Protein AF-0000000069272780 (afdb_homodimer)

Solvent-accessible surface area (backbone atoms only — not comparable to full-atom values): 42877 Å² total; per-residue (Å²): 106,70,44,58,55,15,36,57,32,32,72,62,46,46,44,42,52,61,77,83,66,58,53,34,93,79,40,65,44,61,46,41,57,45,32,56,59,46,66,54,45,53,66,90,70,55,49,30,34,43,40,36,38,33,32,12,46,63,45,65,37,37,69,47,87,90,26,39,39,86,89,49,50,80,76,32,82,28,48,79,35,63,36,87,57,37,45,70,33,46,60,68,43,46,51,48,53,53,49,49,51,52,50,56,66,66,31,67,32,88,42,90,54,22,52,94,33,68,26,36,32,33,83,61,85,49,18,53,41,52,61,66,60,55,48,27,60,73,53,72,68,55,89,60,48,42,69,60,30,53,54,50,46,54,49,45,41,74,71,47,60,55,89,26,72,49,86,81,45,61,47,33,62,77,32,48,31,69,57,96,87,34,75,46,32,40,41,38,38,31,29,27,9,31,52,57,83,50,40,38,82,45,48,42,58,46,50,52,50,50,49,51,50,51,50,52,48,35,71,68,36,49,81,29,47,44,34,70,37,75,47,68,46,67,60,52,34,37,34,57,47,33,51,50,46,53,50,34,40,52,51,29,48,68,51,31,54,58,50,38,38,52,45,40,26,69,65,55,37,18,53,56,61,23,51,49,39,48,53,51,36,52,39,36,46,22,35,48,40,10,48,37,32,74,72,67,43,45,47,40,72,67,50,36,48,50,54,35,39,40,52,14,60,36,41,33,57,38,47,48,40,53,38,36,31,53,49,28,44,72,74,64,36,78,46,41,66,55,14,49,50,44,14,47,70,71,39,42,60,49,50,50,41,31,44,47,29,31,34,49,22,21,48,42,30,55,77,32,80,40,38,51,35,36,54,51,17,49,52,50,32,47,41,47,51,40,30,50,49,41,34,64,52,47,50,49,44,50,53,52,69,44,56,53,71,62,51,59,66,26,24,39,64,59,45,49,49,47,50,48,54,52,56,66,72,100,106,70,46,58,56,15,36,57,33,32,72,61,48,45,46,44,48,60,79,84,65,59,56,35,91,79,42,66,40,60,45,39,55,46,30,56,60,43,66,53,52,50,64,90,70,56,50,29,34,44,41,36,38,32,33,11,46,62,45,66,38,40,68,48,85,90,27,38,40,87,88,50,50,82,77,35,85,29,47,79,34,65,35,86,58,38,45,72,33,44,61,66,42,46,50,47,52,55,48,49,50,53,49,56,66,67,30,66,33,87,42,91,55,22,53,95,33,69,25,35,34,32,81,62,85,50,19,52,40,51,61,67,60,55,48,29,60,73,52,72,67,56,87,61,49,44,67,61,28,53,53,50,47,53,49,46,43,75,70,46,60,57,88,26,68,49,87,82,42,63,47,32,63,77,31,46,31,68,56,97,88,35,75,46,32,41,40,39,38,32,29,28,9,32,52,55,83,50,40,38,82,46,47,44,58,46,49,53,50,50,50,51,50,50,51,53,47,37,72,69,37,47,79,29,46,44,35,70,38,74,47,67,45,68,62,53,35,39,33,56,48,34,50,50,46,52,50,34,40,53,52,28,48,67,50,30,52,59,51,41,37,53,44,39,27,68,63,56,38,17,52,56,62,22,51,49,40,49,54,49,36,52,39,36,46,22,34,48,40,11,48,36,34,74,73,68,43,44,48,41,72,67,53,37,49,50,55,36,40,41,52,14,61,37,42,33,59,38,48,49,40,52,38,36,32,52,48,28,43,71,73,64,37,79,45,40,67,56,13,48,49,44,14,46,69,72,38,40,61,50,49,50,40,33,44,47,30,30,32,49,21,21,48,44,31,56,78,32,80,39,38,53,37,36,52,51,15,50,52,48,31,47,40,48,50,41,29,50,49,42,36,64,53,49,50,48,45,49,52,53,70,43,55,54,70,63,50,59,66,25,22,38,64,59,44,49,50,46,50,46,53,52,53,63,73,95

InterPro domains:
  IPR004869 Membrane transport protein MMPL domain [PF03176] (241-392)
  IPR052081 Dispatched hedgehog regulator [PTHR45951] (4-414)

Sequence (852 aa):
VFACVNIAYAAQLESSPEAFTLFGDQHMSMRAVDKIKTSYAAGSDLEYNVLTVSFGVKTVDRNAAPGINQWKPHEFYGKVVYDDAFDLSRPAEQQFLREFCQKLRDMPCPTKGCLPSGSLLLPGSDALSCFIEEFDAWNGNVTYAGDQFLDRLEKFRNATRPSSVIGMRTDWAKTIGLVGGKVKYVQVRAKMSLKQQRGTNIKGPILKQLMSFIDEEKSRAPAGLKTIVQSVPYDWIWIETNEALISSLFNGFAIGFPIAFVIVLISTRNVFISLLAIITVVFIVANVLGYCKMAGWYLGPGECVAGIIVIGLAVDYTIHLGHAYLEGAHGGLRGRLHRWEYALNSMGQTVIAGAATTIFAAFVMQFCQITFFNQMSTLICLTVTYSIIYTLGCFMGILRLLNPGQLEKGNIEVWIAFCRSRWLQKVFACVNIAYAAQLESSPEAFTLFGDQHMSMRAVDKIKTSYAAGSDLEYNVLTVSFGVKTVDRNAAPGINQWKPHEFYGKVVYDDAFDLSRPAEQQFLREFCQKLRDMPCPTKGCLPSGSLLLPGSDALSCFIEEFDAWNGNVTYAGDQFLDRLEKFRNATRPSSVIGMRTDWAKTIGLVGGKVKYVQVRAKMSLKQQRGTNIKGPILKQLMSFIDEEKSRAPAGLKTIVQSVPYDWIWIETNEALISSLFNGFAIGFPIAFVIVLISTRNVFISLLAIITVVFIVANVLGYCKMAGWYLGPGECVAGIIVIGLAVDYTIHLGHAYLEGAHGGLRGRLHRWEYALNSMGQTVIAGAATTIFAAFVMQFCQITFFNQMSTLICLTVTYSIIYTLGCFMGILRLLNPGQLEKGNIEVWIAFCRSRWLQK

Secondary structure (DSSP, 8-state):
-HHHHHHHHHHT-PBPSS----S-TTSHHHHHHHHHHHHT--SGGGGEEEEEEEESEEEEESSSTT--BTTBTTS---EEEE-TT---SSHHHHHHHHHHHHHHHTPBPSSTTB-SSSBSBPSSGGGEE-HHHHHHHHTTT----HHHHHHHHHHHHHH---SS-BTTB--GGGTEEEETTEEEEEEEEEEEEEETT--HHHHHHHHHHHHHHHHHHHHHS-GGG--EEEE--GGGHHHHHHHHHHHHHHHHHHHHHHHHHHHHHHHH-BHHHHHHHHHHHHHHHHHHHHHHHHTT--B-HHHHHHHHHHHHHHHHHHHHHHHHHHHHHHTT--SHHHHHHHHHHHHHHHHHHHHHHHHHHHHHGGGSS-HHHHHHHHHHHHHHHHHHHIIIIIIHHHHHHS-HHHHHTTBHHHHHHHHHHHHHT-/-HHHHHHHHHHT--B-SS----S-TT-HHHHHHHHHHHHS--SGGGGEEEEEEEESEEEEESSSTT--BTTBTTS---EEEE-TT---SSHHHHHHHHHHHHHHHTPBPSSTTB-SSSBSBPSSGGGEE-HHHHHHHHTTT----HHHHHHHHHHHHHH---SS--TT---GGGTEEEETTEEEEEEEEEEEEEETT--HHHHHHHHHHHHHHHHHHHHHS-GGG--EEEE--GGGHHHHHHHHHHHHHHHHHHHHHHHHHHHHHHHH-BHHHHHHHHHHHHHHHHHHHHHHHHTT--B-HHHHHHHHHHHHHHHHHHHHHHHHHHHHHHTT--SHHHHHHHHHHHHHHHHHHHHHHHHHHHHHGGGSS-HHHHHHHHHHHHHHHHHHHIIIIIIHHHHHHS-HHHHHTTBHHHHHHHHHHHHHT-

Organism: Polarella glacialis (NCBI:txid89957)

pLDDT: mean 74.1, std 17.74, range [29.66, 95.62]

Nearest PDB structures (foldseek):
  7b8p-assembly1_B  TM=4.978E-01  e=1.567E-07  Acinetobacter baumannii AYE
  7wls-assembly1_A  TM=4.553E-01  e=1.937E-07  Burkholderia pseudomallei K96243
  9e9f-assembly1_A  TM=4.224E-01  e=4.284E-07  Pseudomonas aeruginosa
  3w9i-assembly1_A  TM=4.658E-01  e=2.589E-06  Pseudomonas aeruginosa PAO1
  2v50-assembly2_D  TM=4.731E-01  e=2.730E-06  Pseudomonas aeruginosa PAO1

Structure (mmCIF, N/CA/C/O backbone):
data_AF-0000000069272780-model_v1
#
loop_
_entity.id
_entity.type
_entity.pdbx_description
1 polymer 'Membrane transport protein MMPL domain-containing protein'
#
loop_
_atom_site.group_PDB
_atom_site.id
_atom_site.type_symbol
_atom_site.label_atom_id
_atom_site.label_alt_id
_atom_site.label_comp_id
_atom_site.label_asym_id
_atom_site.label_entity_id
_atom_site.label_seq_id
_atom_site.pdbx_PDB_ins_code
_atom_site.Cartn_x
_atom_site.Cartn_y
_atom_site.Cartn_z
_atom_site.occupancy
_atom_site.B_iso_or_equiv
_atom_site.auth_seq_id
_atom_site.auth_comp_id
_atom_site.auth_asym_id
_atom_site.auth_atom_id
_atom_site.pdbx_PDB_model_num
ATOM 1 N N . VAL A 1 1 ? 15.305 -8.141 -28.312 1 52.75 1 VAL A N 1
ATOM 2 C CA . VAL A 1 1 ? 15.305 -6.688 -28.422 1 52.75 1 VAL A CA 1
ATOM 3 C C . VAL A 1 1 ? 14.297 -6.094 -27.438 1 52.75 1 VAL A C 1
ATOM 5 O O . VAL A 1 1 ? 14.633 -5.191 -26.672 1 52.75 1 VAL A O 1
ATOM 8 N N . PHE A 1 2 ? 13.102 -6.684 -27.375 1 59.16 2 PHE A N 1
ATOM 9 C CA . PHE A 1 2 ? 12.055 -6.176 -26.484 1 59.16 2 PHE A CA 1
ATOM 10 C C . PHE A 1 2 ? 12.492 -6.258 -25.031 1 59.16 2 PHE A C 1
ATOM 12 O O . PHE A 1 2 ? 12.297 -5.312 -24.266 1 59.16 2 PHE A O 1
ATOM 19 N N . ALA A 1 3 ? 13.141 -7.293 -24.781 1 63.34 3 ALA A N 1
ATOM 20 C CA . ALA A 1 3 ? 13.602 -7.484 -23.406 1 63.34 3 ALA A CA 1
ATOM 21 C C . ALA A 1 3 ? 14.688 -6.473 -23.047 1 63.34 3 ALA A C 1
ATOM 23 O O . ALA A 1 3 ? 14.695 -5.934 -21.938 1 63.34 3 ALA A O 1
ATOM 24 N N . CYS A 1 4 ? 15.578 -6.125 -23.969 1 58.41 4 CYS A N 1
ATOM 25 C CA . CYS A 1 4 ? 16.688 -5.207 -23.719 1 58.41 4 CYS A CA 1
ATOM 26 C C . CYS A 1 4 ? 16.172 -3.785 -23.516 1 58.41 4 CYS A C 1
ATOM 28 O O . CYS A 1 4 ? 16.656 -3.062 -22.641 1 58.41 4 CYS A O 1
ATOM 30 N N . VAL A 1 5 ? 15.227 -3.4 -24.359 1 57.81 5 VAL A N 1
ATOM 31 C CA . VAL A 1 5 ? 14.656 -2.061 -24.25 1 57.81 5 VAL A CA 1
ATOM 32 C C . VAL A 1 5 ? 13.961 -1.903 -22.891 1 57.81 5 VAL A C 1
ATOM 34 O O . VAL A 1 5 ? 14.094 -0.868 -22.234 1 57.81 5 VAL A O 1
ATOM 37 N N . ASN A 1 6 ? 13.383 -3.035 -22.516 1 64.81 6 ASN A N 1
ATOM 38 C CA . ASN A 1 6 ? 12.648 -2.936 -21.266 1 64.81 6 ASN A CA 1
ATOM 39 C C . ASN A 1 6 ? 13.594 -2.957 -20.062 1 64.81 6 ASN A C 1
ATOM 41 O O . ASN A 1 6 ? 13.289 -2.387 -19.016 1 64.81 6 ASN A O 1
ATOM 45 N N . ILE A 1 7 ? 14.695 -3.535 -20.25 1 62.62 7 ILE A N 1
ATOM 46 C CA . ILE A 1 7 ? 15.703 -3.506 -19.203 1 62.62 7 ILE A CA 1
ATOM 47 C C . ILE A 1 7 ? 16.219 -2.078 -19.016 1 62.62 7 ILE A C 1
ATOM 49 O O . ILE A 1 7 ? 16.391 -1.625 -17.875 1 62.62 7 ILE A O 1
ATOM 53 N N . ALA A 1 8 ? 16.359 -1.405 -20.141 1 55.62 8 ALA A N 1
ATOM 54 C CA . ALA A 1 8 ? 16.812 -0.018 -20.094 1 55.62 8 ALA A CA 1
ATOM 55 C C . ALA A 1 8 ? 15.781 0.873 -19.406 1 55.62 8 ALA A C 1
ATOM 57 O O . ALA A 1 8 ? 16.141 1.752 -18.625 1 55.62 8 ALA A O 1
ATOM 58 N N . TYR A 1 9 ? 14.609 0.57 -19.75 1 59.34 9 TYR A N 1
ATOM 59 C CA . TYR A 1 9 ? 13.547 1.364 -19.141 1 59.34 9 TYR A CA 1
ATOM 60 C C . TYR A 1 9 ? 13.422 1.044 -17.656 1 59.34 9 TYR A C 1
ATOM 62 O O . TYR A 1 9 ? 13.18 1.938 -16.844 1 59.34 9 TYR A O 1
ATOM 70 N N . ALA A 1 10 ? 13.586 -0.161 -17.359 1 63.19 10 ALA A N 1
ATOM 71 C CA . ALA A 1 10 ? 13.5 -0.571 -15.969 1 63.19 10 ALA A CA 1
ATOM 72 C C . ALA A 1 10 ? 14.586 0.106 -15.133 1 63.19 10 ALA A C 1
ATOM 74 O O . ALA A 1 10 ? 14.344 0.476 -13.977 1 63.19 10 ALA A O 1
ATOM 75 N N . ALA A 1 11 ? 15.664 0.348 -15.766 1 57.38 11 ALA A N 1
ATOM 76 C CA . ALA A 1 11 ? 16.781 0.962 -15.062 1 57.38 11 ALA A CA 1
ATOM 77 C C . ALA A 1 11 ? 16.516 2.441 -14.797 1 57.38 11 ALA A C 1
ATOM 79 O O . ALA A 1 11 ? 17.141 3.039 -13.914 1 57.38 11 ALA A O 1
ATOM 80 N N . GLN A 1 12 ? 15.508 3.049 -15.461 1 51.91 12 GLN A N 1
ATOM 81 C CA . GLN A 1 12 ? 15.203 4.469 -15.328 1 51.91 12 GLN A CA 1
ATOM 82 C C . GLN A 1 12 ? 13.984 4.691 -14.43 1 51.91 12 GLN A C 1
ATOM 84 O O . GLN A 1 12 ? 13.461 5.809 -14.352 1 51.91 12 GLN A O 1
ATOM 89 N N . LEU A 1 13 ? 13.547 3.719 -13.93 1 50.09 13 LEU A N 1
ATOM 90 C CA . LEU A 1 13 ? 12.375 3.859 -13.078 1 50.09 13 LEU A CA 1
ATOM 91 C C . LEU A 1 13 ? 12.688 4.711 -11.852 1 50.09 13 LEU A C 1
ATOM 93 O O . LEU A 1 13 ? 13.617 4.406 -11.102 1 50.09 13 LEU A O 1
ATOM 97 N N . GLU A 1 14 ? 12.016 5.938 -11.883 1 49.94 14 GLU A N 1
ATOM 98 C CA . GLU A 1 14 ? 12.219 6.891 -10.797 1 49.94 14 GLU A CA 1
ATOM 99 C C . GLU A 1 14 ? 11.156 6.734 -9.719 1 49.94 14 GLU A C 1
ATOM 101 O O . GLU A 1 14 ? 10.055 6.25 -9.992 1 49.94 14 GLU A O 1
ATOM 106 N N . SER A 1 15 ? 11.578 6.82 -8.484 1 47.66 15 SER A N 1
ATOM 107 C CA . SER A 1 15 ? 10.664 6.711 -7.352 1 47.66 15 SER A CA 1
ATOM 108 C C . SER A 1 15 ? 9.664 7.863 -7.336 1 47.66 15 SER A C 1
ATOM 110 O O . SER A 1 15 ? 9.961 8.953 -7.832 1 47.66 15 SER A O 1
ATOM 112 N N . SER A 1 16 ? 8.438 7.566 -7.027 1 45.94 16 SER A N 1
ATOM 113 C CA . SER A 1 16 ? 7.348 8.531 -7.012 1 45.94 16 SER A CA 1
ATOM 114 C C . SER A 1 16 ? 7.66 9.703 -6.082 1 45.94 16 SER A C 1
ATOM 116 O O . SER A 1 16 ? 8.141 9.5 -4.961 1 45.94 16 SER A O 1
ATOM 118 N N . PRO A 1 17 ? 7.77 10.844 -6.594 1 38.59 17 PRO A N 1
ATOM 119 C CA . PRO A 1 17 ? 7.98 11.984 -5.703 1 38.59 17 PRO A CA 1
ATOM 120 C C . PRO A 1 17 ? 6.898 12.109 -4.637 1 38.59 17 PRO A C 1
ATOM 122 O O . PRO A 1 17 ? 7.082 12.82 -3.643 1 38.59 17 PRO A O 1
ATOM 125 N N . GLU A 1 18 ? 5.609 11.516 -4.902 1 42.47 18 GLU A N 1
ATOM 126 C CA . GLU A 1 18 ? 4.488 11.812 -4.012 1 42.47 18 GLU A CA 1
ATOM 127 C C . GLU A 1 18 ? 4.125 10.602 -3.16 1 42.47 18 GLU A C 1
ATOM 129 O O . GLU A 1 18 ? 4.453 9.461 -3.514 1 42.47 18 GLU A O 1
ATOM 134 N N . ALA A 1 19 ? 3.547 10.844 -2.018 1 40.81 19 ALA A N 1
ATOM 135 C CA . ALA A 1 19 ? 3.014 9.867 -1.069 1 40.81 19 ALA A CA 1
ATOM 136 C C . ALA A 1 19 ? 2.084 8.883 -1.766 1 40.81 19 ALA A C 1
ATOM 138 O O . ALA A 1 19 ? 1.392 9.234 -2.723 1 40.81 19 ALA A O 1
ATOM 139 N N . PHE A 1 20 ? 2.471 7.719 -1.709 1 39.25 20 PHE A N 1
ATOM 140 C CA . PHE A 1 20 ? 1.633 6.641 -2.225 1 39.25 20 PHE A CA 1
ATOM 141 C C . PHE A 1 20 ? 0.163 6.91 -1.926 1 39.25 20 PHE A C 1
ATOM 143 O O . PHE A 1 20 ? -0.219 7.086 -0.768 1 39.25 20 PHE A O 1
ATOM 150 N N . THR A 1 21 ? -0.591 7.547 -2.838 1 38.59 21 THR A N 1
ATOM 151 C CA . THR A 1 21 ? -2.025 7.75 -2.668 1 38.59 21 THR A CA 1
ATOM 152 C C . THR A 1 21 ? -2.777 6.43 -2.814 1 38.59 21 THR A C 1
ATOM 154 O O . THR A 1 21 ? -2.68 5.766 -3.85 1 38.59 21 THR A O 1
ATOM 157 N N . LEU A 1 22 ? -2.908 5.746 -1.722 1 38.03 22 LEU A N 1
ATOM 158 C CA . LEU A 1 22 ? -3.639 4.484 -1.684 1 38.03 22 LEU A CA 1
ATOM 159 C C . LEU A 1 22 ? -4.93 4.582 -2.488 1 38.03 22 LEU A C 1
ATOM 161 O O . LEU A 1 22 ? -5.441 3.57 -2.973 1 38.03 22 LEU A O 1
ATOM 165 N N . PHE A 1 23 ? -5.637 5.797 -2.451 1 36.66 23 PHE A N 1
ATOM 166 C CA . PHE A 1 23 ? -6.969 5.891 -3.027 1 36.66 23 PHE A CA 1
ATOM 167 C C . PHE A 1 23 ? -6.938 6.637 -4.355 1 36.66 23 PHE A C 1
ATOM 169 O O . PHE A 1 23 ? -6.059 7.473 -4.582 1 36.66 23 PHE A O 1
ATOM 176 N N . GLY A 1 24 ? -7.57 6.176 -5.344 1 36.09 24 GLY A N 1
ATOM 177 C CA . GLY A 1 24 ? -7.734 6.883 -6.605 1 36.09 24 GLY A CA 1
ATOM 178 C C . GLY A 1 24 ? -8.078 8.352 -6.426 1 36.09 24 GLY A C 1
ATOM 179 O O . GLY A 1 24 ? -8.508 8.766 -5.344 1 36.09 24 GLY A O 1
ATOM 180 N N . ASP A 1 25 ? -7.676 9.188 -7.379 1 35.41 25 ASP A N 1
ATOM 181 C CA . ASP A 1 25 ? -7.863 10.633 -7.402 1 35.41 25 ASP A CA 1
ATOM 182 C C . ASP A 1 25 ? -9.25 11.016 -6.895 1 35.41 25 ASP A C 1
ATOM 184 O O . ASP A 1 25 ? -9.461 12.148 -6.445 1 35.41 25 ASP A O 1
ATOM 188 N N . GLN A 1 26 ? -10.18 10.164 -7.035 1 30.91 26 GLN A N 1
ATOM 189 C CA . GLN A 1 26 ? -11.555 10.586 -6.801 1 30.91 26 GLN A CA 1
ATOM 190 C C . GLN A 1 26 ? -11.953 10.375 -5.344 1 30.91 26 GLN A C 1
ATOM 192 O O . GLN A 1 26 ? -13.078 10.703 -4.949 1 30.91 26 GLN A O 1
ATOM 197 N N . HIS A 1 27 ? -11.18 9.688 -4.723 1 32.66 27 HIS A N 1
ATOM 198 C CA . HIS A 1 27 ? -11.742 9.43 -3.402 1 32.66 27 HIS A CA 1
ATOM 199 C C . HIS A 1 27 ? -11.438 10.578 -2.441 1 32.66 27 HIS A C 1
ATOM 201 O O . HIS A 1 27 ? -10.359 11.18 -2.51 1 32.66 27 HIS A O 1
ATOM 207 N N . MET A 1 28 ? -12.375 11.039 -1.772 1 33.19 28 MET A N 1
ATOM 208 C CA . MET A 1 28 ? -12.484 12.203 -0.891 1 33.19 28 MET A CA 1
ATOM 209 C C . MET A 1 28 ? -11.328 12.234 0.107 1 33.19 28 MET A C 1
ATOM 211 O O . MET A 1 28 ? -10.867 13.305 0.496 1 33.19 28 MET A O 1
ATOM 215 N N . SER A 1 29 ? -10.867 11.086 0.505 1 34.84 29 SER A N 1
ATOM 216 C CA . SER A 1 29 ? -9.883 11.094 1.584 1 34.84 29 SER A CA 1
ATOM 217 C C . SER A 1 29 ? -8.555 11.68 1.121 1 34.84 29 SER A C 1
ATOM 219 O O . SER A 1 29 ? -7.887 12.391 1.874 1 34.84 29 SER A O 1
ATOM 221 N N . MET A 1 30 ? -8.141 11.289 0.063 1 36.47 30 MET A N 1
ATOM 222 C CA . MET A 1 30 ? -6.906 11.875 -0.445 1 36.47 30 MET A CA 1
ATOM 223 C C . MET A 1 30 ? -7.086 13.359 -0.729 1 36.47 30 MET A C 1
ATOM 225 O O . MET A 1 30 ? -6.121 14.125 -0.681 1 36.47 30 MET A O 1
ATOM 229 N N . ARG A 1 31 ? -8.258 13.688 -0.9 1 38.12 31 ARG A N 1
ATOM 230 C CA . ARG A 1 31 ? -8.602 15.094 -1.049 1 38.12 31 ARG A CA 1
ATOM 231 C C . ARG A 1 31 ? -8.289 15.875 0.225 1 38.12 31 ARG A C 1
ATOM 233 O O . ARG A 1 31 ? -7.812 17.016 0.163 1 38.12 31 ARG A O 1
ATOM 240 N N . ALA A 1 32 ? -8.578 15.227 1.256 1 35.47 32 ALA A N 1
ATOM 241 C CA . ALA A 1 32 ? -8.391 15.914 2.531 1 35.47 32 ALA A CA 1
ATOM 242 C C . ALA A 1 32 ? -6.91 16.078 2.854 1 35.47 32 ALA A C 1
ATOM 244 O O . ALA A 1 32 ? -6.473 17.141 3.293 1 35.47 32 ALA A O 1
ATOM 245 N N . VAL A 1 33 ? -6.191 14.953 2.715 1 36.28 33 VAL A N 1
ATOM 246 C CA . VAL A 1 33 ? -4.773 15.102 3.016 1 36.28 33 VAL A CA 1
ATOM 247 C C . VAL A 1 33 ? -4.141 16.094 2.043 1 36.28 33 VAL A C 1
ATOM 249 O O . VAL A 1 33 ? -3.348 16.953 2.445 1 36.28 33 VAL A O 1
ATOM 252 N N . ASP A 1 34 ? -4.551 15.992 0.847 1 36.72 34 ASP A N 1
ATOM 253 C CA . ASP A 1 34 ? -4.066 16.969 -0.12 1 36.72 34 ASP A CA 1
ATOM 254 C C . ASP A 1 34 ? -4.605 18.375 0.196 1 36.72 34 ASP A C 1
ATOM 256 O O . ASP A 1 34 ? -3.883 19.359 0.069 1 36.72 34 ASP A O 1
ATOM 260 N N . LYS A 1 35 ? -5.863 18.422 0.569 1 37 35 LYS A N 1
ATOM 261 C CA . LYS A 1 35 ? -6.418 19.703 1.007 1 37 35 LYS A CA 1
ATOM 262 C C . LYS A 1 35 ? -5.691 20.219 2.242 1 37 35 LYS A C 1
ATOM 264 O O . LYS A 1 35 ? -5.457 21.422 2.371 1 37 35 LYS A O 1
ATOM 269 N N . ILE A 1 36 ? -5.559 19.359 3.172 1 33.59 36 ILE A N 1
ATOM 270 C CA . ILE A 1 36 ? -4.785 19.859 4.305 1 33.59 36 ILE A CA 1
ATOM 271 C C . ILE A 1 36 ? -3.414 20.328 3.824 1 33.59 36 ILE A C 1
ATOM 273 O O . ILE A 1 36 ? -2.926 21.375 4.254 1 33.59 36 ILE A O 1
ATOM 277 N N . LYS A 1 37 ? -2.91 19.453 3.014 1 35.19 37 LYS A N 1
ATOM 278 C CA . LYS A 1 37 ? -1.637 19.922 2.48 1 35.19 37 LYS A CA 1
ATOM 279 C C . LYS A 1 37 ? -1.83 21.172 1.623 1 35.19 37 LYS A C 1
ATOM 281 O O . LYS A 1 37 ? -1.048 22.125 1.711 1 35.19 37 LYS A O 1
ATOM 286 N N . THR A 1 38 ? -2.861 21.172 0.772 1 32.66 38 THR A N 1
ATOM 287 C CA . THR A 1 38 ? -3.092 22.297 -0.118 1 32.66 38 THR A CA 1
ATOM 288 C C . THR A 1 38 ? -3.902 23.391 0.584 1 32.66 38 THR A C 1
ATOM 290 O O . THR A 1 38 ? -3.768 24.578 0.27 1 32.66 38 THR A O 1
ATOM 293 N N . SER A 1 39 ? -5.027 23.047 1.116 1 31.38 39 SER A N 1
ATOM 294 C CA . SER A 1 39 ? -5.773 24.109 1.771 1 31.38 39 SER A CA 1
ATOM 295 C C . SER A 1 39 ? -4.887 24.891 2.734 1 31.38 39 SER A C 1
ATOM 297 O O . SER A 1 39 ? -5.254 25.984 3.18 1 31.38 39 SER A O 1
ATOM 299 N N . TYR A 1 40 ? -4.16 24.141 3.449 1 30.31 40 TYR A N 1
ATOM 300 C CA . TYR A 1 40 ? -3.193 25.031 4.07 1 30.31 40 TYR A CA 1
ATOM 301 C C . TYR A 1 40 ? -2.242 25.609 3.033 1 30.31 40 TYR A C 1
ATOM 303 O O . TYR A 1 40 ? -1.022 25.5 3.164 1 30.31 40 TYR A O 1
ATOM 311 N N . ALA A 1 41 ? -2.457 25.328 1.831 1 30.83 41 ALA A N 1
ATOM 312 C CA . ALA A 1 41 ? -1.782 26.281 0.949 1 30.83 41 ALA A CA 1
ATOM 313 C C . ALA A 1 41 ? -1.919 27.703 1.47 1 30.83 41 ALA A C 1
ATOM 315 O O . ALA A 1 41 ? -2.941 28.359 1.246 1 30.83 41 ALA A O 1
ATOM 316 N N . ALA A 1 42 ? -1.57 27.984 2.531 1 32.78 42 ALA A N 1
ATOM 317 C CA . ALA A 1 42 ? -1.195 29.375 2.766 1 32.78 42 ALA A CA 1
ATOM 318 C C . ALA A 1 42 ? -0.712 30.031 1.479 1 32.78 42 ALA A C 1
ATOM 320 O O . ALA A 1 42 ? -0.321 29.359 0.531 1 32.78 42 ALA A O 1
ATOM 321 N N . GLY A 1 43 ? -0.544 31.266 1.326 1 33.31 43 GLY A N 1
ATOM 322 C CA . GLY A 1 43 ? 0.122 32.156 0.384 1 33.31 43 GLY A CA 1
ATOM 323 C C . GLY A 1 43 ? 1.289 31.484 -0.328 1 33.31 43 GLY A C 1
ATOM 324 O O . GLY A 1 43 ? 1.698 30.391 0.031 1 33.31 43 GLY A O 1
ATOM 325 N N . SER A 1 44 ? 1.9 32.094 -1.454 1 40.34 44 SER A N 1
ATOM 326 C CA . SER A 1 44 ? 3.152 31.891 -2.178 1 40.34 44 SER A CA 1
ATOM 327 C C . SER A 1 44 ? 4.184 31.172 -1.316 1 40.34 44 SER A C 1
ATOM 329 O O . SER A 1 44 ? 4.969 30.375 -1.82 1 40.34 44 SER A O 1
ATOM 331 N N . ASP A 1 45 ? 4.18 31.297 -0.136 1 44.66 45 ASP A N 1
ATOM 332 C CA . ASP A 1 45 ? 5.23 30.906 0.802 1 44.66 45 ASP A CA 1
ATOM 333 C C . ASP A 1 45 ? 5.117 29.438 1.177 1 44.66 45 ASP A C 1
ATOM 335 O O . ASP A 1 45 ? 6.102 28.812 1.584 1 44.66 45 ASP A O 1
ATOM 339 N N . LEU A 1 46 ? 4.008 28.766 0.877 1 48.28 46 LEU A N 1
ATOM 340 C CA . LEU A 1 46 ? 3.84 27.406 1.377 1 48.28 46 LEU A CA 1
ATOM 341 C C . LEU A 1 46 ? 4.293 26.391 0.338 1 48.28 46 LEU A C 1
ATOM 343 O O . LEU A 1 46 ? 4.316 25.188 0.614 1 48.28 46 LEU A O 1
ATOM 347 N N . GLU A 1 47 ? 4.629 26.844 -0.768 1 58.53 47 GLU A N 1
ATOM 348 C CA . GLU A 1 47 ? 5.117 25.953 -1.812 1 58.53 47 GLU A CA 1
ATOM 349 C C . GLU A 1 47 ? 6.547 25.5 -1.527 1 58.53 47 GLU A C 1
ATOM 351 O O . GLU A 1 47 ? 6.984 24.453 -2.016 1 58.53 47 GLU A O 1
ATOM 356 N N . TYR A 1 48 ? 7.082 26.344 -0.743 1 67.38 48 TYR A N 1
ATOM 357 C CA . TYR A 1 48 ? 8.492 26.047 -0.506 1 67.38 48 TYR A CA 1
ATOM 358 C C . TYR A 1 48 ? 8.672 25.266 0.795 1 67.38 48 TYR A C 1
ATOM 360 O O . TYR A 1 48 ? 7.898 25.438 1.74 1 67.38 48 TYR A O 1
ATOM 368 N N . ASN A 1 49 ? 9.641 24.406 0.674 1 71.44 49 ASN A N 1
ATOM 369 C CA . ASN A 1 49 ? 9.977 23.641 1.868 1 71.44 49 ASN A CA 1
ATOM 370 C C . ASN A 1 49 ? 10.594 24.516 2.949 1 71.44 49 ASN A C 1
ATOM 372 O O . ASN A 1 49 ? 11.328 25.469 2.646 1 71.44 49 ASN A O 1
ATOM 376 N N . VAL A 1 50 ? 10.109 24.219 4.145 1 74.44 50 VAL A N 1
ATOM 377 C CA . VAL A 1 50 ? 10.664 24.953 5.273 1 74.44 50 VAL A CA 1
ATOM 378 C C . VAL A 1 50 ? 11.609 24.062 6.07 1 74.44 50 VAL A C 1
ATOM 380 O O . VAL A 1 50 ? 11.258 22.938 6.422 1 74.44 50 VAL A O 1
ATOM 383 N N . LEU A 1 51 ? 12.82 24.562 6.191 1 78.88 51 LEU A N 1
ATOM 384 C CA . LEU A 1 51 ? 13.812 23.906 7.031 1 78.88 51 LEU A CA 1
ATOM 385 C C . LEU A 1 51 ? 13.742 24.422 8.461 1 78.88 51 LEU A C 1
ATOM 387 O O . LEU A 1 51 ? 13.711 25.641 8.688 1 78.88 51 LEU A O 1
ATOM 391 N N . THR A 1 52 ? 13.562 23.484 9.375 1 78.94 52 THR A N 1
ATOM 392 C CA . THR A 1 52 ? 13.609 23.859 10.781 1 78.94 52 THR A CA 1
ATOM 393 C C . THR A 1 52 ? 14.781 23.188 11.484 1 78.94 52 THR A C 1
ATOM 395 O O . THR A 1 52 ? 14.914 21.953 11.438 1 78.94 52 THR A O 1
ATOM 398 N N . VAL A 1 53 ? 15.641 23.984 11.953 1 84.88 53 VAL A N 1
ATOM 399 C CA . VAL A 1 53 ? 16.766 23.469 12.727 1 84.88 53 VAL A CA 1
ATOM 400 C C . VAL A 1 53 ? 16.562 23.797 14.211 1 84.88 53 VAL A C 1
ATOM 402 O O . VAL A 1 53 ? 16.375 24.969 14.57 1 84.88 53 VAL A O 1
ATOM 405 N N . SER A 1 54 ? 16.609 22.75 14.992 1 84 54 SER A N 1
ATOM 406 C CA . SER A 1 54 ? 16.391 22.922 16.422 1 84 54 SER A CA 1
ATOM 407 C C . SER A 1 54 ? 17.672 22.656 17.219 1 84 54 SER A C 1
ATOM 409 O O . SER A 1 54 ? 18.422 21.734 16.891 1 84 54 SER A O 1
ATOM 411 N N . PHE A 1 55 ? 17.859 23.578 18.156 1 89.69 55 PHE A N 1
ATOM 412 C CA . PHE A 1 55 ? 18.969 23.422 19.109 1 89.69 55 PHE A CA 1
ATOM 413 C C . PHE A 1 55 ? 18.438 23.125 20.5 1 89.69 55 PHE A C 1
ATOM 415 O O . PHE A 1 55 ? 17.469 23.734 20.953 1 89.69 55 PHE A O 1
ATOM 422 N N . GLY A 1 56 ? 19.094 22.172 21.156 1 86.62 56 GLY A N 1
ATOM 423 C CA . GLY A 1 56 ? 18.734 21.891 22.547 1 86.62 56 GLY A CA 1
ATOM 424 C C . GLY A 1 56 ? 17.828 20.688 22.688 1 86.62 56 GLY A C 1
ATOM 425 O O . GLY A 1 56 ? 17.516 20.281 23.812 1 86.62 56 GLY A O 1
ATOM 426 N N . VAL A 1 57 ? 17.422 20.172 21.594 1 79.25 57 VAL A N 1
ATOM 427 C CA . VAL A 1 57 ? 16.547 19 21.641 1 79.25 57 VAL A CA 1
ATOM 428 C C . VAL A 1 57 ? 17.359 17.75 21.312 1 79.25 57 VAL A C 1
ATOM 430 O O . VAL A 1 57 ? 17.984 17.672 20.25 1 79.25 57 VAL A O 1
ATOM 433 N N . LYS A 1 58 ? 17.438 16.859 22.219 1 72.19 58 LYS A N 1
ATOM 434 C CA . LYS A 1 58 ? 18.219 15.641 21.984 1 72.19 58 LYS A CA 1
ATOM 435 C C . LYS A 1 58 ? 17.422 14.617 21.188 1 72.19 58 LYS A C 1
ATOM 437 O O . LYS A 1 58 ? 17.891 14.125 20.156 1 72.19 58 LYS A O 1
ATOM 442 N N . THR A 1 59 ? 16.5 14.109 21.844 1 64.25 59 THR A N 1
ATOM 443 C CA . THR A 1 59 ? 15.695 13.078 21.188 1 64.25 59 THR A CA 1
ATOM 444 C C . THR A 1 59 ? 14.266 13.102 21.719 1 64.25 59 THR A C 1
ATOM 446 O O . THR A 1 59 ? 13.938 13.867 22.625 1 64.25 59 THR A O 1
ATOM 449 N N . VAL A 1 60 ? 13.492 12.594 20.828 1 54.69 60 VAL A N 1
ATOM 450 C CA . VAL A 1 60 ? 12.141 12.344 21.328 1 54.69 60 VAL A CA 1
ATOM 451 C C . VAL A 1 60 ? 12.023 10.898 21.797 1 54.69 60 VAL A C 1
ATOM 453 O O . VAL A 1 60 ? 12.25 9.969 21.016 1 54.69 60 VAL A O 1
ATOM 456 N N . ASP A 1 61 ? 12.188 10.82 23.25 1 52.44 61 ASP A N 1
ATOM 457 C CA . ASP A 1 61 ? 12.023 9.484 23.812 1 52.44 61 ASP A CA 1
ATOM 458 C C . ASP A 1 61 ? 10.617 8.945 23.531 1 52.44 61 ASP A C 1
ATOM 460 O O . ASP A 1 61 ? 9.656 9.328 24.188 1 52.44 61 ASP A O 1
ATOM 464 N N . ARG A 1 62 ? 10.578 8.141 22.578 1 45.03 62 ARG A N 1
ATOM 465 C CA . ARG A 1 62 ? 9.289 7.562 22.203 1 45.03 62 ARG A CA 1
ATOM 466 C C . ARG A 1 62 ? 8.93 6.391 23.109 1 45.03 62 ARG A C 1
ATOM 468 O O . ARG A 1 62 ? 7.789 5.91 23.078 1 45.03 62 ARG A O 1
ATOM 475 N N . ASN A 1 63 ? 10.031 5.785 23.734 1 43.28 63 ASN A N 1
ATOM 476 C CA . ASN A 1 63 ? 9.805 4.691 24.672 1 43.28 63 ASN A CA 1
ATOM 477 C C . ASN A 1 63 ? 9.328 5.203 26.031 1 43.28 63 ASN A C 1
ATOM 479 O O . ASN A 1 63 ? 9 4.414 26.906 1 43.28 63 ASN A O 1
ATOM 483 N N . ALA A 1 64 ? 9.617 6.398 26.312 1 41.25 64 ALA A N 1
ATOM 484 C CA . ALA A 1 64 ? 9.25 6.812 27.656 1 41.25 64 ALA A CA 1
ATOM 485 C C . ALA A 1 64 ? 7.762 6.57 27.922 1 41.25 64 ALA A C 1
ATOM 487 O O . ALA A 1 64 ? 6.945 6.637 27 1 41.25 64 ALA A O 1
ATOM 488 N N . ALA A 1 65 ? 7.324 6.07 29.109 1 40.19 65 ALA A N 1
ATOM 489 C CA . ALA A 1 65 ? 5.988 5.703 29.578 1 40.19 65 ALA A CA 1
ATOM 490 C C . ALA A 1 65 ? 4.961 6.762 29.188 1 40.19 65 ALA A C 1
ATOM 492 O O . ALA A 1 65 ? 5.25 7.961 29.219 1 40.19 65 ALA A O 1
ATOM 493 N N . PRO A 1 66 ? 3.768 6.207 28.719 1 42.78 66 PRO A N 1
ATOM 494 C CA . PRO A 1 66 ? 3.371 4.812 28.516 1 42.78 66 PRO A CA 1
ATOM 495 C C . PRO A 1 66 ? 3.855 4.246 27.188 1 42.78 66 PRO A C 1
ATOM 497 O O . PRO A 1 66 ? 3.695 3.049 26.922 1 42.78 66 PRO A O 1
ATOM 500 N N . GLY A 1 67 ? 4.758 4.48 26.578 1 36.81 67 GLY A N 1
ATOM 501 C CA . GLY A 1 67 ? 5.445 3.928 25.422 1 36.81 67 GLY A CA 1
ATOM 502 C C . GLY A 1 67 ? 4.652 4.059 24.141 1 36.81 67 GLY A C 1
ATOM 503 O O . GLY A 1 67 ? 3.443 4.301 24.172 1 36.81 67 GLY A O 1
ATOM 504 N N . ILE A 1 68 ? 5.168 4.355 23.125 1 39.03 68 ILE A N 1
ATOM 505 C CA . ILE A 1 68 ? 4.5 4.418 21.828 1 39.03 68 ILE A CA 1
ATOM 506 C C . ILE A 1 68 ? 3.932 3.045 21.484 1 39.03 68 ILE A C 1
ATOM 508 O O . ILE A 1 68 ? 4.66 2.051 21.469 1 39.03 68 ILE A O 1
ATOM 512 N N . ASN A 1 69 ? 2.805 2.762 21.891 1 33.09 69 ASN A N 1
ATOM 513 C CA . ASN A 1 69 ? 2.221 1.508 21.422 1 33.09 69 ASN A CA 1
ATOM 514 C C . ASN A 1 69 ? 2.266 1.396 19.906 1 33.09 69 ASN A C 1
ATOM 516 O O . ASN A 1 69 ? 1.768 2.273 19.203 1 33.09 69 ASN A O 1
ATOM 520 N N . GLN A 1 70 ? 3.203 0.697 19.438 1 35.56 70 GLN A N 1
ATOM 521 C CA . GLN A 1 70 ? 3.449 0.42 18.031 1 35.56 70 GLN A CA 1
ATOM 522 C C . GLN A 1 70 ? 2.143 0.384 17.234 1 35.56 70 GLN A C 1
ATOM 524 O O . GLN A 1 70 ? 2.113 0.737 16.062 1 35.56 70 GLN A O 1
ATOM 529 N N . TRP A 1 71 ? 1.072 -0.045 17.906 1 33.25 71 TRP A N 1
ATOM 530 C CA . TRP A 1 71 ? -0.226 -0.303 17.297 1 33.25 71 TRP A CA 1
ATOM 531 C C . TRP A 1 71 ? -1.146 0.904 17.438 1 33.25 71 TRP A C 1
ATOM 533 O O . TRP A 1 71 ? -2.215 0.955 16.828 1 33.25 71 TRP A O 1
ATOM 543 N N . LYS A 1 72 ? -0.786 1.654 18.672 1 31.78 72 LYS A N 1
ATOM 544 C CA . LYS A 1 72 ? -1.53 2.883 18.938 1 31.78 72 LYS A CA 1
ATOM 545 C C . LYS A 1 72 ? -0.605 4.098 18.922 1 31.78 72 LYS A C 1
ATOM 547 O O . LYS A 1 72 ? -0.404 4.73 19.969 1 31.78 72 LYS A O 1
ATOM 552 N N . PRO A 1 73 ? 0.142 4.285 17.906 1 34 73 PRO A N 1
ATOM 553 C CA . PRO A 1 73 ? 1.269 5.219 17.984 1 34 73 PRO A CA 1
ATOM 554 C C . PRO A 1 73 ? 0.837 6.641 18.344 1 34 73 PRO A C 1
ATOM 556 O O . PRO A 1 73 ? 1.67 7.461 18.75 1 34 73 PRO A O 1
ATOM 559 N N . HIS A 1 74 ? -0.336 7.008 18.203 1 33.81 74 HIS A N 1
ATOM 560 C CA . HIS A 1 74 ? -0.768 8.391 18.391 1 33.81 74 HIS A CA 1
ATOM 561 C C . HIS A 1 74 ? -0.866 8.75 19.859 1 33.81 74 HIS A C 1
ATOM 563 O O . HIS A 1 74 ? -1.102 9.914 20.203 1 33.81 74 HIS A O 1
ATOM 569 N N . GLU A 1 75 ? -0.941 7.906 20.672 1 38.66 75 GLU A N 1
ATOM 570 C CA . GLU A 1 75 ? -1.219 8.227 22.078 1 38.66 75 GLU A CA 1
ATOM 571 C C . GLU A 1 75 ? 0.017 8.797 22.766 1 38.66 75 GLU A C 1
ATOM 573 O O . GLU A 1 75 ? -0.099 9.594 23.688 1 38.66 75 GLU A O 1
ATOM 578 N N . PHE A 1 76 ? 1.162 8.289 22.391 1 40.16 76 PHE A N 1
ATOM 579 C CA . PHE A 1 76 ? 2.297 8.711 23.203 1 40.16 76 PHE A CA 1
ATOM 580 C C . PHE A 1 76 ? 3.406 9.281 22.328 1 40.16 76 PHE A C 1
ATOM 582 O O . PHE A 1 76 ? 3.98 8.57 21.5 1 40.16 76 PHE A O 1
ATOM 589 N N . TYR A 1 77 ? 3.381 10.617 22.094 1 42.75 77 TYR A N 1
ATOM 590 C CA . TYR A 1 77 ? 4.277 11.367 21.234 1 42.75 77 TYR A CA 1
ATOM 591 C C . TYR A 1 77 ? 5.715 11.281 21.719 1 42.75 77 TYR A C 1
ATOM 593 O O . TYR A 1 77 ? 6.637 11.781 21.078 1 42.75 77 TYR A O 1
ATOM 601 N N . GLY A 1 78 ? 5.844 10.594 22.5 1 49.22 78 GLY A N 1
ATOM 602 C CA . GLY A 1 78 ? 7.145 10.523 23.156 1 49.22 78 GLY A CA 1
ATOM 603 C C . GLY A 1 78 ? 7.473 11.766 23.969 1 49.22 78 GLY A C 1
ATOM 604 O O . GLY A 1 78 ? 6.707 12.734 23.969 1 49.22 78 GLY A O 1
ATOM 605 N N . LYS A 1 79 ? 8.156 11.781 24.938 1 57.03 79 LYS A N 1
ATOM 606 C CA . LYS A 1 79 ? 8.648 12.883 25.75 1 57.03 79 LYS A CA 1
ATOM 607 C C . LYS A 1 79 ? 9.93 13.477 25.172 1 57.03 79 LYS A C 1
ATOM 609 O O . LYS A 1 79 ? 10.852 12.742 24.797 1 57.03 79 LYS A O 1
ATOM 614 N N . VAL A 1 80 ? 9.727 14.859 24.812 1 64.44 80 VAL A N 1
ATOM 615 C CA . VAL A 1 80 ? 10.93 15.531 24.312 1 64.44 80 VAL A CA 1
ATOM 616 C C . VAL A 1 80 ? 12.023 15.477 25.375 1 64.44 80 VAL A C 1
ATOM 618 O O . VAL A 1 80 ? 11.766 15.75 26.562 1 64.44 80 VAL A O 1
ATOM 621 N N . VAL A 1 81 ? 13.07 14.945 25.016 1 72.94 81 VAL A N 1
ATOM 622 C CA . VAL A 1 81 ? 14.25 14.969 25.875 1 72.94 81 VAL A CA 1
ATOM 623 C C . VAL A 1 81 ? 15.141 16.156 25.5 1 72.94 81 VAL A C 1
ATOM 625 O O . VAL A 1 81 ? 15.664 16.203 24.375 1 72.94 81 VAL A O 1
ATOM 628 N N . TYR A 1 82 ? 15.195 17.062 26.438 1 80.88 82 TYR A N 1
ATOM 629 C CA . TYR A 1 82 ? 16 18.25 26.188 1 80.88 82 TYR A CA 1
ATOM 630 C C . TYR A 1 82 ? 17.453 18 26.547 1 80.88 82 TYR A C 1
ATOM 632 O O . TYR A 1 82 ? 17.766 17.109 27.344 1 80.88 82 TYR A O 1
ATOM 640 N N . ASP A 1 83 ? 18.297 18.719 25.875 1 83.88 83 ASP A N 1
ATOM 641 C CA . ASP A 1 83 ? 19.719 18.656 26.188 1 83.88 83 ASP A CA 1
ATOM 642 C C . ASP A 1 83 ? 20.047 19.453 27.438 1 83.88 83 ASP A C 1
ATOM 644 O O . ASP A 1 83 ? 19.906 20.688 27.469 1 83.88 83 ASP A O 1
ATOM 648 N N . ASP A 1 84 ? 20.547 18.766 28.438 1 85.19 84 ASP A N 1
ATOM 649 C CA . ASP A 1 84 ? 20.859 19.406 29.719 1 85.19 84 ASP A CA 1
ATOM 650 C C . ASP A 1 84 ? 22.047 20.359 29.562 1 85.19 84 ASP A C 1
ATOM 652 O O . ASP A 1 84 ? 22.219 21.266 30.375 1 85.19 84 ASP A O 1
ATOM 656 N N . ALA A 1 85 ? 22.828 20.156 28.562 1 89.31 85 ALA A N 1
ATOM 657 C CA . ALA A 1 85 ? 24.016 20.984 28.375 1 89.31 85 ALA A CA 1
ATOM 658 C C . ALA A 1 85 ? 23.688 22.25 27.562 1 89.31 85 ALA A C 1
ATOM 660 O O . ALA A 1 85 ? 24.531 23.109 27.375 1 89.31 85 ALA A O 1
ATOM 661 N N . PHE A 1 86 ? 22.453 22.344 27.109 1 92.19 86 PHE A N 1
ATOM 662 C CA . PHE A 1 86 ? 22.031 23.484 26.312 1 92.19 86 PHE A CA 1
ATOM 663 C C . PHE A 1 86 ? 22.094 24.781 27.109 1 92.19 86 PHE A C 1
ATOM 665 O O . PHE A 1 86 ? 21.5 24.859 28.188 1 92.19 86 PHE A O 1
ATOM 672 N N . ASP A 1 87 ? 22.906 25.766 26.656 1 91 87 ASP A N 1
ATOM 673 C CA . ASP A 1 87 ? 23.062 27.047 27.344 1 91 87 ASP A CA 1
ATOM 674 C C . ASP A 1 87 ? 23.391 28.156 26.359 1 91 87 ASP A C 1
ATOM 676 O O . ASP A 1 87 ? 24.453 28.156 25.719 1 91 87 ASP A O 1
ATOM 680 N N . LEU A 1 88 ? 22.5 29.156 26.266 1 92.88 88 LEU A N 1
ATOM 681 C CA . LEU A 1 88 ? 22.703 30.266 25.344 1 92.88 88 LEU A CA 1
ATOM 682 C C . LEU A 1 88 ? 23.297 31.469 26.062 1 92.88 88 LEU A C 1
ATOM 684 O O . LEU A 1 88 ? 23.531 32.5 25.438 1 92.88 88 LEU A O 1
ATOM 688 N N . SER A 1 89 ? 23.594 31.344 27.375 1 91.38 89 SER A N 1
ATOM 689 C CA . SER A 1 89 ? 24.016 32.5 28.172 1 91.38 89 SER A CA 1
ATOM 690 C C . SER A 1 89 ? 25.469 32.875 27.859 1 91.38 89 SER A C 1
ATOM 692 O O . SER A 1 89 ? 25.906 34 28.172 1 91.38 89 SER A O 1
ATOM 694 N N . ARG A 1 90 ? 26.281 31.938 27.281 1 91.94 90 ARG A N 1
ATOM 695 C CA . ARG A 1 90 ? 27.688 32.188 27 1 91.94 90 ARG A CA 1
ATOM 696 C C . ARG A 1 90 ? 27.844 32.875 25.641 1 91.94 90 ARG A C 1
ATOM 698 O O . ARG A 1 90 ? 27.141 32.531 24.688 1 91.94 90 ARG A O 1
ATOM 705 N N . PRO A 1 91 ? 28.75 33.812 25.5 1 92.5 91 PRO A N 1
ATOM 706 C CA . PRO A 1 91 ? 28.969 34.531 24.234 1 92.5 91 PRO A CA 1
ATOM 707 C C . PRO A 1 91 ? 29.375 33.594 23.109 1 92.5 91 PRO A C 1
ATOM 709 O O . PRO A 1 91 ? 29.047 33.844 21.938 1 92.5 91 PRO A O 1
ATOM 712 N N . ALA A 1 92 ? 30.062 32.562 23.422 1 93.5 92 ALA A N 1
ATOM 713 C CA . ALA A 1 92 ? 30.5 31.625 22.391 1 93.5 92 ALA A CA 1
ATOM 714 C C . ALA A 1 92 ? 29.312 30.984 21.688 1 93.5 92 ALA A C 1
ATOM 716 O O . ALA A 1 92 ? 29.312 30.828 20.453 1 93.5 92 ALA A O 1
ATOM 717 N N . GLU A 1 93 ? 28.344 30.547 22.422 1 95 93 GLU A N 1
ATOM 718 C CA . GLU A 1 93 ? 27.141 29.938 21.859 1 95 93 GLU A CA 1
ATOM 719 C C . GLU A 1 93 ? 26.344 30.938 21.031 1 95 93 GLU A C 1
ATOM 721 O O . GLU A 1 93 ? 25.812 30.594 19.984 1 95 93 GLU A O 1
ATOM 726 N N . GLN A 1 94 ? 26.359 32.219 21.516 1 94.62 94 GLN A N 1
ATOM 727 C CA . GLN A 1 94 ? 25.656 33.25 20.797 1 94.62 94 GLN A CA 1
ATOM 728 C C . GLN A 1 94 ? 26.312 33.531 19.453 1 94.62 94 GLN A C 1
ATOM 730 O O . GLN A 1 94 ? 25.641 33.688 18.438 1 94.62 94 GLN A O 1
ATOM 735 N N . GLN A 1 95 ? 27.594 33.625 19.5 1 94.19 95 GLN A N 1
ATOM 736 C CA . GLN A 1 95 ? 28.344 33.844 18.266 1 94.19 95 GLN A CA 1
ATOM 737 C C . GLN A 1 95 ? 28.188 32.688 17.281 1 94.19 95 GLN A C 1
ATOM 739 O O . GLN A 1 95 ? 28.094 32.906 16.078 1 94.19 95 GLN A O 1
ATOM 744 N N . PHE A 1 96 ? 28.188 31.547 17.797 1 95.62 96 PHE A N 1
ATOM 745 C CA . PHE A 1 96 ? 27.984 30.359 16.969 1 95.62 96 PHE A CA 1
ATOM 746 C C . PHE A 1 96 ? 26.656 30.453 16.219 1 95.62 96 PHE A C 1
ATOM 748 O O . PHE A 1 96 ? 26.594 30.172 15.023 1 95.62 96 PHE A O 1
ATOM 755 N N . LEU A 1 97 ? 25.594 30.797 16.906 1 94.88 97 LEU A N 1
ATOM 756 C CA . LEU A 1 97 ? 24.266 30.906 16.312 1 94.88 97 LEU A CA 1
ATOM 757 C C . LEU A 1 97 ? 24.234 31.969 15.219 1 94.88 97 LEU A C 1
ATOM 759 O O . LEU A 1 97 ? 23.609 31.766 14.18 1 94.88 97 LEU A O 1
ATOM 763 N N . ARG A 1 98 ? 24.984 33.094 15.5 1 94.75 98 ARG A N 1
ATOM 764 C CA . ARG A 1 98 ? 25.078 34.156 14.492 1 94.75 98 ARG A CA 1
ATOM 765 C C . ARG A 1 98 ? 25.766 33.625 13.234 1 94.75 98 ARG A C 1
ATOM 767 O O . ARG A 1 98 ? 25.312 33.875 12.117 1 94.75 98 ARG A O 1
ATOM 774 N N . GLU A 1 99 ? 26.781 32.938 13.477 1 94.88 99 GLU A N 1
ATOM 775 C CA . GLU A 1 99 ? 27.531 32.375 12.359 1 94.88 99 GLU A CA 1
ATOM 776 C C . GLU A 1 99 ? 26.719 31.328 11.617 1 94.88 99 GLU A C 1
ATOM 778 O O . GLU A 1 99 ? 26.797 31.219 10.391 1 94.88 99 GLU A O 1
ATOM 783 N N . PHE A 1 100 ? 26.078 30.516 12.391 1 94.81 100 PHE A N 1
ATOM 784 C CA . PHE A 1 100 ? 25.219 29.484 11.812 1 94.81 100 PHE A CA 1
ATOM 785 C C . PHE A 1 100 ? 24.203 30.094 10.859 1 94.81 100 PHE A C 1
ATOM 787 O O . PHE A 1 100 ? 24.016 29.609 9.742 1 94.81 100 PHE A O 1
ATOM 794 N N . CYS A 1 101 ? 23.562 31.109 11.281 1 92.81 101 CYS A N 1
ATOM 795 C CA . CYS A 1 101 ? 22.562 31.781 10.461 1 92.81 101 CYS A CA 1
ATOM 796 C C . CYS A 1 101 ? 23.188 32.344 9.195 1 92.81 101 CYS A C 1
ATOM 798 O O . CYS A 1 101 ? 22.609 32.25 8.117 1 92.81 101 CYS A O 1
ATOM 800 N N . GLN A 1 102 ? 24.344 32.938 9.328 1 92.12 102 GLN A N 1
ATOM 801 C CA . GLN A 1 102 ? 25.031 33.469 8.172 1 92.12 102 GLN A CA 1
ATOM 802 C C . GLN A 1 102 ? 25.422 32.375 7.18 1 92.12 102 GLN A C 1
ATOM 804 O O . GLN A 1 102 ? 25.266 32.562 5.969 1 92.12 102 GLN A O 1
ATOM 809 N N . LYS A 1 103 ? 25.906 31.328 7.703 1 92.88 103 LYS A N 1
ATOM 810 C CA . LYS A 1 103 ? 26.281 30.219 6.836 1 92.88 103 LYS A CA 1
ATOM 811 C C . LYS A 1 103 ? 25.062 29.656 6.105 1 92.88 103 LYS A C 1
ATOM 813 O O . LYS A 1 103 ? 25.141 29.281 4.934 1 92.88 103 LYS A O 1
ATOM 818 N N . LEU A 1 104 ? 23.969 29.469 6.844 1 90.25 104 LEU A N 1
ATOM 819 C CA . LEU A 1 104 ? 22.734 28.969 6.242 1 90.25 104 LEU A CA 1
ATOM 820 C C . LEU A 1 104 ? 22.266 29.891 5.129 1 90.25 104 LEU A C 1
ATOM 822 O O . LEU A 1 104 ? 21.766 29.438 4.102 1 90.25 104 LEU A O 1
ATOM 826 N N . ARG A 1 105 ? 22.422 31.156 5.309 1 88.19 105 ARG A N 1
ATOM 827 C CA . ARG A 1 105 ? 22.016 32.156 4.332 1 88.19 105 ARG A CA 1
ATOM 828 C C . ARG A 1 105 ? 22.828 32.031 3.045 1 88.19 105 ARG A C 1
ATOM 830 O O . ARG A 1 105 ? 22.297 32.219 1.948 1 88.19 105 ARG A O 1
ATOM 837 N N . ASP A 1 106 ? 24.031 31.703 3.197 1 87.56 106 ASP A N 1
ATOM 838 C CA . ASP A 1 106 ? 24.938 31.688 2.057 1 87.56 106 ASP A CA 1
ATOM 839 C C . ASP A 1 106 ? 25.062 30.297 1.467 1 87.56 106 ASP A C 1
ATOM 841 O O . ASP A 1 106 ? 25.875 30.062 0.571 1 87.56 106 ASP A O 1
ATOM 845 N N . MET A 1 107 ? 24.281 29.422 1.921 1 88.31 107 MET A N 1
ATOM 846 C CA . MET A 1 107 ? 24.422 28.047 1.465 1 88.31 107 MET A CA 1
ATOM 847 C C . MET A 1 107 ? 23.969 27.906 0.017 1 88.31 107 MET A C 1
ATOM 849 O O . MET A 1 107 ? 22.844 28.281 -0.325 1 88.31 107 MET A O 1
ATOM 853 N N . PRO A 1 108 ? 24.812 27.391 -0.801 1 86.56 108 PRO A N 1
ATOM 854 C CA . PRO A 1 108 ? 24.453 27.188 -2.203 1 86.56 108 PRO A CA 1
ATOM 855 C C . PRO A 1 108 ? 23.547 25.969 -2.406 1 86.56 108 PRO A C 1
ATOM 857 O O . PRO A 1 108 ? 23.5 25.078 -1.547 1 86.56 108 PRO A O 1
ATOM 860 N N . CYS A 1 109 ? 22.797 25.984 -3.377 1 83.5 109 CYS A N 1
ATOM 861 C CA . CYS A 1 109 ? 21.969 24.844 -3.748 1 83.5 109 CYS A CA 1
ATOM 862 C C . CYS A 1 109 ? 22.719 23.938 -4.719 1 83.5 109 CYS A C 1
ATOM 864 O O . CYS A 1 109 ? 23.219 24.391 -5.746 1 83.5 109 CYS A O 1
ATOM 866 N N . PRO A 1 110 ? 22.906 22.672 -4.316 1 74.62 110 PRO A N 1
ATOM 867 C CA . PRO A 1 110 ? 23.703 21.75 -5.137 1 74.62 110 PRO A CA 1
ATOM 868 C C . PRO A 1 110 ? 22.969 21.328 -6.406 1 74.62 110 PRO A C 1
ATOM 870 O O . PRO A 1 110 ? 23.562 20.719 -7.297 1 74.62 110 PRO A O 1
ATOM 873 N N . THR A 1 111 ? 21.734 21.516 -6.34 1 73.62 111 THR A N 1
ATOM 874 C CA . THR A 1 111 ? 20.984 21 -7.484 1 73.62 111 THR A CA 1
ATOM 875 C C . THR A 1 111 ? 20.266 22.141 -8.211 1 73.62 111 THR A C 1
ATOM 877 O O . THR A 1 111 ? 20.188 23.25 -7.691 1 73.62 111 THR A O 1
ATOM 880 N N . LYS A 1 112 ? 19.812 21.812 -9.406 1 64.19 112 LYS A N 1
ATOM 881 C CA . LYS A 1 112 ? 19.078 22.766 -10.227 1 64.19 112 LYS A CA 1
ATOM 882 C C . LYS A 1 112 ? 17.641 22.906 -9.758 1 64.19 112 LYS A C 1
ATOM 884 O O . LYS A 1 112 ? 16.859 23.688 -10.32 1 64.19 112 LYS A O 1
ATOM 889 N N . GLY A 1 113 ? 17.312 22.234 -8.664 1 64.38 113 GLY A N 1
ATOM 890 C CA . GLY A 1 113 ? 15.914 22.25 -8.234 1 64.38 113 GLY A CA 1
ATOM 891 C C . GLY A 1 113 ? 15.578 23.438 -7.352 1 64.38 113 GLY A C 1
ATOM 892 O O . GLY A 1 113 ? 14.406 23.734 -7.141 1 64.38 113 GLY A O 1
ATOM 893 N N . CYS A 1 114 ? 16.609 24.125 -6.961 1 71.19 114 CYS A N 1
ATOM 894 C CA . CYS A 1 114 ? 16.375 25.281 -6.109 1 71.19 114 CYS A CA 1
ATOM 895 C C . CYS A 1 114 ? 16.062 26.516 -6.949 1 71.19 114 CYS A C 1
ATOM 897 O O . CYS A 1 114 ? 16.969 27.125 -7.523 1 71.19 114 CYS A O 1
ATOM 899 N N . LEU A 1 115 ? 14.797 26.656 -7.262 1 66.44 115 LEU A N 1
ATOM 900 C CA . LEU A 1 115 ? 14.359 27.828 -8.016 1 66.44 115 LEU A CA 1
ATOM 901 C C . LEU A 1 115 ? 13.688 28.844 -7.105 1 66.44 115 LEU A C 1
ATOM 903 O O . LEU A 1 115 ? 13 28.484 -6.156 1 66.44 115 LEU A O 1
ATOM 907 N N . PRO A 1 116 ? 13.883 30.141 -7.301 1 62.16 116 PRO A N 1
ATOM 908 C CA . PRO A 1 116 ? 14.453 30.812 -8.477 1 62.16 116 PRO A CA 1
ATOM 909 C C . PRO A 1 116 ? 15.945 31.094 -8.328 1 62.16 116 PRO A C 1
ATOM 911 O O . PRO A 1 116 ? 16.578 31.578 -9.258 1 62.16 116 PRO A O 1
ATOM 914 N N . SER A 1 117 ? 16.453 30.844 -7.125 1 64.62 117 SER A N 1
ATOM 915 C CA . SER A 1 117 ? 17.828 31.25 -6.902 1 64.62 117 SER A CA 1
ATOM 916 C C . SER A 1 117 ? 18.75 30.031 -6.746 1 64.62 117 SER A C 1
ATOM 918 O O . SER A 1 117 ? 18.281 28.906 -6.551 1 64.62 117 SER A O 1
ATOM 920 N N . GLY A 1 118 ? 20.016 30.094 -7.238 1 70.75 118 GLY A N 1
ATOM 921 C CA . GLY A 1 118 ? 21.031 29.078 -7.016 1 70.75 118 GLY A CA 1
ATOM 922 C C . GLY A 1 118 ? 21.375 28.891 -5.547 1 70.75 118 GLY A C 1
ATOM 923 O O . GLY A 1 118 ? 22.25 28.094 -5.211 1 70.75 118 GLY A O 1
ATOM 924 N N . SER A 1 119 ? 20.578 29.531 -4.664 1 80.75 119 SER A N 1
ATOM 925 C CA . SER A 1 119 ? 20.766 29.406 -3.223 1 80.75 119 SER A CA 1
ATOM 926 C C . SER A 1 119 ? 19.734 28.484 -2.604 1 80.75 119 SER A C 1
ATOM 928 O O . SER A 1 119 ? 18.641 28.297 -3.156 1 80.75 119 SER A O 1
ATOM 930 N N . LEU A 1 120 ? 20.156 27.812 -1.556 1 84.12 120 LEU A N 1
ATOM 931 C CA . LEU A 1 120 ? 19.25 26.906 -0.871 1 84.12 120 LEU A CA 1
ATOM 932 C C . LEU A 1 120 ? 18.047 27.656 -0.303 1 84.12 120 LEU A C 1
ATOM 934 O O . LEU A 1 120 ? 16.922 27.125 -0.293 1 84.12 120 LEU A O 1
ATOM 938 N N . LEU A 1 121 ? 18.359 28.875 0.111 1 84.69 121 LEU A N 1
ATOM 939 C CA . LEU A 1 121 ? 17.281 29.672 0.69 1 84.69 121 LEU A CA 1
ATOM 940 C C . LEU A 1 121 ? 16.656 30.594 -0.354 1 84.69 121 LEU A C 1
ATOM 942 O O . LEU A 1 121 ? 17.344 31.016 -1.303 1 84.69 121 LEU A O 1
ATOM 946 N N . LEU A 1 122 ? 15.352 30.703 -0.221 1 81.38 122 LEU A N 1
ATOM 947 C CA . LEU A 1 122 ? 14.672 31.672 -1.09 1 81.38 122 LEU A CA 1
ATOM 948 C C . LEU A 1 122 ? 15.305 33.031 -0.975 1 81.38 122 LEU A C 1
ATOM 950 O O . LEU A 1 122 ? 15.781 33.438 0.097 1 81.38 122 LEU A O 1
ATOM 954 N N . PRO A 1 123 ? 15.281 33.656 -2.191 1 74.12 123 PRO A N 1
ATOM 955 C CA . PRO A 1 123 ? 15.828 35 -2.119 1 74.12 123 PRO A CA 1
ATOM 956 C C . PRO A 1 123 ? 14.938 35.969 -1.32 1 74.12 123 PRO A C 1
ATOM 958 O O . PRO A 1 123 ? 13.711 35.812 -1.324 1 74.12 123 PRO A O 1
ATOM 961 N N . GLY A 1 124 ? 15.523 36.781 -0.469 1 70.31 124 GLY A N 1
ATOM 962 C CA . GLY A 1 124 ? 14.781 37.781 0.286 1 70.31 124 GLY A CA 1
ATOM 963 C C . GLY A 1 124 ? 15.086 37.75 1.771 1 70.31 124 GLY A C 1
ATOM 964 O O . GLY A 1 124 ? 15.617 36.781 2.283 1 70.31 124 GLY A O 1
ATOM 965 N N . SER A 1 125 ? 14.852 38.844 2.396 1 63.97 125 SER A N 1
ATOM 966 C CA . SER A 1 125 ? 15.141 39 3.814 1 63.97 125 SER A CA 1
ATOM 967 C C . SER A 1 125 ? 14.211 38.156 4.676 1 63.97 125 SER A C 1
ATOM 969 O O . SER A 1 125 ? 14.531 37.844 5.82 1 63.97 125 SER A O 1
ATOM 971 N N . ASP A 1 126 ? 13.18 37.531 4.047 1 73.5 126 ASP A N 1
ATOM 972 C CA . ASP A 1 126 ? 12.188 36.844 4.852 1 73.5 126 ASP A CA 1
ATOM 973 C C . ASP A 1 126 ? 12.344 35.312 4.734 1 73.5 126 ASP A C 1
ATOM 975 O O . ASP A 1 126 ? 11.523 34.562 5.242 1 73.5 126 ASP A O 1
ATOM 979 N N . ALA A 1 127 ? 13.492 35 4.172 1 81.88 127 ALA A N 1
ATOM 980 C CA . ALA A 1 127 ? 13.633 33.562 3.936 1 81.88 127 ALA A CA 1
ATOM 981 C C . ALA A 1 127 ? 14.227 32.875 5.152 1 81.88 127 ALA A C 1
ATOM 983 O O . ALA A 1 127 ? 14.109 31.641 5.297 1 81.88 127 ALA A O 1
ATOM 984 N N . LEU A 1 128 ? 14.883 33.656 5.914 1 86.88 128 LEU A N 1
ATOM 985 C CA . LEU A 1 128 ? 15.531 33.094 7.098 1 86.88 128 LEU A CA 1
ATOM 986 C C . LEU A 1 128 ? 15.039 33.781 8.367 1 86.88 128 LEU A C 1
ATOM 988 O O . LEU A 1 128 ? 15.023 35.031 8.438 1 86.88 128 LEU A O 1
ATOM 992 N N . SER A 1 129 ? 14.492 32.969 9.25 1 86.31 129 SER A N 1
ATOM 993 C CA . SER A 1 129 ? 14.102 33.5 10.562 1 86.31 129 SER A CA 1
ATOM 994 C C . SER A 1 129 ? 15.109 33.062 11.633 1 86.31 129 SER A C 1
ATOM 996 O O . SER A 1 129 ? 15.055 31.953 12.148 1 86.31 129 SER A O 1
ATOM 998 N N . CYS A 1 130 ? 16 34.031 11.891 1 89.81 130 CYS A N 1
ATOM 999 C CA . CYS A 1 130 ? 16.984 33.812 12.945 1 89.81 130 CYS A CA 1
ATOM 1000 C C . CYS A 1 130 ? 16.703 34.75 14.133 1 89.81 130 CYS A C 1
ATOM 1002 O O . CYS A 1 130 ? 16.938 35.969 14.047 1 89.81 130 CYS A O 1
ATOM 1004 N N . PHE A 1 131 ? 16.312 34.25 15.188 1 89.88 131 PHE A N 1
ATOM 1005 C CA . PHE A 1 131 ? 15.883 35.031 16.328 1 89.88 131 PHE A CA 1
ATOM 1006 C C . PHE A 1 131 ? 17.031 35.875 16.859 1 89.88 131 PHE A C 1
ATOM 1008 O O . PHE A 1 131 ? 16.828 37 17.359 1 89.88 131 PHE A O 1
ATOM 1015 N N . ILE A 1 132 ? 18.25 35.375 16.797 1 92.38 132 ILE A N 1
ATOM 1016 C CA . ILE A 1 132 ? 19.391 36.031 17.406 1 92.38 132 ILE A CA 1
ATOM 1017 C C . ILE A 1 132 ? 19.703 37.344 16.688 1 92.38 132 ILE A C 1
ATOM 1019 O O . ILE A 1 132 ? 20.109 38.312 17.297 1 92.38 132 ILE A O 1
ATOM 1023 N N . GLU A 1 133 ? 19.453 37.344 15.422 1 90.81 133 GLU A N 1
ATOM 1024 C CA . GLU A 1 133 ? 19.688 38.562 14.648 1 90.81 133 GLU A CA 1
ATOM 1025 C C . GLU A 1 133 ? 18.672 39.656 14.992 1 90.81 133 GLU A C 1
ATOM 1027 O O . GLU A 1 133 ? 19.031 40.812 15.156 1 90.81 133 GLU A O 1
ATOM 1032 N N . GLU A 1 134 ? 17.484 39.219 15.078 1 90.25 134 GLU A N 1
ATOM 1033 C CA . GLU A 1 134 ? 16.438 40.156 15.43 1 90.25 134 GLU A CA 1
ATOM 1034 C C . GLU A 1 134 ? 16.547 40.594 16.891 1 90.25 134 GLU A C 1
ATOM 1036 O O . GLU A 1 134 ? 16.234 41.719 17.234 1 90.25 134 GLU A O 1
ATOM 1041 N N . PHE A 1 135 ? 17 39.688 17.688 1 93.06 135 PHE A N 1
ATOM 1042 C CA . PHE A 1 135 ? 17.266 40 19.094 1 93.06 135 PHE A CA 1
ATOM 1043 C C . PHE A 1 135 ? 18.375 41.062 19.203 1 93.06 135 PHE A C 1
ATOM 1045 O O . PHE A 1 135 ? 18.25 42 19.984 1 93.06 135 PHE A O 1
ATOM 1052 N N . ASP A 1 136 ? 19.438 40.906 18.406 1 93.31 136 ASP A N 1
ATOM 1053 C CA . ASP A 1 136 ? 20.531 41.844 18.422 1 93.31 136 ASP A CA 1
ATOM 1054 C C . ASP A 1 136 ? 20.062 43.25 17.969 1 93.31 136 ASP A C 1
ATOM 1056 O O . ASP A 1 136 ? 20.438 44.25 18.578 1 93.31 136 ASP A O 1
ATOM 1060 N N . ALA A 1 137 ? 19.25 43.188 17 1 90.81 137 ALA A N 1
ATOM 1061 C CA . ALA A 1 137 ? 18.719 44.469 16.516 1 90.81 137 ALA A CA 1
ATOM 1062 C C . ALA A 1 137 ? 17.828 45.125 17.562 1 90.81 137 ALA A C 1
ATOM 1064 O O . ALA A 1 137 ? 17.891 46.344 17.75 1 90.81 137 ALA A O 1
ATOM 1065 N N . TRP A 1 138 ? 17.125 44.344 18.219 1 92.31 138 TRP A N 1
ATOM 1066 C CA . TRP A 1 138 ? 16.219 44.844 19.25 1 92.31 138 TRP A CA 1
ATOM 1067 C C . TRP A 1 138 ? 17 45.406 20.438 1 92.31 138 TRP A C 1
ATOM 1069 O O . TRP A 1 138 ? 16.562 46.375 21.062 1 92.31 138 TRP A O 1
ATOM 1079 N N . ASN A 1 139 ? 18.188 44.875 20.688 1 92.12 139 ASN A N 1
ATOM 1080 C CA . ASN A 1 139 ? 19.016 45.281 21.812 1 92.12 139 ASN A CA 1
ATOM 1081 C C . ASN A 1 139 ? 20.016 46.344 21.391 1 92.12 139 ASN A C 1
ATOM 1083 O O . ASN A 1 139 ? 20.953 46.656 22.125 1 92.12 139 ASN A O 1
ATOM 1087 N N . GLY A 1 140 ? 19.906 46.875 20.219 1 91.25 140 GLY A N 1
ATOM 1088 C CA . GLY A 1 140 ? 20.844 47.906 19.75 1 91.25 140 GLY A CA 1
ATOM 1089 C C . GLY A 1 140 ? 22.234 47.344 19.484 1 91.25 140 GLY A C 1
ATOM 1090 O O . GLY A 1 140 ? 23.234 48.031 19.703 1 91.25 140 GLY A O 1
ATOM 1091 N N . ASN A 1 141 ? 22.328 46.031 19.203 1 87.62 141 ASN A N 1
ATOM 1092 C CA . ASN A 1 141 ? 23.562 45.344 18.844 1 87.62 141 ASN A CA 1
ATOM 1093 C C . ASN A 1 141 ? 24.547 45.312 20.016 1 87.62 141 ASN A C 1
ATOM 1095 O O . ASN A 1 141 ? 25.766 45.438 19.828 1 87.62 141 ASN A O 1
ATOM 1099 N N . VAL A 1 142 ? 23.906 45.281 21.266 1 87.06 142 VAL A N 1
ATOM 1100 C CA . VAL A 1 142 ? 24.688 45.094 22.484 1 87.06 142 VAL A CA 1
ATOM 1101 C C . VAL A 1 142 ? 24.688 43.625 22.875 1 87.06 142 VAL A C 1
ATOM 1103 O O . VAL A 1 142 ? 23.641 42.969 22.828 1 87.06 142 VAL A O 1
ATOM 1106 N N . THR A 1 143 ? 25.891 43.156 23.109 1 86 143 THR A N 1
ATOM 1107 C CA . THR A 1 143 ? 26.016 41.75 23.5 1 86 143 THR A CA 1
ATOM 1108 C C . THR A 1 143 ? 25.859 41.562 25 1 86 143 THR A C 1
ATOM 1110 O O . THR A 1 143 ? 26.469 42.312 25.781 1 86 143 THR A O 1
ATOM 1113 N N . TYR A 1 144 ? 24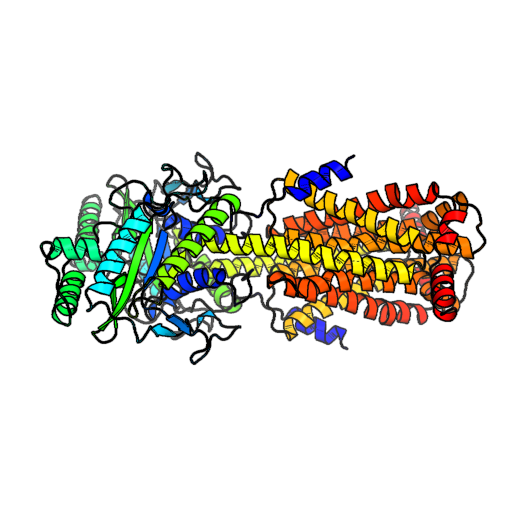.922 40.781 25.406 1 89.31 144 TYR A N 1
ATOM 1114 C CA . TYR A 1 144 ? 24.719 40.438 26.812 1 89.31 144 TYR A CA 1
ATOM 1115 C C . TYR A 1 144 ? 25.094 38.969 27.062 1 89.31 144 TYR A C 1
ATOM 1117 O O . TYR A 1 144 ? 25.141 38.188 26.141 1 89.31 144 TYR A O 1
ATOM 1125 N N . ALA A 1 145 ? 25.547 38.719 28.312 1 91.19 145 ALA A N 1
ATOM 1126 C CA . ALA A 1 145 ? 25.859 37.344 28.688 1 91.19 145 ALA A CA 1
ATOM 1127 C C . ALA A 1 145 ? 25.188 36.969 30 1 91.19 145 ALA A C 1
ATOM 1129 O O . ALA A 1 145 ? 24.625 37.844 30.688 1 91.19 145 ALA A O 1
ATOM 1130 N N . GLY A 1 146 ? 25.125 35.688 30.234 1 90.88 146 GLY A N 1
ATOM 1131 C CA . GLY A 1 146 ? 24.625 35.219 31.5 1 90.88 146 GLY A CA 1
ATOM 1132 C C . GLY A 1 146 ? 23.141 35.406 31.688 1 90.88 146 GLY A C 1
ATOM 1133 O O . GLY A 1 146 ? 22.375 35.312 30.734 1 90.88 146 GLY A O 1
ATOM 1134 N N . ASP A 1 147 ? 22.75 35.781 32.875 1 90.44 147 ASP A N 1
ATOM 1135 C CA . ASP A 1 147 ? 21.344 35.906 33.25 1 90.44 147 ASP A CA 1
ATOM 1136 C C . ASP A 1 147 ? 20.703 37.125 32.562 1 90.44 147 ASP A C 1
ATOM 1138 O O . ASP A 1 147 ? 19.516 37.125 32.25 1 90.44 147 ASP A O 1
ATOM 1142 N N . GLN A 1 148 ? 21.547 38.062 32.344 1 91.75 148 GLN A N 1
ATOM 1143 C CA . GLN A 1 148 ? 21.047 39.281 31.672 1 91.75 148 GLN A CA 1
ATOM 1144 C C . GLN A 1 148 ? 20.562 38.969 30.266 1 91.75 148 GLN A C 1
ATOM 1146 O O . GLN A 1 148 ? 19.547 39.469 29.812 1 91.75 148 GLN A O 1
ATOM 1151 N N . PHE A 1 149 ? 21.328 38.156 29.609 1 93.12 149 PHE A N 1
ATOM 1152 C CA . PHE A 1 149 ? 20.953 37.75 28.266 1 93.12 149 PHE A CA 1
ATOM 1153 C C . PHE A 1 149 ? 19.625 37 28.266 1 93.12 149 PHE A C 1
ATOM 1155 O O . PHE A 1 149 ? 18.734 37.281 27.453 1 93.12 149 PHE A O 1
ATOM 1162 N N . LEU A 1 150 ? 19.516 36.094 29.188 1 92.81 150 LEU A N 1
ATOM 1163 C CA . LEU A 1 150 ? 18.328 35.25 29.25 1 92.81 150 LEU A CA 1
ATOM 1164 C C . LEU A 1 150 ? 17.094 36.094 29.609 1 92.81 150 LEU A C 1
ATOM 1166 O O . LEU A 1 150 ? 16 35.844 29.078 1 92.81 150 LEU A O 1
ATOM 1170 N N . ASP A 1 151 ? 17.281 37.031 30.484 1 91.75 151 ASP A N 1
ATOM 1171 C CA . ASP A 1 151 ? 16.188 37.906 30.859 1 91.75 151 ASP A CA 1
ATOM 1172 C C . ASP A 1 151 ? 15.727 38.75 29.672 1 91.75 151 ASP A C 1
ATOM 1174 O O . ASP A 1 151 ? 14.523 38.906 29.422 1 91.75 151 ASP A O 1
ATOM 1178 N N . ARG A 1 152 ? 16.656 39.25 28.984 1 92.5 152 ARG A N 1
ATOM 1179 C CA . ARG A 1 152 ? 16.328 40.094 27.844 1 92.5 152 ARG A CA 1
ATOM 1180 C C . ARG A 1 152 ? 15.734 39.281 26.703 1 92.5 152 ARG A C 1
ATOM 1182 O O . ARG A 1 152 ? 14.867 39.75 25.969 1 92.5 152 ARG A O 1
ATOM 1189 N N . LEU A 1 153 ? 16.234 38.094 26.609 1 93.31 153 LEU A N 1
ATOM 1190 C CA . LEU A 1 153 ? 15.703 37.188 25.578 1 93.31 153 LEU A CA 1
ATOM 1191 C C . LEU A 1 153 ? 14.234 36.906 25.828 1 93.31 153 LEU A C 1
ATOM 1193 O O . LEU A 1 153 ? 13.43 36.875 24.891 1 93.31 153 LEU A O 1
ATOM 1197 N N . GLU A 1 154 ? 13.922 36.625 27.031 1 91.88 154 GLU A N 1
ATOM 1198 C CA . GLU A 1 154 ? 12.523 36.375 27.391 1 91.88 154 GLU A CA 1
ATOM 1199 C C . GLU A 1 154 ? 11.656 37.594 27.109 1 91.88 154 GLU A C 1
ATOM 1201 O O . GLU A 1 154 ? 10.539 37.438 26.609 1 91.88 154 GLU A O 1
ATOM 1206 N N . LYS A 1 155 ? 12.195 38.781 27.438 1 90.56 155 LYS A N 1
ATOM 1207 C CA . LYS A 1 155 ? 11.461 40 27.156 1 90.56 155 LYS A CA 1
ATOM 1208 C C . LYS A 1 155 ? 11.258 40.188 25.656 1 90.56 155 LYS A C 1
ATOM 1210 O O . LYS A 1 155 ? 10.172 40.562 25.203 1 90.56 155 LYS A O 1
ATOM 1215 N N . PHE A 1 156 ? 12.266 39.938 24.922 1 92.12 156 PHE A N 1
ATOM 1216 C CA . PHE A 1 156 ? 12.211 40 23.469 1 92.12 156 PHE A CA 1
ATOM 1217 C C . PHE A 1 156 ? 11.148 39.062 22.922 1 92.12 156 PHE A C 1
ATOM 1219 O O . PHE A 1 156 ? 10.336 39.469 22.078 1 92.12 156 PHE A O 1
ATOM 1226 N N . ARG A 1 157 ? 11.211 37.844 23.344 1 90.19 157 ARG A N 1
ATOM 1227 C CA . ARG A 1 157 ? 10.289 36.781 22.922 1 90.19 157 ARG A CA 1
ATOM 1228 C C . ARG A 1 157 ? 8.836 37.219 23.109 1 90.19 157 ARG A C 1
ATOM 1230 O O . ARG A 1 157 ? 7.988 36.969 22.25 1 90.19 157 ARG A O 1
ATOM 1237 N N . ASN A 1 158 ? 8.617 37.906 24.234 1 86.25 158 ASN A N 1
ATOM 1238 C CA . ASN A 1 158 ? 7.242 38.219 24.594 1 86.25 158 ASN A CA 1
ATOM 1239 C C . ASN A 1 158 ? 6.82 39.562 24 1 86.25 158 ASN A C 1
ATOM 1241 O O . ASN A 1 158 ? 5.629 39.812 23.797 1 86.25 158 ASN A O 1
ATOM 1245 N N . ALA A 1 159 ? 7.797 40.375 23.641 1 85.12 159 ALA A N 1
ATOM 1246 C CA . ALA A 1 159 ? 7.492 41.75 23.234 1 85.12 159 ALA A CA 1
ATOM 1247 C C . ALA A 1 159 ? 7.422 41.844 21.719 1 85.12 159 ALA A C 1
ATOM 1249 O O . ALA A 1 159 ? 6.793 42.781 21.188 1 85.12 159 ALA A O 1
ATOM 1250 N N . THR A 1 160 ? 8.062 40.969 21.094 1 84.12 160 THR A N 1
ATOM 1251 C CA . THR A 1 160 ? 8.188 41.156 19.656 1 84.12 160 THR A CA 1
ATOM 1252 C C . THR A 1 160 ? 7.684 39.938 18.891 1 84.12 160 THR A C 1
ATOM 1254 O O . THR A 1 160 ? 7.359 38.906 19.5 1 84.12 160 THR A O 1
ATOM 1257 N N . ARG A 1 161 ? 7.523 40.094 17.547 1 82.31 161 ARG A N 1
ATOM 1258 C CA . ARG A 1 161 ? 7.172 39.031 16.625 1 82.31 161 ARG A CA 1
ATOM 1259 C C . ARG A 1 161 ? 8.18 38.938 15.477 1 82.31 161 ARG A C 1
ATOM 1261 O O . ARG A 1 161 ? 8.82 39.938 15.133 1 82.31 161 ARG A O 1
ATOM 1268 N N . PRO A 1 162 ? 8.297 37.688 15.031 1 79.5 162 PRO A N 1
ATOM 1269 C CA . PRO A 1 162 ? 9.258 37.562 13.93 1 79.5 162 PRO A CA 1
ATOM 1270 C C . PRO A 1 162 ? 8.867 38.406 12.719 1 79.5 162 PRO A C 1
ATOM 1272 O O . PRO A 1 162 ? 7.68 38.562 12.422 1 79.5 162 PRO A O 1
ATOM 1275 N N . SER A 1 163 ? 9.867 38.906 12.133 1 72.62 163 SER A N 1
ATOM 1276 C CA . SER A 1 163 ? 9.633 39.719 10.938 1 72.62 163 SER A CA 1
ATOM 1277 C C . SER A 1 163 ? 9.266 38.844 9.742 1 72.62 163 SER A C 1
ATOM 1279 O O . SER A 1 163 ? 8.508 39.25 8.867 1 72.62 163 SER A O 1
ATOM 1281 N N . SER A 1 164 ? 9.859 37.656 9.766 1 66 164 SER A N 1
ATOM 1282 C CA . SER A 1 164 ? 9.594 36.75 8.648 1 66 164 SER A CA 1
ATOM 1283 C C . SER A 1 164 ? 8.555 35.719 9.023 1 66 164 SER A C 1
ATOM 1285 O O . SER A 1 164 ? 8.523 35.219 10.156 1 66 164 SER A O 1
ATOM 1287 N N . VAL A 1 165 ? 7.555 35.594 8.188 1 58.09 165 VAL A N 1
ATOM 1288 C CA . VAL A 1 165 ? 6.508 34.625 8.445 1 58.09 165 VAL A CA 1
ATOM 1289 C C . VAL A 1 165 ? 6.832 33.312 7.723 1 58.09 165 VAL A C 1
ATOM 1291 O O . VAL A 1 165 ? 6.484 33.156 6.551 1 58.09 165 VAL A O 1
ATOM 1294 N N . ILE A 1 166 ? 7.895 32.688 8.289 1 60.03 166 ILE A N 1
ATOM 1295 C CA . ILE A 1 166 ? 8.234 31.391 7.703 1 60.03 166 ILE A CA 1
ATOM 1296 C C . ILE A 1 166 ? 7.383 30.297 8.328 1 60.03 166 ILE A C 1
ATOM 1298 O O . ILE A 1 166 ? 7.332 30.172 9.555 1 60.03 166 ILE A O 1
ATOM 1302 N N . GLY A 1 167 ? 6.836 29.469 7.523 1 53.09 167 GLY A N 1
ATOM 1303 C CA . GLY A 1 167 ? 6.09 28.297 7.938 1 53.09 167 GLY A CA 1
ATOM 1304 C C . GLY A 1 167 ? 4.922 28.609 8.852 1 53.09 167 GLY A C 1
ATOM 1305 O O . GLY A 1 167 ? 4.66 27.891 9.812 1 53.09 167 GLY A O 1
ATOM 1306 N N . MET A 1 168 ? 4.219 29.703 8.789 1 48.62 168 MET A N 1
ATOM 1307 C CA . MET A 1 168 ? 3.025 30.156 9.5 1 48.62 168 MET A CA 1
ATOM 1308 C C . MET A 1 168 ? 3.342 30.469 10.961 1 48.62 168 MET A C 1
ATOM 1310 O O . MET A 1 168 ? 2.432 30.594 11.781 1 48.62 168 MET A O 1
ATOM 1314 N N . ARG A 1 169 ? 4.641 30.344 11.328 1 54.06 169 ARG A N 1
ATOM 1315 C CA . ARG A 1 169 ? 4.922 30.609 12.734 1 54.06 169 ARG A CA 1
ATOM 1316 C C . ARG A 1 169 ? 5.219 32.094 12.953 1 54.06 169 ARG A C 1
ATOM 1318 O O . ARG A 1 169 ? 6.273 32.594 12.539 1 54.06 169 ARG A O 1
ATOM 1325 N N . THR A 1 170 ? 4.078 32.75 13.523 1 59.44 170 THR A N 1
ATOM 1326 C CA . THR A 1 170 ? 4.145 34.188 13.695 1 59.44 170 THR A CA 1
ATOM 1327 C C . THR A 1 170 ? 4.543 34.531 15.125 1 59.44 170 THR A C 1
ATOM 1329 O O . THR A 1 170 ? 4.625 35.719 15.477 1 59.44 170 THR A O 1
ATOM 1332 N N . ASP A 1 171 ? 4.926 33.469 15.859 1 66.81 171 ASP A N 1
ATOM 1333 C CA . ASP A 1 171 ? 5.266 33.812 17.234 1 66.81 171 ASP A CA 1
ATOM 1334 C C . ASP A 1 171 ? 6.613 33.188 17.625 1 66.81 171 ASP A C 1
ATOM 1336 O O . ASP A 1 171 ? 6.902 32.031 17.297 1 66.81 171 ASP A O 1
ATOM 1340 N N . TRP A 1 172 ? 7.477 34.125 18.344 1 82.5 172 TRP A N 1
ATOM 1341 C CA . TRP A 1 172 ? 8.773 33.656 18.828 1 82.5 172 TRP A CA 1
ATOM 1342 C C . TRP A 1 172 ? 8.602 32.531 19.844 1 82.5 172 TRP A C 1
ATOM 1344 O O . TRP A 1 172 ? 9.539 31.781 20.094 1 82.5 172 TRP A O 1
ATOM 1354 N N . ALA A 1 173 ? 7.445 32.406 20.359 1 75 173 ALA A N 1
ATOM 1355 C CA . ALA A 1 173 ? 7.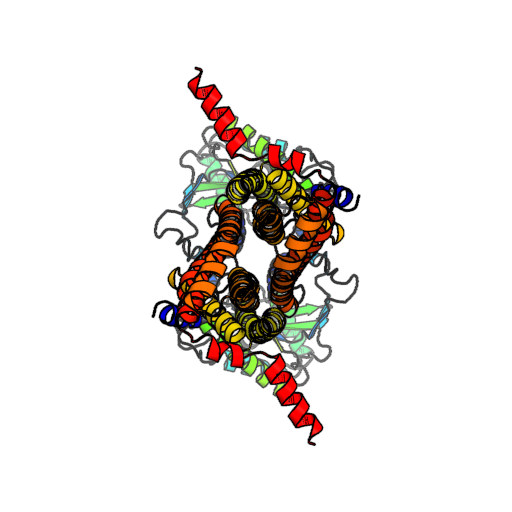203 31.391 21.375 1 75 173 ALA A CA 1
ATOM 1356 C C . ALA A 1 173 ? 7.375 29.984 20.781 1 75 173 ALA A C 1
ATOM 1358 O O . ALA A 1 173 ? 7.688 29.047 21.5 1 75 173 ALA A O 1
ATOM 1359 N N . LYS A 1 174 ? 7.273 29.938 19.531 1 74.38 174 LYS 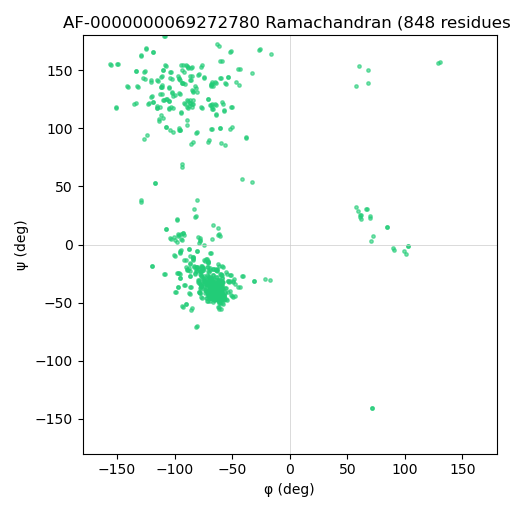A N 1
ATOM 1360 C CA . LYS A 1 174 ? 7.414 28.641 18.875 1 74.38 174 LYS A CA 1
ATOM 1361 C C . LYS A 1 174 ? 8.867 28.359 18.516 1 74.38 174 LYS A C 1
ATOM 1363 O O . LYS A 1 174 ? 9.258 27.203 18.328 1 74.38 174 LYS A O 1
ATOM 1368 N N . THR A 1 175 ? 9.641 29.359 18.422 1 80.62 175 THR A N 1
ATOM 1369 C CA . THR A 1 175 ? 11.047 29.25 18.047 1 80.62 175 THR A CA 1
ATOM 1370 C C . THR A 1 175 ? 11.938 29.234 19.281 1 80.62 175 THR A C 1
ATOM 1372 O O . THR A 1 175 ? 12.977 28.562 19.297 1 80.62 175 THR A O 1
ATOM 1375 N N . ILE A 1 176 ? 11.523 30.031 20.266 1 88.12 176 ILE A N 1
ATOM 1376 C CA . ILE A 1 176 ? 12.234 30.094 21.531 1 88.12 176 ILE A CA 1
ATOM 1377 C C . ILE A 1 176 ? 11.406 29.391 22.609 1 88.12 176 ILE A C 1
ATOM 1379 O O . ILE A 1 176 ? 10.461 29.969 23.156 1 88.12 176 ILE A O 1
ATOM 1383 N N . GLY A 1 177 ? 11.844 28.172 22.859 1 86.44 177 GLY A N 1
ATOM 1384 C CA . GLY A 1 177 ? 11.055 27.359 23.781 1 86.44 177 GLY A CA 1
ATOM 1385 C C . GLY A 1 177 ? 11.453 27.562 25.234 1 86.44 177 GLY A C 1
ATOM 1386 O O . GLY A 1 177 ? 12.594 27.281 25.609 1 86.44 177 GLY A O 1
ATOM 1387 N N . LEU A 1 178 ? 10.453 28.047 26.031 1 81.56 178 LEU A N 1
ATOM 1388 C CA . LEU A 1 178 ? 10.633 28.203 27.469 1 81.56 178 LEU A CA 1
ATOM 1389 C C . LEU A 1 178 ? 9.883 27.109 28.219 1 81.56 178 LEU A C 1
ATOM 1391 O O . LEU A 1 178 ? 8.688 26.906 28 1 81.56 178 LEU A O 1
ATOM 1395 N N . VAL A 1 179 ? 10.688 26.297 28.922 1 79.56 179 VAL A N 1
ATOM 1396 C CA . VAL A 1 179 ? 10.078 25.281 29.781 1 79.56 179 VAL A CA 1
ATOM 1397 C C . VAL A 1 179 ? 10.477 25.516 31.234 1 79.56 179 VAL A C 1
ATOM 1399 O O . VAL A 1 179 ? 11.664 25.516 31.562 1 79.56 179 VAL A O 1
ATOM 1402 N N . GLY A 1 180 ? 9.523 25.688 32.156 1 74.81 180 GLY A N 1
ATOM 1403 C CA . GLY A 1 180 ? 9.82 25.938 33.562 1 74.81 180 GLY A CA 1
ATOM 1404 C C . GLY A 1 180 ? 10.609 27.219 33.781 1 74.81 180 GLY A C 1
ATOM 1405 O O . GLY A 1 180 ? 11.516 27.266 34.625 1 74.81 180 GLY A O 1
ATOM 1406 N N . GLY A 1 181 ? 10.492 28.203 32.844 1 78.31 181 GLY A N 1
ATOM 1407 C CA . GLY A 1 181 ? 11.156 29.484 33 1 78.31 181 GLY A CA 1
ATOM 1408 C C . GLY A 1 181 ? 12.547 29.516 32.406 1 78.31 181 GLY A C 1
ATOM 1409 O O . GLY A 1 181 ? 13.242 30.531 32.469 1 78.31 181 GLY A O 1
ATOM 1410 N N . LYS A 1 182 ? 12.977 28.406 31.906 1 86.38 182 LYS A N 1
ATOM 1411 C CA . LYS A 1 182 ? 14.289 28.344 31.281 1 86.38 182 LYS A CA 1
ATOM 1412 C C . LYS A 1 182 ? 14.164 28.031 29.781 1 86.38 182 LYS A C 1
ATOM 1414 O O . LYS A 1 182 ? 13.266 27.312 29.375 1 86.38 182 LYS A O 1
ATOM 1419 N N . VAL A 1 183 ? 15.039 28.703 29.078 1 89 183 VAL A N 1
ATOM 1420 C CA . VAL A 1 183 ? 15.086 28.422 27.641 1 89 183 VAL A CA 1
ATOM 1421 C C . VAL A 1 183 ? 15.648 27.016 27.422 1 89 183 VAL A C 1
ATOM 1423 O O . VAL A 1 183 ? 16.781 26.734 27.797 1 89 183 VAL A O 1
ATOM 1426 N N . LYS A 1 184 ? 14.867 26.172 26.812 1 87.06 184 LYS A N 1
ATOM 1427 C CA . LYS A 1 184 ? 15.281 24.781 26.656 1 87.06 184 LYS A CA 1
ATOM 1428 C C . LYS A 1 184 ? 15.625 24.484 25.188 1 87.06 184 LYS A C 1
ATOM 1430 O O . LYS A 1 184 ? 16.359 23.531 24.906 1 87.06 184 LYS A O 1
ATOM 1435 N N . TYR A 1 185 ? 15.055 25.234 24.297 1 87.88 185 TYR A N 1
ATOM 1436 C CA . TYR A 1 185 ? 15.406 25.031 22.891 1 87.88 185 TYR A CA 1
ATOM 1437 C C . TYR A 1 185 ? 15.164 26.297 22.078 1 87.88 185 TYR A C 1
ATOM 1439 O O . TYR A 1 185 ? 14.438 27.188 22.5 1 87.88 185 TYR A O 1
ATOM 1447 N N . VAL A 1 186 ? 15.852 26.438 21.016 1 89.5 186 VAL A N 1
ATOM 1448 C CA . VAL A 1 186 ? 15.664 27.5 20.031 1 89.5 186 VAL A CA 1
ATOM 1449 C C . VAL A 1 186 ? 15.664 26.906 18.625 1 89.5 186 VAL A C 1
ATOM 1451 O O . VAL A 1 186 ? 16.234 25.844 18.391 1 89.5 186 VAL A O 1
ATOM 1454 N N . GLN A 1 187 ? 14.961 27.547 17.844 1 87.81 187 GLN A N 1
ATOM 1455 C CA . GLN A 1 187 ? 14.852 27.031 16.484 1 87.81 187 GLN A CA 1
ATOM 1456 C C . GLN A 1 187 ? 15.203 28.125 15.461 1 87.81 187 GLN A C 1
ATOM 1458 O O . GLN A 1 187 ? 15.008 29.312 15.727 1 87.81 187 GLN A O 1
ATOM 1463 N N . VAL A 1 188 ? 15.844 27.672 14.414 1 88.25 188 VAL A N 1
ATOM 1464 C CA . VAL A 1 188 ? 16.062 28.5 13.234 1 88.25 188 VAL A CA 1
ATOM 1465 C C . VAL A 1 188 ? 15.258 27.938 12.062 1 88.25 188 VAL A C 1
ATOM 1467 O O . VAL A 1 188 ? 15.289 26.734 11.789 1 88.25 188 VAL A O 1
ATOM 1470 N N . ARG A 1 189 ? 14.555 28.797 11.461 1 85.62 189 ARG A N 1
ATOM 1471 C CA . ARG A 1 189 ? 13.711 28.359 10.352 1 85.62 189 ARG A CA 1
ATOM 1472 C C . ARG A 1 189 ? 14.086 29.078 9.062 1 85.62 189 ARG A C 1
ATOM 1474 O O . ARG A 1 189 ? 14.414 30.266 9.086 1 85.62 189 ARG A O 1
ATOM 1481 N N . ALA A 1 190 ? 14.07 28.328 8 1 83.88 190 ALA A N 1
ATOM 1482 C CA . ALA A 1 190 ? 14.43 28.891 6.703 1 83.88 190 ALA A CA 1
ATOM 1483 C C . ALA A 1 190 ? 13.523 28.344 5.602 1 83.88 190 ALA A C 1
ATOM 1485 O O . ALA A 1 190 ? 13.188 27.156 5.594 1 83.88 190 ALA A O 1
ATOM 1486 N N . LYS A 1 191 ? 13.148 29.266 4.84 1 80.38 191 LYS A N 1
ATOM 1487 C CA . LYS A 1 191 ? 12.414 28.875 3.639 1 80.38 191 LYS A CA 1
ATOM 1488 C C . LYS A 1 191 ? 13.375 28.484 2.514 1 80.38 191 LYS A C 1
ATOM 1490 O O . LYS A 1 191 ? 14.195 29.297 2.09 1 80.38 191 LYS A O 1
ATOM 1495 N N . MET A 1 192 ? 13.18 27.312 2.135 1 80 192 MET A N 1
ATOM 1496 C CA . MET A 1 192 ? 14.078 26.828 1.084 1 80 192 MET A CA 1
ATOM 1497 C C . MET A 1 192 ? 13.516 27.156 -0.297 1 80 192 MET A C 1
ATOM 1499 O O . MET A 1 192 ? 12.312 27.344 -0.457 1 80 192 MET A O 1
ATOM 1503 N N . SER A 1 193 ? 14.477 27.281 -1.208 1 77.56 193 SER A N 1
ATOM 1504 C CA . SER A 1 193 ? 14.102 27.547 -2.59 1 77.56 193 SER A CA 1
ATOM 1505 C C . SER A 1 193 ? 13.711 26.266 -3.318 1 77.56 193 SER A C 1
ATOM 1507 O O . SER A 1 193 ? 14.039 26.094 -4.496 1 77.56 193 SER A O 1
ATOM 1509 N N . LEU A 1 194 ? 13.328 25.344 -2.59 1 72.56 194 LEU A N 1
ATOM 1510 C CA . LEU A 1 194 ? 12.906 24.062 -3.154 1 72.56 194 LEU A CA 1
ATOM 1511 C C . LEU A 1 194 ? 11.398 23.875 -3.018 1 72.56 194 LEU A C 1
ATOM 1513 O O . LEU A 1 194 ? 10.859 23.953 -1.912 1 72.56 194 LEU A O 1
ATOM 1517 N N . LYS A 1 195 ? 10.891 23.656 -4.148 1 63.62 195 LYS A N 1
ATOM 1518 C CA . LYS A 1 195 ? 9.445 23.422 -4.137 1 63.62 195 LYS A CA 1
ATOM 1519 C C . LYS A 1 195 ? 9.117 22.047 -3.59 1 63.62 195 LYS A C 1
ATOM 1521 O O . LYS A 1 195 ? 9.898 21.094 -3.748 1 63.62 195 LYS A O 1
ATOM 1526 N N . GLN A 1 196 ? 8.078 21.938 -2.9 1 61.06 196 GLN A N 1
ATOM 1527 C CA . GLN A 1 196 ? 7.676 20.719 -2.219 1 61.06 196 GLN A CA 1
ATOM 1528 C C . GLN A 1 196 ? 7.484 19.578 -3.211 1 61.06 196 GLN A C 1
ATOM 1530 O O . GLN A 1 196 ? 7.766 18.422 -2.893 1 61.06 196 GLN A O 1
ATOM 1535 N N . GLN A 1 197 ? 7.172 19.859 -4.469 1 52.62 197 GLN A N 1
ATOM 1536 C CA . GLN A 1 197 ? 6.766 18.797 -5.379 1 52.62 197 GLN A CA 1
ATOM 1537 C C . GLN A 1 197 ? 7.93 18.344 -6.246 1 52.62 197 GLN A C 1
ATOM 1539 O O . GLN A 1 197 ? 7.738 17.594 -7.215 1 52.62 197 GLN A O 1
ATOM 1544 N N . ARG A 1 198 ? 9.07 18.609 -5.75 1 57.88 198 ARG A N 1
ATOM 1545 C CA . ARG A 1 198 ? 10.188 18.172 -6.582 1 57.88 198 ARG A CA 1
ATOM 1546 C C . ARG A 1 198 ? 10.555 16.734 -6.285 1 57.88 198 ARG A C 1
ATOM 1548 O O . ARG A 1 198 ? 10.297 16.234 -5.191 1 57.88 198 ARG A O 1
ATOM 1555 N N . GLY A 1 199 ? 10.961 16.062 -7.348 1 57.97 199 GLY A N 1
ATOM 1556 C CA . GLY A 1 199 ? 11.328 14.664 -7.262 1 57.97 199 GLY A CA 1
ATOM 1557 C C . GLY A 1 199 ? 12.484 14.406 -6.309 1 57.97 199 GLY A C 1
ATOM 1558 O O . GLY A 1 199 ? 13.195 15.336 -5.918 1 57.97 199 GLY A O 1
ATOM 1559 N N . THR A 1 200 ? 12.586 13.266 -5.859 1 61.28 200 THR A N 1
ATOM 1560 C CA . THR A 1 200 ? 13.602 12.844 -4.902 1 61.28 200 THR A CA 1
ATOM 1561 C C . THR A 1 200 ? 15 13.047 -5.477 1 61.28 200 THR A C 1
ATOM 1563 O O . THR A 1 200 ? 15.961 13.25 -4.73 1 61.28 200 THR A O 1
ATOM 1566 N N . ASN A 1 201 ? 15.078 13.039 -6.789 1 62.03 201 ASN A N 1
ATOM 1567 C CA . ASN A 1 201 ? 16.391 13.219 -7.402 1 62.03 201 ASN A CA 1
ATOM 1568 C C . ASN A 1 201 ? 16.938 14.625 -7.145 1 62.03 201 ASN A C 1
ATOM 1570 O O . ASN A 1 201 ? 18.156 14.812 -7.059 1 62.03 201 ASN A O 1
ATOM 1574 N N . ILE A 1 202 ? 16.078 15.492 -6.949 1 66.25 202 ILE A N 1
ATOM 1575 C CA . ILE A 1 202 ? 16.484 16.875 -6.703 1 66.25 202 ILE A CA 1
ATOM 1576 C C . ILE A 1 202 ? 16.641 17.109 -5.203 1 66.25 202 ILE A C 1
ATOM 1578 O O . ILE A 1 202 ? 17.578 17.781 -4.766 1 66.25 202 ILE A O 1
ATOM 1582 N N . LYS A 1 203 ? 15.844 16.484 -4.488 1 71.44 203 LYS A N 1
ATOM 1583 C CA . LYS A 1 203 ? 15.82 16.734 -3.051 1 71.44 203 LYS A CA 1
ATOM 1584 C C . LYS A 1 203 ? 16.922 15.945 -2.34 1 71.44 203 LYS A C 1
ATOM 1586 O O . LYS A 1 203 ? 17.438 16.375 -1.311 1 71.44 203 LYS A O 1
ATOM 1591 N N . GLY A 1 204 ? 17.297 14.898 -2.98 1 71.31 204 GLY A N 1
ATOM 1592 C CA . GLY A 1 204 ? 18.266 14.016 -2.355 1 71.31 204 GLY A CA 1
ATOM 1593 C C . GLY A 1 204 ? 19.594 14.703 -2.07 1 71.31 204 GLY A C 1
ATOM 1594 O O . GLY A 1 204 ? 20.031 14.758 -0.919 1 71.31 204 GLY A O 1
ATOM 1595 N N . PRO A 1 205 ? 20.078 15.211 -3.082 1 75.12 205 PRO A N 1
ATOM 1596 C CA . PRO A 1 205 ? 21.359 15.883 -2.865 1 75.12 205 PRO A CA 1
ATOM 1597 C C . PRO A 1 205 ? 21.25 17.062 -1.895 1 75.12 205 PRO A C 1
ATOM 1599 O O . PRO A 1 205 ? 22.203 17.328 -1.147 1 75.12 205 PRO A O 1
ATOM 1602 N N . ILE A 1 206 ? 20.203 17.703 -1.875 1 78.75 206 ILE A N 1
ATOM 1603 C CA . ILE A 1 206 ? 20 18.828 -0.972 1 78.75 206 ILE A CA 1
ATOM 1604 C C . ILE A 1 206 ? 19.969 18.328 0.472 1 78.75 206 ILE A C 1
ATOM 1606 O O . ILE A 1 206 ? 20.578 18.938 1.359 1 78.75 206 ILE A O 1
ATOM 1610 N N . LEU A 1 207 ? 19.297 17.281 0.603 1 76.81 207 LEU A N 1
ATOM 1611 C CA . LEU A 1 207 ? 19.219 16.703 1.943 1 76.81 207 LEU A CA 1
ATOM 1612 C C . LEU A 1 207 ? 20.594 16.25 2.422 1 76.81 207 LEU A C 1
ATOM 1614 O O . LEU A 1 207 ? 20.953 16.484 3.576 1 76.81 207 LEU A O 1
ATOM 1618 N N . LYS A 1 208 ? 21.281 15.641 1.533 1 77.81 208 LYS A N 1
ATOM 1619 C CA . LYS A 1 208 ? 22.625 15.195 1.898 1 77.81 208 LYS A CA 1
ATOM 1620 C C . LYS A 1 208 ? 23.516 16.375 2.258 1 77.81 208 LYS A C 1
ATOM 1622 O O . LYS A 1 208 ? 24.297 16.312 3.215 1 77.81 208 LYS A O 1
ATOM 1627 N N . GLN A 1 209 ? 23.375 17.375 1.565 1 84 209 GLN A N 1
ATOM 1628 C CA . GLN A 1 209 ? 24.156 18.578 1.852 1 84 209 GLN A CA 1
ATOM 1629 C C . GLN A 1 209 ? 23.766 19.172 3.203 1 84 209 GLN A C 1
ATOM 1631 O O . GLN A 1 209 ? 24.625 19.609 3.969 1 84 209 GLN A O 1
ATOM 1636 N N . LEU A 1 210 ? 22.531 19.188 3.396 1 82.88 210 LEU A N 1
ATOM 1637 C CA . LEU A 1 210 ? 22.031 19.75 4.652 1 82.88 210 LEU A CA 1
ATOM 1638 C C . LEU A 1 210 ? 22.5 18.906 5.84 1 82.88 210 LEU A C 1
ATOM 1640 O O . LEU A 1 210 ? 22.906 19.453 6.867 1 82.88 210 LEU A O 1
ATOM 1644 N N . MET A 1 211 ? 22.5 17.641 5.668 1 82.38 211 MET A N 1
ATOM 1645 C CA . MET A 1 211 ? 22.953 16.75 6.746 1 82.38 211 MET A CA 1
ATOM 1646 C C . MET A 1 211 ? 24.438 16.906 6.992 1 82.38 211 MET A C 1
ATOM 1648 O O . MET A 1 211 ? 24.891 16.922 8.141 1 82.38 211 MET A O 1
ATOM 1652 N N . SER A 1 212 ? 25.125 16.969 5.918 1 85.69 212 SER A N 1
ATOM 1653 C CA . SER A 1 212 ? 26.562 17.188 6.059 1 85.69 212 SER A CA 1
ATOM 1654 C C . SER A 1 212 ? 26.859 18.516 6.738 1 85.69 212 SER A C 1
ATOM 1656 O O . SER A 1 212 ? 27.75 18.609 7.574 1 85.69 212 SER A O 1
ATOM 1658 N N . PHE A 1 213 ? 26.141 19.516 6.387 1 89 213 PHE A N 1
ATOM 1659 C CA . PHE A 1 213 ? 26.281 20.828 6.996 1 89 213 PHE A CA 1
ATOM 1660 C C . PHE A 1 213 ? 26 20.766 8.492 1 89 213 PHE A C 1
ATOM 1662 O O . PHE A 1 213 ? 26.766 21.312 9.297 1 89 213 PHE A O 1
ATOM 1669 N N . ILE A 1 214 ? 24.922 20.078 8.836 1 87.25 214 ILE A N 1
ATOM 1670 C CA . ILE A 1 214 ? 24.547 19.984 10.242 1 87.25 214 ILE A CA 1
ATOM 1671 C C . ILE A 1 214 ? 25.594 19.188 11.016 1 87.25 214 ILE A C 1
ATOM 1673 O O . ILE A 1 214 ? 25.953 19.562 12.133 1 87.25 214 ILE A O 1
ATOM 1677 N N . ASP A 1 215 ? 26.094 18.188 10.398 1 87.94 215 ASP A N 1
ATOM 1678 C CA . ASP A 1 215 ? 27.125 17.391 11.055 1 87.94 215 ASP A CA 1
ATOM 1679 C C . ASP A 1 215 ? 28.406 18.203 11.266 1 87.94 215 ASP A C 1
ATOM 1681 O O . ASP A 1 215 ? 29.047 18.094 12.312 1 87.94 215 ASP A O 1
ATOM 1685 N N . GLU A 1 216 ? 28.719 18.906 10.297 1 92.12 216 GLU A N 1
ATOM 1686 C CA . GLU A 1 216 ? 29.891 19.781 10.422 1 92.12 216 GLU A CA 1
ATOM 1687 C C . GLU A 1 216 ? 29.688 20.812 11.523 1 92.12 216 GLU A C 1
ATOM 1689 O O . GLU A 1 216 ? 30.609 21.078 12.305 1 92.12 216 GLU A O 1
ATOM 1694 N N . GLU A 1 217 ? 28.516 21.375 11.508 1 92.75 217 GLU A N 1
ATOM 1695 C CA . GLU A 1 217 ? 28.219 22.375 12.531 1 92.75 217 GLU A CA 1
ATOM 1696 C C . GLU A 1 217 ? 28.172 21.75 13.922 1 92.75 217 GLU A C 1
ATOM 1698 O O . GLU A 1 217 ? 28.578 22.391 14.898 1 92.75 217 GLU A O 1
ATOM 1703 N N . LYS A 1 218 ? 27.703 20.531 14.031 1 90.75 218 LYS A N 1
ATOM 1704 C CA . LYS A 1 218 ? 27.703 19.812 15.305 1 90.75 218 LYS A CA 1
ATOM 1705 C C . LYS A 1 218 ? 29.109 19.625 15.836 1 90.75 218 LYS A C 1
ATOM 1707 O O . LYS A 1 218 ? 29.344 19.734 17.047 1 90.75 218 LYS A O 1
ATOM 1712 N N . SER A 1 219 ? 29.984 19.391 14.93 1 91.62 219 SER A N 1
ATOM 1713 C CA . SER A 1 219 ? 31.359 19.156 15.328 1 91.62 219 SER A CA 1
ATOM 1714 C C . SER A 1 219 ? 32.031 20.422 15.82 1 91.62 219 SER A C 1
ATOM 1716 O O . SER A 1 219 ? 32.875 20.391 16.719 1 91.62 219 SER A O 1
ATOM 1718 N N . ARG A 1 220 ? 31.594 21.547 15.359 1 92.81 220 ARG A N 1
ATOM 1719 C CA . ARG A 1 220 ? 32.219 22.812 15.719 1 92.81 220 ARG A CA 1
ATOM 1720 C C . ARG A 1 220 ? 31.438 23.531 16.812 1 92.81 220 ARG A C 1
ATOM 1722 O O . ARG A 1 220 ? 31.891 24.531 17.359 1 92.81 220 ARG A O 1
ATOM 1729 N N . ALA A 1 221 ? 30.312 23.031 17.078 1 93.31 221 ALA A N 1
ATOM 1730 C CA . ALA A 1 221 ? 29.422 23.719 18.016 1 93.31 221 ALA A CA 1
ATOM 1731 C C . ALA A 1 221 ? 30 23.703 19.438 1 93.31 221 ALA A C 1
ATOM 1733 O O . ALA A 1 221 ? 30.641 22.734 19.844 1 93.31 221 ALA A O 1
ATOM 1734 N N . PRO A 1 222 ? 29.859 24.781 20.109 1 93.31 222 PRO A N 1
ATOM 1735 C CA . PRO A 1 222 ? 30.266 24.797 21.516 1 93.31 222 PRO A CA 1
ATOM 1736 C C . PRO A 1 222 ? 29.438 23.812 22.359 1 93.31 222 PRO A C 1
ATOM 1738 O O . PRO A 1 222 ? 28.453 23.25 21.875 1 93.31 222 PRO A O 1
ATOM 1741 N N . ALA A 1 223 ? 29.781 23.594 23.609 1 88.06 223 ALA A N 1
ATOM 1742 C CA . ALA A 1 223 ? 29.234 22.562 24.484 1 88.06 223 ALA A CA 1
ATOM 1743 C C . ALA A 1 223 ? 27.734 22.766 24.703 1 88.06 223 ALA A C 1
ATOM 1745 O O . ALA A 1 223 ? 26.984 21.797 24.781 1 88.06 223 ALA A O 1
ATOM 1746 N N . GLY A 1 224 ? 27.312 24.016 24.656 1 89.44 224 GLY A N 1
ATOM 1747 C CA . GLY A 1 224 ? 25.922 24.297 24.969 1 89.44 224 GLY A CA 1
ATOM 1748 C C . GLY A 1 224 ? 25 24.109 23.766 1 89.44 224 GLY A C 1
ATOM 1749 O O . GLY A 1 224 ? 23.781 24.156 23.906 1 89.44 224 GLY A O 1
ATOM 1750 N N . LEU A 1 225 ? 25.562 23.938 22.578 1 91.69 225 LEU A N 1
ATOM 1751 C CA . LEU A 1 225 ? 24.766 23.844 21.359 1 91.69 225 LEU A CA 1
ATOM 1752 C C . LEU A 1 225 ? 25.156 22.609 20.547 1 91.69 225 LEU A C 1
ATOM 1754 O O . LEU A 1 225 ? 25.094 22.625 19.312 1 91.69 225 LEU A O 1
ATOM 1758 N N . LYS A 1 226 ? 25.453 21.578 21.125 1 86.69 226 LYS A N 1
ATOM 1759 C CA . LYS A 1 226 ? 25.938 20.391 20.422 1 86.69 226 LYS A CA 1
ATOM 1760 C C . LYS A 1 226 ? 24.781 19.562 19.875 1 86.69 226 LYS A C 1
ATOM 1762 O O . LYS A 1 226 ? 24.969 18.75 18.969 1 86.69 226 LYS A O 1
ATOM 1767 N N . THR A 1 227 ? 23.672 19.797 20.391 1 82.44 227 THR A N 1
ATOM 1768 C CA . THR A 1 227 ? 22.531 19.031 19.906 1 82.44 227 THR A CA 1
ATOM 1769 C C . THR A 1 227 ? 21.766 19.812 18.844 1 82.44 227 THR A C 1
ATOM 1771 O O . THR A 1 227 ? 21.078 20.781 19.156 1 82.44 227 THR A O 1
ATOM 1774 N N . ILE A 1 228 ? 22.047 19.5 17.609 1 84.06 228 ILE A N 1
ATOM 1775 C CA . ILE A 1 228 ? 21.375 20.125 16.469 1 84.06 228 ILE A CA 1
ATOM 1776 C C . ILE A 1 228 ? 20.516 19.109 15.734 1 84.06 228 ILE A C 1
ATOM 1778 O O . ILE A 1 228 ? 21.016 18.062 15.312 1 84.06 228 ILE A O 1
ATOM 1782 N N . VAL A 1 229 ? 19.25 19.422 15.734 1 76.88 229 VAL A N 1
ATOM 1783 C CA . VAL A 1 229 ? 18.344 18.516 15.039 1 76.88 229 VAL A CA 1
ATOM 1784 C C . VAL A 1 229 ? 17.625 19.266 13.914 1 76.88 229 VAL A C 1
ATOM 1786 O O . VAL A 1 229 ? 17.203 20.406 14.094 1 76.88 229 VAL A O 1
ATOM 1789 N N . GLN A 1 230 ? 17.719 18.672 12.766 1 73.44 230 GLN A N 1
ATOM 1790 C CA . GLN A 1 230 ? 17.016 19.297 11.641 1 73.44 230 GLN A CA 1
ATOM 1791 C C . GLN A 1 230 ? 15.711 18.562 11.344 1 73.44 230 GLN A C 1
ATOM 1793 O O . GLN A 1 230 ? 15.633 17.328 11.461 1 73.44 230 GLN A O 1
ATOM 1798 N N . SER A 1 231 ? 14.648 19.359 11.227 1 61.34 231 SER A N 1
ATOM 1799 C CA . SER A 1 231 ? 13.375 18.797 10.797 1 61.34 231 SER A CA 1
ATOM 1800 C C . SER A 1 231 ? 12.969 19.328 9.422 1 61.34 231 SER A C 1
ATOM 1802 O O . SER A 1 231 ? 13.102 20.531 9.148 1 61.34 231 SER A O 1
ATOM 1804 N N . VAL A 1 232 ? 13.055 18.469 8.375 1 56.44 232 VAL A N 1
ATOM 1805 C CA . VAL A 1 232 ? 12.578 18.859 7.051 1 56.44 232 VAL A CA 1
ATOM 1806 C C . VAL A 1 232 ? 11.133 18.391 6.863 1 56.44 232 VAL A C 1
ATOM 1808 O O . VAL A 1 232 ? 10.695 17.438 7.523 1 56.44 232 VAL A O 1
ATOM 1811 N N . PRO A 1 233 ? 10.43 19.219 6.016 1 51.03 233 PRO A N 1
ATOM 1812 C CA . PRO A 1 233 ? 9.016 18.891 5.781 1 51.03 233 PRO A CA 1
ATOM 1813 C C . PRO A 1 233 ? 8.805 17.438 5.363 1 51.03 233 PRO A C 1
ATOM 1815 O O . PRO A 1 233 ? 9.758 16.766 4.973 1 51.03 233 PRO A O 1
ATOM 1818 N N . TYR A 1 234 ? 7.57 17.062 5.438 1 45.94 234 TYR A N 1
ATOM 1819 C CA . TYR A 1 234 ? 7.039 15.727 5.184 1 45.94 234 TYR A CA 1
ATOM 1820 C C . TYR A 1 234 ? 7.5 15.203 3.828 1 45.94 234 TYR A C 1
ATOM 1822 O O . TYR A 1 234 ? 7.715 14 3.656 1 45.94 234 TYR A O 1
ATOM 1830 N N . ASP A 1 235 ? 7.758 16.156 2.99 1 50.41 235 ASP A N 1
ATOM 1831 C CA . ASP A 1 235 ? 8.086 15.742 1.627 1 50.41 235 ASP A CA 1
ATOM 1832 C C . ASP A 1 235 ? 9.461 15.078 1.567 1 50.41 235 ASP A C 1
ATOM 1834 O O . ASP A 1 235 ? 9.742 14.305 0.65 1 50.41 235 ASP A O 1
ATOM 1838 N N . TRP A 1 236 ? 10.195 15.281 2.646 1 57.28 236 TRP A N 1
ATOM 1839 C CA . TRP A 1 236 ? 11.547 14.734 2.572 1 57.28 236 TRP A CA 1
ATOM 1840 C C . TRP A 1 236 ? 11.57 13.273 3.02 1 57.28 236 TRP A C 1
ATOM 1842 O O . TRP A 1 236 ? 12.492 12.531 2.691 1 57.28 236 TRP A O 1
ATOM 1852 N N . ILE A 1 237 ? 10.453 12.969 3.682 1 51.62 237 ILE A N 1
ATOM 1853 C CA . ILE A 1 237 ? 10.352 11.578 4.086 1 51.62 237 ILE A CA 1
ATOM 1854 C C . ILE A 1 237 ? 10.305 10.68 2.85 1 51.62 237 ILE A C 1
ATOM 1856 O O . ILE A 1 237 ? 10.805 9.555 2.869 1 51.62 237 ILE A O 1
ATOM 1860 N N . TRP A 1 238 ? 9.906 11.352 1.844 1 57.78 238 TRP A N 1
ATOM 1861 C CA . TRP A 1 238 ? 9.719 10.555 0.638 1 57.78 238 TRP A CA 1
ATOM 1862 C C . TRP A 1 238 ? 11.055 10.242 -0.024 1 57.78 238 TRP A C 1
ATOM 1864 O O . TRP A 1 238 ? 11.195 9.25 -0.734 1 57.78 238 TRP A O 1
ATOM 1874 N N . ILE A 1 239 ? 12.016 11.156 0.347 1 60.69 239 ILE A N 1
ATOM 1875 C CA . ILE A 1 239 ? 13.336 10.875 -0.205 1 60.69 239 ILE A CA 1
ATOM 1876 C C . ILE A 1 239 ? 13.891 9.586 0.403 1 60.69 239 ILE A C 1
ATOM 1878 O O . ILE A 1 239 ? 14.414 8.734 -0.312 1 60.69 239 ILE A O 1
ATOM 1882 N N . GLU A 1 240 ? 13.711 9.523 1.667 1 61.81 240 GLU A N 1
ATOM 1883 C CA . GLU A 1 240 ? 14.211 8.328 2.336 1 61.81 240 GLU A CA 1
ATOM 1884 C C . GLU A 1 240 ? 13.422 7.09 1.918 1 61.81 240 GLU A C 1
ATOM 1886 O O . GLU A 1 240 ? 13.984 6.008 1.76 1 61.81 240 GLU A O 1
ATOM 1891 N N . THR A 1 241 ? 12.188 7.398 1.682 1 62.53 241 THR A N 1
ATOM 1892 C CA . THR A 1 241 ? 11.344 6.285 1.258 1 62.53 241 THR A CA 1
ATOM 1893 C C . THR A 1 241 ? 11.742 5.805 -0.135 1 62.53 241 THR A C 1
ATOM 1895 O O . THR A 1 241 ? 11.805 4.602 -0.387 1 62.53 241 THR A O 1
ATOM 1898 N N . ASN A 1 242 ? 12.031 6.73 -0.944 1 65.5 242 ASN A N 1
ATOM 1899 C CA . ASN A 1 242 ? 12.422 6.371 -2.303 1 65.5 242 ASN A CA 1
ATOM 1900 C C . ASN A 1 242 ? 13.742 5.609 -2.322 1 65.5 242 ASN A C 1
ATOM 1902 O O . ASN A 1 242 ? 13.891 4.637 -3.064 1 65.5 242 ASN A O 1
ATOM 1906 N N . GLU A 1 243 ? 14.625 6.113 -1.493 1 65.94 243 GLU A N 1
ATOM 1907 C CA . GLU A 1 243 ? 15.906 5.406 -1.42 1 65.94 243 GLU A CA 1
ATOM 1908 C C . GLU A 1 243 ? 15.727 4.012 -0.825 1 65.94 243 GLU A C 1
ATOM 1910 O O . GLU A 1 243 ? 16.375 3.057 -1.269 1 65.94 243 GLU A O 1
ATOM 1915 N N . ALA A 1 244 ? 14.922 3.979 0.146 1 68.94 244 ALA A N 1
ATOM 1916 C CA . ALA A 1 244 ? 14.648 2.684 0.765 1 68.94 244 ALA A CA 1
ATOM 1917 C C . ALA A 1 244 ? 13.984 1.732 -0.224 1 68.94 244 ALA A C 1
ATOM 1919 O O . ALA A 1 244 ? 14.266 0.531 -0.224 1 68.94 244 ALA A O 1
ATOM 1920 N N . LEU A 1 245 ? 13.18 2.332 -1.113 1 73.81 245 LEU A N 1
ATOM 1921 C CA . LEU A 1 245 ? 12.484 1.517 -2.107 1 73.81 245 LEU A CA 1
ATOM 1922 C C . LEU A 1 245 ? 13.469 0.954 -3.127 1 73.81 245 LEU A C 1
ATOM 1924 O O . LEU A 1 245 ? 13.445 -0.242 -3.424 1 73.81 245 LEU A O 1
ATOM 1928 N N . ILE A 1 246 ? 14.359 1.793 -3.549 1 74.12 246 ILE A N 1
ATOM 1929 C CA . ILE A 1 246 ? 15.336 1.366 -4.543 1 74.12 246 ILE A CA 1
ATOM 1930 C C . ILE A 1 246 ? 16.281 0.332 -3.93 1 74.12 246 ILE A C 1
ATOM 1932 O O . ILE A 1 246 ? 16.547 -0.709 -4.535 1 74.12 246 ILE A O 1
ATOM 1936 N N . SER A 1 247 ? 16.719 0.605 -2.762 1 74.38 247 SER A N 1
ATOM 1937 C CA . SER A 1 247 ? 17.625 -0.324 -2.084 1 74.38 247 SER A CA 1
ATOM 1938 C C . SER A 1 247 ? 16.922 -1.653 -1.802 1 74.38 247 SER A C 1
ATOM 1940 O O . SER A 1 247 ? 17.547 -2.717 -1.931 1 74.38 247 SER A O 1
ATOM 1942 N N . SER A 1 248 ? 15.719 -1.596 -1.442 1 74.81 248 SER A N 1
ATOM 1943 C CA . SER A 1 248 ? 14.961 -2.814 -1.18 1 74.81 248 SER A CA 1
ATOM 1944 C C . SER A 1 248 ? 14.805 -3.648 -2.445 1 74.81 248 SER A C 1
ATOM 1946 O O . SER A 1 248 ? 14.891 -4.879 -2.4 1 74.81 248 SER A O 1
ATOM 1948 N N . LEU A 1 249 ? 14.555 -2.943 -3.541 1 79.69 249 LEU A N 1
ATOM 1949 C CA . LEU A 1 249 ? 14.383 -3.645 -4.809 1 79.69 249 LEU A CA 1
ATOM 1950 C C . LEU A 1 249 ? 15.664 -4.367 -5.211 1 79.69 249 LEU A C 1
ATOM 1952 O O . LEU A 1 249 ? 15.641 -5.559 -5.527 1 79.69 249 LEU A O 1
ATOM 1956 N N . PHE A 1 250 ? 16.812 -3.762 -5.074 1 81.38 250 PHE A N 1
ATOM 1957 C CA . PHE A 1 250 ? 18.078 -4.348 -5.504 1 81.38 250 PHE A CA 1
ATOM 1958 C C . PHE A 1 250 ? 18.547 -5.406 -4.512 1 81.38 250 PHE A C 1
ATOM 1960 O O . PHE A 1 250 ? 19.141 -6.402 -4.902 1 81.38 250 PHE A O 1
ATOM 1967 N N . ASN A 1 251 ? 18.297 -5.133 -3.281 1 80.31 251 ASN A N 1
ATOM 1968 C CA . ASN A 1 251 ? 18.578 -6.172 -2.297 1 80.31 251 ASN A CA 1
ATOM 1969 C C . ASN A 1 251 ? 17.719 -7.41 -2.531 1 80.31 251 ASN A C 1
ATOM 1971 O O . ASN A 1 251 ? 18.203 -8.539 -2.404 1 80.31 251 ASN A O 1
ATOM 1975 N N . GLY A 1 252 ? 16.5 -7.09 -2.852 1 83.31 252 GLY A N 1
ATOM 1976 C CA . GLY A 1 252 ? 15.625 -8.195 -3.199 1 83.31 252 GLY A CA 1
ATOM 1977 C C . GLY A 1 252 ? 16.125 -9.008 -4.379 1 83.31 252 GLY A C 1
ATOM 1978 O O . GLY A 1 252 ? 16.094 -10.242 -4.344 1 83.31 252 GLY A O 1
ATOM 1979 N N . PHE A 1 253 ? 16.656 -8.352 -5.383 1 84.88 253 PHE A N 1
ATOM 1980 C CA . PHE A 1 253 ? 17.203 -9.031 -6.547 1 84.88 253 PHE A CA 1
ATOM 1981 C C . PHE A 1 253 ? 18.453 -9.812 -6.176 1 84.88 253 PHE A C 1
ATOM 1983 O O . PHE A 1 253 ? 18.625 -10.961 -6.586 1 84.88 253 PHE A O 1
ATOM 1990 N N . ALA A 1 254 ? 19.281 -9.219 -5.387 1 86.56 254 ALA A N 1
ATOM 1991 C CA . ALA A 1 254 ? 20.578 -9.805 -5.035 1 86.56 254 ALA A CA 1
ATOM 1992 C C . ALA A 1 254 ? 20.391 -11.102 -4.254 1 86.56 254 ALA A C 1
ATOM 1994 O O . ALA A 1 254 ? 21.203 -12.023 -4.363 1 86.56 254 ALA A O 1
ATOM 1995 N N . ILE A 1 255 ? 19.328 -11.195 -3.576 1 87.12 255 ILE A N 1
ATOM 1996 C CA . ILE A 1 255 ? 19.078 -12.383 -2.766 1 87.12 255 ILE A CA 1
ATOM 1997 C C . ILE A 1 255 ? 18.125 -13.32 -3.514 1 87.12 255 ILE A C 1
ATOM 1999 O O . ILE A 1 255 ? 18.344 -14.539 -3.535 1 87.12 255 ILE A O 1
ATOM 2003 N N . GLY A 1 256 ? 17.156 -12.719 -4.133 1 88.12 256 GLY A N 1
ATOM 2004 C CA . GLY A 1 256 ? 16.109 -13.508 -4.754 1 88.12 256 GLY A CA 1
ATOM 2005 C C . GLY A 1 256 ? 16.594 -14.344 -5.926 1 88.12 256 GLY A C 1
ATOM 2006 O O . GLY A 1 256 ? 16.266 -15.531 -6.02 1 88.12 256 GLY A O 1
ATOM 2007 N N . PHE A 1 257 ? 17.422 -13.812 -6.793 1 90 257 PHE A N 1
ATOM 2008 C CA . PHE A 1 257 ? 17.859 -14.516 -8 1 90 257 PHE A CA 1
ATOM 2009 C C . PHE A 1 257 ? 18.781 -15.68 -7.656 1 90 257 PHE A C 1
ATOM 2011 O O . PHE A 1 257 ? 18.578 -16.797 -8.141 1 90 257 PHE A O 1
ATOM 2018 N N . PRO A 1 258 ? 19.734 -15.547 -6.773 1 90.94 258 PRO A N 1
ATOM 2019 C CA . PRO A 1 258 ? 20.594 -16.672 -6.406 1 90.94 258 PRO A CA 1
ATOM 2020 C C . PRO A 1 258 ? 19.812 -17.797 -5.719 1 90.94 258 PRO A C 1
ATOM 2022 O O . PRO A 1 258 ? 20.062 -18.984 -5.988 1 90.94 258 PRO A O 1
ATOM 2025 N N . ILE A 1 259 ? 18.906 -17.469 -4.926 1 88.81 259 ILE A N 1
ATOM 2026 C CA . ILE A 1 259 ? 18.109 -18.484 -4.23 1 88.81 259 ILE A CA 1
ATOM 2027 C C . ILE A 1 259 ? 17.234 -19.234 -5.23 1 88.81 259 ILE A C 1
ATOM 2029 O O . ILE A 1 259 ? 17.109 -20.453 -5.176 1 88.81 259 ILE A O 1
ATOM 2033 N N . ALA A 1 260 ? 16.625 -18.422 -6.07 1 90.44 260 ALA A N 1
ATOM 2034 C CA . ALA A 1 260 ? 15.82 -19.047 -7.113 1 90.44 260 ALA A CA 1
ATOM 2035 C C . ALA A 1 260 ? 16.656 -20 -7.961 1 90.44 260 ALA A C 1
ATOM 2037 O O . ALA A 1 260 ? 16.219 -21.094 -8.305 1 90.44 260 ALA A O 1
ATOM 2038 N N . PHE A 1 261 ? 17.875 -19.656 -8.242 1 92.5 261 PHE A N 1
ATOM 2039 C CA . PHE A 1 261 ? 18.766 -20.5 -9.031 1 92.5 261 PHE A CA 1
ATOM 2040 C C . PHE A 1 261 ? 19.062 -21.797 -8.305 1 92.5 261 PHE A C 1
ATOM 2042 O O . PHE A 1 261 ? 19 -22.875 -8.906 1 92.5 261 PHE A O 1
ATOM 2049 N N . VAL A 1 262 ? 19.312 -21.703 -7.055 1 91.06 262 VAL A N 1
ATOM 2050 C CA . VAL A 1 262 ? 19.641 -22.875 -6.262 1 91.06 262 VAL A CA 1
ATOM 2051 C C . VAL A 1 262 ? 18.453 -23.828 -6.207 1 91.06 262 VAL A C 1
ATOM 2053 O O . VAL A 1 262 ? 18.594 -25.031 -6.359 1 91.06 262 VAL A O 1
ATOM 2056 N N . ILE A 1 263 ? 17.297 -23.312 -6.082 1 88.38 263 ILE A N 1
ATOM 2057 C CA . ILE A 1 263 ? 16.094 -24.125 -5.98 1 88.38 263 ILE A CA 1
ATOM 2058 C C . ILE A 1 263 ? 15.805 -24.797 -7.324 1 88.38 263 ILE A C 1
ATOM 2060 O O . ILE A 1 263 ? 15.484 -25.984 -7.375 1 88.38 263 ILE A O 1
ATOM 2064 N N . VAL A 1 264 ? 15.961 -24.016 -8.359 1 88.56 264 VAL A N 1
ATOM 2065 C CA . VAL A 1 264 ? 15.734 -24.578 -9.688 1 88.56 264 VAL A CA 1
ATOM 2066 C C . VAL A 1 264 ? 16.781 -25.641 -9.984 1 88.56 264 VAL A C 1
ATOM 2068 O O . VAL A 1 264 ? 16.469 -26.672 -10.594 1 88.56 264 VAL A O 1
ATOM 2071 N N . LEU A 1 265 ? 17.938 -25.406 -9.5 1 89.38 265 LEU A N 1
ATOM 2072 C CA . LEU A 1 265 ? 19.031 -26.375 -9.711 1 89.38 265 LEU A CA 1
ATOM 2073 C C . LEU A 1 265 ? 18.734 -27.672 -8.984 1 89.38 265 LEU A C 1
ATOM 2075 O O . LEU A 1 265 ? 18.984 -28.766 -9.531 1 89.38 265 LEU A O 1
ATOM 2079 N N . ILE A 1 266 ? 18.234 -27.562 -7.828 1 85.75 266 ILE A N 1
ATOM 2080 C CA . ILE A 1 266 ? 17.906 -28.75 -7.059 1 85.75 266 ILE A CA 1
ATOM 2081 C C . ILE A 1 266 ? 16.734 -29.484 -7.719 1 85.75 266 ILE A C 1
ATOM 2083 O O . ILE A 1 266 ? 16.703 -30.719 -7.758 1 85.75 266 ILE A O 1
ATOM 2087 N N . SER A 1 267 ? 15.867 -28.734 -8.289 1 83.38 267 SER A N 1
ATOM 2088 C CA . SER A 1 267 ? 14.664 -29.312 -8.883 1 83.38 267 SER A CA 1
ATOM 2089 C C . SER A 1 267 ? 14.961 -29.938 -10.242 1 83.38 267 SER A C 1
ATOM 2091 O O . SER A 1 267 ? 14.453 -31.016 -10.555 1 83.38 267 SER A O 1
ATOM 2093 N N . THR A 1 268 ? 15.742 -29.359 -11.07 1 82 268 THR A N 1
ATOM 2094 C CA . THR A 1 268 ? 16 -29.844 -12.422 1 82 268 THR A CA 1
ATOM 2095 C C . THR A 1 268 ? 17.266 -30.688 -12.461 1 82 268 THR A C 1
ATOM 2097 O O . THR A 1 268 ? 17.469 -31.469 -13.398 1 82 268 THR A O 1
ATOM 2100 N N . ARG A 1 269 ? 18.156 -30.469 -11.555 1 83.19 269 ARG A N 1
ATOM 2101 C CA . ARG A 1 269 ? 19.422 -31.172 -11.477 1 83.19 269 ARG A CA 1
ATOM 2102 C C . ARG A 1 269 ? 20.266 -30.922 -12.727 1 83.19 269 ARG A C 1
ATOM 2104 O O . ARG A 1 269 ? 21 -31.797 -13.172 1 83.19 269 ARG A O 1
ATOM 2111 N N . ASN A 1 270 ? 20.016 -29.875 -13.422 1 86 270 ASN A N 1
ATOM 2112 C CA . ASN A 1 270 ? 20.75 -29.469 -14.609 1 86 270 ASN A CA 1
ATOM 2113 C C . ASN A 1 270 ? 21.109 -27.984 -14.57 1 86 270 ASN A C 1
ATOM 2115 O O . ASN A 1 270 ? 20.219 -27.125 -14.531 1 86 270 ASN A O 1
ATOM 2119 N N . VAL A 1 271 ? 22.344 -27.641 -14.641 1 87.31 271 VAL A N 1
ATOM 2120 C CA . VAL A 1 271 ? 22.844 -26.281 -14.469 1 87.31 271 VAL A CA 1
ATOM 2121 C C . VAL A 1 271 ? 22.438 -25.422 -15.664 1 87.31 271 VAL A C 1
ATOM 2123 O O . VAL A 1 271 ? 22.109 -24.234 -15.516 1 87.31 271 VAL A O 1
ATOM 2126 N N . PHE A 1 272 ? 22.391 -26.016 -16.859 1 86.62 272 PHE A N 1
ATOM 2127 C CA . PHE A 1 272 ? 22.078 -25.25 -18.047 1 86.62 272 PHE A CA 1
ATOM 2128 C C . PHE A 1 272 ? 20.609 -24.844 -18.078 1 86.62 272 PHE A C 1
ATOM 2130 O O . PHE A 1 272 ? 20.281 -23.703 -18.391 1 86.62 272 PHE A O 1
ATOM 2137 N N . ILE A 1 273 ? 19.812 -25.781 -17.688 1 87.5 273 ILE A N 1
ATOM 2138 C CA . ILE A 1 273 ? 18.375 -25.484 -17.656 1 87.5 273 ILE A CA 1
ATOM 2139 C C . ILE A 1 273 ? 18.078 -24.469 -16.562 1 87.5 273 ILE A C 1
ATOM 2141 O O . ILE A 1 273 ? 17.25 -23.562 -16.766 1 87.5 273 ILE A O 1
ATOM 2145 N N . SER A 1 274 ? 18.781 -24.609 -15.492 1 90.56 274 SER A N 1
ATOM 2146 C CA . SER A 1 274 ? 18.578 -23.672 -14.383 1 90.56 274 SER A CA 1
ATOM 2147 C C . SER A 1 274 ? 19.047 -22.266 -14.75 1 90.56 274 SER A C 1
ATOM 2149 O O . SER A 1 274 ? 18.391 -21.281 -14.414 1 90.56 274 SER A O 1
ATOM 2151 N N . LEU A 1 275 ? 20.156 -22.156 -15.422 1 90.62 275 LEU A N 1
ATOM 2152 C CA . LEU A 1 275 ? 20.656 -20.844 -15.844 1 90.62 275 LEU A CA 1
ATOM 2153 C C . LEU A 1 275 ? 19.719 -20.203 -16.859 1 90.62 275 LEU A C 1
ATOM 2155 O O . LEU A 1 275 ? 19.469 -19 -16.797 1 90.62 275 LEU A O 1
ATOM 2159 N N . LEU A 1 276 ? 19.297 -21.031 -17.734 1 91.06 276 LEU A N 1
ATOM 2160 C CA . LEU A 1 276 ? 18.359 -20.516 -18.75 1 91.06 276 LEU A CA 1
ATOM 2161 C C . LEU A 1 276 ? 17.062 -20.047 -18.094 1 91.06 276 LEU A C 1
ATOM 2163 O O . LEU A 1 276 ? 16.469 -19.062 -18.531 1 91.06 276 LEU A O 1
ATOM 2167 N N . ALA A 1 277 ? 16.641 -20.797 -17.094 1 91.81 277 ALA A N 1
ATOM 2168 C CA . ALA A 1 277 ? 15.438 -20.422 -16.375 1 91.81 277 ALA A CA 1
ATOM 2169 C C . ALA A 1 277 ? 15.602 -19.062 -15.695 1 91.81 277 ALA A C 1
ATOM 2171 O O . ALA A 1 277 ? 14.719 -18.203 -15.789 1 91.81 277 ALA A O 1
ATOM 2172 N N . ILE A 1 278 ? 16.719 -18.828 -15.102 1 91.69 278 ILE A N 1
ATOM 2173 C CA . ILE A 1 278 ? 16.969 -17.578 -14.383 1 91.69 278 ILE A CA 1
ATOM 2174 C C . ILE A 1 278 ? 17.094 -16.422 -15.375 1 91.69 278 ILE A C 1
ATOM 2176 O O . ILE A 1 278 ? 16.578 -15.328 -15.125 1 91.69 278 ILE A O 1
ATOM 2180 N N . ILE A 1 279 ? 17.734 -16.641 -16.453 1 91.38 279 ILE A N 1
ATOM 2181 C CA . ILE A 1 279 ? 17.875 -15.617 -17.484 1 91.38 279 ILE A CA 1
ATOM 2182 C C . ILE A 1 279 ? 16.5 -15.219 -18 1 91.38 279 ILE A C 1
ATOM 2184 O O . ILE A 1 279 ? 16.219 -14.039 -18.219 1 91.38 279 ILE A O 1
ATOM 2188 N N . THR A 1 280 ? 15.68 -16.203 -18.172 1 91.44 280 THR A N 1
ATOM 2189 C CA . THR A 1 280 ? 14.312 -15.938 -18.609 1 91.44 280 THR A CA 1
ATOM 2190 C C . THR A 1 280 ? 13.562 -15.086 -17.594 1 91.44 280 THR A C 1
ATOM 2192 O O . THR A 1 280 ? 12.852 -14.148 -17.969 1 91.44 280 THR A O 1
ATOM 2195 N N . VAL A 1 281 ? 13.758 -15.414 -16.328 1 91.12 281 VAL A N 1
ATOM 2196 C CA . VAL A 1 281 ? 13.086 -14.68 -15.266 1 91.12 281 VAL A CA 1
ATOM 2197 C C . VAL A 1 281 ? 13.586 -13.242 -15.234 1 91.12 281 VAL A C 1
ATOM 2199 O O . VAL A 1 281 ? 12.812 -12.312 -15.016 1 91.12 281 VAL A O 1
ATOM 2202 N N . VAL A 1 282 ? 14.875 -13.07 -15.453 1 88.62 282 VAL A N 1
ATOM 2203 C CA . VAL A 1 282 ? 15.461 -11.734 -15.477 1 88.62 282 VAL A CA 1
ATOM 2204 C C . VAL A 1 282 ? 14.812 -10.906 -16.578 1 88.62 282 VAL A C 1
ATOM 2206 O O . VAL A 1 282 ? 14.5 -9.727 -16.391 1 88.62 282 VAL A O 1
ATOM 2209 N N . PHE A 1 283 ? 14.57 -11.516 -17.703 1 88.75 283 PHE A N 1
ATOM 2210 C CA . PHE A 1 283 ? 13.93 -10.82 -18.812 1 88.75 283 PHE A CA 1
ATOM 2211 C C . PHE A 1 283 ? 12.492 -10.453 -18.453 1 88.75 283 PHE A C 1
ATOM 2213 O O . PHE A 1 283 ? 12.008 -9.383 -18.828 1 88.75 283 PHE A O 1
ATOM 2220 N N . ILE A 1 284 ? 11.875 -11.336 -17.797 1 89.31 284 ILE A N 1
ATOM 2221 C CA . ILE A 1 284 ? 10.484 -11.086 -17.406 1 89.31 284 ILE A CA 1
ATOM 2222 C C . ILE A 1 284 ? 10.422 -9.898 -16.453 1 89.31 284 ILE A C 1
ATOM 2224 O O . ILE A 1 284 ? 9.625 -8.984 -16.641 1 89.31 284 ILE A O 1
ATOM 2228 N N . VAL A 1 285 ? 11.289 -9.898 -15.469 1 86.12 285 VAL A N 1
ATOM 2229 C CA . VAL A 1 285 ? 11.328 -8.836 -14.469 1 86.12 285 VAL A CA 1
ATOM 2230 C C . VAL A 1 285 ? 11.648 -7.504 -15.148 1 86.12 285 VAL A C 1
ATOM 2232 O O . VAL A 1 285 ? 11.016 -6.484 -14.867 1 86.12 285 VAL A O 1
ATOM 2235 N N . ALA A 1 286 ? 12.602 -7.512 -16.016 1 85.19 286 ALA A N 1
ATOM 2236 C CA . ALA A 1 286 ? 13 -6.305 -16.734 1 85.19 286 ALA A CA 1
ATOM 2237 C C . ALA A 1 286 ? 11.852 -5.75 -17.562 1 85.19 286 ALA A C 1
ATOM 2239 O O . ALA A 1 286 ? 11.664 -4.535 -17.656 1 85.19 286 ALA A O 1
ATOM 2240 N N . ASN A 1 287 ? 11.109 -6.645 -18.172 1 86.56 287 ASN A N 1
ATOM 2241 C CA . ASN A 1 287 ? 9.984 -6.203 -18.984 1 86.56 287 ASN A CA 1
ATOM 2242 C C . ASN A 1 287 ? 8.859 -5.621 -18.141 1 86.56 287 ASN A C 1
ATOM 2244 O O . ASN A 1 287 ? 8.203 -4.66 -18.547 1 86.56 287 ASN A O 1
ATOM 2248 N N . VAL A 1 288 ? 8.633 -6.23 -17.031 1 84.81 288 VAL A N 1
ATOM 2249 C CA . VAL A 1 288 ? 7.586 -5.727 -16.156 1 84.81 288 VAL A CA 1
ATOM 2250 C C . VAL A 1 288 ? 7.969 -4.34 -15.641 1 84.81 288 VAL A C 1
ATOM 2252 O O . VAL A 1 288 ? 7.156 -3.412 -15.68 1 84.81 288 VAL A O 1
ATOM 2255 N N . LEU A 1 289 ? 9.188 -4.16 -15.188 1 81.88 289 LEU A N 1
ATOM 2256 C CA . LEU A 1 289 ? 9.648 -2.877 -14.68 1 81.88 289 LEU A CA 1
ATOM 2257 C C . LEU A 1 289 ? 9.75 -1.851 -15.805 1 81.88 289 LEU A C 1
ATOM 2259 O O . LEU A 1 289 ? 9.523 -0.66 -15.586 1 81.88 289 LEU A O 1
ATOM 2263 N N . GLY A 1 290 ? 10.172 -2.352 -16.953 1 81.56 290 GLY A N 1
ATOM 2264 C CA . GLY A 1 290 ? 10.203 -1.468 -18.094 1 81.56 290 GLY A CA 1
ATOM 2265 C C . GLY A 1 290 ? 8.844 -0.918 -18.469 1 81.56 290 GLY A C 1
ATOM 2266 O O . GLY A 1 290 ? 8.719 0.248 -18.844 1 81.56 290 GLY A O 1
ATOM 2267 N N . TYR A 1 291 ? 7.855 -1.811 -18.391 1 80.25 291 TYR A N 1
ATOM 2268 C CA . TYR A 1 291 ? 6.488 -1.367 -18.656 1 80.25 291 TYR A CA 1
ATOM 2269 C C . TYR A 1 291 ? 6.082 -0.27 -17.672 1 80.25 291 TYR A C 1
ATOM 2271 O O . TYR A 1 291 ? 5.402 0.686 -18.062 1 80.25 291 TYR A O 1
ATOM 2279 N N . CYS A 1 292 ? 6.398 -0.391 -16.406 1 76.06 292 CYS A N 1
ATOM 2280 C CA . CYS A 1 292 ? 6.074 0.611 -15.391 1 76.06 292 CYS A CA 1
ATOM 2281 C C . CYS A 1 292 ? 6.648 1.972 -15.766 1 76.06 292 CYS A C 1
ATOM 2283 O O . CYS A 1 292 ? 5.965 2.992 -15.656 1 76.06 292 CYS A O 1
ATOM 2285 N N . LYS A 1 293 ? 7.777 1.977 -16.234 1 73.25 293 LYS A N 1
ATOM 2286 C CA . LYS A 1 293 ? 8.414 3.225 -16.656 1 73.25 293 LYS A CA 1
ATOM 2287 C C . LYS A 1 293 ? 7.703 3.824 -17.859 1 73.25 293 LYS A C 1
ATOM 2289 O O . LYS A 1 293 ? 7.461 5.031 -17.906 1 73.25 293 LYS A O 1
ATOM 2294 N N . MET A 1 294 ? 7.426 2.969 -18.797 1 74.19 294 MET A N 1
ATOM 2295 C CA . MET A 1 294 ? 6.777 3.436 -20.016 1 74.19 294 MET A CA 1
ATOM 2296 C C . MET A 1 294 ? 5.387 3.986 -19.719 1 74.19 294 MET A C 1
ATOM 2298 O O . MET A 1 294 ? 4.93 4.922 -20.375 1 74.19 294 MET A O 1
ATOM 2302 N N . ALA A 1 295 ? 4.77 3.408 -18.766 1 72.94 295 ALA A N 1
ATOM 2303 C CA . ALA A 1 295 ? 3.426 3.836 -18.375 1 72.94 295 ALA A CA 1
ATOM 2304 C C . ALA A 1 295 ? 3.479 5.078 -17.484 1 72.94 295 ALA A C 1
ATOM 2306 O O . ALA A 1 295 ? 2.439 5.633 -17.125 1 72.94 295 ALA A O 1
ATOM 2307 N N . GLY A 1 296 ? 4.684 5.523 -17.094 1 67.06 296 GLY A N 1
ATOM 2308 C CA . GLY A 1 296 ? 4.848 6.727 -16.297 1 67.06 296 GLY A CA 1
ATOM 2309 C C . GLY A 1 296 ? 4.676 6.484 -14.805 1 67.06 296 GLY A C 1
ATOM 2310 O O . GLY A 1 296 ? 4.379 7.414 -14.055 1 67.06 296 GLY A O 1
ATOM 2311 N N . TRP A 1 297 ? 4.738 5.199 -14.5 1 67.12 297 TRP A N 1
ATOM 2312 C CA . TRP A 1 297 ? 4.617 4.887 -13.078 1 67.12 297 TRP A CA 1
ATOM 2313 C C . TRP A 1 297 ? 5.938 5.129 -12.352 1 67.12 297 TRP A C 1
ATOM 2315 O O . TRP A 1 297 ? 7.012 4.98 -12.938 1 67.12 297 TRP A O 1
ATOM 2325 N N . TYR A 1 298 ? 5.77 5.559 -11.148 1 65.12 298 TYR A N 1
ATOM 2326 C CA . TYR A 1 298 ? 6.945 5.688 -10.297 1 65.12 298 TYR A CA 1
ATOM 2327 C C . TYR A 1 298 ? 7.164 4.422 -9.477 1 65.12 298 TYR A C 1
ATOM 2329 O O . TYR A 1 298 ? 6.238 3.627 -9.289 1 65.12 298 TYR A O 1
ATOM 2337 N N . LEU A 1 299 ? 8.422 4.25 -9.125 1 70.69 299 LEU A N 1
ATOM 2338 C CA . LEU A 1 299 ? 8.742 3.117 -8.266 1 70.69 299 LEU A CA 1
ATOM 2339 C C . LEU A 1 299 ? 8.156 3.303 -6.871 1 70.69 299 LEU A C 1
ATOM 2341 O O . LEU A 1 299 ? 8.625 4.141 -6.098 1 70.69 299 LEU A O 1
ATOM 2345 N N . GLY A 1 300 ? 7.086 2.695 -6.68 1 68.88 300 GLY A N 1
ATOM 2346 C CA . GLY A 1 300 ? 6.453 2.701 -5.371 1 68.88 300 GLY A CA 1
ATOM 2347 C C . GLY A 1 300 ? 6.547 1.364 -4.656 1 68.88 300 GLY A C 1
ATOM 2348 O O . GLY A 1 300 ? 7.227 0.451 -5.125 1 68.88 300 GLY A O 1
ATOM 2349 N N . PRO A 1 301 ? 6.02 1.296 -3.484 1 69.25 301 PRO A N 1
ATOM 2350 C CA . PRO A 1 301 ? 6.051 0.038 -2.734 1 69.25 301 PRO A CA 1
ATOM 2351 C C . PRO A 1 301 ? 5.43 -1.125 -3.506 1 69.25 301 PRO A C 1
ATOM 2353 O O . PRO A 1 301 ? 5.945 -2.246 -3.459 1 69.25 301 PRO A O 1
ATOM 2356 N N . GLY A 1 302 ? 4.355 -0.794 -4.246 1 72.62 302 GLY A N 1
ATOM 2357 C CA . GLY A 1 302 ? 3.703 -1.835 -5.02 1 72.62 302 GLY A CA 1
ATOM 2358 C C . GLY A 1 302 ? 4.578 -2.393 -6.129 1 72.62 302 GLY A C 1
ATOM 2359 O O . GLY A 1 302 ? 4.633 -3.607 -6.328 1 72.62 302 GLY A O 1
ATOM 2360 N N . GLU A 1 303 ? 5.289 -1.528 -6.773 1 76.69 303 GLU A N 1
ATOM 2361 C CA . GLU A 1 303 ? 6.168 -1.937 -7.867 1 76.69 303 GLU A CA 1
ATOM 2362 C C . GLU A 1 303 ? 7.355 -2.742 -7.348 1 76.69 303 GLU A C 1
ATOM 2364 O O . GLU A 1 303 ? 7.797 -3.693 -7.996 1 76.69 303 GLU A O 1
ATOM 2369 N N . CYS A 1 304 ? 7.797 -2.336 -6.168 1 77.5 304 CYS A N 1
ATOM 2370 C CA . CYS A 1 304 ? 8.914 -3.064 -5.578 1 77.5 304 CYS A CA 1
ATOM 2371 C C . CYS A 1 304 ? 8.492 -4.473 -5.168 1 77.5 304 CYS A C 1
ATOM 2373 O O . CYS A 1 304 ? 9.203 -5.441 -5.441 1 77.5 304 CYS A O 1
ATOM 2375 N N . VAL A 1 305 ? 7.363 -4.488 -4.535 1 75.75 305 VAL A N 1
ATOM 2376 C CA . VAL A 1 305 ? 6.84 -5.789 -4.129 1 75.75 305 VAL A CA 1
ATOM 2377 C C . VAL A 1 305 ? 6.617 -6.664 -5.355 1 75.75 305 VAL A C 1
ATOM 2379 O O . VAL A 1 305 ? 7.035 -7.824 -5.383 1 75.75 305 VAL A O 1
ATOM 2382 N N . ALA A 1 306 ? 6 -6.059 -6.332 1 75.38 306 ALA A N 1
ATOM 2383 C CA . ALA A 1 306 ? 5.715 -6.793 -7.566 1 75.38 306 ALA A CA 1
ATOM 2384 C C . ALA A 1 306 ? 7.008 -7.25 -8.242 1 75.38 306 ALA A C 1
ATOM 2386 O O . ALA A 1 306 ? 7.074 -8.359 -8.773 1 75.38 306 ALA A O 1
ATOM 2387 N N . GLY A 1 307 ? 8.016 -6.402 -8.195 1 76.88 307 GLY A N 1
ATOM 2388 C CA . GLY A 1 307 ? 9.289 -6.742 -8.812 1 76.88 307 GLY A CA 1
ATOM 2389 C C . GLY A 1 307 ? 9.961 -7.941 -8.172 1 76.88 307 GLY A C 1
ATOM 2390 O O . GLY A 1 307 ? 10.547 -8.773 -8.859 1 76.88 307 GLY A O 1
ATOM 2391 N N . ILE A 1 308 ? 9.805 -8.117 -6.914 1 82.19 308 ILE A N 1
ATOM 2392 C CA . ILE A 1 308 ? 10.508 -9.172 -6.191 1 82.19 308 ILE A CA 1
ATOM 2393 C C . ILE A 1 308 ? 9.695 -10.469 -6.242 1 82.19 308 ILE A C 1
ATOM 2395 O O . ILE A 1 308 ? 10.242 -11.539 -6.52 1 82.19 308 ILE A O 1
ATOM 2399 N N . ILE A 1 309 ? 8.391 -10.312 -6.07 1 77.38 309 ILE A N 1
ATOM 2400 C CA . ILE A 1 309 ? 7.547 -11.508 -6.047 1 77.38 309 ILE A CA 1
ATOM 2401 C C . ILE A 1 309 ? 7.5 -12.133 -7.438 1 77.38 309 ILE A C 1
ATOM 2403 O O . ILE A 1 309 ? 7.32 -13.344 -7.578 1 77.38 309 ILE A O 1
ATOM 2407 N N . VAL A 1 310 ? 7.664 -11.273 -8.406 1 80.31 310 VAL A N 1
ATOM 2408 C CA . VAL A 1 310 ? 7.672 -11.719 -9.797 1 80.31 310 VAL A CA 1
ATOM 2409 C C . VAL A 1 310 ? 8.703 -12.828 -9.984 1 80.31 310 VAL A C 1
ATOM 2411 O O . VAL A 1 310 ? 8.492 -13.758 -10.773 1 80.31 310 VAL A O 1
ATOM 2414 N N . ILE A 1 311 ? 9.75 -12.805 -9.242 1 83.62 311 ILE A N 1
ATOM 2415 C CA . ILE A 1 311 ? 10.805 -13.805 -9.359 1 83.62 311 ILE A CA 1
ATOM 2416 C C . ILE A 1 311 ? 10.25 -15.188 -9.031 1 83.62 311 ILE A C 1
ATOM 2418 O O . ILE A 1 311 ? 10.438 -16.141 -9.797 1 83.62 311 ILE A O 1
ATOM 2422 N N . GLY A 1 312 ? 9.547 -15.242 -7.977 1 82.19 312 GLY A N 1
ATOM 2423 C CA . GLY A 1 312 ? 8.984 -16.516 -7.559 1 82.19 312 GLY A CA 1
ATOM 2424 C C . GLY A 1 312 ? 7.852 -17 -8.453 1 82.19 312 GLY A C 1
ATOM 2425 O O . GLY A 1 312 ? 7.734 -18.188 -8.734 1 82.19 312 GLY A O 1
ATOM 2426 N N . LEU A 1 313 ? 7.117 -16.094 -8.961 1 81.81 313 LEU A N 1
ATOM 2427 C CA . LEU A 1 313 ? 5.973 -16.422 -9.805 1 81.81 313 LEU A CA 1
ATOM 2428 C C . LEU A 1 313 ? 6.422 -16.812 -11.203 1 81.81 313 LEU A C 1
ATOM 2430 O O . LEU A 1 313 ? 5.848 -17.719 -11.82 1 81.81 313 LEU A O 1
ATOM 2434 N N . ALA A 1 314 ? 7.438 -16.109 -11.656 1 85.81 314 ALA A N 1
ATOM 2435 C CA . ALA A 1 314 ? 7.891 -16.297 -13.031 1 85.81 314 ALA A CA 1
ATOM 2436 C C . ALA A 1 314 ? 8.648 -17.609 -13.195 1 85.81 314 ALA A C 1
ATOM 2438 O O . ALA A 1 314 ? 8.633 -18.219 -14.266 1 85.81 314 ALA A O 1
ATOM 2439 N N . VAL A 1 315 ? 9.25 -18.078 -12.156 1 88.19 315 VAL A N 1
ATOM 2440 C CA . VAL A 1 315 ? 10.094 -19.266 -12.258 1 88.19 315 VAL A CA 1
ATOM 2441 C C . VAL A 1 315 ? 9.227 -20.516 -12.336 1 88.19 315 VAL A C 1
ATOM 2443 O O . VAL A 1 315 ? 9.672 -21.562 -12.828 1 88.19 315 VAL A O 1
ATOM 2446 N N . ASP A 1 316 ? 8.016 -20.422 -11.945 1 87.56 316 ASP A N 1
ATOM 2447 C CA . ASP A 1 316 ? 7.133 -21.578 -11.867 1 87.56 316 ASP A CA 1
ATOM 2448 C C . ASP A 1 316 ? 6.973 -22.25 -13.234 1 87.56 316 ASP A C 1
ATOM 2450 O O . ASP A 1 316 ? 7.141 -23.453 -13.367 1 87.56 316 ASP A O 1
ATOM 2454 N N . TYR A 1 317 ? 6.766 -21.5 -14.164 1 89.31 317 TYR A N 1
ATOM 2455 C CA . TYR A 1 317 ? 6.5 -22.062 -15.484 1 89.31 317 TYR A CA 1
ATOM 2456 C C . TYR A 1 317 ? 7.766 -22.656 -16.078 1 89.31 317 TYR A C 1
ATOM 2458 O O . TYR A 1 317 ? 7.715 -23.703 -16.734 1 89.31 317 TYR A O 1
ATOM 2466 N N . THR A 1 318 ? 8.844 -22.078 -15.797 1 88.56 318 THR A N 1
ATOM 2467 C CA . THR A 1 318 ? 10.109 -22.594 -16.312 1 88.56 318 THR A CA 1
ATOM 2468 C C . THR A 1 318 ? 10.492 -23.891 -15.594 1 88.56 318 THR A C 1
ATOM 2470 O O . THR A 1 318 ? 11.023 -24.812 -16.219 1 88.56 318 THR A O 1
ATOM 2473 N N . ILE A 1 319 ? 10.156 -23.984 -14.352 1 86.75 319 ILE A N 1
ATOM 2474 C CA . ILE A 1 319 ? 10.477 -25.172 -13.578 1 86.75 319 ILE A CA 1
ATOM 2475 C C . ILE A 1 319 ? 9.633 -26.344 -14.078 1 86.75 319 ILE A C 1
ATOM 2477 O O . ILE A 1 319 ? 10.141 -27.453 -14.273 1 86.75 319 ILE A O 1
ATOM 2481 N N . HIS A 1 320 ? 8.43 -26.125 -14.305 1 86.19 320 HIS A N 1
ATOM 2482 C CA . HIS A 1 320 ? 7.527 -27.188 -14.742 1 86.19 320 HIS A CA 1
ATOM 2483 C C . HIS A 1 320 ? 7.91 -27.688 -16.125 1 86.19 320 HIS A C 1
ATOM 2485 O O . HIS A 1 320 ? 8.023 -28.906 -16.344 1 86.19 320 HIS A O 1
ATOM 2491 N N . LEU A 1 321 ? 8.125 -26.812 -16.984 1 88.19 321 LEU A N 1
ATOM 2492 C CA . LEU A 1 321 ? 8.445 -27.219 -18.359 1 88.19 321 LEU A CA 1
ATOM 2493 C C . LEU A 1 321 ? 9.859 -27.781 -18.438 1 88.19 321 LEU A C 1
ATOM 2495 O O . LEU A 1 321 ? 10.117 -28.719 -19.203 1 88.19 321 LEU A O 1
ATOM 2499 N N . GLY A 1 322 ? 10.789 -27.156 -17.703 1 86.06 322 GLY A N 1
ATOM 2500 C CA . GLY A 1 322 ? 12.141 -27.688 -17.656 1 86.06 322 GLY A CA 1
ATOM 2501 C C . GLY A 1 322 ? 12.211 -29.094 -17.109 1 86.06 322 GLY A C 1
ATOM 2502 O O . GLY A 1 322 ? 12.922 -29.953 -17.656 1 86.06 322 GLY A O 1
ATOM 2503 N N . HIS A 1 323 ? 11.43 -29.328 -16.109 1 83.56 323 HIS A N 1
ATOM 2504 C CA . HIS A 1 323 ? 11.375 -30.672 -15.508 1 83.56 323 HIS A CA 1
ATOM 2505 C C . HIS A 1 323 ? 10.766 -31.672 -16.484 1 83.56 323 HIS A C 1
ATOM 2507 O O . HIS A 1 323 ? 11.258 -32.812 -16.594 1 83.56 323 HIS A O 1
ATOM 2513 N N . ALA A 1 324 ? 9.703 -31.328 -17.156 1 83.31 324 ALA A N 1
ATOM 2514 C CA . ALA A 1 324 ? 9.062 -32.219 -18.125 1 83.31 324 ALA A CA 1
ATOM 2515 C C . ALA A 1 324 ? 10.016 -32.531 -19.266 1 83.31 324 ALA A C 1
ATOM 2517 O O . ALA A 1 324 ? 10.023 -33.656 -19.781 1 83.31 324 ALA A O 1
ATOM 2518 N N . TYR A 1 325 ? 10.789 -31.578 -19.625 1 85.19 325 TYR A N 1
ATOM 2519 C CA . TYR A 1 325 ? 11.758 -31.766 -20.703 1 85.19 325 TYR A CA 1
ATOM 2520 C C . TYR A 1 325 ? 12.805 -32.781 -20.312 1 85.19 325 TYR A C 1
ATOM 2522 O O . TYR A 1 325 ? 13.188 -33.625 -21.125 1 85.19 325 TYR A O 1
ATOM 2530 N N . LEU A 1 326 ? 13.211 -32.75 -19.094 1 82.81 326 LEU A N 1
ATOM 2531 C CA . LEU A 1 326 ? 14.234 -33.688 -18.625 1 82.81 326 LEU A CA 1
ATOM 2532 C C . LEU A 1 326 ? 13.633 -35.062 -18.344 1 82.81 326 LEU A C 1
ATOM 2534 O O . LEU A 1 326 ? 14.312 -36.094 -18.516 1 82.81 326 LEU A O 1
ATOM 2538 N N . GLU A 1 327 ? 12.391 -35.062 -17.891 1 78.31 327 GLU A N 1
ATOM 2539 C CA . GLU A 1 327 ? 11.703 -36.344 -17.656 1 78.31 327 GLU A CA 1
ATOM 2540 C C . GLU A 1 327 ? 11.5 -37.094 -18.953 1 78.31 327 GLU A C 1
ATOM 2542 O O . GLU A 1 327 ? 11.555 -38.344 -18.969 1 78.31 327 GLU A O 1
ATOM 2547 N N . GLY A 1 328 ? 11.203 -36.375 -20 1 75.81 328 GLY A N 1
ATOM 2548 C CA . GLY A 1 328 ? 11.109 -37 -21.312 1 75.81 328 GLY A CA 1
ATOM 2549 C C . GLY A 1 328 ? 12.398 -37.688 -21.734 1 75.81 328 GLY A C 1
ATOM 2550 O O . GLY A 1 328 ? 12.375 -38.75 -22.344 1 75.81 328 GLY A O 1
ATOM 2551 N N . ALA A 1 329 ? 13.461 -37.094 -21.328 1 71.88 329 ALA A N 1
ATOM 2552 C CA . ALA A 1 329 ? 14.766 -37.688 -21.641 1 71.88 329 ALA A CA 1
ATOM 2553 C C . ALA A 1 329 ? 14.977 -39 -20.875 1 71.88 329 ALA A C 1
ATOM 2555 O O . ALA A 1 329 ? 15.539 -39.938 -21.422 1 71.88 329 ALA A O 1
ATOM 2556 N N . HIS A 1 330 ? 14.445 -39 -19.719 1 69 330 HIS A N 1
ATOM 2557 C CA . HIS A 1 330 ? 14.609 -40.188 -18.891 1 69 330 HIS A CA 1
ATOM 2558 C C . HIS A 1 330 ? 13.703 -41.312 -19.375 1 69 330 HIS A C 1
ATOM 2560 O O . HIS A 1 330 ? 14.023 -42.5 -19.188 1 69 330 HIS A O 1
ATOM 2566 N N . GLY A 1 331 ? 12.555 -40.906 -19.969 1 65.25 331 GLY A N 1
ATOM 2567 C CA . GLY A 1 331 ? 11.617 -41.906 -20.453 1 65.25 331 GLY A CA 1
ATOM 2568 C C . GLY A 1 331 ? 12.023 -42.5 -21.781 1 65.25 331 GLY A C 1
ATOM 2569 O O . GLY A 1 331 ? 11.297 -43.312 -22.359 1 65.25 331 GLY A O 1
ATOM 2570 N N . GLY A 1 332 ? 13.227 -42.125 -22.25 1 65.69 332 GLY A N 1
ATOM 2571 C CA . GLY A 1 332 ? 13.758 -42.781 -23.422 1 65.69 332 GLY A CA 1
ATOM 2572 C C . GLY A 1 332 ? 13.633 -41.938 -24.688 1 65.69 332 GLY A C 1
ATOM 2573 O O . GLY A 1 332 ? 14.008 -42.375 -25.781 1 65.69 332 GLY A O 1
ATOM 2574 N N . LEU A 1 333 ? 13.086 -40.844 -24.531 1 66.88 333 LEU A N 1
ATOM 2575 C CA . LEU A 1 333 ? 12.961 -40 -25.719 1 66.88 333 LEU A CA 1
ATOM 2576 C C . LEU A 1 333 ? 14.258 -39.25 -26 1 66.88 333 LEU A C 1
ATOM 2578 O O . LEU A 1 333 ? 14.711 -38.469 -25.156 1 66.88 333 LEU A O 1
ATOM 2582 N N . ARG A 1 334 ? 15.109 -39.75 -26.875 1 66.38 334 ARG A N 1
ATOM 2583 C CA . ARG A 1 334 ? 16.469 -39.25 -27.078 1 66.38 334 ARG A CA 1
ATOM 2584 C C . ARG A 1 334 ? 16.484 -38 -27.953 1 66.38 334 ARG A C 1
ATOM 2586 O O . ARG A 1 334 ? 17.391 -37.188 -27.844 1 66.38 334 ARG A O 1
ATOM 2593 N N . GLY A 1 335 ? 15.398 -37.812 -28.688 1 73.38 335 GLY A N 1
ATOM 2594 C CA . GLY A 1 335 ? 15.469 -36.688 -29.609 1 73.38 335 GLY A CA 1
ATOM 2595 C C . GLY A 1 335 ? 14.961 -35.375 -29.031 1 73.38 335 GLY A C 1
ATOM 2596 O O . GLY A 1 335 ? 14.07 -35.375 -28.172 1 73.38 335 GLY A O 1
ATOM 2597 N N . ARG A 1 336 ? 15.688 -34.312 -29.328 1 78.56 336 ARG A N 1
ATOM 2598 C CA . ARG A 1 336 ? 15.359 -32.938 -28.891 1 78.56 336 ARG A CA 1
ATOM 2599 C C . ARG A 1 336 ? 13.906 -32.625 -29.188 1 78.56 336 ARG A C 1
ATOM 2601 O O . ARG A 1 336 ? 13.188 -32.062 -28.344 1 78.56 336 ARG A O 1
ATOM 2608 N N . LEU A 1 337 ? 13.484 -32.969 -30.375 1 83.06 337 LEU A N 1
ATOM 2609 C CA . LEU A 1 337 ? 12.133 -32.625 -30.812 1 83.06 337 LEU A CA 1
ATOM 2610 C C . LEU A 1 337 ? 11.086 -33.406 -30.047 1 83.06 337 LEU A C 1
ATOM 2612 O O . LEU A 1 337 ? 10.039 -32.875 -29.672 1 83.06 337 LEU A O 1
ATOM 2616 N N . HIS A 1 338 ? 11.43 -34.656 -29.75 1 83 338 HIS A N 1
ATOM 2617 C CA . HIS A 1 338 ? 10.477 -35.5 -29.031 1 83 338 HIS A CA 1
ATOM 2618 C C . HIS A 1 338 ? 10.344 -35.094 -27.578 1 83 338 HIS A C 1
ATOM 2620 O O . HIS A 1 338 ? 9.25 -35.094 -27.016 1 83 338 HIS A O 1
ATOM 2626 N N . ARG A 1 339 ? 11.43 -34.562 -27 1 84.19 339 ARG A N 1
ATOM 2627 C CA . ARG A 1 339 ? 11.406 -34.094 -25.625 1 84.19 339 ARG A CA 1
ATOM 2628 C C . ARG A 1 339 ? 10.625 -32.781 -25.531 1 84.19 339 ARG A C 1
ATOM 2630 O O . ARG A 1 339 ? 9.883 -32.562 -24.562 1 84.19 339 ARG A O 1
ATOM 2637 N N . TRP A 1 340 ? 10.93 -32.031 -26.516 1 86.69 340 TRP A N 1
ATOM 2638 C CA . TRP A 1 340 ? 10.258 -30.734 -26.594 1 86.69 340 TRP A CA 1
ATOM 2639 C C . TRP A 1 340 ? 8.75 -30.906 -26.734 1 86.69 340 TRP A C 1
ATOM 2641 O O . TRP A 1 340 ? 7.973 -30.25 -26.047 1 86.69 340 TRP A O 1
ATOM 2651 N N . GLU A 1 341 ? 8.297 -31.828 -27.562 1 86.81 341 GLU A N 1
ATOM 2652 C CA . GLU A 1 341 ? 6.883 -32.125 -27.766 1 86.81 341 GLU A CA 1
ATOM 2653 C C . GLU A 1 341 ? 6.254 -32.75 -26.531 1 86.81 341 GLU A C 1
ATOM 2655 O O . GLU A 1 341 ? 5.109 -32.438 -26.188 1 86.81 341 GLU A O 1
ATOM 2660 N N . TYR A 1 342 ? 6.996 -33.531 -25.922 1 83.94 342 TYR A N 1
ATOM 2661 C CA . TYR A 1 342 ? 6.516 -34.188 -24.703 1 83.94 342 TYR A CA 1
ATOM 2662 C C . TYR A 1 342 ? 6.266 -33.156 -23.609 1 83.94 342 TYR A C 1
ATOM 2664 O O . TYR A 1 342 ? 5.23 -33.188 -22.938 1 83.94 342 TYR A O 1
ATOM 2672 N N . ALA A 1 343 ? 7.203 -32.25 -23.438 1 86.06 343 ALA A N 1
ATOM 2673 C CA . ALA A 1 343 ? 7.086 -31.234 -22.406 1 86.06 343 ALA A CA 1
ATOM 2674 C C . ALA A 1 343 ? 5.887 -30.328 -22.656 1 86.06 343 ALA A C 1
ATOM 2676 O O . ALA A 1 343 ? 5.121 -30.031 -21.734 1 86.06 343 ALA A O 1
ATOM 2677 N N . LEU A 1 344 ? 5.656 -29.938 -23.875 1 87.12 344 LEU A N 1
ATOM 2678 C CA . LEU A 1 344 ? 4.562 -29.047 -24.234 1 87.12 344 LEU A CA 1
ATOM 2679 C C . LEU A 1 344 ? 3.219 -29.766 -24.141 1 87.12 344 LEU A C 1
ATOM 2681 O O . LEU A 1 344 ? 2.221 -29.172 -23.719 1 87.12 344 LEU A O 1
ATOM 2685 N N . ASN A 1 345 ? 3.229 -31.047 -24.469 1 81.81 345 ASN A N 1
ATOM 2686 C CA . ASN A 1 345 ? 1.983 -31.812 -24.453 1 81.81 345 ASN A CA 1
ATOM 2687 C C . ASN A 1 345 ? 1.595 -32.219 -23.031 1 81.81 345 ASN A C 1
ATOM 2689 O O . ASN A 1 345 ? 0.408 -32.312 -22.703 1 81.81 345 ASN A O 1
ATOM 2693 N N . SER A 1 346 ? 2.602 -32.406 -22.266 1 77.81 346 SER A N 1
ATOM 2694 C CA . SER A 1 346 ? 2.344 -32.906 -20.906 1 77.81 346 SER A CA 1
ATOM 2695 C C . SER A 1 346 ? 2.053 -31.734 -19.969 1 77.81 346 SER A C 1
ATOM 2697 O O . SER A 1 346 ? 1.233 -31.859 -19.047 1 77.81 346 SER A O 1
ATOM 2699 N N . MET A 1 347 ? 2.756 -30.609 -20.188 1 84.69 347 MET A N 1
ATOM 2700 C CA . MET A 1 347 ? 2.686 -29.547 -19.188 1 84.69 347 MET A CA 1
ATOM 2701 C C . MET A 1 347 ? 2.131 -28.266 -19.781 1 84.69 347 MET A C 1
ATOM 2703 O O . MET A 1 347 ? 1.709 -27.359 -19.062 1 84.69 347 MET A O 1
ATOM 2707 N N . GLY A 1 348 ? 2.129 -28.094 -21.016 1 84 348 GLY A N 1
ATOM 2708 C CA . GLY A 1 348 ? 1.724 -26.859 -21.672 1 84 348 GLY A CA 1
ATOM 2709 C C . GLY A 1 348 ? 0.311 -26.438 -21.312 1 84 348 GLY A C 1
ATOM 2710 O O . GLY A 1 348 ? 0.068 -25.266 -21.016 1 84 348 GLY A O 1
ATOM 2711 N N . GLN A 1 349 ? -0.6 -27.375 -21.297 1 82.94 349 GLN A N 1
ATOM 2712 C CA . GLN A 1 349 ? -2 -27.078 -21.031 1 82.94 349 GLN A CA 1
ATOM 2713 C C . GLN A 1 349 ? -2.199 -26.625 -19.594 1 82.94 349 GLN A C 1
ATOM 2715 O O . GLN A 1 349 ? -2.939 -25.672 -19.328 1 82.94 349 GLN A O 1
ATOM 2720 N N . THR A 1 350 ? -1.562 -27.281 -18.672 1 82.5 350 THR A N 1
ATOM 2721 C CA . THR A 1 350 ? -1.745 -26.953 -17.266 1 82.5 350 THR A CA 1
ATOM 2722 C C . THR A 1 350 ? -1.078 -25.625 -16.938 1 82.5 350 THR A C 1
ATOM 2724 O O . THR A 1 350 ? -1.583 -24.859 -16.109 1 82.5 350 THR A O 1
ATOM 2727 N N . VAL A 1 351 ? 0.058 -25.344 -17.609 1 87.88 351 VAL A N 1
ATOM 2728 C CA . VAL A 1 351 ? 0.762 -24.094 -17.406 1 87.88 351 VAL A CA 1
ATOM 2729 C C . VAL A 1 351 ? -0.103 -22.922 -17.891 1 87.88 351 VAL A C 1
ATOM 2731 O O . VAL A 1 351 ? -0.243 -21.922 -17.203 1 87.88 351 VAL A O 1
ATOM 2734 N N . ILE A 1 352 ? -0.761 -23.078 -18.984 1 89.81 352 ILE A N 1
ATOM 2735 C CA . ILE A 1 352 ? -1.613 -22.047 -19.547 1 89.81 352 ILE A CA 1
ATOM 2736 C C . ILE A 1 352 ? -2.855 -21.859 -18.688 1 89.81 352 ILE A C 1
ATOM 2738 O O . ILE A 1 352 ? -3.299 -20.734 -18.453 1 89.81 352 ILE A O 1
ATOM 2742 N N . ALA A 1 353 ? -3.395 -22.938 -18.25 1 87.25 353 ALA A N 1
ATOM 2743 C CA . ALA A 1 353 ? -4.562 -22.875 -17.375 1 87.25 353 ALA A CA 1
ATOM 2744 C C . ALA A 1 353 ? -4.219 -22.172 -16.062 1 87.25 353 ALA A C 1
ATOM 2746 O O . ALA A 1 353 ? -4.996 -21.344 -15.57 1 87.25 353 ALA A O 1
ATOM 2747 N N . GLY A 1 354 ? -3.109 -22.531 -15.484 1 87.56 354 GLY A N 1
ATOM 2748 C CA . GLY A 1 354 ? -2.654 -21.859 -14.273 1 87.56 354 GLY A CA 1
ATOM 2749 C C . GLY A 1 354 ? -2.426 -20.375 -14.469 1 87.56 354 GLY A C 1
ATOM 2750 O O . GLY A 1 354 ? -2.816 -19.578 -13.625 1 87.56 354 GLY A O 1
ATOM 2751 N N . ALA A 1 355 ? -1.788 -20.047 -15.586 1 90.44 355 ALA A N 1
ATOM 2752 C CA . ALA A 1 355 ? -1.555 -18.641 -15.906 1 90.44 355 ALA A CA 1
ATOM 2753 C C . ALA A 1 355 ? -2.873 -17.891 -16.078 1 90.44 355 ALA A C 1
ATOM 2755 O O . ALA A 1 355 ? -3.016 -16.766 -15.594 1 90.44 355 ALA A O 1
ATOM 2756 N N . ALA A 1 356 ? -3.791 -18.531 -16.719 1 91.06 356 ALA A N 1
ATOM 2757 C CA . ALA A 1 356 ? -5.09 -17.906 -16.953 1 91.06 356 ALA A CA 1
ATOM 2758 C C . ALA A 1 356 ? -5.824 -17.641 -15.641 1 91.06 356 ALA A C 1
ATOM 2760 O O . ALA A 1 356 ? -6.402 -16.562 -15.453 1 91.06 356 ALA A O 1
ATOM 2761 N N . THR A 1 357 ? -5.785 -18.578 -14.797 1 88.56 357 THR A N 1
ATOM 2762 C CA . THR A 1 357 ? -6.465 -18.391 -13.516 1 88.56 357 THR A CA 1
ATOM 2763 C C . THR A 1 357 ? -5.816 -17.266 -12.719 1 88.56 357 THR A C 1
ATOM 2765 O O . THR A 1 357 ? -6.512 -16.484 -12.062 1 88.56 357 THR A O 1
ATOM 2768 N N . THR A 1 358 ? -4.527 -17.234 -12.75 1 87.62 358 THR A N 1
ATOM 2769 C CA . THR A 1 358 ? -3.826 -16.172 -12.023 1 87.62 358 THR A CA 1
ATOM 2770 C C . THR A 1 358 ? -4.121 -14.812 -12.641 1 87.62 358 THR A C 1
ATOM 2772 O O . THR A 1 358 ? -4.363 -13.836 -11.93 1 87.62 358 THR A O 1
ATOM 2775 N N . ILE A 1 359 ? -4.117 -14.734 -13.969 1 90.88 359 ILE A N 1
ATOM 2776 C CA . ILE A 1 359 ? -4.391 -13.484 -14.672 1 90.88 359 ILE A CA 1
ATOM 2777 C C . ILE A 1 359 ? -5.816 -13.023 -14.367 1 90.88 359 ILE A C 1
ATOM 2779 O O . ILE A 1 359 ? -6.047 -11.859 -14.055 1 90.88 359 ILE A O 1
ATOM 2783 N N . PHE A 1 360 ? -6.695 -13.906 -14.414 1 88.94 360 PHE A N 1
ATOM 2784 C CA . PHE A 1 360 ? -8.086 -13.531 -14.219 1 88.94 360 PHE A CA 1
ATOM 2785 C C . PHE A 1 360 ? -8.352 -13.156 -12.766 1 88.94 360 PHE A C 1
ATOM 2787 O O . PHE A 1 360 ? -9.102 -12.219 -12.477 1 88.94 360 PHE A O 1
ATOM 2794 N N . ALA A 1 361 ? -7.781 -13.906 -11.883 1 85.25 361 ALA A N 1
ATOM 2795 C CA . ALA A 1 361 ? -7.906 -13.555 -10.469 1 85.25 361 ALA A CA 1
ATOM 2796 C C . ALA A 1 361 ? -7.367 -12.148 -10.211 1 85.25 361 ALA A C 1
ATOM 2798 O O . ALA A 1 361 ? -7.988 -11.359 -9.484 1 85.25 361 ALA A O 1
ATOM 2799 N N . ALA A 1 362 ? -6.207 -11.883 -10.789 1 86.31 362 ALA A N 1
ATOM 2800 C CA . ALA A 1 362 ? -5.629 -10.547 -10.641 1 86.31 362 ALA A CA 1
ATOM 2801 C C . ALA A 1 362 ? -6.488 -9.5 -11.336 1 86.31 362 ALA A C 1
ATOM 2803 O O . ALA A 1 362 ? -6.652 -8.391 -10.828 1 86.31 362 ALA A O 1
ATOM 2804 N N . PHE A 1 363 ? -7.059 -9.875 -12.461 1 88.06 363 PHE A N 1
ATOM 2805 C CA . PHE A 1 363 ? -7.832 -8.945 -13.281 1 88.06 363 PHE A CA 1
ATOM 2806 C C . PHE A 1 363 ? -9.094 -8.5 -12.547 1 88.06 363 PHE A C 1
ATOM 2808 O O . PHE A 1 363 ? -9.586 -7.391 -12.758 1 88.06 363 PHE A O 1
ATOM 2815 N N . VAL A 1 364 ? -9.609 -9.297 -11.742 1 83.81 364 VAL A N 1
ATOM 2816 C CA . VAL A 1 364 ? -10.812 -8.984 -10.977 1 83.81 364 VAL A CA 1
ATOM 2817 C C . VAL A 1 364 ? -10.578 -7.746 -10.117 1 83.81 364 VAL A C 1
ATOM 2819 O O . VAL A 1 364 ? -11.5 -6.957 -9.891 1 83.81 364 VAL A O 1
ATOM 2822 N N . MET A 1 365 ? -9.359 -7.547 -9.75 1 83 365 MET A N 1
ATOM 2823 C CA . MET A 1 365 ? -9.031 -6.41 -8.898 1 83 365 MET A CA 1
ATOM 2824 C C . MET A 1 365 ? -9.117 -5.102 -9.672 1 83 365 MET A C 1
ATOM 2826 O O . MET A 1 365 ? -9.156 -4.023 -9.078 1 83 365 MET A O 1
ATOM 2830 N N . GLN A 1 366 ? -9.203 -5.191 -10.984 1 79.69 366 GLN A N 1
ATOM 2831 C CA . GLN A 1 366 ? -9.398 -3.99 -11.781 1 79.69 366 GLN A CA 1
ATOM 2832 C C . GLN A 1 366 ? -10.766 -3.367 -11.516 1 79.69 366 GLN A C 1
ATOM 2834 O O . GLN A 1 366 ? -10.977 -2.182 -11.781 1 79.69 366 GLN A O 1
ATOM 2839 N N . PHE A 1 367 ? -11.625 -4.156 -11.016 1 72.12 367 PHE A N 1
ATOM 2840 C CA . PHE A 1 367 ? -12.984 -3.688 -10.812 1 72.12 367 PHE A CA 1
ATOM 2841 C C . PHE A 1 367 ? -13.172 -3.17 -9.391 1 72.12 367 PHE A C 1
ATOM 2843 O O . PHE A 1 367 ? -14.273 -2.785 -9 1 72.12 367 PHE A O 1
ATOM 2850 N N . CYS A 1 368 ? -12.055 -3.16 -8.703 1 64.81 368 CYS A N 1
ATOM 2851 C CA . CYS A 1 368 ? -12.117 -2.629 -7.344 1 64.81 368 CYS A CA 1
ATOM 2852 C C . CYS A 1 368 ? -11.836 -1.131 -7.332 1 64.81 368 CYS A C 1
ATOM 2854 O O . CYS A 1 368 ? -11.266 -0.594 -8.281 1 64.81 368 CYS A O 1
ATOM 2856 N N . GLN A 1 369 ? -12.281 -0.36 -6.395 1 57.78 369 GLN A N 1
ATOM 2857 C CA . GLN A 1 369 ? -12.289 1.099 -6.352 1 57.78 369 GLN A CA 1
ATOM 2858 C C . GLN A 1 369 ? -10.938 1.646 -5.906 1 57.78 369 GLN A C 1
ATOM 2860 O O . GLN A 1 369 ? -10.578 2.777 -6.238 1 57.78 369 GLN A O 1
ATOM 2865 N N . ILE A 1 370 ? -10.148 0.859 -5.281 1 63.09 370 ILE A N 1
ATOM 2866 C CA . ILE A 1 370 ? -8.883 1.341 -4.742 1 63.09 370 ILE A CA 1
ATOM 2867 C C . ILE A 1 370 ? -7.801 1.267 -5.82 1 63.09 370 ILE A C 1
ATOM 2869 O O . ILE A 1 370 ? -7.641 0.234 -6.477 1 63.09 370 ILE A O 1
ATOM 2873 N N . THR A 1 371 ? -7.168 2.408 -6.07 1 63.84 371 THR A N 1
ATOM 2874 C CA . THR A 1 371 ? -6.168 2.516 -7.125 1 63.84 371 THR A CA 1
ATOM 2875 C C . THR A 1 371 ? -5.035 1.521 -6.898 1 63.84 371 THR A C 1
ATOM 2877 O O . THR A 1 371 ? -4.465 0.992 -7.855 1 63.84 371 THR A O 1
ATOM 2880 N N . PHE A 1 372 ? -4.801 1.289 -5.711 1 69.56 372 PHE A N 1
ATOM 2881 C CA . PHE A 1 372 ? -3.752 0.326 -5.395 1 69.56 372 PHE A CA 1
ATOM 2882 C C . PHE A 1 372 ? -4.074 -1.04 -5.988 1 69.56 372 PHE A C 1
ATOM 2884 O O . PHE A 1 372 ? -3.188 -1.726 -6.5 1 69.56 372 PHE A O 1
ATOM 2891 N N . PHE A 1 373 ? -5.301 -1.368 -6.082 1 73.38 373 PHE A N 1
ATOM 2892 C CA . PHE A 1 373 ? -5.723 -2.658 -6.613 1 73.38 373 PHE A CA 1
ATOM 2893 C C . PHE A 1 373 ? -5.535 -2.705 -8.125 1 73.38 373 PHE A C 1
ATOM 2895 O O . PHE A 1 373 ? -5.098 -3.721 -8.672 1 73.38 373 PHE A O 1
ATOM 2902 N N . ASN A 1 374 ? -5.816 -1.615 -8.727 1 76.75 374 ASN A N 1
ATOM 2903 C CA . ASN A 1 374 ? -5.656 -1.554 -10.172 1 76.75 374 ASN A CA 1
ATOM 2904 C C . ASN A 1 374 ? -4.191 -1.679 -10.578 1 76.75 374 ASN A C 1
ATOM 2906 O O . ASN A 1 374 ? -3.871 -2.361 -11.555 1 76.75 374 ASN A O 1
ATOM 2910 N N . GLN A 1 375 ? -3.387 -1.047 -9.805 1 77.81 375 GLN A N 1
ATOM 2911 C CA . GLN A 1 375 ? -1.96 -1.088 -10.109 1 77.81 375 GLN A CA 1
ATOM 2912 C C . GLN A 1 375 ? -1.394 -2.49 -9.898 1 77.81 375 GLN A C 1
ATOM 2914 O O . GLN A 1 375 ? -0.667 -3.006 -10.75 1 77.81 375 GLN A O 1
ATOM 2919 N N . MET A 1 376 ? -1.751 -3.074 -8.781 1 82.38 376 MET A N 1
ATOM 2920 C CA . MET A 1 376 ? -1.262 -4.418 -8.492 1 82.38 376 MET A CA 1
ATOM 2921 C C . MET A 1 376 ? -1.796 -5.426 -9.508 1 82.38 376 MET A C 1
ATOM 2923 O O . MET A 1 376 ? -1.075 -6.332 -9.93 1 82.38 376 MET A O 1
ATOM 2927 N N . SER A 1 377 ? -3.045 -5.23 -9.805 1 85.44 377 SER A N 1
ATOM 2928 C CA . SER A 1 377 ? -3.658 -6.105 -10.805 1 85.44 377 SER A CA 1
ATOM 2929 C C . SER A 1 377 ? -2.904 -6.047 -12.125 1 85.44 377 SER A C 1
ATOM 2931 O O . SER A 1 377 ? -2.59 -7.086 -12.711 1 85.44 377 SER A O 1
ATOM 2933 N N . THR A 1 378 ? -2.592 -4.906 -12.602 1 87.19 378 THR A N 1
ATOM 2934 C CA . THR A 1 378 ? -1.888 -4.727 -13.867 1 87.19 378 THR A CA 1
ATOM 2935 C C . THR A 1 378 ? -0.5 -5.359 -13.805 1 87.19 378 THR A C 1
ATOM 2937 O O . THR A 1 378 ? -0.084 -6.047 -14.742 1 87.19 378 THR A O 1
ATOM 2940 N N . LEU A 1 379 ? 0.139 -5.148 -12.711 1 86.25 379 LEU A N 1
ATOM 2941 C CA . LEU A 1 379 ? 1.495 -5.668 -12.562 1 86.25 379 LEU A CA 1
ATOM 2942 C C . LEU A 1 379 ? 1.496 -7.191 -12.562 1 86.25 379 LEU A C 1
ATOM 2944 O O . LEU A 1 379 ? 2.328 -7.816 -13.227 1 86.25 379 LEU A O 1
ATOM 2948 N N . ILE A 1 380 ? 0.576 -7.797 -11.906 1 86.31 380 ILE A N 1
ATOM 2949 C CA . ILE A 1 380 ? 0.505 -9.25 -11.828 1 86.31 380 ILE A CA 1
ATOM 2950 C C . ILE A 1 380 ? 0.104 -9.82 -13.188 1 86.31 380 ILE A C 1
ATOM 2952 O O . ILE A 1 380 ? 0.693 -10.797 -13.648 1 86.31 380 ILE A O 1
ATOM 2956 N N . CYS A 1 381 ? -0.854 -9.203 -13.82 1 90.12 381 CYS A N 1
ATOM 2957 C CA . CYS A 1 381 ? -1.278 -9.641 -15.141 1 90.12 381 CYS A CA 1
ATOM 2958 C C . CYS A 1 381 ? -0.126 -9.578 -16.141 1 90.12 381 CYS A C 1
ATOM 2960 O O . CYS A 1 381 ? 0.089 -10.508 -16.906 1 90.12 381 CYS A O 1
ATOM 2962 N N . LEU A 1 382 ? 0.599 -8.531 -16.047 1 89.06 382 LEU A N 1
ATOM 2963 C CA . LEU A 1 382 ? 1.744 -8.375 -16.938 1 89.06 382 LEU A CA 1
ATOM 2964 C C . LEU A 1 382 ? 2.809 -9.422 -16.641 1 89.06 382 LEU A C 1
ATOM 2966 O O . LEU A 1 382 ? 3.389 -10 -17.562 1 89.06 382 LEU A O 1
ATOM 2970 N N . THR A 1 383 ? 3.018 -9.609 -15.383 1 88.25 383 THR A N 1
ATOM 2971 C CA . THR A 1 383 ? 4.023 -10.586 -14.977 1 88.25 383 THR A CA 1
ATOM 2972 C C . THR A 1 383 ? 3.684 -11.969 -15.516 1 88.25 383 THR A C 1
ATOM 2974 O O . THR A 1 383 ? 4.531 -12.633 -16.109 1 88.25 383 THR A O 1
ATOM 2977 N N . VAL A 1 384 ? 2.49 -12.398 -15.305 1 90.75 384 VAL A N 1
ATOM 2978 C CA . VAL A 1 384 ? 2.082 -13.734 -15.727 1 90.75 384 VAL A CA 1
ATOM 2979 C C . VAL A 1 384 ? 2.07 -13.812 -17.25 1 90.75 384 VAL A C 1
ATOM 2981 O O . VAL A 1 384 ? 2.52 -14.805 -17.828 1 90.75 384 VAL A O 1
ATOM 2984 N N . THR A 1 385 ? 1.626 -12.75 -17.891 1 92.25 385 THR A N 1
ATOM 2985 C CA . THR A 1 385 ? 1.586 -12.727 -19.359 1 92.25 385 THR A CA 1
ATOM 2986 C C . THR A 1 385 ? 2.994 -12.812 -19.938 1 92.25 385 THR A C 1
ATOM 2988 O O . THR A 1 385 ? 3.26 -13.633 -20.812 1 92.25 385 THR A O 1
ATOM 2991 N N . TYR A 1 386 ? 3.877 -12.039 -19.391 1 91.19 386 TYR A N 1
ATOM 2992 C CA . TYR A 1 386 ? 5.258 -12.086 -19.859 1 91.19 386 TYR A CA 1
ATOM 2993 C C . TYR A 1 386 ? 5.906 -13.422 -19.516 1 91.19 386 TYR A C 1
ATOM 2995 O O . TYR A 1 386 ? 6.742 -13.93 -20.266 1 91.19 386 TYR A O 1
ATOM 3003 N N . SER A 1 387 ? 5.523 -13.906 -18.359 1 92.38 387 SER A N 1
ATOM 3004 C CA . SER A 1 387 ? 6.086 -15.195 -17.953 1 92.38 387 SER A CA 1
ATOM 3005 C C . SER A 1 387 ? 5.727 -16.297 -18.953 1 92.38 387 SER A C 1
ATOM 3007 O O . SER A 1 387 ? 6.582 -17.094 -19.344 1 92.38 387 SER A O 1
ATOM 3009 N N . ILE A 1 388 ? 4.504 -16.281 -19.422 1 91.69 388 ILE A N 1
ATOM 3010 C CA . ILE A 1 388 ? 4.066 -17.297 -20.375 1 91.69 388 ILE A CA 1
ATOM 3011 C C . ILE A 1 388 ? 4.742 -17.062 -21.719 1 91.69 388 ILE A C 1
ATOM 3013 O O . ILE A 1 388 ? 5.184 -18.016 -22.375 1 91.69 388 ILE A O 1
ATOM 3017 N N . ILE A 1 389 ? 4.812 -15.859 -22.125 1 92.38 389 ILE A N 1
ATOM 3018 C CA . ILE A 1 389 ? 5.391 -15.523 -23.422 1 92.38 389 ILE A CA 1
ATOM 3019 C C . ILE A 1 389 ? 6.867 -15.898 -23.438 1 92.38 389 ILE A C 1
ATOM 3021 O O . ILE A 1 389 ? 7.336 -16.562 -24.359 1 92.38 389 ILE A O 1
ATOM 3025 N N . TYR A 1 390 ? 7.578 -15.594 -22.422 1 92.12 390 TYR A N 1
ATOM 3026 C CA . TYR A 1 390 ? 9.016 -15.844 -22.391 1 92.12 390 TYR A CA 1
ATOM 3027 C C . TYR A 1 390 ? 9.312 -17.312 -22.141 1 92.12 390 TYR A C 1
ATOM 3029 O O . TYR A 1 390 ? 10.297 -17.844 -22.656 1 92.12 390 TYR A O 1
ATOM 3037 N N . THR A 1 391 ? 8.484 -17.953 -21.344 1 92.62 391 THR A N 1
ATOM 3038 C CA . THR A 1 391 ? 8.734 -19.359 -21.078 1 92.62 391 THR A CA 1
ATOM 3039 C C . THR A 1 391 ? 8.422 -20.219 -22.297 1 92.62 391 THR A C 1
ATOM 3041 O O . THR A 1 391 ? 9.242 -21.047 -22.703 1 92.62 391 THR A O 1
ATOM 3044 N N . LEU A 1 392 ? 7.285 -19.984 -22.938 1 90.5 392 LEU A N 1
ATOM 3045 C CA . LEU A 1 392 ? 6.887 -20.797 -24.078 1 90.5 392 LEU A CA 1
ATOM 3046 C C . LEU A 1 392 ? 7.625 -20.359 -25.344 1 90.5 392 LEU A C 1
ATOM 3048 O O . LEU A 1 392 ? 7.898 -21.172 -26.219 1 90.5 392 LEU A O 1
ATOM 3052 N N . GLY A 1 393 ? 7.949 -19.109 -25.422 1 88.56 393 GLY A N 1
ATOM 3053 C CA . GLY A 1 393 ? 8.602 -18.594 -26.625 1 88.56 393 GLY A CA 1
ATOM 3054 C C . GLY A 1 393 ? 10.109 -18.672 -26.547 1 88.56 393 GLY A C 1
ATOM 3055 O O . GLY A 1 393 ? 10.758 -19.203 -27.453 1 88.56 393 GLY A O 1
ATOM 3056 N N . CYS A 1 394 ? 10.688 -18.172 -25.484 1 87.88 394 CYS A N 1
ATOM 3057 C CA . CYS A 1 394 ? 12.133 -18.062 -25.375 1 87.88 394 CYS A CA 1
ATOM 3058 C C . CYS A 1 394 ? 12.727 -19.297 -24.688 1 87.88 394 CYS A C 1
ATOM 3060 O O . CYS A 1 394 ? 13.57 -19.984 -25.266 1 87.88 394 CYS A O 1
ATOM 3062 N N . PHE A 1 395 ? 12.289 -19.672 -23.562 1 91.81 395 PHE A N 1
ATOM 3063 C CA . PHE A 1 395 ? 12.836 -20.781 -22.797 1 91.81 395 PHE A CA 1
ATOM 3064 C C . PHE A 1 395 ? 12.703 -22.094 -23.562 1 91.81 395 PHE A C 1
ATOM 3066 O O . PHE A 1 395 ? 13.695 -22.781 -23.812 1 91.81 395 PHE A O 1
ATOM 3073 N N . MET A 1 396 ? 11.508 -22.422 -23.984 1 90.62 396 MET A N 1
ATOM 3074 C CA . MET A 1 396 ? 11.266 -23.656 -24.719 1 90.62 396 MET A CA 1
ATOM 3075 C C . MET A 1 396 ? 11.883 -23.594 -26.109 1 90.62 396 MET A C 1
ATOM 3077 O O . MET A 1 396 ? 12.328 -24.609 -26.641 1 90.62 396 MET A O 1
ATOM 3081 N N . GLY A 1 397 ? 11.914 -22.375 -26.688 1 89 397 GLY A N 1
ATOM 3082 C CA . GLY A 1 397 ? 12.57 -22.219 -27.969 1 89 397 GLY A CA 1
ATOM 3083 C C . GLY A 1 397 ? 14.055 -22.516 -27.922 1 89 397 GLY A C 1
ATOM 3084 O O . GLY A 1 397 ? 14.594 -23.188 -28.812 1 89 397 GLY A O 1
ATOM 3085 N N . ILE A 1 398 ? 14.703 -22.078 -26.891 1 88.69 398 ILE A N 1
ATOM 3086 C CA . ILE A 1 398 ? 16.141 -22.297 -26.734 1 88.69 398 ILE A CA 1
ATOM 3087 C C . ILE A 1 398 ? 16.406 -23.766 -26.438 1 88.69 398 ILE A C 1
ATOM 3089 O O . ILE A 1 398 ? 17.391 -24.344 -26.906 1 88.69 398 ILE A O 1
ATOM 3093 N N . LEU A 1 399 ? 15.492 -24.453 -25.734 1 86.69 399 LEU A N 1
ATOM 3094 C CA . LEU A 1 399 ? 15.656 -25.859 -25.406 1 86.69 399 LEU A CA 1
ATOM 3095 C C . LEU A 1 399 ? 15.523 -26.719 -26.672 1 86.69 399 LEU A C 1
ATOM 3097 O O . LEU A 1 399 ? 16.141 -27.781 -26.766 1 86.69 399 LEU A O 1
ATOM 3101 N N . ARG A 1 400 ? 14.695 -26.188 -27.516 1 86.12 400 ARG A N 1
ATOM 3102 C CA . ARG A 1 400 ? 14.539 -26.906 -28.766 1 86.12 400 ARG A CA 1
ATOM 3103 C C . ARG A 1 400 ? 15.805 -26.812 -29.609 1 86.12 400 ARG A C 1
ATOM 3105 O O . ARG A 1 400 ? 16.141 -27.734 -30.359 1 86.12 400 ARG A O 1
ATOM 3112 N N . LEU A 1 401 ? 16.5 -25.734 -29.453 1 83.62 401 LEU A N 1
ATOM 3113 C CA . LEU A 1 401 ? 17.672 -25.484 -30.281 1 83.62 401 LEU A CA 1
ATOM 3114 C C . LEU A 1 401 ? 18.922 -26.125 -29.672 1 83.62 401 LEU A C 1
ATOM 3116 O O . LEU A 1 401 ? 19.859 -26.484 -30.391 1 83.62 401 LEU A O 1
ATOM 3120 N N . LEU A 1 402 ? 18.906 -26.266 -28.375 1 76.69 402 LEU A N 1
ATOM 3121 C CA . LEU A 1 402 ? 20.094 -26.781 -27.703 1 76.69 402 LEU A CA 1
ATOM 3122 C C . LEU A 1 402 ? 20.156 -28.312 -27.797 1 76.69 402 LEU A C 1
ATOM 3124 O O . LEU A 1 402 ? 19.125 -28.969 -27.766 1 76.69 402 LEU A O 1
ATOM 3128 N N . ASN A 1 403 ? 21.266 -28.859 -28.109 1 63.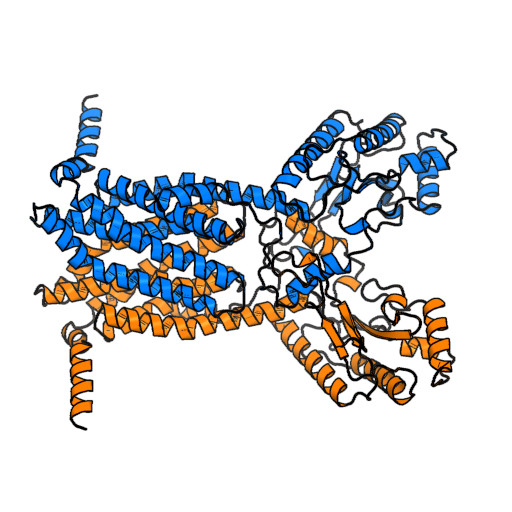28 403 ASN A N 1
ATOM 3129 C CA . ASN A 1 403 ? 21.516 -30.281 -28.266 1 63.28 403 ASN A CA 1
ATOM 3130 C C . ASN A 1 403 ? 21.406 -31.016 -26.922 1 63.28 403 ASN A C 1
ATOM 3132 O O . ASN A 1 403 ? 21.969 -30.578 -25.922 1 63.28 403 ASN A O 1
ATOM 3136 N N . PRO A 1 404 ? 20.484 -31.953 -26.922 1 62.47 404 PRO A N 1
ATOM 3137 C CA . PRO A 1 404 ? 20.266 -32.719 -25.688 1 62.47 404 PRO A CA 1
ATOM 3138 C C . PRO A 1 404 ? 21.562 -33.25 -25.094 1 62.47 404 PRO A C 1
ATOM 3140 O O . PRO A 1 404 ? 21.688 -33.344 -23.859 1 62.47 404 PRO A O 1
ATOM 3143 N N . GLY A 1 405 ? 22.469 -33.531 -25.922 1 61.38 405 GLY A N 1
ATOM 3144 C CA . GLY A 1 405 ? 23.75 -33.969 -25.422 1 61.38 405 GLY A CA 1
ATOM 3145 C C . GLY A 1 405 ? 24.469 -32.969 -24.562 1 61.38 405 GLY A C 1
ATOM 3146 O O . GLY A 1 405 ? 25.094 -33.312 -23.562 1 61.38 405 GLY A O 1
ATOM 3147 N N . GLN A 1 406 ? 24.312 -31.812 -24.891 1 59.62 406 GLN A N 1
ATOM 3148 C CA . GLN A 1 406 ? 24.922 -30.703 -24.188 1 59.62 406 GLN A CA 1
ATOM 3149 C C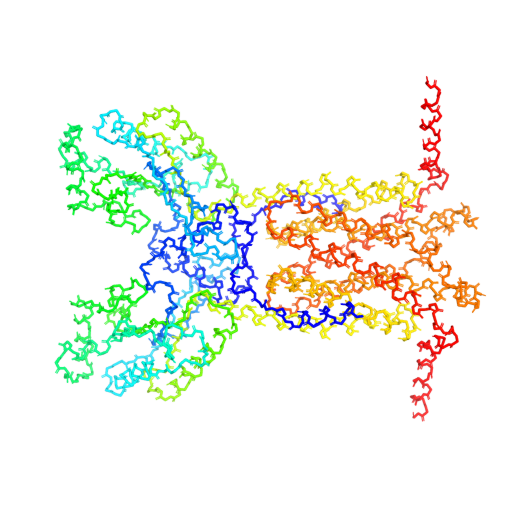 . GLN A 1 406 ? 24.234 -30.453 -22.844 1 59.62 406 GLN A C 1
ATOM 3151 O O . GLN A 1 406 ? 24.891 -30.109 -21.859 1 59.62 406 GLN A O 1
ATOM 3156 N N . LEU A 1 407 ? 22.953 -30.734 -22.828 1 64.94 407 LEU A N 1
ATOM 3157 C CA . LEU A 1 407 ? 22.203 -30.5 -21.594 1 64.94 407 LEU A CA 1
ATOM 3158 C C . LEU A 1 407 ? 22.484 -31.594 -20.578 1 64.94 407 LEU A C 1
ATOM 3160 O O . LEU A 1 407 ? 22.422 -31.359 -19.359 1 64.94 407 LEU A O 1
ATOM 3164 N N . GLU A 1 408 ? 22.828 -32.719 -21.141 1 64.56 408 GLU A N 1
ATOM 3165 C CA . GLU A 1 408 ? 23.172 -33.812 -20.25 1 64.56 408 GLU A CA 1
ATOM 3166 C C . GLU A 1 408 ? 24.5 -33.562 -19.531 1 64.56 408 GLU A C 1
ATOM 3168 O O . GLU A 1 408 ? 24.719 -34.062 -18.438 1 64.56 408 GLU A O 1
ATOM 3173 N N . LYS A 1 409 ? 25.203 -32.75 -20.219 1 58.69 409 LYS A N 1
ATOM 3174 C CA . LYS A 1 409 ? 26.469 -32.406 -19.578 1 58.69 409 LYS A CA 1
ATOM 3175 C C . LYS A 1 409 ? 26.266 -31.516 -18.359 1 58.69 409 LYS A C 1
ATOM 3177 O O . LYS A 1 409 ? 27.109 -31.453 -17.469 1 58.69 409 LYS A O 1
ATOM 3182 N N . GLY A 1 410 ? 25.141 -30.953 -18.25 1 64.5 410 GLY A N 1
ATOM 3183 C CA . GLY A 1 410 ? 24.875 -30.031 -17.156 1 64.5 410 GLY A CA 1
ATOM 3184 C C . GLY A 1 410 ? 24.25 -30.703 -15.945 1 64.5 410 GLY A C 1
ATOM 3185 O O . GLY A 1 410 ? 23.828 -30.031 -15 1 64.5 410 GLY A O 1
ATOM 3186 N N . ASN A 1 411 ? 24.25 -31.953 -16.016 1 68.69 411 ASN A N 1
ATOM 3187 C CA . ASN A 1 411 ? 23.688 -32.719 -14.922 1 68.69 411 ASN A CA 1
ATOM 3188 C C . ASN A 1 411 ? 24.516 -32.594 -13.656 1 68.69 411 ASN A C 1
ATOM 3190 O O . ASN A 1 411 ? 25.75 -32.781 -13.695 1 68.69 411 ASN A O 1
ATOM 3194 N N . ILE A 1 412 ? 23.891 -32.031 -12.656 1 70.25 412 ILE A N 1
ATOM 3195 C CA . ILE A 1 412 ? 24.562 -31.734 -11.398 1 70.25 412 ILE A CA 1
ATOM 3196 C C . ILE A 1 412 ? 25.25 -33 -10.867 1 70.25 412 ILE A C 1
ATOM 3198 O O . ILE A 1 412 ? 26.297 -32.906 -10.203 1 70.25 412 ILE A O 1
ATOM 3202 N N . GLU A 1 413 ? 24.625 -34.219 -11.148 1 64.75 413 GLU A N 1
ATOM 3203 C CA . GLU A 1 413 ? 25.281 -35.438 -10.664 1 64.75 413 GLU A CA 1
ATOM 3204 C C . GLU A 1 413 ? 26.672 -35.562 -11.242 1 64.75 413 GLU A C 1
ATOM 3206 O O . GLU A 1 413 ? 27.594 -36 -10.555 1 64.75 413 GLU A O 1
ATOM 3211 N N . VAL A 1 414 ? 26.703 -35.25 -12.445 1 61.69 414 VAL A N 1
ATOM 3212 C CA . VAL A 1 414 ? 28.016 -35.312 -13.055 1 61.69 414 VAL A CA 1
ATOM 3213 C C . VAL A 1 414 ? 28.938 -34.25 -12.406 1 61.69 414 VAL A C 1
ATOM 3215 O O . VAL A 1 414 ? 30.109 -34.531 -12.141 1 61.69 414 VAL A O 1
ATOM 3218 N N . TRP A 1 415 ? 28.25 -33.188 -12.047 1 57.91 415 TRP A N 1
ATOM 3219 C CA . TRP A 1 415 ? 29.031 -32.125 -11.445 1 57.91 415 TRP A CA 1
ATOM 3220 C C . TRP A 1 415 ? 29.406 -32.469 -10 1 57.91 415 TRP A C 1
ATOM 3222 O O . TRP A 1 415 ? 30.531 -32.25 -9.57 1 57.91 415 TRP A O 1
ATOM 3232 N N . ILE A 1 416 ? 28.406 -32.938 -9.273 1 62.12 416 ILE A N 1
ATOM 3233 C CA . ILE A 1 416 ? 28.703 -33.344 -7.91 1 62.12 416 ILE A CA 1
ATOM 3234 C C . ILE A 1 416 ? 29.75 -34.469 -7.934 1 62.12 416 ILE A C 1
ATOM 3236 O O . ILE A 1 416 ? 30.672 -34.469 -7.113 1 62.12 416 ILE A O 1
ATOM 3240 N N . ALA A 1 417 ? 29.562 -35.406 -8.867 1 59.75 417 ALA A N 1
ATOM 3241 C CA . ALA A 1 417 ? 30.562 -36.469 -9.008 1 59.75 417 ALA A CA 1
ATOM 3242 C C . ALA A 1 417 ? 31.922 -35.906 -9.367 1 59.75 417 ALA A C 1
ATOM 3244 O O . ALA A 1 417 ? 32.938 -36.375 -8.852 1 59.75 417 ALA A O 1
ATOM 3245 N N . PHE A 1 418 ? 31.797 -34.938 -10.125 1 55.28 418 PHE A N 1
ATOM 3246 C CA . PHE A 1 418 ? 33.031 -34.25 -10.508 1 55.28 418 PHE A CA 1
ATOM 3247 C C . PHE A 1 418 ? 33.656 -33.562 -9.312 1 55.28 418 PHE A C 1
ATOM 3249 O O . PHE A 1 418 ? 34.875 -33.656 -9.078 1 55.28 418 PHE A O 1
ATOM 3256 N N . CYS A 1 419 ? 32.781 -32.812 -8.617 1 55.94 419 CYS A N 1
ATOM 3257 C CA . CYS A 1 419 ? 33.281 -32.094 -7.438 1 55.94 419 CYS A CA 1
ATOM 3258 C C . CYS A 1 419 ? 33.781 -33.094 -6.387 1 55.94 419 CYS A C 1
ATOM 3260 O O . CYS A 1 419 ? 34.812 -32.875 -5.746 1 55.94 419 CYS A O 1
ATOM 3262 N N . ARG A 1 420 ? 33 -34.094 -6.105 1 57.72 420 ARG A N 1
ATOM 3263 C CA . ARG A 1 420 ? 33.406 -35.125 -5.164 1 57.72 420 ARG A CA 1
ATOM 3264 C C . ARG A 1 420 ? 34.688 -35.812 -5.609 1 57.72 420 ARG A C 1
ATOM 3266 O O . ARG A 1 420 ? 35.562 -36.125 -4.785 1 57.72 420 ARG A O 1
ATOM 3273 N N . SER A 1 421 ? 34.719 -36.156 -6.828 1 59.16 421 SER A N 1
ATOM 3274 C CA . SER A 1 421 ? 35.938 -36.781 -7.305 1 59.16 421 SER A CA 1
ATOM 3275 C C . SER A 1 421 ? 37.156 -35.844 -7.117 1 59.16 421 SER A C 1
ATOM 3277 O O . SER A 1 421 ? 38.25 -36.312 -6.836 1 59.16 421 SER A O 1
ATOM 3279 N N . ARG A 1 422 ? 36.875 -34.688 -7.203 1 55.94 422 ARG A N 1
ATOM 3280 C CA . ARG A 1 422 ? 37.969 -33.75 -7.012 1 55.94 422 ARG A CA 1
ATOM 3281 C C . ARG A 1 422 ? 38.281 -33.562 -5.531 1 55.94 422 ARG A C 1
ATOM 3283 O O . ARG A 1 422 ? 39.438 -33.344 -5.156 1 55.94 422 ARG A O 1
ATOM 3290 N N . TRP A 1 423 ? 37.25 -33.5 -4.844 1 56.12 423 TRP A N 1
ATOM 3291 C CA . TRP A 1 423 ? 37.5 -33.375 -3.41 1 56.12 423 TRP A CA 1
ATOM 3292 C C . TRP A 1 423 ? 38.125 -34.625 -2.852 1 56.12 423 TRP A C 1
ATOM 3294 O O . TRP A 1 423 ? 39.031 -34.531 -1.999 1 56.12 423 TRP A O 1
ATOM 3304 N N . LEU A 1 424 ? 37.75 -35.75 -3.307 1 55.31 424 LEU A N 1
ATOM 3305 C CA . LEU A 1 424 ? 38.406 -37 -2.854 1 55.31 424 LEU A CA 1
ATOM 3306 C C . LEU A 1 424 ? 39.812 -37.094 -3.383 1 55.31 424 LEU A C 1
ATOM 3308 O O . LEU A 1 424 ? 40.688 -37.719 -2.76 1 55.31 424 LEU A O 1
ATOM 3312 N N . GLN A 1 425 ? 40.188 -36.625 -4.344 1 46.78 425 GLN A N 1
ATOM 3313 C CA . GLN A 1 425 ? 41.562 -36.719 -4.777 1 46.78 425 GLN A CA 1
ATOM 3314 C C . GLN A 1 425 ? 42.438 -35.719 -4.02 1 46.78 425 GLN A C 1
ATOM 3316 O O . GLN A 1 425 ? 43.656 -35.781 -4.082 1 46.78 425 GLN A O 1
ATOM 3321 N N . LYS A 1 426 ? 41.844 -35.094 -3.232 1 37.09 426 LYS A N 1
ATOM 3322 C CA . LYS A 1 426 ? 42.719 -34.312 -2.342 1 37.09 426 LYS A CA 1
ATOM 3323 C C . LYS A 1 426 ? 42.844 -35 -0.982 1 37.09 426 LYS A C 1
ATOM 3325 O O . LYS A 1 426 ? 43.875 -34.906 -0.33 1 37.09 426 LYS A O 1
ATOM 3330 N N . VAL B 1 1 ? -11.086 -28.922 10.68 1 52.28 1 VAL B N 1
ATOM 3331 C CA . VAL B 1 1 ? -11.32 -28.078 11.844 1 52.28 1 VAL B CA 1
ATOM 3332 C C . VAL B 1 1 ? -10.5 -26.797 11.719 1 52.28 1 VAL B C 1
ATOM 3334 O O . VAL B 1 1 ? -11.039 -25.703 11.875 1 52.28 1 VAL B O 1
ATOM 3337 N N . PHE B 1 2 ? -9.227 -26.922 11.336 1 59.34 2 PHE B N 1
ATOM 3338 C CA . PHE B 1 2 ? -8.359 -25.75 11.219 1 59.34 2 PHE B CA 1
ATOM 3339 C C . PHE B 1 2 ? -8.898 -24.781 10.172 1 59.34 2 PHE B C 1
ATOM 3341 O O . PHE B 1 2 ? -8.922 -23.562 10.398 1 59.34 2 PHE B O 1
ATOM 3348 N N . ALA B 1 3 ? -9.383 -25.359 9.172 1 63.47 3 ALA B N 1
ATOM 3349 C CA . ALA B 1 3 ? -9.914 -24.531 8.094 1 63.47 3 ALA B CA 1
ATOM 3350 C C . ALA B 1 3 ? -11.18 -23.797 8.539 1 63.47 3 ALA B C 1
ATOM 3352 O O . ALA B 1 3 ? -11.367 -22.625 8.227 1 63.47 3 ALA B O 1
ATOM 3353 N N . CYS B 1 4 ? -12.039 -24.438 9.352 1 58.06 4 CYS B N 1
ATOM 3354 C CA . CYS B 1 4 ? -13.289 -23.828 9.789 1 58.06 4 CYS B CA 1
ATOM 3355 C C . CYS B 1 4 ? -13.039 -22.688 10.766 1 58.06 4 CYS B C 1
ATOM 3357 O O . CYS B 1 4 ? -13.703 -21.656 10.703 1 58.06 4 CYS B O 1
ATOM 3359 N N . VAL B 1 5 ? -12.109 -22.922 11.672 1 57.38 5 VAL B N 1
ATOM 3360 C CA . VAL B 1 5 ? -11.789 -21.906 12.656 1 57.38 5 VAL B CA 1
ATOM 3361 C C . VAL B 1 5 ? -11.234 -20.672 11.953 1 57.38 5 VAL B C 1
ATOM 3363 O O . VAL B 1 5 ? -11.594 -19.531 12.289 1 57.38 5 VAL B O 1
ATOM 3366 N N . ASN B 1 6 ? -10.5 -21 10.906 1 64.38 6 ASN B N 1
ATOM 3367 C CA . ASN B 1 6 ? -9.898 -19.859 10.211 1 64.38 6 ASN B CA 1
ATOM 3368 C C . ASN B 1 6 ? -10.914 -19.141 9.344 1 64.38 6 ASN B C 1
ATOM 3370 O O . ASN B 1 6 ? -10.797 -17.922 9.117 1 64.38 6 ASN B O 1
ATOM 3374 N N . ILE B 1 7 ? -11.867 -19.828 8.938 1 62.56 7 ILE B N 1
ATOM 3375 C CA . ILE B 1 7 ? -12.945 -19.188 8.195 1 62.56 7 ILE B CA 1
ATOM 3376 C C . ILE B 1 7 ? -13.703 -18.234 9.109 1 62.56 7 ILE B C 1
ATOM 3378 O O . ILE B 1 7 ? -14.055 -17.125 8.703 1 62.56 7 ILE B O 1
ATOM 3382 N N . ALA B 1 8 ? -13.859 -18.688 10.344 1 54.94 8 ALA B N 1
ATOM 3383 C CA . ALA B 1 8 ? -14.547 -17.859 11.32 1 54.94 8 ALA B CA 1
ATOM 3384 C C . ALA B 1 8 ? -13.742 -16.594 11.625 1 54.94 8 ALA B C 1
ATOM 3386 O O . ALA B 1 8 ? -14.312 -15.508 11.75 1 54.94 8 ALA B O 1
ATOM 3387 N N . TYR B 1 9 ? -12.523 -16.844 11.719 1 59.03 9 TYR B N 1
ATOM 3388 C CA . TYR B 1 9 ? -11.672 -15.695 12 1 59.03 9 TYR B CA 1
ATOM 3389 C C . TYR B 1 9 ? -11.609 -14.758 10.805 1 59.03 9 TYR B C 1
ATOM 3391 O O . TYR B 1 9 ? -11.594 -13.531 10.969 1 59.03 9 TYR B O 1
ATOM 3399 N N . ALA B 1 10 ? -11.586 -15.312 9.695 1 63.28 10 ALA B N 1
ATOM 3400 C CA . ALA B 1 10 ? -11.539 -14.5 8.484 1 63.28 10 ALA B CA 1
ATOM 3401 C C . ALA B 1 10 ? -12.789 -13.633 8.359 1 63.28 10 ALA B C 1
ATOM 3403 O O . ALA B 1 10 ? -12.711 -12.484 7.91 1 63.28 10 ALA B O 1
ATOM 3404 N N . ALA B 1 11 ? -13.836 -14.148 8.883 1 56.88 11 ALA B N 1
ATOM 3405 C CA . ALA B 1 11 ? -15.094 -13.422 8.797 1 56.88 11 ALA B CA 1
ATOM 3406 C C . ALA B 1 11 ? -15.117 -12.242 9.758 1 56.88 11 ALA B C 1
ATOM 3408 O O . ALA B 1 11 ? -15.898 -11.305 9.586 1 56.88 11 ALA B O 1
ATOM 3409 N N . GLN B 1 12 ? -14.164 -12.188 10.719 1 51.62 12 GLN B N 1
ATOM 3410 C CA . GLN B 1 12 ? -14.125 -11.141 11.727 1 51.62 12 GLN B CA 1
ATOM 3411 C C . GLN B 1 12 ? -13.031 -10.117 11.414 1 51.62 12 GLN B C 1
ATOM 3413 O O . GLN B 1 12 ? -12.719 -9.266 12.25 1 51.62 12 GLN B O 1
ATOM 3418 N N . LEU B 1 13 ? -12.484 -10.266 10.398 1 50.69 13 LEU B N 1
ATOM 3419 C CA . LEU B 1 13 ? -11.414 -9.336 10.047 1 50.69 13 LEU B CA 1
ATOM 3420 C C . LEU B 1 13 ? -11.961 -7.926 9.875 1 50.69 13 LEU B C 1
ATOM 3422 O O . LEU B 1 13 ? -12.883 -7.699 9.086 1 50.69 13 LEU B O 1
ATOM 3426 N N . GLU B 1 14 ? -11.523 -7.07 10.875 1 50.69 14 GLU B N 1
ATOM 3427 C CA . GLU B 1 14 ? -11.961 -5.68 10.883 1 50.69 14 GLU B CA 1
ATOM 3428 C C . GLU B 1 14 ? -10.961 -4.781 10.156 1 50.69 14 GLU B C 1
ATOM 3430 O O . GLU B 1 14 ? -9.781 -5.113 10.047 1 50.69 14 GLU B O 1
ATOM 3435 N N . SER B 1 15 ? -11.492 -3.854 9.398 1 47.91 15 SER B N 1
ATOM 3436 C CA . SER B 1 15 ? -10.656 -2.91 8.656 1 47.91 15 SER B CA 1
ATOM 3437 C C . SER B 1 15 ? -9.867 -2.01 9.602 1 47.91 15 SER B C 1
ATOM 3439 O O . SER B 1 15 ? -10.297 -1.754 10.727 1 47.91 15 SER B O 1
ATOM 3441 N N . SER B 1 16 ? -8.625 -1.756 9.242 1 46.09 16 SER B N 1
ATOM 3442 C CA . SER B 1 16 ? -7.707 -0.953 10.047 1 46.09 16 SER B CA 1
ATOM 3443 C C . SER B 1 16 ? -8.273 0.437 10.312 1 46.09 16 SER B C 1
ATOM 3445 O O . SER B 1 16 ? -8.805 1.08 9.398 1 46.09 16 SER B O 1
ATOM 3447 N N . PRO B 1 17 ? -8.547 0.736 11.492 1 38.66 17 PRO B N 1
ATOM 3448 C CA . PRO B 1 17 ? -9.008 2.098 11.766 1 38.66 17 PRO B CA 1
ATOM 3449 C C . PRO B 1 17 ? -8.047 3.164 11.25 1 38.66 17 PRO B C 1
ATOM 3451 O O . PRO B 1 17 ? -8.422 4.332 11.117 1 38.66 17 PRO B O 1
ATOM 3454 N N . GLU B 1 18 ? -6.637 2.822 11.094 1 42.5 18 GLU B N 1
ATOM 3455 C CA . GLU B 1 18 ? -5.652 3.867 10.836 1 42.5 18 GLU B CA 1
ATOM 3456 C C . GLU B 1 18 ? -5.156 3.82 9.398 1 42.5 18 GLU B C 1
ATOM 3458 O O . GLU B 1 18 ? -5.25 2.783 8.734 1 42.5 18 GLU B O 1
ATOM 3463 N N . ALA B 1 19 ? -4.723 4.941 8.891 1 40.59 19 ALA B N 1
ATOM 3464 C CA . ALA B 1 19 ? -4.102 5.148 7.582 1 40.59 19 ALA B CA 1
ATOM 3465 C C . ALA B 1 19 ? -2.971 4.152 7.348 1 40.59 19 ALA B C 1
ATOM 3467 O O . ALA B 1 19 ? -2.281 3.756 8.289 1 40.59 19 ALA B O 1
ATOM 3468 N N . PHE B 1 20 ? -3.133 3.414 6.398 1 38.56 20 PHE B N 1
ATOM 3469 C CA . PHE B 1 20 ? -2.084 2.496 5.973 1 38.56 20 PHE B CA 1
ATOM 3470 C C . PHE B 1 20 ? -0.709 3.137 6.117 1 38.56 20 PHE B C 1
ATOM 3472 O O . PHE B 1 20 ? -0.447 4.195 5.543 1 38.56 20 PHE B O 1
ATOM 3479 N N . THR B 1 21 ? -0.014 2.977 7.25 1 38.09 21 THR B N 1
ATOM 3480 C CA . THR B 1 21 ? 1.347 3.477 7.418 1 38.09 21 THR B CA 1
ATOM 3481 C C . THR B 1 21 ? 2.324 2.68 6.562 1 38.09 21 THR B C 1
ATOM 3483 O O . THR B 1 21 ? 2.42 1.457 6.691 1 38.09 21 THR B O 1
ATOM 3486 N N . LEU B 1 22 ? 2.518 3.127 5.375 1 37.75 22 LEU B N 1
ATOM 3487 C CA . LEU B 1 22 ? 3.453 2.508 4.441 1 37.75 22 LEU B CA 1
ATOM 3488 C C . LEU B 1 22 ? 4.77 2.172 5.137 1 37.75 22 LEU B C 1
ATOM 3490 O O . LEU B 1 22 ? 5.504 1.286 4.688 1 37.75 22 LEU B O 1
ATOM 3494 N N . PHE B 1 23 ? 5.254 3.057 6.113 1 36.41 23 PHE B N 1
ATOM 3495 C CA . PHE B 1 23 ? 6.594 2.893 6.672 1 36.41 23 PHE B CA 1
ATOM 3496 C C . PHE B 1 23 ? 6.523 2.314 8.078 1 36.41 23 PHE B C 1
ATOM 3498 O O . PHE B 1 23 ? 5.535 2.506 8.789 1 36.41 23 PHE B O 1
ATOM 3505 N N . GLY B 1 24 ? 7.32 1.38 8.398 1 35.66 24 GLY B N 1
ATOM 3506 C CA . GLY B 1 24 ? 7.461 0.864 9.75 1 35.66 24 GLY B CA 1
ATOM 3507 C C . GLY B 1 24 ? 7.543 1.956 10.797 1 35.66 24 GLY B C 1
ATOM 3508 O O . GLY B 1 24 ? 7.816 3.115 10.477 1 35.66 24 GLY B O 1
ATOM 3509 N N . ASP B 1 25 ? 7.102 1.682 12.008 1 35.31 25 ASP B N 1
ATOM 3510 C CA . ASP B 1 25 ? 7.055 2.578 13.164 1 35.31 25 ASP B CA 1
ATOM 3511 C C . ASP B 1 25 ? 8.328 3.418 13.258 1 35.31 25 ASP B C 1
ATOM 3513 O O . ASP B 1 25 ? 8.328 4.484 13.875 1 35.31 25 ASP B O 1
ATOM 3517 N N . GLN B 1 26 ? 9.406 2.953 12.758 1 31.09 26 GLN B N 1
ATOM 3518 C CA . GLN B 1 26 ? 10.672 3.607 13.055 1 31.09 26 GLN B CA 1
ATOM 3519 C C . GLN B 1 26 ? 11.008 4.668 12.008 1 31.09 26 GLN B C 1
ATOM 3521 O O . GLN B 1 26 ? 12.039 5.34 12.109 1 31.09 26 GLN B O 1
ATOM 3526 N N . HIS B 1 27 ? 10.344 4.625 11 1 32.12 27 HIS B N 1
ATOM 3527 C CA . HIS B 1 27 ? 10.875 5.578 10.031 1 32.12 27 HIS B CA 1
ATOM 3528 C C . HIS B 1 27 ? 10.328 6.98 10.281 1 32.12 27 HIS B C 1
ATOM 3530 O O . HIS B 1 27 ? 9.18 7.141 10.688 1 32.12 27 HIS B O 1
ATOM 3536 N N . MET B 1 28 ? 11.141 7.934 10.305 1 32.84 28 MET B N 1
ATOM 3537 C CA . MET B 1 28 ? 11 9.352 10.633 1 32.84 28 MET B CA 1
ATOM 3538 C C . MET B 1 28 ? 9.797 9.953 9.914 1 32.84 28 MET B C 1
ATOM 3540 O O . MET B 1 28 ? 9.133 10.844 10.445 1 32.84 28 MET B O 1
ATOM 3544 N N . SER B 1 29 ? 9.531 9.492 8.734 1 34.31 29 SER B N 1
ATOM 3545 C CA . SER B 1 29 ? 8.516 10.188 7.961 1 34.31 29 SER B CA 1
ATOM 3546 C C . SER B 1 29 ? 7.125 9.977 8.555 1 34.31 29 SER B C 1
ATOM 3548 O O . SER B 1 29 ? 6.297 10.891 8.555 1 34.31 29 SER B O 1
ATOM 3550 N N . MET B 1 30 ? 6.852 8.844 8.875 1 35.75 30 MET B N 1
ATOM 3551 C CA . MET B 1 30 ? 5.555 8.633 9.516 1 35.75 30 MET B CA 1
ATOM 3552 C C . MET B 1 30 ? 5.477 9.367 10.844 1 35.75 30 MET B C 1
ATOM 3554 O O . MET B 1 30 ? 4.391 9.719 11.305 1 35.75 30 MET B O 1
ATOM 3558 N N . ARG B 1 31 ? 6.578 9.625 11.328 1 37.84 31 ARG B N 1
ATOM 3559 C CA . ARG B 1 31 ? 6.684 10.453 12.523 1 37.84 31 ARG B CA 1
ATOM 3560 C C . ARG B 1 31 ? 6.156 11.859 12.266 1 37.84 31 ARG B C 1
ATOM 3562 O O . ARG B 1 31 ? 5.488 12.445 13.125 1 37.84 31 ARG B O 1
ATOM 3569 N N . ALA B 1 32 ? 6.504 12.297 11.117 1 35.09 32 ALA B N 1
ATOM 3570 C CA . ALA B 1 32 ? 6.121 13.672 10.805 1 35.09 32 ALA B CA 1
ATOM 3571 C C . ALA B 1 32 ? 4.617 13.781 10.562 1 35.09 32 ALA B C 1
ATOM 3573 O O . ALA B 1 32 ? 3.971 14.711 11.055 1 35.09 32 ALA B O 1
ATOM 3574 N N . VAL B 1 33 ? 4.125 12.859 9.727 1 35.72 33 VAL B N 1
ATOM 3575 C CA . VAL B 1 33 ? 2.686 12.961 9.5 1 35.72 33 VAL B CA 1
ATOM 3576 C C . VAL B 1 33 ? 1.936 12.719 10.805 1 35.72 33 VAL B C 1
ATOM 3578 O O . VAL B 1 33 ? 0.978 13.43 11.117 1 35.72 33 VAL B O 1
ATOM 3581 N N . ASP B 1 34 ? 2.439 11.789 11.516 1 36.47 34 ASP B N 1
ATOM 3582 C CA . ASP B 1 34 ? 1.85 11.586 12.836 1 36.47 34 ASP B CA 1
ATOM 3583 C C . ASP B 1 34 ? 2.115 12.781 13.75 1 36.47 34 ASP B C 1
ATOM 3585 O O . ASP B 1 34 ? 1.245 13.188 14.523 1 36.47 34 ASP B O 1
ATOM 3589 N N . LYS B 1 35 ? 3.33 13.32 13.656 1 36.59 35 LYS B N 1
ATOM 3590 C CA . LYS B 1 35 ? 3.627 14.547 14.391 1 36.59 35 LYS B CA 1
ATOM 3591 C C . LYS B 1 35 ? 2.734 15.695 13.93 1 36.59 35 LYS B C 1
ATOM 3593 O O . LYS B 1 35 ? 2.295 16.516 14.734 1 36.59 35 LYS B O 1
ATOM 3598 N N . ILE B 1 36 ? 2.713 15.852 12.656 1 33.19 36 ILE B N 1
ATOM 3599 C CA . ILE B 1 36 ? 1.805 16.922 12.242 1 33.19 36 ILE B CA 1
ATOM 3600 C C . ILE B 1 36 ? 0.401 16.625 12.773 1 33.19 36 ILE B C 1
ATOM 3602 O O . ILE B 1 36 ? -0.286 17.547 13.242 1 33.19 36 ILE B O 1
ATOM 3606 N N . LYS B 1 37 ? 0.088 15.383 12.594 1 34.97 37 LYS B N 1
ATOM 3607 C CA . LYS B 1 37 ? -1.216 15.07 13.172 1 34.97 37 LYS B CA 1
ATOM 3608 C C . LYS B 1 37 ? -1.193 15.219 14.695 1 34.97 37 LYS B C 1
ATOM 3610 O O . LYS B 1 37 ? -2.139 15.742 15.289 1 34.97 37 LYS B O 1
ATOM 3615 N N . THR B 1 38 ? -0.115 14.734 15.344 1 32.69 38 THR B N 1
ATOM 3616 C CA . THR B 1 38 ? -0.009 14.797 16.797 1 32.69 38 THR B CA 1
ATOM 3617 C C . THR B 1 38 ? 0.569 16.141 17.234 1 32.69 38 THR B C 1
ATOM 3619 O O . THR B 1 38 ? 0.293 16.609 18.344 1 32.69 38 THR B O 1
ATOM 3622 N N . SER B 1 39 ? 1.718 16.5 16.75 1 30.61 39 SER B N 1
ATOM 3623 C CA . SER B 1 39 ? 2.234 17.781 17.203 1 30.61 39 SER B CA 1
ATOM 3624 C C . SER B 1 39 ? 1.166 18.859 17.125 1 30.61 39 SER B C 1
ATOM 3626 O O . SER B 1 39 ? 1.34 19.953 17.672 1 30.61 39 SER B O 1
ATOM 3628 N N . TYR B 1 40 ? 0.49 18.844 16.062 1 29.66 40 TYR B N 1
ATOM 3629 C CA . TYR B 1 40 ? -0.651 19.719 16.344 1 29.66 40 TYR B CA 1
ATOM 3630 C C . TYR B 1 40 ? -1.552 19.109 17.406 1 29.66 40 TYR B C 1
ATOM 3632 O O . TYR B 1 40 ? -2.621 18.578 17.094 1 29.66 40 TYR B O 1
ATOM 3640 N N . ALA B 1 41 ? -1.08 18.172 18.125 1 30.31 41 ALA B N 1
ATOM 3641 C CA . ALA B 1 41 ? -1.777 18.047 19.391 1 30.31 41 ALA B CA 1
ATOM 3642 C C . ALA B 1 41 ? -2.271 19.391 19.906 1 30.31 41 ALA B C 1
ATOM 3644 O O . ALA B 1 41 ? -1.513 20.156 20.5 1 30.31 41 ALA B O 1
ATOM 3645 N N . ALA B 1 42 ? -2.926 20.047 19.234 1 32.59 42 ALA B N 1
ATOM 3646 C CA . ALA B 1 42 ? -3.758 21 19.969 1 32.59 42 ALA B CA 1
ATOM 3647 C C . ALA B 1 42 ? -4.18 20.422 21.328 1 32.59 42 ALA B C 1
ATOM 3649 O O . ALA B 1 42 ? -4.199 19.219 21.516 1 32.59 42 ALA B O 1
ATOM 3650 N N . GLY B 1 43 ? -4.359 21.031 22.328 1 33.38 43 GLY B N 1
ATOM 3651 C CA . GLY B 1 43 ? -5.074 20.766 23.578 1 33.38 43 GLY B CA 1
ATOM 3652 C C . GLY B 1 43 ? -6.043 19.609 23.469 1 33.38 43 GLY B C 1
ATOM 3653 O O . GLY B 1 43 ? -6.305 19.109 22.375 1 33.38 43 GLY B O 1
ATOM 3654 N N . SER B 1 44 ? -6.574 18.984 24.625 1 40.38 44 SER B N 1
ATOM 3655 C CA . SER B 1 44 ? -7.695 18.078 24.859 1 40.38 44 SER B CA 1
ATOM 3656 C C . SER B 1 44 ? -8.672 18.078 23.688 1 40.38 44 SER B C 1
ATOM 3658 O O . SER B 1 44 ? -9.242 17.047 23.328 1 40.38 44 SER B O 1
ATOM 3660 N N . ASP B 1 45 ? -8.82 19.062 23.031 1 44.81 45 ASP B N 1
ATOM 3661 C CA . ASP B 1 45 ? -9.875 19.344 22.062 1 44.81 45 ASP B CA 1
ATOM 3662 C C . ASP B 1 45 ? -9.547 18.75 20.703 1 44.81 45 ASP B C 1
ATOM 3664 O O . ASP B 1 45 ? -10.438 18.547 19.875 1 44.81 45 ASP B O 1
ATOM 3668 N N . LEU B 1 46 ? -8.297 18.281 20.469 1 48.44 46 LEU B N 1
ATOM 3669 C CA . LEU B 1 46 ? -7.953 17.859 19.109 1 48.44 46 LEU B CA 1
ATOM 3670 C C . LEU B 1 46 ? -8.133 16.359 18.953 1 48.44 46 LEU B C 1
ATOM 3672 O O . LEU B 1 46 ? -8.008 15.828 17.844 1 48.44 46 LEU B O 1
ATOM 3676 N N . GLU B 1 47 ? -8.422 15.727 20.016 1 57.97 47 GLU B N 1
ATOM 3677 C CA . GLU B 1 47 ? -8.664 14.289 19.953 1 57.97 47 GLU B CA 1
ATOM 3678 C C . GLU B 1 47 ? -10.023 13.992 19.344 1 57.97 47 GLU B C 1
ATOM 3680 O O . GLU B 1 47 ? -10.25 12.891 18.812 1 57.97 47 GLU B O 1
ATOM 3685 N N . TYR B 1 48 ? -10.742 14.992 19.469 1 67.31 48 TYR B N 1
ATOM 3686 C CA . TYR B 1 48 ? -12.102 14.758 19 1 67.31 48 TYR B CA 1
ATOM 3687 C C . TYR B 1 48 ? -12.273 15.242 17.562 1 67.31 48 TYR B C 1
ATOM 3689 O O . TYR B 1 48 ? -11.617 16.203 17.141 1 67.31 48 TYR B O 1
ATOM 3697 N N . ASN B 1 49 ? -13.062 14.43 16.922 1 71 49 ASN B N 1
ATOM 3698 C CA . ASN B 1 49 ? -13.383 14.812 15.547 1 71 49 ASN B CA 1
ATOM 3699 C C . ASN B 1 49 ? -14.219 16.094 15.492 1 71 49 ASN B C 1
ATOM 3701 O O . ASN B 1 49 ? -15.062 16.312 16.359 1 71 49 ASN B O 1
ATOM 3705 N N . VAL B 1 50 ? -13.781 16.891 14.547 1 74.44 50 VAL B N 1
ATOM 3706 C CA . VAL B 1 50 ? -14.531 18.125 14.367 1 74.44 50 VAL B CA 1
ATOM 3707 C C . VAL B 1 50 ? -15.398 18.031 13.109 1 74.44 50 VAL B C 1
ATOM 3709 O O . VAL B 1 50 ? -14.914 17.656 12.039 1 74.44 50 VAL B O 1
ATOM 3712 N N . LEU B 1 51 ? -16.688 18.234 13.359 1 78.94 51 LEU B N 1
ATOM 3713 C CA . LEU B 1 51 ? -17.641 18.312 12.25 1 78.94 51 LEU B CA 1
ATOM 3714 C C . LEU B 1 51 ? -17.766 19.734 11.734 1 78.94 51 LEU B C 1
ATOM 3716 O O . LEU B 1 51 ? -17.938 20.672 12.531 1 78.94 51 LEU B O 1
ATOM 3720 N N . THR B 1 52 ? -17.516 19.875 10.445 1 78.88 52 THR B N 1
ATOM 3721 C CA . THR B 1 52 ? -17.734 21.172 9.828 1 78.88 52 THR B CA 1
ATOM 3722 C C . THR B 1 52 ? -18.859 21.094 8.789 1 78.88 52 THR B C 1
ATOM 3724 O O . THR B 1 52 ? -18.797 20.281 7.867 1 78.88 52 THR B O 1
ATOM 3727 N N . VAL B 1 53 ? -19.875 21.828 9.062 1 85 53 VAL B N 1
ATOM 3728 C CA . VAL B 1 53 ? -20.969 21.906 8.094 1 85 53 VAL B CA 1
ATOM 3729 C C . VAL B 1 53 ? -20.938 23.281 7.418 1 85 53 VAL B C 1
ATOM 3731 O O . VAL B 1 53 ? -20.969 24.312 8.094 1 85 53 VAL B O 1
ATOM 3734 N N . SER B 1 54 ? -20.891 23.219 6.105 1 84.19 54 SER B N 1
ATOM 3735 C CA . SER B 1 54 ? -20.812 24.453 5.34 1 84.19 54 SER B CA 1
ATOM 3736 C C . SER B 1 54 ? -22.109 24.688 4.555 1 84.19 54 SER B C 1
ATOM 3738 O O . SER B 1 54 ? -22.688 23.75 4.004 1 84.19 54 SER B O 1
ATOM 3740 N N . PHE B 1 55 ? -22.516 25.953 4.656 1 89.81 55 PHE B N 1
ATOM 3741 C CA . PHE B 1 55 ? -23.656 26.406 3.869 1 89.81 55 PHE B CA 1
ATOM 3742 C C . PHE B 1 55 ? -23.219 27.375 2.781 1 89.81 55 PHE B C 1
ATOM 3744 O O . PHE B 1 55 ? -22.391 28.25 3.021 1 89.81 55 PHE B O 1
ATOM 3751 N N . GLY B 1 56 ? -23.766 27.172 1.586 1 86.81 56 GLY B N 1
ATOM 3752 C CA . GLY B 1 56 ? -23.484 28.109 0.511 1 86.81 56 GLY B CA 1
ATOM 3753 C C . GLY B 1 56 ? -22.438 27.609 -0.459 1 86.81 56 GLY B C 1
ATOM 3754 O O . GLY B 1 56 ? -22.156 28.266 -1.473 1 86.81 56 GLY B O 1
ATOM 3755 N N . VAL B 1 57 ? -21.828 26.531 -0.123 1 79.56 57 VAL B N 1
ATOM 3756 C CA . VAL B 1 57 ? -20.812 25.984 -1.007 1 79.56 57 VAL B CA 1
ATOM 3757 C C . VAL B 1 57 ? -21.391 24.812 -1.8 1 79.56 57 VAL B C 1
ATOM 3759 O O . VAL B 1 57 ? -21.922 23.859 -1.219 1 79.56 57 VAL B O 1
ATOM 3762 N N . LYS B 1 58 ? -21.438 24.938 -3.059 1 72.44 58 LYS B N 1
ATOM 3763 C CA . LYS B 1 58 ? -22 23.891 -3.896 1 72.44 58 LYS B CA 1
ATOM 3764 C C . LYS B 1 58 ? -21 22.766 -4.129 1 72.44 58 LYS B C 1
ATOM 3766 O O . LYS B 1 58 ? -21.312 21.594 -3.879 1 72.44 58 LYS B O 1
ATOM 3771 N N . THR B 1 59 ? -20.062 23.109 -4.852 1 64.75 59 THR B N 1
ATOM 3772 C CA . THR B 1 59 ? -19.062 22.094 -5.176 1 64.75 59 THR B CA 1
ATOM 3773 C C . THR B 1 59 ? -17.688 22.734 -5.387 1 64.75 59 THR B C 1
ATOM 3775 O O . THR B 1 59 ? -17.562 23.953 -5.352 1 64.75 59 THR B O 1
ATOM 3778 N N . VAL B 1 60 ? -16.781 21.859 -5.152 1 55.12 60 VAL B N 1
ATOM 3779 C CA . VAL B 1 60 ? -15.445 22.297 -5.57 1 55.12 60 VAL B CA 1
ATOM 3780 C C . VAL B 1 60 ? -15.148 21.766 -6.973 1 55.12 60 VAL B C 1
ATOM 3782 O O . VAL B 1 60 ? -15.172 20.562 -7.207 1 55.12 60 VAL B O 1
ATOM 3785 N N . ASP B 1 61 ? -15.414 22.812 -7.965 1 52.75 61 ASP B N 1
ATOM 3786 C CA . ASP B 1 61 ? -15.086 22.422 -9.336 1 52.75 61 ASP B CA 1
ATOM 3787 C C . ASP B 1 61 ? -13.602 22.094 -9.469 1 52.75 61 ASP B C 1
ATOM 3789 O O . ASP B 1 61 ? -12.766 23 -9.531 1 52.75 61 ASP B O 1
ATOM 3793 N N . ARG B 1 62 ? -13.336 20.891 -9.453 1 45.34 62 ARG B N 1
ATOM 3794 C CA . ARG B 1 62 ? -11.953 20.438 -9.562 1 45.34 62 ARG B CA 1
ATOM 3795 C C . ARG B 1 62 ? -11.484 20.453 -11.016 1 45.34 62 ARG B C 1
ATOM 3797 O O . ARG B 1 62 ? -10.297 20.328 -11.297 1 45.34 62 ARG B O 1
ATOM 3804 N N . ASN B 1 63 ? -12.508 20.391 -11.977 1 43.47 63 ASN B N 1
ATOM 3805 C CA . ASN B 1 63 ? -12.195 20.469 -13.398 1 43.47 63 ASN B CA 1
ATOM 3806 C C . ASN B 1 63 ? -11.906 21.891 -13.828 1 43.47 63 ASN B C 1
ATOM 3808 O O . ASN B 1 63 ? -11.531 22.141 -14.984 1 43.47 63 ASN B O 1
ATOM 3812 N N . ALA B 1 64 ? -12.375 22.828 -13.133 1 41.31 64 ALA B N 1
ATOM 3813 C CA . ALA B 1 64 ? -12.188 24.172 -13.664 1 41.31 64 ALA B CA 1
ATOM 3814 C C . ALA B 1 64 ? -10.711 24.469 -13.922 1 41.31 64 ALA B C 1
ATOM 3816 O O . ALA B 1 64 ? -9.836 23.938 -13.227 1 41.31 64 ALA B O 1
ATOM 3817 N N . ALA B 1 65 ? -10.25 25.156 -15.047 1 40.94 65 ALA B N 1
ATOM 3818 C CA . ALA B 1 65 ? -8.93 25.484 -15.562 1 40.94 65 ALA B CA 1
ATOM 3819 C C . ALA B 1 65 ? -8.031 26.031 -14.453 1 40.94 65 ALA B C 1
ATOM 3821 O O . ALA B 1 65 ? -8.492 26.734 -13.555 1 40.94 65 ALA B O 1
ATOM 3822 N N . PRO B 1 66 ? -6.707 25.562 -14.539 1 42.16 66 PRO B N 1
ATOM 3823 C CA . PRO B 1 66 ? -6.094 24.594 -15.453 1 42.16 66 PRO B CA 1
ATOM 3824 C C . PRO B 1 66 ? -6.363 23.156 -15.039 1 42.16 66 PRO B C 1
ATOM 3826 O O . PRO B 1 66 ? -6.051 22.219 -15.789 1 42.16 66 PRO B O 1
ATOM 3829 N N . GLY B 1 67 ? -7.27 22.672 -14.609 1 35.75 67 GLY B N 1
ATOM 3830 C CA . GLY B 1 67 ? -7.781 21.344 -14.328 1 35.75 67 GLY B CA 1
ATOM 3831 C C . GLY B 1 67 ? -6.879 20.531 -13.414 1 35.75 67 GLY B C 1
ATOM 3832 O O . GLY B 1 67 ? -5.699 20.859 -13.258 1 35.75 67 GLY B O 1
ATOM 3833 N N . ILE B 1 68 ? -7.312 19.875 -12.508 1 38.78 68 ILE B N 1
ATOM 3834 C CA . ILE B 1 68 ? -6.539 19 -11.641 1 38.78 68 ILE B CA 1
ATOM 3835 C C . ILE B 1 68 ? -5.801 17.969 -12.484 1 38.78 68 ILE B C 1
ATOM 3837 O O . ILE B 1 68 ? -6.418 17.234 -13.266 1 38.78 68 ILE B O 1
ATOM 3841 N N . ASN B 1 69 ? -4.688 18.297 -12.953 1 32.88 69 ASN B N 1
ATOM 3842 C CA . ASN B 1 69 ? -3.939 17.25 -13.641 1 32.88 69 ASN B CA 1
ATOM 3843 C C . ASN B 1 69 ? -3.855 15.977 -12.797 1 32.88 69 ASN B C 1
ATOM 3845 O O . ASN B 1 69 ? -3.428 16.016 -11.641 1 32.88 69 ASN B O 1
ATOM 3849 N N . GLN B 1 70 ? -4.641 15.062 -13.117 1 35.62 70 GLN B N 1
ATOM 3850 C CA . GLN B 1 70 ? -4.734 13.75 -12.492 1 35.62 70 GLN B CA 1
ATOM 3851 C C . GLN B 1 70 ? -3.383 13.297 -11.953 1 35.62 70 GLN B C 1
ATOM 3853 O O . GLN B 1 70 ? -3.318 12.578 -10.953 1 35.62 70 GLN B O 1
ATOM 3858 N N . TRP B 1 71 ? -2.299 13.711 -12.617 1 33.56 71 TRP B N 1
ATOM 3859 C CA . TRP B 1 71 ? -0.938 13.258 -12.344 1 33.56 71 TRP B CA 1
ATOM 3860 C C . TRP B 1 71 ? -0.22 14.227 -11.406 1 33.56 71 TRP B C 1
ATOM 3862 O O . TRP B 1 71 ? 0.866 13.922 -10.906 1 33.56 71 TRP B O 1
ATOM 3872 N N . LYS B 1 72 ? -0.769 15.555 -11.609 1 32.44 72 LYS B N 1
ATOM 3873 C CA . LYS B 1 72 ? -0.231 16.609 -10.758 1 32.44 72 LYS B CA 1
ATOM 3874 C C . LYS B 1 72 ? -1.318 17.203 -9.867 1 32.44 72 LYS B C 1
ATOM 3876 O O . LYS B 1 72 ? -1.672 18.375 -10.016 1 32.44 72 LYS B O 1
ATOM 3881 N N . PRO B 1 73 ? -2.014 16.422 -9.156 1 34.38 73 PRO B N 1
ATOM 3882 C CA . PRO B 1 73 ? -3.256 16.891 -8.539 1 34.38 73 PRO B CA 1
ATOM 3883 C C . PRO B 1 73 ? -3.041 18.094 -7.621 1 34.38 73 PRO B C 1
ATOM 3885 O O . PRO B 1 73 ? -4.004 18.766 -7.254 1 34.38 73 PRO B O 1
ATOM 3888 N N . HIS B 1 74 ? -1.93 18.359 -7.172 1 33.97 74 HIS B N 1
ATOM 3889 C CA . HIS B 1 74 ? -1.689 19.375 -6.156 1 33.97 74 HIS B CA 1
ATOM 3890 C C . HIS B 1 74 ? -1.769 20.781 -6.746 1 33.97 74 HIS B C 1
ATOM 3892 O O . HIS B 1 74 ? -1.734 21.781 -6.016 1 33.97 74 HIS B O 1
ATOM 3898 N N . GLU B 1 75 ? -1.641 20.938 -7.887 1 38.09 75 GLU B N 1
ATOM 3899 C CA . GLU B 1 75 ? -1.534 22.281 -8.438 1 38.09 75 GLU B CA 1
ATOM 3900 C C . GLU B 1 75 ? -2.889 22.984 -8.445 1 38.09 75 GLU B C 1
ATOM 3902 O O . GLU B 1 75 ? -2.961 24.203 -8.32 1 38.09 75 GLU B O 1
ATOM 3907 N N . PHE B 1 76 ? -3.988 22.25 -8.695 1 40.16 76 PHE B N 1
ATOM 3908 C CA . PHE B 1 76 ? -5.203 23.031 -8.914 1 40.16 76 PHE B CA 1
ATOM 3909 C C . PHE B 1 76 ? -6.301 22.594 -7.949 1 40.16 76 PHE B C 1
ATOM 3911 O O . PHE B 1 76 ? -6.754 21.438 -7.992 1 40.16 76 PHE B O 1
ATOM 3918 N N . TYR B 1 77 ? -6.445 23.25 -6.805 1 42.62 77 TYR B N 1
ATOM 3919 C CA . TYR B 1 77 ? -7.379 22.984 -5.715 1 42.62 77 TYR B CA 1
ATOM 3920 C C . TYR B 1 77 ? -8.82 23.125 -6.188 1 42.62 77 TYR B C 1
ATOM 3922 O O . TYR B 1 77 ? -9.758 22.859 -5.434 1 42.62 77 TYR B O 1
ATOM 3930 N N . GLY B 1 78 ? -8.953 23.156 -7.281 1 49.25 78 GLY B N 1
ATOM 3931 C CA . GLY B 1 78 ? -10.281 23.406 -7.824 1 49.25 78 GLY B CA 1
ATOM 3932 C C . GLY B 1 78 ? -10.859 24.75 -7.395 1 49.25 78 GLY B C 1
ATOM 3933 O O . GLY B 1 78 ? -10.242 25.484 -6.621 1 49.25 78 GLY B O 1
ATOM 3934 N N . LYS B 1 79 ? -11.688 25.375 -8.039 1 57.78 79 LYS B N 1
ATOM 3935 C CA . LYS B 1 79 ? -12.406 26.625 -7.746 1 57.78 79 LYS B CA 1
ATOM 3936 C C . LYS B 1 79 ? -13.711 26.344 -7.004 1 57.78 79 LYS B C 1
ATOM 3938 O O . LYS B 1 79 ? -14.469 25.453 -7.387 1 57.78 79 LYS B O 1
ATOM 3943 N N . VAL B 1 80 ? -13.727 26.938 -5.719 1 65.06 80 VAL B N 1
ATOM 3944 C CA . VAL B 1 80 ? -14.969 26.797 -4.969 1 65.06 80 VAL B CA 1
ATOM 3945 C C . VAL B 1 80 ? -16.125 27.391 -5.762 1 65.06 80 VAL B C 1
ATOM 3947 O O . VAL B 1 80 ? -16.016 28.5 -6.289 1 65.06 80 VAL B O 1
ATOM 3950 N N . VAL B 1 81 ? -17.047 26.609 -6.023 1 73.56 81 VAL B N 1
ATOM 3951 C CA . VAL B 1 81 ? -18.281 27.094 -6.629 1 73.56 81 VAL B CA 1
ATOM 3952 C C . VAL B 1 81 ? -19.312 27.391 -5.539 1 73.56 81 VAL B C 1
ATOM 3954 O O . VAL B 1 81 ? -19.734 26.484 -4.82 1 73.56 81 VAL B O 1
ATOM 3957 N N . TYR B 1 82 ? -19.594 28.656 -5.453 1 81.31 82 TYR B N 1
ATOM 3958 C CA . TYR B 1 82 ? -20.547 29.078 -4.434 1 81.31 82 TYR B CA 1
ATOM 3959 C C . TYR B 1 82 ? -21.984 28.953 -4.945 1 81.31 82 TYR B C 1
ATOM 3961 O O . TYR B 1 82 ? -22.219 28.969 -6.156 1 81.31 82 TYR B O 1
ATOM 3969 N N . ASP B 1 83 ? -22.859 28.75 -4.031 1 84.06 83 ASP B N 1
ATOM 3970 C CA . ASP B 1 83 ? -24.281 28.719 -4.359 1 84.06 83 ASP B CA 1
ATOM 3971 C C . ASP B 1 83 ? -24.828 30.125 -4.574 1 84.06 83 ASP B C 1
ATOM 3973 O O . ASP B 1 83 ? -24.875 30.938 -3.637 1 84.06 83 ASP B O 1
ATOM 3977 N N . ASP B 1 84 ? -25.297 30.375 -5.781 1 85.38 84 ASP B N 1
ATOM 3978 C CA . ASP B 1 84 ? -25.812 31.703 -6.113 1 85.38 84 ASP B CA 1
ATOM 3979 C C . ASP B 1 84 ? -27.109 31.984 -5.371 1 85.38 84 ASP B C 1
ATOM 3981 O O . ASP B 1 84 ? -27.5 33.156 -5.195 1 85.38 84 ASP B O 1
ATOM 3985 N N . ALA B 1 85 ? -27.766 30.984 -4.93 1 89.44 85 ALA B N 1
ATOM 3986 C CA . ALA B 1 85 ? -29.047 31.156 -4.242 1 89.44 85 ALA B CA 1
ATOM 3987 C C . ALA B 1 85 ? -28.844 31.375 -2.744 1 89.44 85 ALA B C 1
ATOM 3989 O O . ALA B 1 85 ? -29.797 31.625 -2.01 1 89.44 85 ALA B O 1
ATOM 3990 N N . PHE B 1 86 ? -27.609 31.297 -2.307 1 92.19 86 PHE B N 1
ATOM 3991 C CA . PHE B 1 86 ? -27.297 31.453 -0.891 1 92.19 86 PHE B CA 1
ATOM 3992 C C . PHE B 1 86 ? -27.625 32.875 -0.42 1 92.19 86 PHE B C 1
ATOM 3994 O O . PHE B 1 86 ? -27.156 33.844 -1.005 1 92.19 86 PHE B O 1
ATOM 4001 N N . ASP B 1 87 ? -28.531 33 0.586 1 91.06 87 ASP B N 1
ATOM 4002 C CA . ASP B 1 87 ? -28.938 34.281 1.123 1 91.06 87 ASP B CA 1
ATOM 4003 C C . ASP B 1 87 ? -29.344 34.156 2.59 1 91.06 87 ASP B C 1
ATOM 4005 O O . ASP B 1 87 ? -30.328 33.5 2.916 1 91.06 87 ASP B O 1
ATOM 4009 N N . LEU B 1 88 ? -28.609 34.875 3.445 1 92.81 88 LEU B N 1
ATOM 4010 C CA . LEU B 1 88 ? -28.891 34.812 4.875 1 92.81 88 LEU B CA 1
ATOM 4011 C C . LEU B 1 88 ? -29.719 36.031 5.309 1 92.81 88 LEU B C 1
ATOM 4013 O O . LEU B 1 88 ? -30.047 36.156 6.488 1 92.81 88 LEU B O 1
ATOM 4017 N N . SER B 1 89 ? -30.125 36.906 4.359 1 91.25 89 SER B N 1
ATOM 4018 C CA . SER B 1 89 ? -30.781 38.156 4.699 1 91.25 89 SER B CA 1
ATOM 4019 C C . SER B 1 89 ? -32.25 37.938 5.094 1 91.25 89 SER B C 1
ATOM 4021 O O . SER B 1 89 ? -32.875 38.781 5.727 1 91.25 89 SER B O 1
ATOM 4023 N N . ARG B 1 90 ? -32.844 36.781 4.695 1 91.94 90 ARG B N 1
ATOM 4024 C CA . ARG B 1 90 ? -34.25 36.5 4.992 1 91.94 90 ARG B CA 1
ATOM 4025 C C . ARG B 1 90 ? -34.375 35.844 6.363 1 91.94 90 ARG B C 1
ATOM 4027 O O . ARG B 1 90 ? -33.562 35.031 6.754 1 91.94 90 ARG B O 1
ATOM 4034 N N . PRO B 1 91 ? -35.406 36.188 7.141 1 92.44 91 PRO B N 1
ATOM 4035 C CA . PRO B 1 91 ? -35.625 35.625 8.477 1 92.44 91 PRO B CA 1
ATOM 4036 C C . PRO B 1 91 ? -35.781 34.125 8.461 1 92.44 91 PRO B C 1
ATOM 4038 O O . PRO B 1 91 ? -35.406 33.438 9.414 1 92.44 91 PRO B O 1
ATOM 4041 N N . ALA B 1 92 ? -36.344 33.594 7.391 1 93.5 92 ALA B N 1
ATOM 4042 C CA . ALA B 1 92 ? -36.531 32.156 7.312 1 93.5 92 ALA B CA 1
ATOM 4043 C C . ALA B 1 92 ? -35.219 31.406 7.34 1 93.5 92 ALA B C 1
ATOM 4045 O O . ALA B 1 92 ? -35.094 30.375 8.008 1 93.5 92 ALA B O 1
ATOM 4046 N N . GLU B 1 93 ? -34.25 31.859 6.602 1 95 93 GLU B N 1
ATOM 4047 C CA . GLU B 1 93 ? -32.938 31.25 6.559 1 95 93 GLU B CA 1
ATOM 4048 C C . GLU B 1 93 ? -32.219 31.359 7.906 1 95 93 GLU B C 1
ATOM 4050 O O . GLU B 1 93 ? -31.547 30.438 8.344 1 95 93 GLU B O 1
ATOM 4055 N N . GLN B 1 94 ? -32.469 32.531 8.578 1 94.62 94 GLN B N 1
ATOM 4056 C CA . GLN B 1 94 ? -31.859 32.719 9.891 1 94.62 94 GLN B CA 1
ATOM 4057 C C . GLN B 1 94 ? -32.438 31.781 10.93 1 94.62 94 GLN B C 1
ATOM 4059 O O . GLN B 1 94 ? -31.719 31.188 11.727 1 94.62 94 GLN B O 1
ATOM 4064 N N . GLN B 1 95 ? -33.719 31.656 10.875 1 94.19 95 GLN B N 1
ATOM 4065 C CA . GLN B 1 95 ? -34.406 30.734 11.789 1 94.19 95 GLN B CA 1
ATOM 4066 C C . GLN B 1 95 ? -33.969 29.297 11.539 1 94.19 95 GLN B C 1
ATOM 4068 O O . GLN B 1 95 ? -33.812 28.516 12.484 1 94.19 95 GLN B O 1
ATOM 4073 N N . PHE B 1 96 ? -33.844 28.969 10.32 1 95.62 96 PHE B N 1
ATOM 4074 C CA . PHE B 1 96 ? -33.406 27.625 9.969 1 95.62 96 PHE B CA 1
ATOM 4075 C C . PHE B 1 96 ? -32.031 27.328 10.594 1 95.62 96 PHE B C 1
ATOM 4077 O O . PHE B 1 96 ? -31.828 26.25 11.141 1 95.62 96 PHE B O 1
ATOM 4084 N N . LEU B 1 97 ? -31.109 28.25 10.492 1 94.88 97 LEU B N 1
ATOM 4085 C CA . LEU B 1 97 ? -29.766 28.062 11.031 1 94.88 97 LEU B CA 1
ATOM 4086 C C . LEU B 1 97 ? -29.812 27.891 12.547 1 94.88 97 LEU B C 1
ATOM 4088 O O . LEU B 1 97 ? -29.078 27.078 13.102 1 94.88 97 LEU B O 1
ATOM 4092 N N . ARG B 1 98 ? -30.734 28.703 13.188 1 94.69 98 ARG B N 1
ATOM 4093 C CA . ARG B 1 98 ? -30.891 28.562 14.633 1 94.69 98 ARG B CA 1
ATOM 4094 C C . ARG B 1 98 ? -31.406 27.172 15 1 94.69 98 ARG B C 1
ATOM 4096 O O . ARG B 1 98 ? -30.891 26.547 15.93 1 94.69 98 ARG B O 1
ATOM 4103 N N . GLU B 1 99 ? -32.312 26.766 14.242 1 94.88 99 GLU B N 1
ATOM 4104 C CA . GLU B 1 99 ? -32.875 25.438 14.484 1 94.88 99 GLU B CA 1
ATOM 4105 C C . GLU B 1 99 ? -31.859 24.344 14.195 1 94.88 99 GLU B C 1
ATOM 4107 O O . GLU B 1 99 ? -31.812 23.328 14.898 1 94.88 99 GLU B O 1
ATOM 4112 N N . PHE B 1 100 ? -31.156 24.531 13.125 1 94.81 100 PHE B N 1
ATOM 4113 C CA . PHE B 1 100 ? -30.125 23.578 12.758 1 94.81 100 PHE B CA 1
ATOM 4114 C C . PHE B 1 100 ? -29.125 23.391 13.906 1 94.81 100 PHE B C 1
ATOM 4116 O O . PHE B 1 100 ? -28.781 22.266 14.25 1 94.81 100 PHE B O 1
ATOM 4123 N N . CYS B 1 101 ? -28.688 24.438 14.453 1 92.81 101 CYS B N 1
ATOM 4124 C CA . CYS B 1 101 ? -27.734 24.406 15.555 1 92.81 101 CYS B CA 1
ATOM 4125 C C . CYS B 1 101 ? -28.328 23.688 16.766 1 92.81 101 CYS B C 1
ATOM 4127 O O . CYS B 1 101 ? -27.656 22.906 17.422 1 92.81 101 CYS B O 1
ATOM 4129 N N . GLN B 1 102 ? -29.578 23.969 17.062 1 92.25 102 GLN B N 1
ATOM 4130 C CA . GLN B 1 102 ? -30.234 23.312 18.172 1 92.25 102 GLN B CA 1
ATOM 4131 C C . GLN B 1 102 ? -30.359 21.812 17.938 1 92.25 102 GLN B C 1
ATOM 4133 O O . GLN B 1 102 ? -30.141 21.016 18.859 1 92.25 102 GLN B O 1
ATOM 4138 N N . LYS B 1 103 ? -30.734 21.469 16.766 1 93.12 103 LYS B N 1
ATOM 4139 C CA . LYS B 1 103 ? -30.859 20.062 16.438 1 93.12 103 LYS B CA 1
ATOM 4140 C C . LYS B 1 103 ? -29.516 19.344 16.547 1 93.12 103 LYS B C 1
ATOM 4142 O O . LYS B 1 103 ? -29.438 18.203 17.016 1 93.12 103 LYS B O 1
ATOM 4147 N N . LEU B 1 104 ? -28.469 19.969 16 1 90.25 104 LEU B N 1
ATOM 4148 C CA . LEU B 1 104 ? -27.141 19.391 16.078 1 90.25 104 LEU B CA 1
ATOM 4149 C C . LEU B 1 104 ? -26.719 19.203 17.531 1 90.25 104 LEU B C 1
ATOM 4151 O O . LEU B 1 104 ? -26.062 18.203 17.859 1 90.25 104 LEU B O 1
ATOM 4155 N N . ARG B 1 105 ? -27.078 20.094 18.375 1 88.19 105 ARG B N 1
ATOM 4156 C CA . ARG B 1 105 ? -26.734 20.047 19.797 1 88.19 105 ARG B CA 1
ATOM 4157 C C . ARG B 1 105 ? -27.406 18.859 20.469 1 88.19 105 ARG B C 1
ATOM 4159 O O . ARG B 1 105 ? -26.812 18.219 21.328 1 88.19 105 ARG B O 1
ATOM 4166 N N . ASP B 1 106 ? -28.547 18.562 20.047 1 87.69 106 ASP B N 1
ATOM 4167 C CA . ASP B 1 106 ? -29.344 17.531 20.703 1 87.69 106 ASP B CA 1
ATOM 4168 C C . ASP B 1 106 ? -29.203 16.188 20 1 87.69 106 ASP B C 1
ATOM 4170 O O . ASP B 1 106 ? -29.891 15.227 20.344 1 87.69 106 ASP B O 1
ATOM 4174 N N . MET B 1 107 ? -28.344 16.125 19.094 1 88.5 107 MET B N 1
ATOM 4175 C CA . MET B 1 107 ? -28.234 14.883 18.328 1 88.5 107 MET B CA 1
ATOM 4176 C C . MET B 1 107 ? -27.641 13.766 19.156 1 88.5 107 MET B C 1
ATOM 4178 O O . MET B 1 107 ? -26.562 13.922 19.734 1 88.5 107 MET B O 1
ATOM 4182 N N . PRO B 1 108 ? -28.312 12.68 19.25 1 86.75 108 PRO B N 1
ATOM 4183 C CA . PRO B 1 108 ? -27.797 11.547 20 1 86.75 108 PRO B CA 1
ATOM 4184 C C . PRO B 1 108 ? -26.703 10.773 19.25 1 86.75 108 PRO B C 1
ATOM 4186 O O . PRO B 1 108 ? -26.609 10.891 18.031 1 86.75 108 PRO B O 1
ATOM 4189 N N . CYS B 1 109 ? -25.891 10.148 19.938 1 84.12 109 CYS B N 1
ATOM 4190 C CA . CYS B 1 109 ? -24.891 9.289 19.328 1 84.12 109 CYS B CA 1
ATOM 4191 C C . CYS B 1 109 ? -25.406 7.855 19.203 1 84.12 109 CYS B C 1
ATOM 4193 O O . CYS B 1 109 ? -25.875 7.273 20.172 1 84.12 109 CYS B O 1
ATOM 4195 N N . PRO B 1 110 ? -25.438 7.355 17.969 1 75.5 110 PRO B N 1
ATOM 4196 C CA . PRO B 1 110 ? -26 6.02 17.734 1 75.5 110 PRO B CA 1
ATOM 4197 C C . PRO B 1 110 ? -25.094 4.902 18.281 1 75.5 110 PRO B C 1
ATOM 4199 O O . PRO B 1 110 ? -25.531 3.748 18.344 1 75.5 110 PRO B O 1
ATOM 4202 N N . THR B 1 111 ? -23.922 5.262 18.469 1 73.06 111 THR B N 1
ATOM 4203 C CA . THR B 1 111 ? -23 4.191 18.859 1 73.06 111 THR B CA 1
ATOM 4204 C C . THR B 1 111 ? -22.406 4.469 20.234 1 73.06 111 THR B C 1
ATOM 4206 O O . THR B 1 111 ? -22.531 5.57 20.766 1 73.06 111 THR B O 1
ATOM 4209 N N . LYS B 1 112 ? -21.797 3.432 20.812 1 64.38 112 LYS B N 1
ATOM 4210 C CA . LYS B 1 112 ? -21.156 3.523 22.125 1 64.38 112 LYS B CA 1
ATOM 4211 C C . LYS B 1 112 ? -19.797 4.207 22.016 1 64.38 112 LYS B C 1
ATOM 4213 O O . LYS B 1 112 ? -19.094 4.383 23.016 1 64.38 112 LYS B O 1
ATOM 4218 N N . GLY B 1 113 ? -19.453 4.656 20.766 1 64.19 113 GLY B N 1
ATOM 4219 C CA . GLY B 1 113 ? -18.125 5.23 20.578 1 64.19 113 GLY B CA 1
ATOM 4220 C C . GLY B 1 113 ? -18.062 6.699 20.969 1 64.19 113 GLY B C 1
ATOM 4221 O O . GLY B 1 113 ? -16.969 7.238 21.156 1 64.19 113 GLY B O 1
ATOM 4222 N N . CYS B 1 114 ? -19.219 7.266 21.156 1 70.94 114 CYS B N 1
ATOM 4223 C CA . CYS B 1 114 ? -19.234 8.68 21.516 1 70.94 114 CYS B CA 1
ATOM 4224 C C . CYS B 1 114 ? -19.047 8.852 23.016 1 70.94 114 CYS B C 1
ATOM 4226 O O . CYS B 1 114 ? -19.984 8.625 23.797 1 70.94 114 CYS B O 1
ATOM 4228 N N . LEU B 1 115 ? -17.781 8.93 23.391 1 66.56 115 LEU B N 1
ATOM 4229 C CA . LEU B 1 115 ? -17.469 9.141 24.812 1 66.56 115 LEU B CA 1
ATOM 4230 C C . LEU B 1 115 ? -17.031 10.586 25.062 1 66.56 115 LEU B C 1
ATOM 4232 O O . LEU B 1 115 ? -16.391 11.203 24.203 1 66.56 115 LEU B O 1
ATOM 4236 N N . PRO B 1 116 ? -17.406 11.195 26.203 1 62.19 116 PRO B N 1
ATOM 4237 C CA . PRO B 1 116 ? -17.969 10.609 27.406 1 62.19 116 PRO B CA 1
ATOM 4238 C C . PRO B 1 116 ? -19.5 10.672 27.438 1 62.19 116 PRO B C 1
ATOM 4240 O O . PRO B 1 116 ? -20.125 10.148 28.359 1 62.19 116 PRO B O 1
ATOM 4243 N N . SER B 1 117 ? -20.078 11.367 26.438 1 64.94 117 SER B N 1
ATOM 4244 C CA . SER B 1 117 ? -21.516 11.57 26.516 1 64.94 117 SER B CA 1
ATOM 4245 C C . SER B 1 117 ? -22.25 10.773 25.438 1 64.94 117 SER B C 1
ATOM 4247 O O . SER B 1 117 ? -21.625 10.305 24.484 1 64.94 117 SER B O 1
ATOM 4249 N N . GLY B 1 118 ? -23.453 10.242 25.719 1 71.06 118 GLY B N 1
ATOM 4250 C CA . GLY B 1 118 ? -24.328 9.617 24.734 1 71.06 118 GLY B CA 1
ATOM 4251 C C . GLY B 1 118 ? -24.75 10.555 23.625 1 71.06 118 GLY B C 1
ATOM 4252 O O . GLY B 1 118 ? -25.531 10.172 22.75 1 71.06 118 GLY B O 1
ATOM 4253 N N . SER B 1 119 ? -24.141 11.766 23.609 1 80.81 119 SER B N 1
ATOM 4254 C CA . SER B 1 119 ? -24.438 12.758 22.578 1 80.81 119 SER B CA 1
ATOM 4255 C C . SER B 1 119 ? -23.328 12.82 21.531 1 80.81 119 SER B C 1
ATOM 4257 O O . SER B 1 119 ? -22.172 12.461 21.812 1 80.81 119 SER B O 1
ATOM 4259 N N . LEU B 1 120 ? -23.734 13.133 20.328 1 84.12 120 LEU B N 1
ATOM 4260 C CA . LEU B 1 120 ? -22.766 13.234 19.234 1 84.12 120 LEU B CA 1
ATOM 4261 C C . LEU B 1 120 ? -21.734 14.32 19.531 1 84.12 120 LEU B C 1
ATOM 4263 O O . LEU B 1 120 ? -20.562 14.188 19.172 1 84.12 120 LEU B O 1
ATOM 4267 N N . LEU B 1 121 ? -22.266 15.359 20.188 1 84.56 121 LEU B N 1
ATOM 4268 C CA . LEU B 1 121 ? -21.375 16.469 20.484 1 84.56 121 LEU B CA 1
ATOM 4269 C C . LEU B 1 121 ? -20.812 16.344 21.906 1 84.56 121 LEU B C 1
ATOM 4271 O O . LEU B 1 121 ? -21.453 15.773 2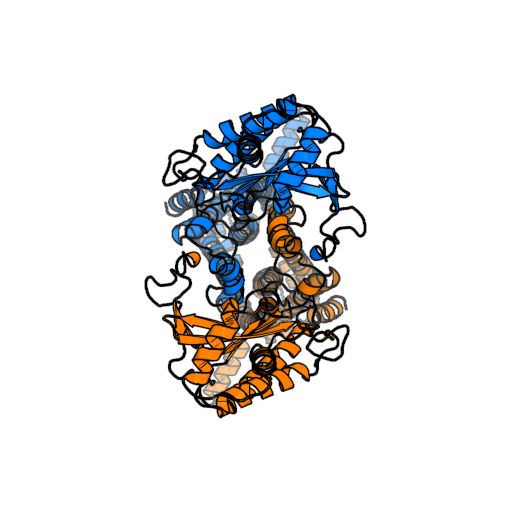2.781 1 84.56 121 LEU B O 1
ATOM 4275 N N . LEU B 1 122 ? -19.531 16.734 21.984 1 81.06 122 LEU B N 1
ATOM 4276 C CA . LEU B 1 122 ? -18.938 16.766 23.312 1 81.06 122 LEU B CA 1
ATOM 4277 C C . LEU B 1 122 ? -19.781 17.609 24.266 1 81.06 122 LEU B C 1
ATOM 4279 O O . LEU B 1 122 ? -20.406 18.594 23.844 1 81.06 122 LEU B O 1
ATOM 4283 N N . PRO B 1 123 ? -19.75 17.062 25.484 1 74.19 123 PRO B N 1
ATOM 4284 C CA . PRO B 1 123 ? -20.5 17.875 26.453 1 74.19 123 PRO B CA 1
ATOM 4285 C C . PRO B 1 123 ? -19.828 19.219 26.734 1 74.19 123 PRO B C 1
ATOM 4287 O O . PRO B 1 123 ? -18.609 19.328 26.688 1 74.19 123 PRO B O 1
ATOM 4290 N N . GLY B 1 124 ? -20.609 20.297 26.812 1 70.44 124 GLY B N 1
ATOM 4291 C CA . GLY B 1 124 ? -20.094 21.609 27.141 1 70.44 124 GLY B CA 1
ATOM 4292 C C . GLY B 1 124 ? -20.516 22.672 26.156 1 70.44 124 GLY B C 1
ATOM 4293 O O . GLY B 1 124 ? -20.938 22.375 25.031 1 70.44 124 GLY B O 1
ATOM 4294 N N . SER B 1 125 ? -20.516 23.875 26.594 1 63.91 125 SER B N 1
ATOM 4295 C CA . SER B 1 125 ? -20.953 25.016 25.797 1 63.91 125 SER B CA 1
ATOM 4296 C C . SER B 1 125 ? -19.984 25.297 24.656 1 63.91 125 SER B C 1
ATOM 4298 O O . SER B 1 125 ? -20.359 25.906 23.656 1 63.91 125 SER B O 1
ATOM 4300 N N . ASP B 1 126 ? -18.812 24.609 24.609 1 73.25 126 ASP B N 1
ATOM 4301 C CA . ASP B 1 126 ? -17.812 24.953 23.625 1 73.25 126 ASP B CA 1
ATOM 4302 C C . ASP B 1 126 ? -17.719 23.891 22.531 1 73.25 126 ASP B C 1
ATOM 4304 O O . ASP B 1 126 ? -16.844 23.938 21.672 1 73.25 126 ASP B O 1
ATOM 4308 N N . ALA B 1 127 ? -18.75 23.078 22.594 1 81.75 127 ALA B N 1
ATOM 4309 C CA . ALA B 1 127 ? -18.656 21.984 21.641 1 81.75 127 ALA B CA 1
ATOM 4310 C C . ALA B 1 127 ? -19.234 22.375 20.281 1 81.75 127 ALA B C 1
ATOM 4312 O O . ALA B 1 127 ? -18.953 21.75 19.266 1 81.75 127 ALA B O 1
ATOM 4313 N N . LEU B 1 128 ? -20.078 23.359 20.359 1 86.81 128 LEU B N 1
ATOM 4314 C CA . LEU B 1 128 ? -20.734 23.797 19.125 1 86.81 128 LEU B CA 1
ATOM 4315 C C . LEU B 1 128 ? -20.469 25.281 18.875 1 86.81 128 LEU B C 1
ATOM 4317 O O . LEU B 1 128 ? -20.641 26.109 19.781 1 86.81 128 LEU B O 1
ATOM 4321 N N . SER B 1 129 ? -19.859 25.547 17.734 1 86.38 129 SER B N 1
ATOM 4322 C CA . SER B 1 129 ? -19.672 26.922 17.312 1 86.38 129 SER B CA 1
ATOM 4323 C C . SER B 1 129 ? -20.688 27.328 16.25 1 86.38 129 SER B C 1
ATOM 4325 O O . SER B 1 129 ? -20.5 27.031 15.062 1 86.38 129 SER B O 1
ATOM 4327 N N . CYS B 1 130 ? -21.734 27.969 16.766 1 89.75 130 CYS B N 1
ATOM 4328 C CA . CYS B 1 130 ? -22.766 28.5 15.875 1 89.75 130 CYS B CA 1
ATOM 4329 C C . CYS B 1 130 ? -22.734 30.016 15.844 1 89.75 130 CYS B C 1
ATOM 4331 O O . CYS B 1 130 ? -23.141 30.672 16.797 1 89.75 130 CYS B O 1
ATOM 4333 N N . PHE B 1 131 ? -22.328 30.562 14.805 1 89.94 131 PHE B N 1
ATOM 4334 C CA . PHE B 1 131 ? -22.125 32 14.719 1 89.94 131 PHE B CA 1
ATOM 4335 C C . PHE B 1 131 ? -23.438 32.75 14.938 1 89.94 131 PHE B C 1
ATOM 4337 O O . PHE B 1 131 ? -23.453 33.844 15.492 1 89.94 131 PHE B O 1
ATOM 4344 N N . ILE B 1 132 ? -24.562 32.188 14.516 1 92.31 132 ILE B N 1
ATOM 4345 C CA . ILE B 1 132 ? -25.844 32.875 14.547 1 92.31 132 ILE B CA 1
ATOM 4346 C C . ILE B 1 132 ? -26.281 33.094 16 1 92.31 132 ILE B C 1
ATOM 4348 O O . ILE B 1 132 ? -26.891 34.125 16.328 1 92.31 132 ILE B O 1
ATOM 4352 N N . GLU B 1 133 ? -25.938 32.188 16.844 1 90.75 133 GLU B N 1
ATOM 4353 C CA . GLU B 1 133 ? -26.281 32.312 18.25 1 90.75 133 GLU B CA 1
ATOM 4354 C C . GLU B 1 133 ? -25.469 33.438 18.922 1 90.75 133 GLU B C 1
ATOM 4356 O O . GLU B 1 133 ? -26.016 34.219 19.688 1 90.75 133 GLU B O 1
ATOM 4361 N N . GLU B 1 134 ? -24.25 33.406 18.594 1 90.25 134 GLU B N 1
ATOM 4362 C CA . GLU B 1 134 ? -23.391 34.438 19.156 1 90.25 134 GLU B CA 1
ATOM 4363 C C . GLU B 1 134 ? -23.688 35.812 18.562 1 90.25 134 GLU B C 1
ATOM 4365 O O . GLU B 1 134 ? -23.578 36.844 19.234 1 90.25 134 GLU B O 1
ATOM 4370 N N . PHE B 1 135 ? -24.078 35.781 17.328 1 93 135 PHE B N 1
ATOM 4371 C CA . PHE B 1 135 ? -24.5 37 16.656 1 93 135 PHE B CA 1
ATOM 4372 C C . PHE B 1 135 ? -25.766 37.562 17.312 1 93 135 PHE B C 1
ATOM 4374 O O . PHE B 1 135 ? -25.859 38.781 17.562 1 93 135 PHE B O 1
ATOM 4381 N N . ASP B 1 136 ? -26.703 36.688 17.656 1 93.25 136 ASP B N 1
ATOM 4382 C CA . ASP B 1 136 ? -27.938 37.094 18.312 1 93.25 136 ASP B CA 1
ATOM 4383 C C . ASP B 1 136 ? -27.641 37.719 19.672 1 93.25 136 ASP B C 1
ATOM 4385 O O . ASP B 1 136 ? -28.219 38.75 20.047 1 93.25 136 ASP B O 1
ATOM 4389 N N . ALA B 1 137 ? -26.75 37.062 20.312 1 90.75 137 ALA B N 1
ATOM 4390 C CA . ALA B 1 137 ? -26.375 37.562 21.641 1 90.75 137 ALA B CA 1
ATOM 4391 C C . ALA B 1 137 ? -25.703 38.938 21.531 1 90.75 137 ALA B C 1
ATOM 4393 O O . ALA B 1 137 ? -25.953 39.844 22.344 1 90.75 137 ALA B O 1
ATOM 4394 N N . TRP B 1 138 ? -24.938 39.094 20.562 1 92.19 138 TRP B N 1
ATOM 4395 C CA . TRP B 1 138 ? -24.219 40.344 20.344 1 92.19 138 TRP B CA 1
ATOM 4396 C C . TRP B 1 138 ? -25.172 41.469 19.969 1 92.19 138 TRP B C 1
ATOM 4398 O O . TRP B 1 138 ? -24.953 42.625 20.344 1 92.19 138 TRP B O 1
ATOM 4408 N N . ASN B 1 139 ? -26.266 41.094 19.297 1 92 139 ASN B N 1
ATOM 4409 C CA . ASN B 1 139 ? -27.25 42.094 18.844 1 92 139 ASN B CA 1
ATOM 4410 C C . ASN B 1 139 ? -28.359 42.281 19.875 1 92 139 ASN B C 1
ATOM 4412 O O . ASN B 1 139 ? -29.391 42.875 19.578 1 92 139 ASN B O 1
ATOM 4416 N N . GLY B 1 140 ? -28.234 41.75 21.047 1 91.25 140 GLY B N 1
ATOM 4417 C CA . GLY B 1 140 ? -29.266 41.875 22.062 1 91.25 140 GLY B CA 1
ATOM 4418 C C . GLY B 1 140 ? -30.531 41.094 21.734 1 91.25 140 GLY B C 1
ATOM 4419 O O . GLY B 1 140 ? -31.641 41.531 22.047 1 91.25 140 GLY B O 1
ATOM 4420 N N . ASN B 1 141 ? -30.406 40.062 20.891 1 87.62 141 ASN B N 1
ATOM 4421 C CA . ASN B 1 141 ? -31.484 39.156 20.516 1 87.62 141 ASN B CA 1
ATOM 4422 C C . ASN B 1 141 ? -32.562 39.875 19.688 1 87.62 141 ASN B C 1
ATOM 4424 O O . ASN B 1 141 ? -33.75 39.594 19.812 1 87.62 141 ASN B O 1
ATOM 4428 N N . VAL B 1 142 ? -32.031 40.906 18.922 1 87.06 142 VAL B N 1
ATOM 4429 C CA . VAL B 1 142 ? -32.875 41.594 17.953 1 87.06 142 VAL B CA 1
ATOM 4430 C C . VAL B 1 142 ? -32.656 40.969 16.562 1 87.06 142 VAL B C 1
ATOM 4432 O O . VAL B 1 142 ? -31.531 40.719 16.156 1 87.06 142 VAL B O 1
ATOM 4435 N N . THR B 1 143 ? -33.812 40.656 15.953 1 85.81 143 THR B N 1
ATOM 4436 C CA . THR B 1 143 ? -33.75 40.062 14.633 1 85.81 143 THR B CA 1
ATOM 4437 C C . THR B 1 143 ? -33.688 41.125 13.547 1 85.81 143 THR B C 1
ATOM 4439 O O . THR B 1 143 ? -34.469 42.094 13.578 1 85.81 143 THR B O 1
ATOM 4442 N N . TYR B 1 144 ? -32.688 41.094 12.758 1 89.25 144 TYR B N 1
ATOM 4443 C CA . TYR B 1 144 ? -32.562 42 11.609 1 89.25 144 TYR B CA 1
ATOM 4444 C C . TYR B 1 144 ? -32.719 41.219 10.305 1 89.25 144 TYR B C 1
ATOM 4446 O O . TYR B 1 144 ? -32.562 40 10.273 1 89.25 144 TYR B O 1
ATOM 4454 N N . ALA B 1 145 ? -33.25 41.938 9.281 1 91.19 145 ALA B N 1
ATOM 4455 C CA . ALA B 1 145 ? -33.375 41.312 7.965 1 91.19 145 ALA B CA 1
ATOM 4456 C C . ALA B 1 145 ? -32.781 42.188 6.875 1 91.19 145 ALA B C 1
ATOM 4458 O O . ALA B 1 145 ? -32.406 43.344 7.129 1 91.19 145 ALA B O 1
ATOM 4459 N N . GLY B 1 146 ? -32.531 41.562 5.754 1 90.88 146 GLY B N 1
ATOM 4460 C CA . GLY B 1 146 ? -32.094 42.312 4.594 1 90.88 146 GLY B CA 1
ATOM 4461 C C . GLY B 1 146 ? -30.672 42.844 4.73 1 90.88 146 GLY B C 1
ATOM 4462 O O . GLY B 1 146 ? -29.812 42.156 5.312 1 90.88 146 GLY B O 1
ATOM 4463 N N . ASP B 1 147 ? -30.453 44.031 4.266 1 90.31 147 ASP B N 1
ATOM 4464 C CA . ASP B 1 147 ? -29.125 44.625 4.223 1 90.31 147 ASP B CA 1
ATOM 4465 C C . ASP B 1 147 ? -28.625 44.969 5.625 1 90.31 147 ASP B C 1
ATOM 4467 O O . ASP B 1 147 ? -27.422 44.906 5.902 1 90.31 147 ASP B O 1
ATOM 4471 N N . GLN B 1 148 ? -29.578 45.25 6.441 1 91.69 148 GLN B N 1
ATOM 4472 C CA . GLN B 1 148 ? -29.203 45.562 7.812 1 91.69 148 GLN B CA 1
ATOM 4473 C C . GLN B 1 148 ? -28.562 44.375 8.508 1 91.69 148 GLN B C 1
ATOM 4475 O O . GLN B 1 148 ? -27.594 44.531 9.258 1 91.69 148 GLN B O 1
ATOM 4480 N N . PHE B 1 149 ? -29.125 43.25 8.258 1 93 149 PHE B N 1
ATOM 4481 C CA . PHE B 1 149 ? -28.578 42.031 8.836 1 93 149 PHE B CA 1
ATOM 4482 C C . PHE B 1 149 ? -27.156 41.781 8.352 1 93 149 PHE B C 1
ATOM 4484 O O . PHE B 1 149 ? -26.266 41.5 9.148 1 93 149 PHE B O 1
ATOM 4491 N N . LEU B 1 150 ? -26.984 41.938 7.082 1 92.75 150 LEU B N 1
ATOM 4492 C CA . LEU B 1 150 ? -25.688 41.656 6.477 1 92.75 150 LEU B CA 1
ATOM 4493 C C . LEU B 1 150 ? -24.641 42.625 6.957 1 92.75 150 LEU B C 1
ATOM 4495 O O . LEU B 1 150 ? -23.484 42.25 7.184 1 92.75 150 LEU B O 1
ATOM 4499 N N . ASP B 1 151 ? -25.062 43.875 7.105 1 91.75 151 ASP B N 1
ATOM 4500 C CA . ASP B 1 151 ? -24.141 44.875 7.609 1 91.75 151 ASP B CA 1
ATOM 4501 C C . ASP B 1 151 ? -23.719 44.594 9.047 1 91.75 151 ASP B C 1
ATOM 4503 O O . ASP B 1 151 ? -22.547 44.688 9.391 1 91.75 151 ASP B O 1
ATOM 4507 N N . ARG B 1 152 ? -24.641 44.219 9.812 1 92.5 152 ARG B N 1
ATOM 4508 C CA . ARG B 1 152 ? -24.359 43.906 11.211 1 92.5 152 ARG B CA 1
ATOM 4509 C C . ARG B 1 152 ? -23.547 42.625 11.336 1 92.5 152 ARG B C 1
ATOM 4511 O O . ARG B 1 152 ? -22.703 42.5 12.227 1 92.5 152 ARG B O 1
ATOM 4518 N N . LEU B 1 153 ? -23.844 41.75 10.469 1 93.31 153 LEU B N 1
ATOM 4519 C CA . LEU B 1 153 ? -23.109 40.5 10.469 1 93.31 153 LEU B CA 1
ATOM 4520 C C . LEU B 1 153 ? -21.625 40.719 10.18 1 93.31 153 LEU B C 1
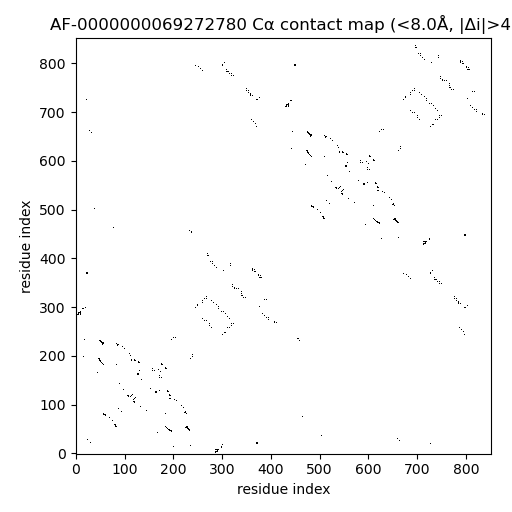ATOM 4522 O O . LEU B 1 153 ? -20.75 40.125 10.812 1 93.31 153 LEU B O 1
ATOM 4526 N N . GLU B 1 154 ? -21.391 41.531 9.203 1 91.81 154 GLU B N 1
ATOM 4527 C CA . GLU B 1 154 ? -20 41.875 8.875 1 91.81 154 GLU B CA 1
ATOM 4528 C C . GLU B 1 154 ? -19.312 42.562 10.047 1 91.81 154 GLU B C 1
ATOM 4530 O O . GLU B 1 154 ? -18.141 42.281 10.336 1 91.81 154 GLU B O 1
ATOM 4535 N N . LYS B 1 155 ? -20.047 43.469 10.719 1 90.56 155 LYS B N 1
ATOM 4536 C CA . LYS B 1 155 ? -19.484 44.156 11.891 1 90.56 155 LYS B CA 1
ATOM 4537 C C . LYS B 1 155 ? -19.188 43.156 13 1 90.56 155 LYS B C 1
ATOM 4539 O O . LYS B 1 155 ? -18.141 43.219 13.633 1 90.56 155 LYS B O 1
ATOM 4544 N N . PHE B 1 156 ? -20.078 42.25 13.188 1 92.12 156 PHE B N 1
ATOM 4545 C CA . PHE B 1 156 ? -19.906 41.188 14.18 1 92.12 156 PHE B CA 1
ATOM 4546 C C . PHE B 1 156 ? -18.672 40.344 13.883 1 92.12 156 PHE B C 1
ATOM 4548 O O . PHE B 1 156 ? -17.844 40.094 14.766 1 92.12 156 PHE B O 1
ATOM 4555 N N . ARG B 1 157 ? -18.562 39.906 12.664 1 90.12 157 ARG B N 1
ATOM 4556 C CA . ARG B 1 157 ? -17.469 39.094 12.188 1 90.12 157 ARG B CA 1
ATOM 4557 C C . ARG B 1 157 ? -16.125 39.75 12.492 1 90.12 157 ARG B C 1
ATOM 4559 O O . ARG B 1 157 ? -15.172 39.062 12.906 1 90.12 157 ARG B O 1
ATOM 4566 N N . ASN B 1 158 ? -16.109 41.062 12.297 1 86.12 158 ASN B N 1
ATOM 4567 C CA . ASN B 1 158 ? -14.844 41.781 12.406 1 86.12 158 ASN B CA 1
ATOM 4568 C C . ASN B 1 158 ? -14.578 42.219 13.844 1 86.12 158 ASN B C 1
ATOM 4570 O O . ASN B 1 158 ? -13.422 42.406 14.234 1 86.12 158 ASN B O 1
ATOM 4574 N N . ALA B 1 159 ? -15.625 42.281 14.625 1 84.88 159 ALA B N 1
ATOM 4575 C CA . ALA B 1 159 ? -15.5 42.875 15.953 1 84.88 159 ALA B CA 1
ATOM 4576 C C . ALA B 1 159 ? -15.312 41.781 17.016 1 84.88 159 ALA B C 1
ATOM 4578 O O . ALA B 1 159 ? -14.797 42.062 18.094 1 84.88 159 ALA B O 1
ATOM 4579 N N . THR B 1 160 ? -15.758 40.656 16.703 1 84.06 160 THR B N 1
ATOM 4580 C CA . THR B 1 160 ? -15.781 39.656 17.75 1 84.06 160 THR B CA 1
ATOM 4581 C C . THR B 1 160 ? -15.039 38.406 17.328 1 84.06 160 THR B C 1
ATOM 4583 O O . THR B 1 160 ? -14.602 38.281 16.172 1 84.06 160 THR B O 1
ATOM 4586 N N . ARG B 1 161 ? -14.789 37.5 18.297 1 82.25 161 ARG B N 1
ATOM 4587 C CA . ARG B 1 161 ? -14.195 36.188 18.109 1 82.25 161 ARG B CA 1
ATOM 4588 C C . ARG B 1 161 ? -15.078 35.094 18.719 1 82.25 161 ARG B C 1
ATOM 4590 O O . ARG B 1 161 ? -15.836 35.344 19.656 1 82.25 161 ARG B O 1
ATOM 4597 N N . PRO B 1 162 ? -14.953 33.938 18.016 1 79.44 162 PRO B N 1
ATOM 4598 C CA . PRO B 1 162 ? -15.773 32.844 18.562 1 79.44 162 PRO B CA 1
ATOM 4599 C C . PRO B 1 162 ? -15.422 32.5 20 1 79.44 162 PRO B C 1
ATOM 4601 O O . PRO B 1 162 ? -14.25 32.594 20.391 1 79.44 162 PRO B O 1
ATOM 4604 N N . SER B 1 163 ? -16.438 32.188 20.688 1 72.25 163 SER B N 1
ATOM 4605 C CA . SER B 1 163 ? -16.234 31.812 22.078 1 72.25 163 SER B CA 1
ATOM 4606 C C . SER B 1 163 ? -15.617 30.422 22.188 1 72.25 163 SER B C 1
ATOM 4608 O O . SER B 1 163 ? -14.867 30.141 23.125 1 72.25 163 SER B O 1
ATOM 4610 N N . SER B 1 164 ? -16.016 29.609 21.25 1 65.81 164 SER B N 1
ATOM 4611 C CA . SER B 1 164 ? -15.508 28.234 21.281 1 65.81 164 SER B CA 1
ATOM 4612 C C . SER B 1 164 ? -14.391 28.031 20.266 1 65.81 164 SER B C 1
ATOM 4614 O O . SER B 1 164 ? -14.445 28.578 19.156 1 65.81 164 SER B O 1
ATOM 4616 N N . VAL B 1 165 ? -13.297 27.516 20.75 1 57.12 165 VAL B N 1
ATOM 4617 C CA . VAL B 1 165 ? -12.164 27.297 19.859 1 57.12 165 VAL B CA 1
ATOM 4618 C C . VAL B 1 165 ? -12.211 25.875 19.312 1 57.12 165 VAL B C 1
ATOM 4620 O O . VAL B 1 165 ? -11.609 24.953 19.891 1 57.12 165 VAL B O 1
ATOM 4623 N N . ILE B 1 166 ? -13.273 25.703 18.5 1 59.84 166 ILE B N 1
ATOM 4624 C CA . ILE B 1 166 ? -13.359 24.375 17.891 1 59.84 166 ILE B CA 1
ATOM 4625 C C . ILE B 1 166 ? -12.422 24.297 16.688 1 59.84 166 ILE B C 1
ATOM 4627 O O . ILE B 1 166 ? -12.477 25.156 15.797 1 59.84 166 ILE B O 1
ATOM 4631 N N . GLY B 1 167 ? -11.656 23.281 16.625 1 52.88 167 GLY B N 1
ATOM 4632 C CA . GLY B 1 167 ? -10.75 23 15.516 1 52.88 167 GLY B CA 1
ATOM 4633 C C . GLY B 1 167 ? -9.727 24.094 15.289 1 52.88 167 GLY B C 1
ATOM 4634 O O . GLY B 1 167 ? -9.414 24.422 14.141 1 52.88 167 GLY B O 1
ATOM 4635 N N . MET B 1 168 ? -9.273 24.859 16.219 1 48.47 168 MET B N 1
ATOM 4636 C CA . MET B 1 168 ? -8.227 25.875 16.203 1 48.47 168 MET B CA 1
ATOM 4637 C C . MET B 1 168 ? -8.695 27.125 15.453 1 48.47 168 MET B C 1
ATOM 4639 O O . MET B 1 168 ? -7.879 27.938 15.023 1 48.47 168 MET B O 1
ATOM 4643 N N . ARG B 1 169 ? -10.008 27.125 15.094 1 53.84 169 ARG B N 1
ATOM 4644 C CA . ARG B 1 169 ? -10.445 28.344 14.398 1 53.84 169 ARG B CA 1
ATOM 4645 C C . ARG B 1 169 ? -10.922 29.391 15.383 1 53.84 169 ARG B C 1
ATOM 4647 O O . ARG B 1 169 ? -11.945 29.219 16.047 1 53.84 169 ARG B O 1
ATOM 4654 N N . THR B 1 170 ? -9.93 30.453 15.461 1 59.22 170 THR B N 1
ATOM 4655 C CA . THR B 1 170 ? -10.164 31.5 16.453 1 59.22 170 THR B CA 1
ATOM 4656 C C . THR B 1 170 ? -10.758 32.75 15.789 1 59.22 170 THR B C 1
ATOM 4658 O O . THR B 1 170 ? -11.047 33.719 16.469 1 59.22 170 THR B O 1
ATOM 4661 N N . ASP B 1 171 ? -11.062 32.562 14.5 1 67.06 171 ASP B N 1
ATOM 4662 C CA . ASP B 1 171 ? -11.594 33.75 13.844 1 67.06 171 ASP B CA 1
ATOM 4663 C C . ASP B 1 171 ? -12.852 33.438 13.047 1 67.06 171 ASP B C 1
ATOM 4665 O O . ASP B 1 171 ? -12.922 32.375 12.391 1 67.06 171 ASP B O 1
ATOM 4669 N N . TRP B 1 172 ? -13.906 34.438 13.234 1 82.69 172 TRP B N 1
ATOM 4670 C CA . TRP B 1 172 ? -15.148 34.281 12.484 1 82.69 172 TRP B CA 1
ATOM 4671 C C . TRP B 1 172 ? -14.891 34.344 10.984 1 82.69 172 TRP B C 1
ATOM 4673 O O . TRP B 1 172 ? -15.719 33.906 10.18 1 82.69 172 TRP B O 1
ATOM 4683 N N . ALA B 1 173 ? -13.781 34.875 10.617 1 75.5 173 ALA B N 1
ATOM 4684 C CA . ALA B 1 173 ? -13.477 35.031 9.195 1 75.5 173 ALA B CA 1
ATOM 4685 C C . ALA B 1 173 ? -13.383 33.688 8.492 1 75.5 173 ALA B C 1
ATOM 4687 O O . ALA B 1 173 ? -13.617 33.594 7.285 1 75.5 173 ALA B O 1
ATOM 4688 N N . LYS B 1 174 ? -13.164 32.719 9.281 1 74.56 174 LYS B N 1
ATOM 4689 C CA . LYS B 1 174 ? -13.055 31.375 8.688 1 74.56 174 LYS B CA 1
ATOM 4690 C C . LYS B 1 174 ? -14.414 30.688 8.617 1 74.56 174 LYS B C 1
ATOM 4692 O O . LYS B 1 174 ? -14.617 29.766 7.816 1 74.56 174 LYS B O 1
ATOM 4697 N N . THR B 1 175 ? -15.32 31.125 9.406 1 80.88 175 THR B N 1
ATOM 4698 C CA . THR B 1 175 ? -16.656 30.531 9.484 1 80.88 175 THR B CA 1
ATOM 4699 C C . THR B 1 175 ? -17.641 31.312 8.633 1 80.88 175 THR B C 1
ATOM 4701 O O . THR B 1 175 ? -18.562 30.75 8.047 1 80.88 175 THR B O 1
ATOM 4704 N N . ILE B 1 176 ? -17.422 32.625 8.648 1 88.38 176 ILE B N 1
ATOM 4705 C CA . ILE B 1 176 ? -18.25 33.531 7.836 1 88.38 176 ILE B CA 1
ATOM 4706 C C . ILE B 1 176 ? -17.422 34.031 6.66 1 88.38 176 ILE B C 1
ATOM 4708 O O . ILE B 1 176 ? -16.625 34.969 6.82 1 88.38 176 ILE B O 1
ATOM 4712 N N . GLY B 1 177 ? -17.688 33.406 5.535 1 86.56 177 GLY B N 1
ATOM 4713 C CA . GLY B 1 177 ? -16.875 33.719 4.379 1 86.56 177 GLY B CA 1
ATOM 4714 C C . GLY B 1 177 ? -17.422 34.906 3.574 1 86.56 177 GLY B C 1
ATOM 4715 O O . GLY B 1 177 ? -18.531 34.812 3.051 1 86.56 177 GLY B O 1
ATOM 4716 N N . LEU B 1 178 ? -16.578 35.969 3.523 1 82.38 178 LEU B N 1
ATOM 4717 C CA . LEU B 1 178 ? -16.906 37.125 2.705 1 82.38 178 LEU B CA 1
ATOM 4718 C C . LEU B 1 178 ? -16.078 37.156 1.431 1 82.38 178 LEU B C 1
ATOM 4720 O O . LEU B 1 178 ? -14.844 37.062 1.488 1 82.38 178 LEU B O 1
ATOM 4724 N N . VAL B 1 179 ? -16.812 37.062 0.313 1 80.06 179 VAL B N 1
ATOM 4725 C CA . VAL B 1 179 ? -16.125 37.156 -0.971 1 80.06 179 VAL B CA 1
ATOM 4726 C C . VAL B 1 179 ? -16.672 38.375 -1.746 1 80.06 179 VAL B C 1
ATOM 4728 O O . VAL B 1 179 ? -17.875 38.406 -2.041 1 80.06 179 VAL B O 1
ATOM 4731 N N . GLY B 1 180 ? -15.836 39.344 -2.143 1 75.25 180 GLY B N 1
ATOM 4732 C CA . GLY B 1 180 ? -16.297 40.5 -2.867 1 75.25 180 GLY B CA 1
ATOM 4733 C C . GLY B 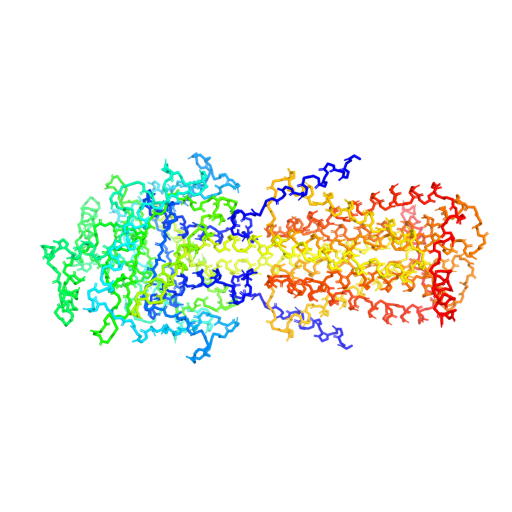1 180 ? -17.281 41.344 -2.082 1 75.25 180 GLY B C 1
ATOM 4734 O O . GLY B 1 180 ? -18.25 41.875 -2.645 1 75.25 180 GLY B O 1
ATOM 4735 N N . GLY B 1 181 ? -17.234 41.281 -0.756 1 78.56 181 GLY B N 1
ATOM 4736 C CA . GLY B 1 181 ? -18.109 42.094 0.083 1 78.56 181 GLY B CA 1
ATOM 4737 C C . GLY B 1 181 ? -19.422 41.406 0.414 1 78.56 181 GLY B C 1
ATOM 4738 O O . GLY B 1 181 ? -20.281 42 1.092 1 78.56 181 GLY B O 1
ATOM 4739 N N . LYS B 1 182 ? -19.625 40.281 -0.146 1 86.5 182 LYS B N 1
ATOM 4740 C CA . LYS B 1 182 ? -20.859 39.531 0.132 1 86.5 182 LYS B CA 1
ATOM 4741 C C . LYS B 1 182 ? -20.562 38.219 0.858 1 86.5 182 LYS B C 1
ATOM 4743 O O . LYS B 1 182 ? -19.516 37.594 0.62 1 86.5 182 LYS B O 1
ATOM 4748 N N . VAL B 1 183 ? -21.453 37.969 1.78 1 89.06 183 VAL B N 1
ATOM 4749 C CA . VAL B 1 183 ? -21.344 36.688 2.477 1 89.06 183 VAL B CA 1
ATOM 4750 C C . VAL B 1 183 ? -21.656 35.562 1.515 1 89.06 183 VAL B C 1
ATOM 4752 O O . VAL B 1 183 ? -22.766 35.469 0.981 1 89.06 183 VAL B O 1
ATOM 4755 N N . LYS B 1 184 ? -20.703 34.688 1.287 1 87.38 184 LYS B N 1
ATOM 4756 C CA . LYS B 1 184 ? -20.875 33.625 0.303 1 87.38 184 LYS B CA 1
ATOM 4757 C C . LYS B 1 184 ? -21.047 32.25 0.984 1 87.38 184 LYS B C 1
ATOM 4759 O O . LYS B 1 184 ? -21.594 31.328 0.394 1 87.38 184 LYS B O 1
ATOM 4764 N N . TYR B 1 185 ? -20.516 32.156 2.18 1 88.06 185 TYR B N 1
ATOM 4765 C CA . TYR B 1 185 ? -20.719 30.875 2.889 1 88.06 185 TYR B CA 1
ATOM 4766 C C . TYR B 1 185 ? -20.609 31.078 4.395 1 88.06 185 TYR B C 1
ATOM 4768 O O . TYR B 1 185 ? -20.062 32.094 4.855 1 88.06 185 TYR B O 1
ATOM 4776 N N . VAL B 1 186 ? -21.219 30.234 5.141 1 89.62 186 VAL B N 1
ATOM 4777 C CA . VAL B 1 186 ? -21.109 30.172 6.594 1 89.62 186 VAL B CA 1
ATOM 4778 C C . VAL B 1 186 ? -20.891 28.734 7.039 1 89.62 186 VAL B C 1
ATOM 4780 O O . VAL B 1 186 ? -21.266 27.797 6.328 1 89.62 186 VAL B O 1
ATOM 4783 N N . GLN B 1 187 ? -20.219 28.656 8.07 1 87.88 187 GLN B N 1
ATOM 4784 C CA . GLN B 1 187 ? -19.922 27.312 8.562 1 87.88 187 GLN B CA 1
ATOM 4785 C C . GLN B 1 187 ? -20.344 27.141 10.023 1 87.88 187 GLN B C 1
ATOM 4787 O O . GLN B 1 187 ? -20.359 28.125 10.781 1 87.88 187 GLN B O 1
ATOM 4792 N N . VAL B 1 188 ? -20.828 25.969 10.281 1 88.31 188 VAL B N 1
ATOM 4793 C CA . VAL B 1 188 ? -21.062 25.531 11.656 1 88.31 188 VAL B CA 1
ATOM 4794 C C . VAL B 1 188 ? -20.094 24.422 12.031 1 88.31 188 VAL B C 1
ATOM 4796 O O . VAL B 1 188 ? -19.922 23.453 11.281 1 88.31 188 VAL B O 1
ATOM 4799 N N . ARG B 1 189 ? -19.484 24.609 13.117 1 85.56 189 ARG B N 1
ATOM 4800 C CA . ARG B 1 189 ? -18.5 23.625 13.547 1 85.56 189 ARG B CA 1
ATOM 4801 C C . ARG B 1 189 ? -18.875 23.031 14.898 1 85.56 189 ARG B C 1
ATOM 4803 O O . ARG B 1 189 ? -19.375 23.719 15.773 1 85.56 189 ARG B O 1
ATOM 4810 N N . ALA B 1 190 ? -18.625 21.766 14.992 1 83.75 190 ALA B N 1
ATOM 4811 C CA . ALA B 1 190 ? -18.953 21.062 16.219 1 83.75 190 ALA B CA 1
ATOM 4812 C C . ALA B 1 190 ? -17.875 20.031 16.562 1 83.75 190 ALA B C 1
ATOM 4814 O O . ALA B 1 190 ? -17.375 19.328 15.68 1 83.75 190 ALA B O 1
ATOM 4815 N N . LYS B 1 191 ? -17.594 20.062 17.781 1 80.25 191 LYS B N 1
ATOM 4816 C CA . LYS B 1 191 ? -16.703 19.016 18.297 1 80.25 191 LYS B CA 1
ATOM 4817 C C . LYS B 1 191 ? -17.5 17.766 18.656 1 80.25 191 LYS B C 1
ATOM 4819 O O . LYS B 1 191 ? -18.391 17.812 19.5 1 80.25 191 LYS B O 1
ATOM 4824 N N . MET B 1 192 ? -17.125 16.766 18.016 1 79.88 192 MET B N 1
ATOM 4825 C CA . MET B 1 192 ? -17.844 15.516 18.25 1 79.88 192 MET B CA 1
ATOM 4826 C C . MET B 1 192 ? -17.219 14.75 19.422 1 79.88 192 MET B C 1
ATOM 4828 O O . MET B 1 192 ? -16.047 14.93 19.734 1 79.88 192 MET B O 1
ATOM 4832 N N . SER B 1 193 ? -18.109 13.992 20.047 1 77.75 193 SER B N 1
ATOM 4833 C CA . SER B 1 193 ? -17.656 13.156 21.156 1 77.75 193 SER B CA 1
ATOM 4834 C C . SER B 1 193 ? -17.031 11.859 20.656 1 77.75 193 SER B C 1
ATOM 4836 O O . SER B 1 193 ? -17.25 10.797 21.234 1 77.75 193 SER B O 1
ATOM 4838 N N . LEU B 1 194 ? -16.578 11.914 19.516 1 72.69 194 LEU B N 1
ATOM 4839 C CA . LEU B 1 194 ? -15.914 10.75 18.922 1 72.69 194 LEU B CA 1
ATOM 4840 C C . LEU B 1 194 ? -14.414 10.984 18.781 1 72.69 194 LEU B C 1
ATOM 4842 O O . LEU B 1 194 ? -13.992 11.961 18.156 1 72.69 194 LEU B O 1
ATOM 4846 N N . LYS B 1 195 ? -13.789 10.078 19.359 1 63.53 195 LYS B N 1
ATOM 4847 C CA . LYS B 1 195 ? -12.336 10.18 19.266 1 63.53 195 LYS B CA 1
ATOM 4848 C C . LYS B 1 195 ? -11.844 9.789 17.875 1 63.53 195 LYS B C 1
ATOM 4850 O O . LYS B 1 195 ? -12.445 8.938 17.219 1 63.53 195 LYS B O 1
ATOM 4855 N N . GLN B 1 196 ? -10.875 10.438 17.406 1 61.03 196 GLN B N 1
ATOM 4856 C CA . GLN B 1 196 ? -10.352 10.258 16.062 1 61.03 196 GLN B CA 1
ATOM 4857 C C . GLN B 1 196 ? -9.891 8.82 15.836 1 61.03 196 GLN B C 1
ATOM 4859 O O . GLN B 1 196 ? -10.031 8.281 14.734 1 61.03 196 GLN B O 1
ATOM 4864 N N . GLN B 1 197 ? -9.5 8.086 16.875 1 51.78 197 GLN B N 1
ATOM 4865 C CA . GLN B 1 197 ? -8.852 6.797 16.656 1 51.78 197 GLN B CA 1
ATOM 4866 C C . GLN B 1 197 ? -9.852 5.648 16.797 1 51.78 197 GLN B C 1
ATOM 4868 O O . GLN B 1 197 ? -9.453 4.484 16.875 1 51.78 197 GLN B O 1
ATOM 4873 N N . ARG B 1 198 ? -11.062 6.008 16.656 1 57.66 198 ARG B N 1
ATOM 4874 C CA . ARG B 1 198 ? -12.023 4.914 16.781 1 57.66 198 ARG B CA 1
ATOM 4875 C C . ARG B 1 198 ? -12.195 4.176 15.461 1 57.66 198 ARG B C 1
ATOM 4877 O O . ARG B 1 198 ? -11.953 4.742 14.391 1 57.66 198 ARG B O 1
ATOM 4884 N N . GLY B 1 199 ? -12.391 2.889 15.602 1 57.91 199 GLY B N 1
ATOM 4885 C CA . GLY B 1 199 ? -12.555 2.02 14.453 1 57.91 199 GLY B CA 1
ATOM 4886 C C . GLY B 1 199 ? -13.727 2.402 13.57 1 57.91 199 GLY B C 1
ATOM 4887 O O . GLY B 1 199 ? -14.602 3.166 13.992 1 57.91 199 GLY B O 1
ATOM 4888 N N . THR B 1 200 ? -13.703 2.016 12.406 1 61.25 200 THR B N 1
ATOM 4889 C CA . THR B 1 200 ? -14.719 2.314 11.406 1 61.25 200 THR B CA 1
ATOM 4890 C C . THR B 1 200 ? -16.078 1.777 11.844 1 61.25 200 THR B C 1
ATOM 4892 O O . THR B 1 200 ? -17.125 2.316 11.453 1 61.25 200 THR B O 1
ATOM 4895 N N . ASN B 1 201 ? -16.047 0.757 12.672 1 62 201 ASN B N 1
ATOM 4896 C CA . ASN B 1 201 ? -17.312 0.189 13.117 1 62 201 ASN B CA 1
ATOM 4897 C C . ASN B 1 201 ? -18.094 1.172 13.992 1 62 201 ASN B C 1
ATOM 4899 O O . ASN B 1 201 ? -19.328 1.166 13.992 1 62 201 ASN B O 1
ATOM 4903 N N . ILE B 1 202 ? -17.391 1.987 14.586 1 66.19 202 ILE B N 1
ATOM 4904 C CA . ILE B 1 202 ? -18.016 2.969 15.461 1 66.19 202 ILE B CA 1
ATOM 4905 C C . ILE B 1 202 ? -18.344 4.238 14.672 1 66.19 202 ILE B C 1
ATOM 4907 O O . ILE B 1 202 ? -19.391 4.844 14.852 1 66.19 202 ILE B O 1
ATOM 4911 N N . LYS B 1 203 ? -17.516 4.52 13.781 1 71.38 203 LYS B N 1
ATOM 4912 C CA . LYS B 1 203 ? -17.656 5.777 13.055 1 71.38 203 LYS B CA 1
ATOM 4913 C C . LYS B 1 203 ? -18.688 5.652 11.922 1 71.38 203 LYS B C 1
ATOM 4915 O O . LYS B 1 203 ? -19.344 6.629 11.57 1 71.38 203 LYS B O 1
ATOM 4920 N N . GLY B 1 204 ? -18.828 4.449 11.508 1 71.44 204 GLY B N 1
ATOM 4921 C CA . GLY B 1 204 ? -19.719 4.223 10.375 1 71.44 204 GLY B CA 1
ATOM 4922 C C . GLY B 1 204 ? -21.141 4.656 10.641 1 71.44 204 GLY B C 1
ATOM 4923 O O . GLY B 1 204 ? -21.688 5.5 9.922 1 71.44 204 GLY B O 1
ATOM 4924 N N . PRO B 1 205 ? -21.625 4.125 11.648 1 75.62 205 PRO B N 1
ATOM 4925 C CA . PRO B 1 205 ? -23 4.504 11.953 1 75.62 205 PRO B CA 1
ATOM 4926 C C . PRO B 1 205 ? -23.156 5.996 12.234 1 75.62 205 PRO B C 1
ATOM 4928 O O . PRO B 1 205 ? -24.188 6.582 11.914 1 75.62 205 PRO B O 1
ATOM 4931 N N . ILE B 1 206 ? -22.219 6.574 12.773 1 79 206 ILE B N 1
ATOM 4932 C CA . ILE B 1 206 ? -22.266 8 13.07 1 79 206 ILE B CA 1
ATOM 4933 C C . ILE B 1 206 ? -22.281 8.805 11.773 1 79 206 ILE B C 1
ATOM 4935 O O . ILE B 1 206 ? -23.047 9.758 11.633 1 79 206 ILE B O 1
ATOM 4939 N N . LEU B 1 207 ? -21.469 8.359 10.914 1 77.06 207 LEU B N 1
ATOM 4940 C CA . LEU B 1 207 ? -21.422 9.039 9.625 1 77.06 207 LEU B CA 1
ATOM 4941 C C . LEU B 1 207 ? -22.75 8.898 8.891 1 77.06 207 LEU B C 1
ATOM 4943 O O . LEU B 1 207 ? -23.25 9.859 8.305 1 77.06 207 LEU B O 1
ATOM 4947 N N . LYS B 1 208 ? -23.25 7.727 8.938 1 78.19 208 LYS B N 1
ATOM 4948 C CA . LYS B 1 208 ? -24.547 7.508 8.281 1 78.19 208 LYS B CA 1
ATOM 4949 C C . LYS B 1 208 ? -25.625 8.375 8.906 1 78.19 208 LYS B C 1
ATOM 4951 O O . LYS B 1 208 ? -26.469 8.938 8.195 1 78.19 208 LYS B O 1
ATOM 4956 N N . GLN B 1 209 ? -25.594 8.492 10.125 1 84.19 209 GLN B N 1
ATOM 4957 C CA . GLN B 1 209 ? -26.547 9.336 10.82 1 84.19 209 GLN B CA 1
ATOM 4958 C C . GLN B 1 209 ? -26.375 10.797 10.438 1 84.19 209 GLN B C 1
ATOM 4960 O O . GLN B 1 209 ? -27.359 11.516 10.227 1 84.19 209 GLN B O 1
ATOM 4965 N N . LEU B 1 210 ? -25.188 11.156 10.398 1 83.06 210 LEU B N 1
ATOM 4966 C CA . LEU B 1 210 ? -24.906 12.547 10.062 1 83.06 210 LEU B CA 1
ATOM 4967 C C . LEU B 1 210 ? -25.328 12.859 8.633 1 83.06 210 LEU B C 1
ATOM 4969 O O . LEU B 1 210 ? -25.906 13.914 8.359 1 83.06 210 LEU B O 1
ATOM 4973 N N . MET B 1 211 ? -25.125 11.93 7.766 1 82.62 211 MET B N 1
ATOM 4974 C CA . MET B 1 211 ? -25.516 12.133 6.371 1 82.62 211 MET B CA 1
ATOM 4975 C C . MET B 1 211 ? -27.031 12.172 6.238 1 82.62 211 MET B C 1
ATOM 4977 O O . MET B 1 211 ? -27.578 12.992 5.488 1 82.62 211 MET B O 1
ATOM 4981 N N . SER B 1 212 ? -27.625 11.289 6.922 1 85.88 212 SER B N 1
ATOM 4982 C CA . SER B 1 212 ? -29.094 11.297 6.914 1 85.88 212 SER B CA 1
ATOM 4983 C C . SER B 1 212 ? -29.641 12.594 7.484 1 85.88 212 SER B C 1
ATOM 4985 O O . SER B 1 212 ? -30.609 13.148 6.969 1 85.88 212 SER B O 1
ATOM 4987 N N . PHE B 1 213 ? -29.047 13.07 8.523 1 89.19 213 PHE B N 1
ATOM 4988 C CA . PHE B 1 213 ? -29.438 14.336 9.141 1 89.19 213 PHE B CA 1
ATOM 4989 C C . PHE B 1 213 ? -29.281 15.484 8.156 1 89.19 213 PHE B C 1
ATOM 4991 O O . PHE B 1 213 ? -30.188 16.312 8.023 1 89.19 213 PHE B O 1
ATOM 4998 N N . ILE B 1 214 ? -28.156 15.484 7.469 1 87.5 214 ILE B N 1
ATOM 4999 C CA . ILE B 1 214 ? -27.891 16.578 6.527 1 87.5 214 ILE B CA 1
ATOM 5000 C C . ILE B 1 214 ? -28.875 16.5 5.363 1 87.5 214 ILE B C 1
ATOM 5002 O O . ILE B 1 214 ? -29.375 17.531 4.902 1 87.5 214 ILE B O 1
ATOM 5006 N N . ASP B 1 215 ? -29.172 15.312 4.945 1 88.06 215 ASP B N 1
ATOM 5007 C CA . ASP B 1 215 ? -30.109 15.148 3.848 1 88.06 215 ASP B CA 1
ATOM 5008 C C . ASP B 1 215 ? -31.516 15.609 4.258 1 88.06 215 ASP B C 1
ATOM 5010 O O . ASP B 1 215 ? -32.219 16.234 3.471 1 88.06 215 ASP B O 1
ATOM 5014 N N . GLU B 1 216 ? -31.859 15.273 5.391 1 92.25 216 GLU B N 1
ATOM 5015 C CA . GLU B 1 216 ? -33.156 15.719 5.91 1 92.25 216 GLU B CA 1
ATOM 5016 C C . GLU B 1 216 ? -33.188 17.234 6.02 1 92.25 216 GLU B C 1
ATOM 5018 O O . GLU B 1 216 ? -34.219 17.859 5.668 1 92.25 216 GLU B O 1
ATOM 5023 N N . GLU B 1 217 ? -32.125 17.766 6.523 1 92.81 217 GLU B N 1
ATOM 5024 C CA . GLU B 1 217 ? -32.062 19.219 6.664 1 92.81 217 GLU B CA 1
ATOM 5025 C C . GLU B 1 217 ? -32.062 19.906 5.301 1 92.81 217 GLU B C 1
ATOM 5027 O O . GLU B 1 217 ? -32.625 20.984 5.137 1 92.81 217 GLU B O 1
ATOM 5032 N N . LYS B 1 218 ? -31.406 19.297 4.316 1 90.88 218 LYS B N 1
ATOM 5033 C CA . LYS B 1 218 ? -31.406 19.828 2.957 1 90.88 218 LYS B CA 1
ATOM 5034 C C . LYS B 1 218 ? -32.812 19.891 2.387 1 90.88 218 LYS B C 1
ATOM 5036 O O . LYS B 1 218 ? -33.188 20.844 1.688 1 90.88 218 LYS B O 1
ATOM 5041 N N . SER B 1 219 ? -33.562 18.906 2.736 1 91.69 219 SER B N 1
ATOM 5042 C CA . SER B 1 219 ? -34.906 18.844 2.217 1 91.69 219 SER B CA 1
ATOM 5043 C C . SER B 1 219 ? -35.812 19.906 2.842 1 91.69 219 SER B C 1
ATOM 5045 O O . SER B 1 219 ? -36.719 20.422 2.189 1 91.69 219 SER B O 1
ATOM 5047 N N . ARG B 1 220 ? -35.5 20.328 4.027 1 92.88 220 ARG B N 1
ATOM 5048 C CA . ARG B 1 220 ? -36.344 21.281 4.73 1 92.88 220 ARG B CA 1
ATOM 5049 C C . ARG B 1 220 ? -35.781 22.688 4.629 1 92.88 220 ARG B C 1
ATOM 5051 O O . ARG B 1 220 ? -36.406 23.672 5.027 1 92.88 220 ARG B O 1
ATOM 5058 N N . ALA B 1 221 ? -34.625 22.781 4.137 1 93.38 221 ALA B N 1
ATOM 5059 C CA . ALA B 1 221 ? -33.906 24.062 4.117 1 93.38 221 ALA B CA 1
ATOM 5060 C C . ALA B 1 221 ? -34.594 25.047 3.17 1 93.38 221 ALA B C 1
ATOM 5062 O O . ALA B 1 221 ? -35.125 24.641 2.125 1 93.38 221 ALA B O 1
ATOM 5063 N N . PRO B 1 222 ? -34.688 26.25 3.59 1 93.44 222 PRO B N 1
ATOM 5064 C CA . PRO B 1 222 ? -35.188 27.281 2.674 1 93.44 222 PRO B CA 1
ATOM 5065 C C . PRO B 1 222 ? -34.312 27.453 1.436 1 93.44 222 PRO B C 1
ATOM 5067 O O . PRO B 1 222 ? -33.219 26.891 1.367 1 93.44 222 PRO B O 1
ATOM 5070 N N . ALA B 1 223 ? -34.719 28.203 0.436 1 88 223 ALA B N 1
ATOM 5071 C CA . ALA B 1 223 ? -34.094 28.312 -0.881 1 88 223 ALA B CA 1
ATOM 5072 C C . ALA B 1 223 ? -32.688 28.844 -0.771 1 88 223 ALA B C 1
ATOM 5074 O O . ALA B 1 223 ? -31.781 28.422 -1.509 1 88 223 ALA B O 1
ATOM 5075 N N . GLY B 1 224 ? -32.438 29.672 0.237 1 89.62 224 GLY B N 1
ATOM 5076 C CA . GLY B 1 224 ? -31.141 30.297 0.348 1 89.62 224 GLY B CA 1
ATOM 5077 C C . GLY B 1 224 ? -30.109 29.422 1.032 1 89.62 224 GLY B C 1
ATOM 5078 O O . GLY B 1 224 ? -28.922 29.75 1.049 1 89.62 224 GLY B O 1
ATOM 5079 N N . LEU B 1 225 ? -30.547 28.312 1.625 1 91.88 225 LEU B N 1
ATOM 5080 C CA . LEU B 1 225 ? -29.641 27.438 2.375 1 91.88 225 LEU B CA 1
ATOM 5081 C C . LEU B 1 225 ? -29.781 26 1.926 1 91.88 225 LEU B C 1
ATOM 5083 O O . LEU B 1 225 ? -29.609 25.078 2.729 1 91.88 225 LEU B O 1
ATOM 5087 N N . LYS B 1 226 ? -29.953 25.75 0.748 1 86.81 226 LYS B N 1
ATOM 5088 C CA . LYS B 1 226 ? -30.188 24.391 0.254 1 86.81 226 LYS B CA 1
ATOM 5089 C C . LYS B 1 226 ? -28.891 23.641 0.051 1 86.81 226 LYS B C 1
ATOM 5091 O O . LYS B 1 226 ? -28.875 22.406 0.005 1 86.81 226 LYS B O 1
ATOM 5096 N N . THR B 1 227 ? -27.891 24.359 -0.037 1 82.81 227 THR B N 1
ATOM 5097 C CA . THR B 1 227 ? -26.594 23.688 -0.236 1 82.81 227 THR B CA 1
ATOM 5098 C C . THR B 1 227 ? -25.875 23.5 1.095 1 82.81 227 THR B C 1
ATOM 5100 O O . THR B 1 227 ? -25.375 24.469 1.683 1 82.81 227 THR B O 1
ATOM 5103 N N . ILE B 1 228 ? -25.969 22.297 1.613 1 84.25 228 ILE B N 1
ATOM 5104 C CA . ILE B 1 228 ? -25.312 21.938 2.865 1 84.25 228 ILE B CA 1
ATOM 5105 C C . ILE B 1 228 ? -24.25 20.875 2.6 1 84.25 228 ILE B C 1
ATOM 5107 O O . ILE B 1 228 ? -24.547 19.812 2.039 1 84.25 228 ILE B O 1
ATOM 5111 N N . VAL B 1 229 ? -23.047 21.266 2.926 1 77.25 229 VAL B N 1
ATOM 5112 C CA . VAL B 1 229 ? -21.953 20.328 2.736 1 77.25 229 VAL B CA 1
ATOM 5113 C C . VAL B 1 229 ? -21.266 20.047 4.074 1 77.25 229 VAL B C 1
ATOM 5115 O O . VAL B 1 229 ? -21.031 20.969 4.859 1 77.25 229 VAL B O 1
ATOM 5118 N N . GLN B 1 230 ? -21.172 18.781 4.348 1 73.81 230 GLN B N 1
ATOM 5119 C CA . GLN B 1 230 ? -20.484 18.422 5.578 1 73.81 230 GLN B CA 1
ATOM 5120 C C . GLN B 1 230 ? -19.062 17.938 5.289 1 73.81 230 GLN B C 1
ATOM 5122 O O . GLN B 1 230 ? -18.812 17.281 4.277 1 73.81 230 GLN B O 1
ATOM 5127 N N . SER B 1 231 ? -18.125 18.531 6.043 1 61.25 231 SER B N 1
ATOM 5128 C CA . SER B 1 231 ? -16.75 18.031 5.969 1 61.25 231 SER B CA 1
ATOM 5129 C C . SER B 1 231 ? -16.312 17.391 7.281 1 61.25 231 SER B C 1
ATOM 5131 O O . SER B 1 231 ? -16.578 17.938 8.359 1 61.25 231 SER B O 1
ATOM 5133 N N . VAL B 1 232 ? -16.219 16.031 7.297 1 56.25 232 VAL B N 1
ATOM 5134 C CA . VAL B 1 232 ? -15.688 15.352 8.477 1 56.25 232 VAL B CA 1
ATOM 5135 C C . VAL B 1 232 ? -14.188 15.156 8.328 1 56.25 232 VAL B C 1
ATOM 5137 O O . VAL B 1 232 ? -13.664 15.102 7.207 1 56.25 232 VAL B O 1
ATOM 5140 N N . PRO B 1 233 ? -13.539 15.195 9.539 1 51 233 PRO B N 1
ATOM 5141 C CA . PRO B 1 233 ? -12.086 15.062 9.531 1 51 233 PRO B CA 1
ATOM 5142 C C . PRO B 1 233 ? -11.609 13.852 8.734 1 51 233 PRO B C 1
ATOM 5144 O O . PRO B 1 233 ? -12.406 12.969 8.414 1 51 233 PRO B O 1
ATOM 5147 N N . TYR B 1 234 ? -10.336 13.859 8.477 1 45.91 234 TYR B N 1
ATOM 5148 C CA . TYR B 1 234 ? -9.57 12.906 7.688 1 45.91 234 TYR B CA 1
ATOM 5149 C C . TYR B 1 234 ? -9.836 11.477 8.141 1 45.91 234 TYR B C 1
ATOM 5151 O O . TYR B 1 234 ? -9.844 10.547 7.324 1 45.91 234 TYR B O 1
ATOM 5159 N N . ASP B 1 235 ? -10.195 11.398 9.383 1 50.41 235 ASP B N 1
ATOM 5160 C CA . ASP B 1 235 ? -10.336 10.055 9.93 1 50.41 235 ASP B CA 1
ATOM 5161 C C . ASP B 1 235 ? -11.57 9.352 9.352 1 50.41 235 ASP B C 1
ATOM 5163 O O . ASP B 1 235 ? -11.641 8.117 9.344 1 50.41 235 ASP B O 1
ATOM 5167 N N . TRP B 1 236 ? -12.414 10.164 8.727 1 56.78 236 TRP B N 1
ATOM 5168 C CA . TRP B 1 236 ? -13.641 9.547 8.242 1 56.78 236 TRP B CA 1
ATOM 5169 C C . TRP B 1 236 ? -13.438 8.945 6.855 1 56.78 236 TRP B C 1
ATOM 5171 O O . TRP B 1 236 ? -14.195 8.062 6.438 1 56.78 236 TRP B O 1
ATOM 5181 N N . ILE B 1 237 ? -12.352 9.43 6.301 1 51.66 237 ILE B N 1
ATOM 5182 C CA . ILE B 1 237 ? -12.062 8.891 4.98 1 51.66 237 ILE B CA 1
ATOM 5183 C C . ILE B 1 237 ? -11.766 7.395 5.09 1 51.66 237 ILE B C 1
ATOM 5185 O O . ILE B 1 237 ? -12.078 6.625 4.176 1 51.66 237 ILE B O 1
ATOM 5189 N N . TRP B 1 238 ? -11.398 7.102 6.285 1 57.69 238 TRP B N 1
ATOM 5190 C CA . TRP B 1 238 ? -10.992 5.711 6.453 1 57.69 238 TRP B CA 1
ATOM 5191 C C . TRP B 1 238 ? -12.211 4.793 6.551 1 57.69 238 TRP B C 1
ATOM 5193 O O . TRP B 1 238 ? -12.125 3.602 6.25 1 57.69 238 TRP B O 1
ATOM 5203 N N . ILE B 1 239 ? -13.328 5.488 6.918 1 60.78 239 ILE B N 1
ATOM 5204 C CA . ILE B 1 239 ? -14.539 4.676 6.961 1 60.78 239 ILE B CA 1
ATOM 5205 C C . ILE B 1 239 ? -14.914 4.234 5.547 1 60.78 239 ILE B C 1
ATOM 5207 O O . ILE B 1 239 ? -15.234 3.066 5.32 1 60.78 239 ILE B O 1
ATOM 5211 N N . GLU B 1 240 ? -14.836 5.18 4.688 1 61.72 240 GLU B N 1
ATOM 5212 C CA . GLU B 1 240 ? -15.164 4.852 3.307 1 61.72 240 GLU B CA 1
ATOM 5213 C C . GLU B 1 240 ? -14.148 3.889 2.705 1 61.72 240 GLU B C 1
ATOM 5215 O O . GLU B 1 240 ? -14.508 2.986 1.946 1 61.72 240 GLU B O 1
ATOM 5220 N N . THR B 1 241 ? -12.969 4.113 3.188 1 62.53 241 THR B N 1
ATOM 5221 C CA . THR B 1 241 ? -11.914 3.234 2.686 1 62.53 241 THR B CA 1
ATOM 5222 C C . THR B 1 241 ? -12.117 1.81 3.195 1 62.53 241 THR B C 1
ATOM 5224 O O . THR B 1 241 ? -11.953 0.847 2.441 1 62.53 241 THR B O 1
ATOM 5227 N N . ASN B 1 242 ? -12.484 1.729 4.398 1 65.75 242 ASN B N 1
ATOM 5228 C CA . ASN B 1 242 ? -12.703 0.407 4.98 1 65.75 242 ASN B CA 1
ATOM 5229 C C . ASN B 1 242 ? -13.867 -0.315 4.316 1 65.75 242 ASN B C 1
ATOM 5231 O O . ASN B 1 242 ? -13.789 -1.516 4.051 1 65.75 242 ASN B O 1
ATOM 5235 N N . GLU B 1 243 ? -14.883 0.473 4.094 1 65.94 243 GLU B N 1
ATOM 5236 C CA . GLU B 1 243 ? -16.031 -0.132 3.412 1 65.94 243 GLU B CA 1
ATOM 5237 C C . GLU B 1 243 ? -15.664 -0.533 1.984 1 65.94 243 GLU B C 1
ATOM 5239 O O . GLU B 1 243 ? -16.094 -1.581 1.501 1 65.94 243 GLU B O 1
ATOM 5244 N N . ALA B 1 244 ? -14.945 0.315 1.393 1 68.94 244 ALA B N 1
ATOM 5245 C CA . ALA B 1 244 ? -14.508 0.015 0.032 1 68.94 244 ALA B CA 1
ATOM 5246 C C . ALA B 1 244 ? -13.617 -1.221 0.006 1 68.94 244 ALA B C 1
ATOM 5248 O O . ALA B 1 244 ? -13.68 -2.025 -0.926 1 68.94 244 ALA B O 1
ATOM 5249 N N . LEU B 1 245 ? -12.844 -1.378 1.104 1 73.75 245 LEU B N 1
ATOM 5250 C CA . LEU B 1 245 ? -11.953 -2.527 1.186 1 73.75 245 LEU B CA 1
ATOM 5251 C C . LEU B 1 245 ? -12.742 -3.82 1.347 1 73.75 245 LEU B C 1
ATOM 5253 O O . LEU B 1 245 ? -12.492 -4.797 0.635 1 73.75 245 LEU B O 1
ATOM 5257 N N . ILE B 1 246 ? -13.742 -3.764 2.188 1 74.12 246 ILE B N 1
ATOM 5258 C CA . ILE B 1 246 ? -14.547 -4.953 2.434 1 74.12 246 ILE B CA 1
ATOM 5259 C C . ILE B 1 246 ? -15.352 -5.301 1.18 1 74.12 246 ILE B C 1
ATOM 5261 O O . ILE B 1 246 ? -15.391 -6.457 0.761 1 74.12 246 ILE B O 1
ATOM 5265 N N . SER B 1 247 ? -15.922 -4.324 0.594 1 74.25 247 SER B N 1
ATOM 5266 C CA . SER B 1 247 ? -16.703 -4.547 -0.618 1 74.25 247 SER B CA 1
ATOM 5267 C C . SER B 1 247 ? -15.828 -5.055 -1.757 1 74.25 247 SER B C 1
ATOM 5269 O O . SER B 1 247 ? -16.234 -5.926 -2.523 1 74.25 247 SER B O 1
ATOM 5271 N N . SER B 1 248 ? -14.68 -4.535 -1.859 1 74.94 248 SER B N 1
ATOM 5272 C CA . SER B 1 248 ? -13.75 -4.973 -2.895 1 74.94 248 SER B CA 1
ATOM 5273 C C . SER B 1 248 ? -13.344 -6.43 -2.693 1 74.94 248 SER B C 1
ATOM 5275 O O . SER B 1 248 ? -13.234 -7.188 -3.66 1 74.94 248 SER B O 1
ATOM 5277 N N . LEU B 1 249 ? -13.133 -6.777 -1.422 1 79.62 249 LEU B N 1
ATOM 5278 C CA . LEU B 1 249 ? -12.742 -8.148 -1.118 1 79.62 249 LEU B CA 1
ATOM 5279 C C . LEU B 1 249 ? -13.844 -9.125 -1.504 1 79.62 249 LEU B C 1
ATOM 5281 O O . LEU B 1 249 ? -13.594 -10.109 -2.199 1 79.62 249 LEU B O 1
ATOM 5285 N N . PHE B 1 250 ? -15.086 -8.844 -1.227 1 81.19 250 PHE B N 1
ATOM 5286 C CA . PHE B 1 250 ? -16.188 -9.75 -1.492 1 81.19 250 PHE B CA 1
ATOM 5287 C C . PHE B 1 250 ? -16.562 -9.742 -2.973 1 81.19 250 PHE B C 1
ATOM 5289 O O . PHE B 1 250 ? -16.953 -10.773 -3.523 1 81.19 250 PHE B O 1
ATOM 5296 N N . ASN B 1 251 ? -16.453 -8.594 -3.537 1 80.25 251 ASN B N 1
ATOM 5297 C CA . ASN B 1 251 ? -16.641 -8.547 -4.984 1 80.25 251 ASN B CA 1
ATOM 5298 C C . ASN B 1 251 ? -15.562 -9.359 -5.707 1 80.25 251 ASN B C 1
ATOM 5300 O O . ASN B 1 251 ? -15.852 -10.055 -6.68 1 80.25 251 ASN B O 1
ATOM 5304 N N . GLY B 1 252 ? -14.391 -9.195 -5.164 1 83.38 252 GLY B N 1
ATOM 5305 C CA . GLY B 1 252 ? -13.312 -10 -5.711 1 83.38 252 GLY B CA 1
ATOM 5306 C C . GLY B 1 252 ? -13.57 -11.492 -5.598 1 83.38 252 GLY B C 1
ATOM 5307 O O . GLY B 1 252 ? -13.336 -12.242 -6.551 1 83.38 252 GLY B O 1
ATOM 5308 N N . PHE B 1 253 ? -14.133 -11.938 -4.492 1 84.88 253 PHE B N 1
ATOM 5309 C CA . PHE B 1 253 ? -14.469 -13.344 -4.293 1 84.88 253 PHE B CA 1
ATOM 5310 C C . PHE B 1 253 ? -15.602 -13.766 -5.223 1 84.88 253 PHE B C 1
ATOM 5312 O O . PHE B 1 253 ? -15.531 -14.836 -5.84 1 84.88 253 PHE B O 1
ATOM 5319 N N . ALA B 1 254 ? -16.578 -12.938 -5.332 1 86.44 254 ALA B N 1
ATOM 5320 C CA . ALA B 1 254 ? -17.766 -13.258 -6.102 1 86.44 254 ALA B CA 1
ATOM 5321 C C . ALA B 1 254 ? -17.438 -13.453 -7.578 1 86.44 254 ALA B C 1
ATOM 5323 O O . ALA B 1 254 ? -18.078 -14.258 -8.266 1 86.44 254 ALA B O 1
ATOM 5324 N N . ILE B 1 255 ? -16.438 -12.812 -8.008 1 87 255 ILE B N 1
ATOM 5325 C CA . ILE B 1 255 ? -16.047 -12.906 -9.406 1 87 255 ILE B CA 1
ATOM 5326 C C . ILE B 1 255 ? -14.906 -13.906 -9.562 1 87 255 ILE B C 1
ATOM 5328 O O . ILE B 1 255 ? -14.922 -14.727 -10.484 1 87 255 ILE B O 1
ATOM 5332 N N . GLY B 1 256 ? -14 -13.836 -8.633 1 88.25 256 GLY B N 1
ATOM 5333 C CA . GLY B 1 256 ? -12.781 -14.625 -8.742 1 88.25 256 GLY B CA 1
ATOM 5334 C C . GLY B 1 256 ? -13.031 -16.125 -8.648 1 88.25 256 GLY B C 1
ATOM 5335 O O . GLY B 1 256 ? -12.516 -16.891 -9.461 1 88.25 256 GLY B O 1
ATOM 5336 N N . PHE B 1 257 ? -13.883 -16.578 -7.75 1 90 257 PHE B N 1
ATOM 5337 C CA . PHE B 1 257 ? -14.094 -18.016 -7.527 1 90 257 PHE B CA 1
ATOM 5338 C C . PHE B 1 257 ? -14.828 -18.641 -8.703 1 90 257 PHE B C 1
ATOM 5340 O O . PHE B 1 257 ? -14.414 -19.672 -9.227 1 90 257 PHE B O 1
ATOM 5347 N N . PRO B 1 258 ? -15.859 -18.047 -9.25 1 90.94 258 PRO B N 1
ATOM 5348 C CA . PRO B 1 258 ? -16.547 -18.625 -10.414 1 90.94 258 PRO B CA 1
ATOM 5349 C C . PRO B 1 258 ? -15.648 -18.688 -11.648 1 90.94 258 PRO B C 1
ATOM 5351 O O . PRO B 1 258 ? -15.672 -19.672 -12.383 1 90.94 258 PRO B O 1
ATOM 5354 N N . ILE B 1 259 ? -14.859 -17.719 -11.844 1 88.88 259 ILE B N 1
ATOM 5355 C CA . ILE B 1 259 ? -13.969 -17.703 -13 1 88.88 259 ILE B CA 1
ATOM 5356 C C . ILE B 1 259 ? -12.898 -18.781 -12.844 1 88.88 259 ILE B C 1
ATOM 5358 O O . ILE B 1 259 ? -12.586 -19.5 -13.805 1 88.88 259 ILE B O 1
ATOM 5362 N N . ALA B 1 260 ? -12.383 -18.812 -11.641 1 90.44 260 ALA B N 1
ATOM 5363 C CA . ALA B 1 260 ? -11.398 -19.859 -11.383 1 90.44 260 ALA B CA 1
ATOM 5364 C C . ALA B 1 260 ? -12 -21.234 -11.617 1 90.44 260 ALA B C 1
ATOM 5366 O O . ALA B 1 260 ? -11.352 -22.125 -12.188 1 90.44 260 ALA B O 1
ATOM 5367 N N . PHE B 1 261 ? -13.227 -21.453 -11.266 1 92.69 261 PHE B N 1
ATOM 5368 C CA . PHE B 1 261 ? -13.906 -22.719 -11.461 1 92.69 261 PHE B CA 1
ATOM 5369 C C . PHE B 1 261 ? -14.023 -23.047 -12.945 1 92.69 261 PHE B C 1
ATOM 5371 O O . PHE B 1 261 ? -13.734 -24.172 -13.359 1 92.69 261 PHE B O 1
ATOM 5378 N N . VAL B 1 262 ? -14.383 -22.078 -13.695 1 91.12 262 VAL B N 1
ATOM 5379 C CA . VAL B 1 262 ? -14.578 -22.281 -15.133 1 91.12 262 VAL B CA 1
ATOM 5380 C C . VAL B 1 262 ? -13.25 -22.641 -15.789 1 91.12 262 VAL B C 1
ATOM 5382 O O . VAL B 1 262 ? -13.18 -23.547 -16.625 1 91.12 262 VAL B O 1
ATOM 5385 N N . ILE B 1 263 ? -12.219 -22.016 -15.391 1 88.44 263 ILE B N 1
ATOM 5386 C CA . ILE B 1 263 ? -10.906 -22.25 -15.984 1 88.44 263 ILE B CA 1
ATOM 5387 C C . ILE B 1 263 ? -10.406 -23.641 -15.594 1 88.44 263 ILE B C 1
ATOM 5389 O O . ILE B 1 263 ? -9.891 -24.391 -16.438 1 88.44 263 ILE B O 1
ATOM 5393 N N . VAL B 1 264 ? -10.609 -23.969 -14.336 1 88.69 264 VAL B N 1
ATOM 5394 C CA . VAL B 1 264 ? -10.188 -25.281 -13.891 1 88.69 264 VAL B CA 1
ATOM 5395 C C . VAL B 1 264 ? -11.016 -26.359 -14.586 1 88.69 264 VAL B C 1
ATOM 5397 O O . VAL B 1 264 ? -10.5 -27.422 -14.938 1 88.69 264 VAL B O 1
ATOM 5400 N N . LEU B 1 265 ? -12.227 -26.047 -14.812 1 89.5 265 LEU B N 1
ATOM 5401 C CA . LEU B 1 265 ? -13.117 -26.984 -15.484 1 89.5 265 LEU B CA 1
ATOM 5402 C C . LEU B 1 265 ? -12.672 -27.219 -16.922 1 89.5 265 LEU B C 1
ATOM 5404 O O . LEU B 1 265 ? -12.695 -28.359 -17.406 1 89.5 265 LEU B O 1
ATOM 5408 N N . ILE B 1 266 ? -12.297 -26.188 -17.531 1 85.81 266 ILE B N 1
ATOM 5409 C CA . ILE B 1 266 ? -11.828 -26.297 -18.922 1 85.81 266 ILE B CA 1
ATOM 5410 C C . ILE B 1 266 ? -10.508 -27.062 -18.953 1 85.81 266 ILE B C 1
ATOM 5412 O O . ILE B 1 266 ? -10.273 -27.875 -19.844 1 85.81 266 ILE B O 1
ATOM 5416 N N . SER B 1 267 ? -9.734 -26.875 -17.953 1 83.38 267 SER B N 1
ATOM 5417 C CA . SER B 1 267 ? -8.406 -27.484 -17.906 1 83.38 267 SER B CA 1
ATOM 5418 C C . SER B 1 267 ? -8.484 -28.953 -17.531 1 83.38 267 SER B C 1
ATOM 5420 O O . SER B 1 267 ? -7.789 -29.797 -18.109 1 83.38 267 SER B O 1
ATOM 5422 N N . THR B 1 268 ? -9.289 -29.359 -16.609 1 82.31 268 THR B N 1
ATOM 5423 C CA . THR B 1 268 ? -9.359 -30.734 -16.125 1 82.31 268 THR B CA 1
ATOM 5424 C C . THR B 1 268 ? -10.461 -31.5 -16.828 1 82.31 268 THR B C 1
ATOM 5426 O O . THR B 1 268 ? -10.461 -32.75 -16.828 1 82.31 268 THR B O 1
ATOM 5429 N N . ARG B 1 269 ? -11.445 -30.828 -17.328 1 83.44 269 ARG B N 1
ATOM 5430 C CA . ARG B 1 269 ? -12.594 -31.438 -18 1 83.44 269 ARG B CA 1
ATOM 5431 C C . ARG B 1 269 ? -13.359 -32.375 -17.062 1 83.44 269 ARG B C 1
ATOM 5433 O O . ARG B 1 269 ? -13.914 -33.375 -17.5 1 83.44 269 ARG B O 1
ATOM 5440 N N . ASN B 1 270 ? -13.234 -32.156 -15.805 1 86.31 270 ASN B N 1
ATOM 5441 C CA . ASN B 1 270 ? -13.938 -32.938 -14.781 1 86.31 270 ASN B CA 1
ATOM 5442 C C . ASN B 1 270 ? -14.531 -32.031 -13.711 1 86.31 270 ASN B C 1
ATOM 5444 O O . ASN B 1 270 ? -13.805 -31.312 -13.023 1 86.31 270 ASN B O 1
ATOM 5448 N N . VAL B 1 271 ? -15.789 -32.062 -13.508 1 87.62 271 VAL B N 1
ATOM 5449 C CA . VAL B 1 271 ? -16.516 -31.172 -12.633 1 87.62 271 VAL B CA 1
ATOM 5450 C C . VAL B 1 271 ? -16.172 -31.469 -11.172 1 87.62 271 VAL B C 1
ATOM 5452 O O . VAL B 1 271 ? -16.062 -30.547 -10.359 1 87.62 271 VAL B O 1
ATOM 5455 N N . PHE B 1 272 ? -15.945 -32.719 -10.852 1 86.81 272 PHE B N 1
ATOM 5456 C CA . PHE B 1 272 ? -15.672 -33.094 -9.469 1 86.81 272 PHE B CA 1
ATOM 5457 C C . PHE B 1 272 ? -14.297 -32.625 -9.031 1 86.81 272 PHE B C 1
ATOM 5459 O O . PHE B 1 272 ? -14.133 -32.094 -7.934 1 86.81 272 PHE B O 1
ATOM 5466 N N . ILE B 1 273 ? -13.367 -32.781 -9.922 1 87.62 273 ILE B N 1
ATOM 5467 C CA . ILE B 1 273 ? -12.016 -32.344 -9.609 1 87.62 273 ILE B CA 1
ATOM 5468 C C . ILE B 1 273 ? -11.969 -30.828 -9.523 1 87.62 273 ILE B C 1
ATOM 5470 O O . ILE B 1 273 ? -11.305 -30.266 -8.656 1 87.62 273 ILE B O 1
ATOM 5474 N N . SER B 1 274 ? -12.719 -30.203 -10.391 1 90.56 274 SER B N 1
ATOM 5475 C CA . SER B 1 274 ? -12.766 -28.75 -10.391 1 90.56 274 SER B CA 1
ATOM 5476 C C . SER B 1 274 ? -13.438 -28.219 -9.125 1 90.56 274 SER B C 1
ATOM 5478 O O . SER B 1 274 ? -12.977 -27.219 -8.539 1 90.56 274 SER B O 1
ATOM 5480 N N . LEU B 1 275 ? -14.492 -28.828 -8.68 1 90.69 275 LEU B N 1
ATOM 5481 C CA . LEU B 1 275 ? -15.172 -28.406 -7.461 1 90.69 275 LEU B CA 1
ATOM 5482 C C . LEU B 1 275 ? -14.281 -28.609 -6.242 1 90.69 275 LEU B C 1
ATOM 5484 O O . LEU B 1 275 ? -14.25 -27.766 -5.344 1 90.69 275 LEU B O 1
ATOM 5488 N N . LEU B 1 276 ? -13.648 -29.719 -6.262 1 91.06 276 LEU B N 1
ATOM 5489 C CA . LEU B 1 276 ? -12.742 -30.016 -5.152 1 91.06 276 LEU B CA 1
ATOM 5490 C C . LEU B 1 276 ? -11.594 -29 -5.113 1 91.06 276 LEU B C 1
ATOM 5492 O O . LEU B 1 276 ? -11.141 -28.609 -4.035 1 91.06 276 LEU B O 1
ATOM 5496 N N . ALA B 1 277 ? -11.125 -28.656 -6.297 1 91.81 277 ALA B N 1
ATOM 5497 C CA . ALA B 1 277 ? -10.062 -27.672 -6.387 1 91.81 277 ALA B CA 1
ATOM 5498 C C . ALA B 1 277 ? -10.5 -26.328 -5.805 1 91.81 277 ALA B C 1
ATOM 5500 O O . ALA B 1 277 ? -9.773 -25.703 -5.027 1 91.81 277 ALA B O 1
ATOM 5501 N N . ILE B 1 278 ? -11.703 -25.906 -6.094 1 91.69 278 ILE B N 1
ATOM 5502 C CA . ILE B 1 278 ? -12.211 -24.625 -5.637 1 91.69 278 ILE B CA 1
ATOM 5503 C C . ILE B 1 278 ? -12.445 -24.656 -4.129 1 91.69 278 ILE B C 1
ATOM 5505 O O . ILE B 1 278 ? -12.156 -23.703 -3.422 1 91.69 278 ILE B O 1
ATOM 5509 N N . ILE B 1 279 ? -12.953 -25.719 -3.652 1 91.19 279 ILE B N 1
ATOM 5510 C CA . ILE B 1 279 ? -13.18 -25.875 -2.217 1 91.19 279 ILE B CA 1
ATOM 5511 C C . ILE B 1 279 ? -11.852 -25.781 -1.476 1 91.19 279 ILE B C 1
ATOM 5513 O O . ILE B 1 279 ? -11.758 -25.156 -0.421 1 91.19 279 ILE B O 1
ATOM 5517 N N . THR B 1 280 ? -10.867 -26.406 -2.035 1 91.31 280 THR B N 1
ATOM 5518 C CA . THR B 1 280 ? -9.531 -26.344 -1.448 1 91.31 280 THR B CA 1
ATOM 5519 C C . THR B 1 280 ? -9.016 -24.906 -1.406 1 91.31 280 THR B C 1
ATOM 5521 O O . THR B 1 280 ? -8.453 -24.484 -0.4 1 91.31 280 THR B O 1
ATOM 5524 N N . VAL B 1 281 ? -9.25 -24.188 -2.488 1 91.12 281 VAL B N 1
ATOM 5525 C CA . VAL B 1 281 ? -8.797 -22.812 -2.576 1 91.12 281 VAL B CA 1
ATOM 5526 C C . VAL B 1 281 ? -9.539 -21.953 -1.546 1 91.12 281 VAL B C 1
ATOM 5528 O O . VAL B 1 281 ? -8.945 -21.078 -0.921 1 91.12 281 VAL B O 1
ATOM 5531 N N . VAL B 1 282 ? -10.82 -22.234 -1.366 1 88.5 282 VAL B N 1
ATOM 5532 C CA . VAL B 1 282 ? -11.617 -21.5 -0.385 1 88.5 282 VAL B CA 1
ATOM 5533 C C . VAL B 1 282 ? -11.031 -21.703 1.01 1 88.5 282 VAL B C 1
ATOM 5535 O O . VAL B 1 282 ? -10.938 -20.766 1.797 1 88.5 282 VAL B O 1
ATOM 5538 N N . PHE B 1 283 ? -10.602 -22.906 1.288 1 88.62 283 PHE B N 1
ATOM 5539 C CA . PHE B 1 283 ? -9.992 -23.188 2.584 1 88.62 283 PHE B CA 1
ATOM 5540 C C . PHE B 1 283 ? -8.672 -22.453 2.742 1 88.62 283 PHE B C 1
ATOM 5542 O O . PHE B 1 283 ? -8.344 -21.984 3.832 1 88.62 283 PHE B O 1
ATOM 5549 N N . ILE B 1 284 ? -7.969 -22.406 1.697 1 89.31 284 ILE B N 1
ATOM 5550 C CA . ILE B 1 284 ? -6.68 -21.719 1.736 1 89.31 284 ILE B CA 1
ATOM 5551 C C . ILE B 1 284 ? -6.895 -20.234 2.018 1 89.31 284 ILE B C 1
ATOM 5553 O O . ILE B 1 284 ? -6.242 -19.656 2.896 1 89.31 284 ILE B O 1
ATOM 5557 N N . VAL B 1 285 ? -7.816 -19.641 1.311 1 86 285 VAL B N 1
ATOM 5558 C CA . VAL B 1 285 ? -8.117 -18.219 1.469 1 86 285 VAL B CA 1
ATOM 5559 C C . VAL B 1 285 ? -8.602 -17.938 2.891 1 86 285 VAL B C 1
ATOM 5561 O O . VAL B 1 285 ? -8.18 -16.984 3.527 1 86 285 VAL B O 1
ATOM 5564 N N . ALA B 1 286 ? -9.461 -18.766 3.375 1 85 286 ALA B N 1
ATOM 5565 C CA . ALA B 1 286 ? -10 -18.625 4.723 1 85 286 ALA B CA 1
ATOM 5566 C C . ALA B 1 286 ? -8.898 -18.703 5.77 1 85 286 ALA B C 1
ATOM 5568 O O . ALA B 1 286 ? -8.914 -17.969 6.762 1 85 286 ALA B O 1
ATOM 5569 N N . ASN B 1 287 ? -7.973 -19.594 5.543 1 86.31 287 ASN B N 1
ATOM 5570 C CA . ASN B 1 287 ? -6.879 -19.75 6.496 1 86.31 287 ASN B CA 1
ATOM 5571 C C . ASN B 1 287 ? -5.941 -18.547 6.473 1 86.31 287 ASN B C 1
ATOM 5573 O O . ASN B 1 287 ? -5.426 -18.125 7.512 1 86.31 287 ASN B O 1
ATOM 5577 N N . VAL B 1 288 ? -5.699 -18.062 5.316 1 84.75 288 VAL B N 1
ATOM 5578 C CA . VAL B 1 288 ? -4.828 -16.891 5.203 1 84.75 288 VAL B CA 1
ATOM 5579 C C . VAL B 1 288 ? -5.477 -15.695 5.891 1 84.75 288 VAL B C 1
ATOM 5581 O O . VAL B 1 288 ? -4.832 -15 6.684 1 84.75 288 VAL B O 1
ATOM 5584 N N . LEU B 1 289 ? -6.738 -15.445 5.637 1 81.69 289 LEU B N 1
ATOM 5585 C CA . LEU B 1 289 ? -7.453 -14.328 6.246 1 81.69 289 LEU B CA 1
ATOM 5586 C C . LEU B 1 289 ? -7.637 -14.547 7.746 1 81.69 289 LEU B C 1
ATOM 5588 O O . LEU B 1 289 ? -7.625 -13.594 8.523 1 81.69 289 LEU B O 1
ATOM 5592 N N . GLY B 1 290 ? -7.875 -15.805 8.078 1 81.31 290 GLY B N 1
ATOM 5593 C CA . GLY B 1 290 ? -7.965 -16.125 9.492 1 81.31 290 GLY B CA 1
ATOM 5594 C C . GLY B 1 290 ? -6.688 -15.836 10.25 1 81.31 290 GLY B C 1
ATOM 5595 O O . GLY B 1 290 ? -6.734 -15.367 11.391 1 81.31 290 GLY B O 1
ATOM 5596 N N . TYR B 1 291 ? -5.57 -16.172 9.602 1 79.94 291 TYR B N 1
ATOM 5597 C CA . TYR B 1 291 ? -4.281 -15.852 10.211 1 79.94 291 TYR B CA 1
ATOM 5598 C C . TYR B 1 291 ? -4.145 -14.352 10.445 1 79.94 291 TYR B C 1
ATOM 5600 O O . TYR B 1 291 ? -3.609 -13.922 11.469 1 79.94 291 TYR B O 1
ATOM 5608 N N . CYS B 1 292 ? -4.535 -13.516 9.492 1 76 292 CYS B N 1
ATOM 5609 C CA . CYS B 1 292 ? -4.465 -12.062 9.625 1 76 292 CYS B CA 1
ATOM 5610 C C . CYS B 1 292 ? -5.234 -11.586 10.852 1 76 292 CYS B C 1
ATOM 5612 O O . CYS B 1 292 ? -4.754 -10.742 11.602 1 76 292 CYS B O 1
ATOM 5614 N N . LYS B 1 293 ? -6.309 -12.141 11.07 1 73 293 LYS B N 1
ATOM 5615 C CA . LYS B 1 293 ? -7.117 -11.773 12.227 1 73 293 LYS B CA 1
ATOM 5616 C C . LYS B 1 293 ? -6.43 -12.195 13.531 1 73 293 LYS B C 1
ATOM 5618 O O . LYS B 1 293 ? -6.398 -11.422 14.492 1 73 293 LYS B O 1
ATOM 5623 N N . MET B 1 294 ? -5.934 -13.383 13.492 1 73.62 294 MET B N 1
ATOM 5624 C CA . MET B 1 294 ? -5.281 -13.906 14.695 1 73.62 294 MET B CA 1
ATOM 5625 C C . MET B 1 294 ? -4.035 -13.094 15.031 1 73.62 294 MET B C 1
ATOM 5627 O O . MET B 1 294 ? -3.695 -12.922 16.203 1 73.62 294 MET B O 1
ATOM 5631 N N . ALA B 1 295 ? -3.408 -12.625 14.031 1 72.44 295 ALA B N 1
ATOM 5632 C CA . ALA B 1 295 ? -2.193 -11.836 14.211 1 72.44 295 ALA B CA 1
ATOM 5633 C C . ALA B 1 295 ? -2.527 -10.391 14.57 1 72.44 295 ALA B C 1
ATOM 5635 O O . ALA B 1 295 ? -1.629 -9.586 14.828 1 72.44 295 ALA B O 1
ATOM 5636 N N . GLY B 1 296 ? -3.816 -10.023 14.555 1 66.62 296 GLY B N 1
ATOM 5637 C CA . GLY B 1 296 ? -4.246 -8.68 14.93 1 66.62 296 GLY B CA 1
ATOM 5638 C C . GLY B 1 296 ? -4.152 -7.684 13.789 1 66.62 296 GLY B C 1
ATOM 5639 O O . GLY B 1 296 ? -4.082 -6.473 14.023 1 66.62 296 GLY B O 1
ATOM 5640 N N . TRP B 1 297 ? -4.008 -8.273 12.617 1 66.69 297 TRP B N 1
ATOM 5641 C CA . TRP B 1 297 ? -3.949 -7.379 11.469 1 66.69 297 TRP B CA 1
ATOM 5642 C C . TRP B 1 297 ? -5.344 -6.906 11.078 1 66.69 297 TRP B C 1
ATOM 5644 O O . TRP B 1 297 ? -6.328 -7.621 11.273 1 66.69 297 TRP B O 1
ATOM 5654 N N . TYR B 1 298 ? -5.344 -5.703 10.609 1 64.56 298 TYR B N 1
ATOM 5655 C CA . TYR B 1 298 ? -6.59 -5.176 10.062 1 64.56 298 TYR B CA 1
ATOM 5656 C C . TYR B 1 298 ? -6.656 -5.383 8.555 1 64.56 298 TYR B C 1
ATOM 5658 O O . TYR B 1 298 ? -5.625 -5.582 7.906 1 64.56 298 TYR B O 1
ATOM 5666 N N . LEU B 1 299 ? -7.891 -5.43 8.102 1 70.62 299 LEU B N 1
ATOM 5667 C CA . LEU B 1 299 ? -8.086 -5.547 6.66 1 70.62 299 LEU B CA 1
ATOM 5668 C C . LEU B 1 299 ? -7.641 -4.277 5.945 1 70.62 299 LEU B C 1
ATOM 5670 O O . LEU B 1 299 ? -8.297 -3.238 6.047 1 70.62 299 LEU B O 1
ATOM 5674 N N . GLY B 1 300 ? -6.504 -4.34 5.434 1 68.88 300 GLY B N 1
ATOM 5675 C CA . GLY B 1 300 ? -5.98 -3.238 4.641 1 68.88 300 GLY B CA 1
ATOM 5676 C C . GLY B 1 300 ? -5.895 -3.561 3.162 1 68.88 300 GLY B C 1
ATOM 5677 O O . GLY B 1 300 ? -6.379 -4.602 2.717 1 68.88 300 GLY B O 1
ATOM 5678 N N . PRO B 1 301 ? -5.449 -2.625 2.395 1 69.38 301 PRO B N 1
ATOM 5679 C CA . PRO B 1 301 ? -5.32 -2.859 0.954 1 69.38 301 PRO B CA 1
ATOM 5680 C C . PRO B 1 301 ? -4.453 -4.074 0.627 1 69.38 301 PRO B C 1
ATOM 5682 O O . PRO B 1 301 ? -4.77 -4.828 -0.295 1 69.38 301 PRO B O 1
ATOM 5685 N N . GLY B 1 302 ? -3.396 -4.25 1.439 1 72.69 302 GLY B N 1
ATOM 5686 C CA . GLY B 1 302 ? -2.52 -5.387 1.212 1 72.69 302 GLY B CA 1
ATOM 5687 C C . GLY B 1 302 ? -3.203 -6.723 1.439 1 72.69 302 GLY B C 1
ATOM 5688 O O . GLY B 1 302 ? -3.039 -7.652 0.649 1 72.69 302 GLY B O 1
ATOM 5689 N N . GLU B 1 303 ? -4.008 -6.781 2.455 1 76.69 303 GLU B N 1
ATOM 5690 C CA . GLU B 1 303 ? -4.719 -8.016 2.787 1 76.69 303 GLU B CA 1
ATOM 5691 C C . GLU B 1 303 ? -5.789 -8.328 1.744 1 76.69 303 GLU B C 1
ATOM 5693 O O . GLU B 1 303 ? -6.02 -9.492 1.415 1 76.69 303 GLU B O 1
ATOM 5698 N N . CYS B 1 304 ? -6.375 -7.254 1.251 1 77.62 304 CYS B N 1
ATOM 5699 C CA . CYS B 1 304 ? -7.395 -7.453 0.226 1 77.62 304 CYS B CA 1
ATOM 5700 C C . CYS B 1 304 ? -6.773 -7.969 -1.067 1 77.62 304 CYS B C 1
ATOM 5702 O O . CYS B 1 304 ? -7.285 -8.906 -1.679 1 77.62 304 CYS B O 1
ATOM 5704 N N . VAL B 1 305 ? -5.707 -7.312 -1.397 1 75.88 305 VAL B N 1
ATOM 5705 C CA . VAL B 1 305 ? -5 -7.742 -2.602 1 75.88 305 VAL B CA 1
ATOM 5706 C C . VAL B 1 305 ? -4.547 -9.188 -2.449 1 75.88 305 VAL B C 1
ATOM 5708 O O . VAL B 1 305 ? -4.758 -10.016 -3.342 1 75.88 305 VAL B O 1
ATOM 5711 N N . ALA B 1 306 ? -3.967 -9.445 -1.305 1 75.56 306 ALA B N 1
ATOM 5712 C CA . ALA B 1 306 ? -3.477 -10.797 -1.036 1 75.56 306 ALA B CA 1
ATOM 5713 C C . ALA B 1 306 ? -4.621 -11.812 -1.049 1 75.56 306 ALA B C 1
ATOM 5715 O O . ALA B 1 306 ? -4.465 -12.93 -1.547 1 75.56 306 ALA B O 1
ATOM 5716 N N . GLY B 1 307 ? -5.762 -11.406 -0.522 1 76.94 307 GLY B N 1
ATOM 5717 C CA . GLY B 1 307 ? -6.91 -12.297 -0.484 1 76.94 307 GLY B CA 1
ATOM 5718 C C . GLY B 1 307 ? -7.418 -12.68 -1.862 1 76.94 307 GLY B C 1
ATOM 5719 O O . GLY B 1 307 ? -7.797 -13.828 -2.092 1 76.94 307 GLY B O 1
ATOM 5720 N N . ILE B 1 308 ? -7.332 -11.812 -2.787 1 82.19 308 ILE B N 1
ATOM 5721 C CA . ILE B 1 308 ? -7.895 -12.047 -4.113 1 82.19 308 ILE B CA 1
ATOM 5722 C C . ILE B 1 308 ? -6.875 -12.773 -4.988 1 82.19 308 ILE B C 1
ATOM 5724 O O . ILE B 1 308 ? -7.211 -13.75 -5.66 1 82.19 308 ILE B O 1
ATOM 5728 N N . ILE B 1 309 ? -5.625 -12.328 -4.887 1 77.5 309 ILE B N 1
ATOM 5729 C CA . ILE B 1 309 ? -4.598 -12.922 -5.734 1 77.5 309 ILE B CA 1
ATOM 5730 C C . ILE B 1 309 ? -4.344 -14.367 -5.297 1 77.5 309 ILE B C 1
ATOM 5732 O O . ILE B 1 309 ? -3.951 -15.203 -6.109 1 77.5 309 ILE B O 1
ATOM 5736 N N . VAL B 1 310 ? -4.578 -14.586 -4.035 1 80.62 310 VAL B N 1
ATOM 5737 C CA . VAL B 1 310 ? -4.41 -15.922 -3.467 1 80.62 310 VAL B CA 1
ATOM 5738 C C . VAL B 1 310 ? -5.223 -16.938 -4.273 1 80.62 310 VAL B C 1
ATOM 5740 O O . VAL B 1 310 ? -4.801 -18.078 -4.453 1 80.62 310 VAL B O 1
ATOM 5743 N N . ILE B 1 311 ? -6.301 -16.516 -4.812 1 83.81 311 ILE B N 1
ATOM 5744 C CA . ILE B 1 311 ? -7.164 -17.422 -5.578 1 83.81 311 ILE B CA 1
ATOM 5745 C C . ILE B 1 311 ? -6.41 -17.953 -6.793 1 83.81 311 ILE B C 1
ATOM 5747 O O . ILE B 1 311 ? -6.379 -19.156 -7.031 1 83.81 311 ILE B O 1
ATOM 5751 N N . GLY B 1 312 ? -5.793 -17.062 -7.469 1 82.19 312 GLY B N 1
ATOM 5752 C CA . GLY B 1 312 ? -5.055 -17.453 -8.656 1 82.19 312 GLY B CA 1
ATOM 5753 C C . GLY B 1 312 ? -3.799 -18.25 -8.344 1 82.19 312 GLY B C 1
ATOM 5754 O O . GLY B 1 312 ? -3.471 -19.203 -9.055 1 82.19 312 GLY B O 1
ATOM 5755 N N . LEU B 1 313 ? -3.182 -17.953 -7.281 1 81.75 313 LEU B N 1
ATOM 5756 C CA . LEU B 1 313 ? -1.936 -18.609 -6.898 1 81.75 313 LEU B CA 1
ATOM 5757 C C . LEU B 1 313 ? -2.207 -19.984 -6.32 1 81.75 313 LEU B C 1
ATOM 5759 O O . LEU B 1 313 ? -1.443 -20.922 -6.562 1 81.75 313 LEU B O 1
ATOM 5763 N N . ALA B 1 314 ? -3.279 -20.062 -5.59 1 85.81 314 ALA B N 1
ATOM 5764 C CA . ALA B 1 314 ? -3.586 -21.297 -4.871 1 85.81 314 ALA B CA 1
ATOM 5765 C C . ALA B 1 314 ? -4.098 -22.375 -5.82 1 85.81 314 ALA B C 1
ATOM 5767 O O . ALA B 1 314 ? -3.889 -23.562 -5.59 1 85.81 314 ALA B O 1
ATOM 5768 N N . VAL B 1 315 ? -4.711 -21.969 -6.883 1 88.31 315 VAL B N 1
ATOM 5769 C CA . VAL B 1 315 ? -5.344 -22.938 -7.777 1 88.31 315 VAL B CA 1
ATOM 5770 C C . VAL B 1 315 ? -4.277 -23.641 -8.625 1 88.31 315 VAL B C 1
ATOM 5772 O O . VAL B 1 315 ? -4.5 -24.75 -9.125 1 88.31 315 VAL B O 1
ATOM 5775 N N . ASP B 1 316 ? -3.133 -23.078 -8.727 1 87.69 316 ASP B N 1
ATOM 5776 C CA . ASP B 1 316 ? -2.074 -23.609 -9.586 1 87.69 316 ASP B CA 1
ATOM 5777 C C . ASP B 1 316 ? -1.695 -25.031 -9.18 1 87.69 316 ASP B C 1
ATOM 5779 O O . ASP B 1 316 ? -1.645 -25.922 -10.023 1 87.69 316 ASP B O 1
ATOM 5783 N N . TYR B 1 317 ? -1.543 -25.219 -7.984 1 89.38 317 TYR B N 1
ATOM 5784 C CA . TYR B 1 317 ? -1.084 -26.531 -7.523 1 89.38 317 TYR B CA 1
ATOM 5785 C C . TYR B 1 317 ? -2.178 -27.578 -7.688 1 89.38 317 TYR B C 1
ATOM 5787 O O . TYR B 1 317 ? -1.897 -28.734 -8.047 1 89.38 317 TYR B O 1
ATOM 5795 N N . THR B 1 318 ? -3.357 -27.172 -7.523 1 88.69 318 THR B N 1
ATOM 5796 C CA . THR B 1 318 ? -4.473 -28.094 -7.68 1 88.69 318 THR B CA 1
ATOM 5797 C C . THR B 1 318 ? -4.684 -28.438 -9.148 1 88.69 318 THR B C 1
ATOM 5799 O O . THR B 1 318 ? -5 -29.594 -9.484 1 88.69 318 THR B O 1
ATOM 5802 N N . ILE B 1 319 ? -4.445 -27.5 -10 1 86.88 319 ILE B N 1
ATOM 5803 C CA . ILE B 1 319 ? -4.609 -27.734 -11.43 1 86.88 319 ILE B CA 1
ATOM 5804 C C . ILE B 1 319 ? -3.543 -28.703 -11.93 1 86.88 319 ILE B C 1
ATOM 5806 O O . ILE B 1 319 ? -3.846 -29.641 -12.664 1 86.88 319 ILE B O 1
ATOM 5810 N N . HIS B 1 320 ? -2.377 -28.531 -11.516 1 86.19 320 HIS B N 1
ATOM 5811 C CA . HIS B 1 320 ? -1.279 -29.391 -11.961 1 86.19 320 HIS B CA 1
ATOM 5812 C C . HIS B 1 320 ? -1.466 -30.828 -11.477 1 86.19 320 HIS B C 1
ATOM 5814 O O . HIS B 1 320 ? -1.361 -31.766 -12.266 1 86.19 320 HIS B O 1
ATOM 5820 N N . LEU B 1 321 ? -1.758 -30.953 -10.266 1 88.19 321 LEU B N 1
ATOM 5821 C CA . LEU B 1 321 ? -1.899 -32.281 -9.703 1 88.19 321 LEU B CA 1
ATOM 5822 C C . LEU B 1 321 ? -3.189 -32.938 -10.188 1 88.19 321 LEU B C 1
ATOM 5824 O O . LEU B 1 321 ? -3.221 -34.156 -10.43 1 88.19 321 LEU B O 1
ATOM 5828 N N . GLY B 1 322 ? -4.266 -32.156 -10.273 1 86.19 322 GLY B N 1
ATOM 5829 C CA . GLY B 1 322 ? -5.508 -32.688 -10.812 1 86.19 322 GLY B CA 1
ATOM 5830 C C . GLY B 1 322 ? -5.383 -33.188 -12.242 1 86.19 322 GLY B C 1
ATOM 5831 O O . GLY B 1 322 ? -5.902 -34.25 -12.586 1 86.19 322 GLY B O 1
ATOM 5832 N N . HIS B 1 323 ? -4.656 -32.406 -13 1 83.62 323 HIS B N 1
ATOM 5833 C CA . HIS B 1 323 ? -4.426 -32.812 -14.391 1 83.62 323 HIS B CA 1
ATOM 5834 C C . HIS B 1 323 ? -3.586 -34.062 -14.484 1 83.62 323 HIS B C 1
ATOM 5836 O O . HIS B 1 323 ? -3.869 -34.938 -15.297 1 83.62 323 HIS B O 1
ATOM 5842 N N . ALA B 1 324 ? -2.539 -34.188 -13.703 1 83.38 324 ALA B N 1
ATOM 5843 C CA . ALA B 1 324 ? -1.688 -35.375 -13.695 1 83.38 324 ALA B CA 1
ATOM 5844 C C . ALA B 1 324 ? -2.473 -36.625 -13.266 1 83.38 324 ALA B C 1
ATOM 5846 O O . ALA B 1 324 ? -2.262 -37.719 -13.797 1 83.38 324 ALA B O 1
ATOM 5847 N N . TYR B 1 325 ? -3.365 -36.406 -12.359 1 85.31 325 TYR B N 1
ATOM 5848 C CA . TYR B 1 325 ? -4.203 -37.5 -11.883 1 85.31 325 TYR B CA 1
ATOM 5849 C C . TYR B 1 325 ? -5.09 -38.031 -13 1 85.31 325 TYR B C 1
ATOM 5851 O O . TYR B 1 325 ? -5.262 -39.25 -13.141 1 85.31 325 TYR B O 1
ATOM 5859 N N . LEU B 1 326 ? -5.598 -37.156 -13.797 1 83.19 326 LEU B N 1
ATOM 5860 C CA . LEU B 1 326 ? -6.484 -37.562 -14.883 1 83.19 326 LEU B CA 1
ATOM 5861 C C . LEU B 1 326 ? -5.695 -38.125 -16.062 1 83.19 326 LEU B C 1
ATOM 5863 O O . LEU B 1 326 ? -6.176 -39 -16.781 1 83.19 326 LEU B O 1
ATOM 5867 N N . GLU B 1 327 ? -4.516 -37.562 -16.25 1 78.5 327 GLU B N 1
ATOM 5868 C CA . GLU B 1 327 ? -3.648 -38.062 -17.312 1 78.5 327 GLU B CA 1
ATOM 5869 C C . GLU B 1 327 ? -3.213 -39.5 -17.047 1 78.5 327 GLU B C 1
ATOM 5871 O O . GLU B 1 327 ? -3.062 -40.312 -17.969 1 78.5 327 GLU B O 1
ATOM 5876 N N . GLY B 1 328 ? -2.949 -39.781 -15.773 1 75.88 328 GLY B N 1
ATOM 5877 C CA . GLY B 1 328 ? -2.645 -41.156 -15.414 1 75.88 328 GLY B CA 1
ATOM 5878 C C . GLY B 1 328 ? -3.766 -42.125 -15.75 1 75.88 328 GLY B C 1
ATOM 5879 O O . GLY B 1 328 ? -3.512 -43.25 -16.172 1 75.88 328 GLY B O 1
ATOM 5880 N N . ALA B 1 329 ? -4.934 -41.625 -15.664 1 72.06 329 ALA B N 1
ATOM 5881 C CA . ALA B 1 329 ? -6.094 -42.469 -16.016 1 72.06 329 ALA B CA 1
ATOM 5882 C C . ALA B 1 329 ? -6.141 -42.75 -17.516 1 72.06 329 ALA B C 1
ATOM 5884 O O . ALA B 1 329 ? -6.477 -43.844 -17.938 1 72.06 329 ALA B O 1
ATOM 5885 N N . HIS B 1 330 ? -5.699 -41.781 -18.219 1 69.12 330 HIS B N 1
ATOM 5886 C CA . HIS B 1 330 ? -5.715 -41.906 -19.672 1 69.12 330 HIS B CA 1
ATOM 5887 C C . HIS B 1 330 ? -4.598 -42.844 -20.141 1 69.12 330 HIS B C 1
ATOM 5889 O O . HIS B 1 330 ? -4.73 -43.5 -21.188 1 69.12 330 HIS B O 1
ATOM 5895 N N . GLY B 1 331 ? -3.49 -42.812 -19.344 1 65.56 331 GLY B N 1
ATOM 5896 C CA . GLY B 1 331 ? -2.361 -43.656 -19.703 1 65.56 331 GLY B CA 1
ATOM 5897 C C . GLY B 1 331 ? -2.559 -45.125 -19.328 1 65.56 331 GLY B C 1
ATOM 5898 O O . GLY B 1 331 ? -1.66 -45.938 -19.516 1 65.56 331 GLY B O 1
ATOM 5899 N N . GLY B 1 332 ? -3.775 -45.438 -18.844 1 65.81 332 GLY B N 1
ATOM 5900 C CA . GLY B 1 332 ? -4.094 -46.844 -18.625 1 65.81 332 GLY B CA 1
ATOM 5901 C C . GLY B 1 332 ? -4.023 -47.25 -17.156 1 65.81 332 GLY B C 1
ATOM 5902 O O . GLY B 1 332 ? -4.238 -48.406 -16.828 1 65.81 332 GLY B O 1
ATOM 5903 N N . LEU B 1 333 ? -3.682 -46.344 -16.406 1 67.06 333 LEU B N 1
ATOM 5904 C CA . LEU B 1 333 ? -3.607 -46.688 -14.984 1 67.06 333 LEU B CA 1
ATOM 5905 C C . LEU B 1 333 ? -4.988 -46.656 -14.344 1 67.06 333 LEU B C 1
ATOM 5907 O O . LEU B 1 333 ? -5.633 -45.594 -14.328 1 67.06 333 LEU B O 1
ATOM 5911 N N . ARG B 1 334 ? -5.672 -47.75 -14.211 1 66.25 334 ARG B N 1
ATOM 5912 C CA . ARG B 1 334 ? -7.074 -47.844 -13.812 1 66.25 334 ARG B CA 1
ATOM 5913 C C . ARG B 1 334 ? -7.223 -47.719 -12.297 1 66.25 334 ARG B C 1
ATOM 5915 O O . ARG B 1 334 ? -8.258 -47.25 -11.805 1 66.25 334 ARG B O 1
ATOM 5922 N N . GLY B 1 335 ? -6.141 -47.938 -11.578 1 73.69 335 GLY B N 1
ATOM 5923 C CA . GLY B 1 335 ? -6.32 -47.969 -10.133 1 73.69 335 GLY B CA 1
ATOM 5924 C C . GLY B 1 335 ? -6.086 -46.594 -9.492 1 73.69 335 GLY B C 1
ATOM 5925 O O . GLY B 1 335 ? -5.273 -45.812 -9.977 1 73.69 335 GLY B O 1
ATOM 5926 N N . ARG B 1 336 ? -6.969 -46.281 -8.523 1 78.62 336 ARG B N 1
ATOM 5927 C CA . ARG B 1 336 ? -6.902 -45.031 -7.77 1 78.62 336 ARG B CA 1
ATOM 5928 C C . ARG B 1 336 ? -5.504 -44.812 -7.199 1 78.62 336 ARG B C 1
ATOM 5930 O O . ARG B 1 336 ? -4.957 -43.719 -7.285 1 78.62 336 ARG B O 1
ATOM 5937 N N . LEU B 1 337 ? -4.949 -45.875 -6.664 1 82.94 337 LEU B N 1
ATOM 5938 C CA . LEU B 1 337 ? -3.648 -45.75 -6.016 1 82.94 337 LEU B CA 1
ATOM 5939 C C . LEU B 1 337 ? -2.551 -45.469 -7.039 1 82.94 337 LEU B C 1
ATOM 5941 O O . LEU B 1 337 ? -1.638 -44.688 -6.785 1 82.94 337 LEU B O 1
ATOM 5945 N N . HIS B 1 338 ? -2.689 -46.125 -8.211 1 82.88 338 HIS B N 1
ATOM 5946 C CA . HIS B 1 338 ? -1.669 -45.938 -9.234 1 82.88 338 HIS B CA 1
ATOM 5947 C C . HIS B 1 338 ? -1.729 -44.531 -9.844 1 82.88 338 HIS B C 1
ATOM 5949 O O . HIS B 1 338 ? -0.694 -43.938 -10.148 1 82.88 338 HIS B O 1
ATOM 5955 N N . ARG B 1 339 ? -2.924 -43.969 -9.93 1 84.12 339 ARG B N 1
ATOM 5956 C CA . ARG B 1 339 ? -3.09 -42.625 -10.438 1 84.12 339 ARG B CA 1
ATOM 5957 C C . ARG B 1 339 ? -2.557 -41.594 -9.453 1 84.12 339 ARG B C 1
ATOM 5959 O O . ARG B 1 339 ? -1.935 -40.594 -9.844 1 84.12 339 ARG B O 1
ATOM 5966 N N . TRP B 1 340 ? -2.908 -41.906 -8.266 1 86.75 340 TRP B N 1
ATOM 5967 C CA . TRP B 1 340 ? -2.459 -41.062 -7.18 1 86.75 340 TRP B CA 1
ATOM 5968 C C . TRP B 1 340 ? -0.936 -41 -7.109 1 86.75 340 TRP B C 1
ATOM 5970 O O . TRP B 1 340 ? -0.34 -39.938 -7.004 1 86.75 340 TRP B O 1
ATOM 5980 N N . GLU B 1 341 ? -0.267 -42.125 -7.23 1 86.88 341 GLU B N 1
ATOM 5981 C CA . GLU B 1 341 ? 1.188 -42.219 -7.199 1 86.88 341 GLU B CA 1
ATOM 5982 C C . GLU B 1 341 ? 1.813 -41.594 -8.43 1 86.88 341 GLU B C 1
ATOM 5984 O O . GLU B 1 341 ? 2.861 -40.938 -8.336 1 86.88 341 GLU B O 1
ATOM 5989 N N . TYR B 1 342 ? 1.171 -41.75 -9.492 1 83.94 342 TYR B N 1
ATOM 5990 C CA . TYR B 1 342 ? 1.656 -41.156 -10.727 1 83.94 342 TYR B CA 1
ATOM 5991 C C . TYR B 1 342 ? 1.642 -39.625 -10.633 1 83.94 342 TYR B C 1
ATOM 5993 O O . TYR B 1 342 ? 2.613 -38.969 -11.016 1 83.94 342 TYR B O 1
ATOM 6001 N N . ALA B 1 343 ? 0.561 -39.094 -10.148 1 86.06 343 ALA B N 1
ATOM 6002 C CA . ALA B 1 343 ? 0.421 -37.656 -10.031 1 86.06 343 ALA B CA 1
ATOM 6003 C C . ALA B 1 343 ? 1.469 -37.062 -9.086 1 86.06 343 ALA B C 1
ATOM 6005 O O . ALA B 1 343 ? 2.098 -36.062 -9.398 1 86.06 343 ALA B O 1
ATOM 6006 N N . LEU B 1 344 ? 1.723 -37.719 -7.98 1 87.25 344 LEU B N 1
ATOM 6007 C CA . LEU B 1 344 ? 2.672 -37.219 -6.984 1 87.25 344 LEU B CA 1
ATOM 6008 C C . LEU B 1 344 ? 4.105 -37.406 -7.477 1 87.25 344 LEU B C 1
ATOM 6010 O O . LEU B 1 344 ? 4.957 -36.531 -7.219 1 87.25 344 LEU B O 1
ATOM 6014 N N . ASN B 1 345 ? 4.34 -38.438 -8.25 1 81.94 345 ASN B N 1
ATOM 6015 C CA . ASN B 1 345 ? 5.691 -38.719 -8.734 1 81.94 345 ASN B CA 1
ATOM 6016 C C . ASN B 1 345 ? 6.035 -37.812 -9.93 1 81.94 345 ASN B C 1
ATOM 6018 O O . ASN B 1 345 ? 7.191 -37.438 -10.109 1 81.94 345 ASN B O 1
ATOM 6022 N N . SER B 1 346 ? 5.02 -37.531 -10.656 1 77.94 346 SER B N 1
ATOM 6023 C CA . SER B 1 346 ? 5.25 -36.781 -11.875 1 77.94 346 SER B CA 1
ATOM 6024 C C . SER B 1 346 ? 5.262 -35.281 -11.586 1 77.94 346 SER B C 1
ATOM 6026 O O . SER B 1 346 ? 6.012 -34.531 -12.211 1 77.94 346 SER B O 1
ATOM 6028 N N . MET B 1 347 ? 4.398 -34.844 -10.648 1 84.69 347 MET B N 1
ATOM 6029 C CA . MET B 1 347 ? 4.211 -33.406 -10.484 1 84.69 347 MET B CA 1
ATOM 6030 C C . MET B 1 347 ? 4.586 -32.969 -9.078 1 84.69 347 MET B C 1
ATOM 6032 O O . MET B 1 347 ? 4.789 -31.781 -8.828 1 84.69 347 MET B O 1
ATOM 6036 N N . GLY B 1 348 ? 4.66 -33.781 -8.156 1 84 348 GLY B N 1
ATOM 6037 C CA . GLY B 1 348 ? 4.898 -33.438 -6.766 1 84 348 GLY B CA 1
ATOM 6038 C C . GLY B 1 348 ? 6.188 -32.656 -6.559 1 84 348 GLY B C 1
ATOM 6039 O O . GLY B 1 348 ? 6.203 -31.656 -5.855 1 84 348 GLY B O 1
ATOM 6040 N N . GLN B 1 349 ? 7.234 -33.094 -7.207 1 83 349 GLN B N 1
ATOM 6041 C CA . GLN B 1 349 ? 8.539 -32.469 -7.035 1 83 349 GLN B CA 1
ATOM 6042 C C . GLN B 1 349 ? 8.547 -31.062 -7.617 1 83 349 GLN B C 1
ATOM 6044 O O . GLN B 1 349 ? 9.094 -30.125 -7.008 1 83 349 GLN B O 1
ATOM 6049 N N . THR B 1 350 ? 7.961 -30.891 -8.766 1 82.38 350 THR B N 1
ATOM 6050 C CA . THR B 1 350 ? 7.98 -29.578 -9.422 1 82.38 350 THR B CA 1
ATOM 6051 C C . THR B 1 350 ? 7.078 -28.594 -8.688 1 82.38 350 THR B C 1
ATOM 6053 O O . THR B 1 350 ? 7.383 -27.406 -8.602 1 82.38 350 THR B O 1
ATOM 6056 N N . VAL B 1 351 ? 5.969 -29.125 -8.133 1 87.94 351 VAL B N 1
ATOM 6057 C CA . VAL B 1 351 ? 5.051 -28.297 -7.367 1 87.94 351 VAL B CA 1
ATOM 6058 C C . VAL B 1 351 ? 5.742 -27.781 -6.105 1 87.94 351 VAL B C 1
ATOM 6060 O O . VAL B 1 351 ? 5.656 -26.594 -5.781 1 87.94 351 VAL B O 1
ATOM 6063 N N . ILE B 1 352 ? 6.488 -28.609 -5.457 1 89.81 352 ILE B N 1
ATOM 6064 C CA . ILE B 1 352 ? 7.195 -28.234 -4.234 1 89.81 352 ILE B CA 1
ATOM 6065 C C . ILE B 1 352 ? 8.32 -27.25 -4.566 1 89.81 352 ILE B C 1
ATOM 6067 O O . ILE B 1 352 ? 8.547 -26.297 -3.828 1 89.81 352 ILE B O 1
ATOM 6071 N N . ALA B 1 353 ? 9.008 -27.516 -5.613 1 87.19 353 ALA B N 1
ATOM 6072 C CA . ALA B 1 353 ? 10.078 -26.625 -6.035 1 87.19 353 ALA B CA 1
ATOM 6073 C C . ALA B 1 353 ? 9.523 -25.234 -6.379 1 87.19 353 ALA B C 1
ATOM 6075 O O . ALA B 1 353 ? 10.109 -24.219 -6.012 1 87.19 353 ALA B O 1
ATOM 6076 N N . GLY B 1 354 ? 8.438 -25.234 -7.129 1 87.5 354 GLY B N 1
ATOM 6077 C CA . GLY B 1 354 ? 7.785 -23.969 -7.445 1 87.5 354 GLY B CA 1
ATOM 6078 C C . GLY B 1 354 ? 7.324 -23.203 -6.215 1 87.5 354 GLY B C 1
ATOM 6079 O O . GLY B 1 354 ? 7.504 -22 -6.121 1 87.5 354 GLY B O 1
ATOM 6080 N N . ALA B 1 355 ? 6.742 -23.953 -5.281 1 90.56 355 ALA B N 1
ATOM 6081 C CA . ALA B 1 355 ? 6.301 -23.344 -4.031 1 90.56 355 ALA B CA 1
ATOM 6082 C C . ALA B 1 355 ? 7.484 -22.766 -3.252 1 90.56 355 ALA B C 1
ATOM 6084 O O . ALA B 1 355 ? 7.398 -21.672 -2.701 1 90.56 355 ALA B O 1
ATOM 6085 N N . ALA B 1 356 ? 8.531 -23.5 -3.248 1 91.06 356 ALA B N 1
ATOM 6086 C CA . ALA B 1 356 ? 9.719 -23.062 -2.516 1 91.06 356 ALA B CA 1
ATOM 6087 C C . ALA B 1 356 ? 10.297 -21.781 -3.109 1 91.06 356 ALA B C 1
ATOM 6089 O O . ALA B 1 356 ? 10.672 -20.875 -2.373 1 91.06 356 ALA B O 1
ATOM 6090 N N . THR B 1 357 ? 10.359 -21.75 -4.367 1 88.56 357 THR B N 1
ATOM 6091 C CA . THR B 1 357 ? 10.898 -20.547 -5.008 1 88.56 357 THR B CA 1
ATOM 6092 C C . THR B 1 357 ? 10.016 -19.344 -4.727 1 88.56 357 THR B C 1
ATOM 6094 O O . THR B 1 357 ? 10.516 -18.234 -4.508 1 88.56 357 THR B O 1
ATOM 6097 N N . THR B 1 358 ? 8.734 -19.562 -4.781 1 87.62 358 THR B N 1
ATOM 6098 C CA . THR B 1 358 ? 7.816 -18.453 -4.512 1 87.62 358 THR B CA 1
ATOM 6099 C C . THR B 1 358 ? 7.922 -18.016 -3.055 1 87.62 358 THR B C 1
ATOM 6101 O O . THR B 1 358 ? 7.941 -16.812 -2.766 1 87.62 358 THR B O 1
ATOM 6104 N N . ILE B 1 359 ? 8.008 -18.969 -2.131 1 90.81 359 ILE B N 1
ATOM 6105 C CA . ILE B 1 359 ? 8.125 -18.656 -0.709 1 90.81 359 ILE B CA 1
ATOM 6106 C C . ILE B 1 359 ? 9.422 -17.906 -0.445 1 90.81 359 ILE B C 1
ATOM 6108 O O . ILE B 1 359 ? 9.43 -16.891 0.256 1 90.81 359 ILE B O 1
ATOM 6112 N N . PHE B 1 360 ? 10.438 -18.344 -1.004 1 88.94 360 PHE B N 1
ATOM 6113 C CA . PHE B 1 360 ? 11.727 -17.719 -0.734 1 88.94 360 PHE B CA 1
ATOM 6114 C C . PHE B 1 360 ? 11.805 -16.344 -1.374 1 88.94 360 PHE B C 1
ATOM 6116 O O . PHE B 1 360 ? 12.367 -15.414 -0.79 1 88.94 360 PHE B O 1
ATOM 6123 N N . ALA B 1 361 ? 11.305 -16.25 -2.566 1 85.31 361 ALA B N 1
ATOM 6124 C CA . ALA B 1 361 ? 11.258 -14.938 -3.203 1 85.31 361 ALA B CA 1
ATOM 6125 C C . ALA B 1 361 ? 10.469 -13.945 -2.354 1 85.31 361 ALA B C 1
ATOM 6127 O O . ALA B 1 361 ? 10.883 -12.797 -2.184 1 85.31 361 ALA B O 1
ATOM 6128 N N . ALA B 1 362 ? 9.336 -14.414 -1.87 1 86.31 362 ALA B N 1
ATOM 6129 C CA . ALA B 1 362 ? 8.531 -13.555 -1.006 1 86.31 362 ALA B CA 1
ATOM 6130 C C . ALA B 1 362 ? 9.25 -13.273 0.31 1 86.31 362 ALA B C 1
ATOM 6132 O O . ALA B 1 362 ? 9.188 -12.156 0.831 1 86.31 362 ALA B O 1
ATOM 6133 N N . PHE B 1 363 ? 9.969 -14.258 0.806 1 88 363 PHE B N 1
ATOM 6134 C CA . PHE B 1 363 ? 10.625 -14.156 2.1 1 88 363 PHE B CA 1
ATOM 6135 C C . PHE B 1 363 ? 11.734 -13.109 2.059 1 88 363 PHE B C 1
ATOM 6137 O O . PHE B 1 363 ? 12.047 -12.484 3.076 1 88 363 PHE B O 1
ATOM 6144 N N . VAL B 1 364 ? 12.32 -12.914 0.975 1 83.75 364 VAL B N 1
ATOM 6145 C CA . VAL B 1 364 ? 13.391 -11.938 0.81 1 83.75 364 VAL B CA 1
ATOM 6146 C C . VAL B 1 364 ? 12.883 -10.547 1.175 1 83.75 364 VAL B C 1
ATOM 6148 O O . VAL B 1 364 ? 13.641 -9.727 1.699 1 83.75 364 VAL B O 1
ATOM 6151 N N . MET B 1 365 ? 11.625 -10.359 0.989 1 82.94 365 MET B N 1
ATOM 6152 C CA . MET B 1 365 ? 11.047 -9.047 1.268 1 82.94 365 MET B CA 1
ATOM 6153 C C . MET B 1 365 ? 10.969 -8.789 2.77 1 82.94 365 MET B C 1
ATOM 6155 O O . MET B 1 365 ? 10.789 -7.652 3.203 1 82.94 365 MET B O 1
ATOM 6159 N N . GLN B 1 366 ? 11.172 -9.82 3.559 1 79.5 366 GLN B N 1
ATOM 6160 C CA . GLN B 1 366 ? 11.227 -9.633 5.004 1 79.5 366 GLN B CA 1
ATOM 6161 C C . GLN B 1 366 ? 12.445 -8.812 5.41 1 79.5 366 GLN B C 1
ATOM 6163 O O . GLN B 1 366 ? 12.469 -8.219 6.492 1 79.5 366 GLN B O 1
ATOM 6168 N N . PHE B 1 367 ? 13.375 -8.797 4.551 1 72.19 367 PHE B N 1
ATOM 6169 C CA . PHE B 1 367 ? 14.625 -8.117 4.879 1 72.19 367 PHE B CA 1
ATOM 6170 C C . PHE B 1 367 ? 14.602 -6.676 4.371 1 72.19 367 PHE B C 1
ATOM 6172 O O . PHE B 1 367 ? 15.586 -5.949 4.512 1 72.19 367 PHE B O 1
ATOM 6179 N N . CYS B 1 368 ? 13.461 -6.328 3.826 1 64.81 368 CYS B N 1
ATOM 6180 C CA . CYS B 1 368 ? 13.312 -4.953 3.363 1 64.81 368 CYS B CA 1
ATOM 6181 C C . CYS B 1 368 ? 12.781 -4.055 4.473 1 64.81 368 CYS B C 1
ATOM 6183 O O . CYS B 1 368 ? 12.195 -4.543 5.445 1 64.81 368 CYS B O 1
ATOM 6185 N N . GLN B 1 369 ? 13.023 -2.791 4.512 1 57.78 369 GLN B N 1
ATOM 6186 C CA . GLN B 1 369 ? 12.773 -1.85 5.598 1 57.78 369 GLN B CA 1
ATOM 6187 C C . GLN B 1 369 ? 11.312 -1.393 5.602 1 57.78 369 GLN B C 1
ATOM 6189 O O . GLN B 1 369 ? 10.781 -1.011 6.645 1 57.78 369 GLN B O 1
ATOM 6194 N N . ILE B 1 370 ? 10.648 -1.521 4.512 1 63.03 370 ILE B N 1
ATOM 6195 C CA . ILE B 1 370 ? 9.273 -1.025 4.418 1 63.03 370 ILE B CA 1
ATOM 6196 C C . ILE B 1 370 ? 8.312 -2.07 4.977 1 63.03 370 ILE B C 1
ATOM 6198 O O . ILE B 1 370 ? 8.375 -3.244 4.609 1 63.03 370 ILE B O 1
ATOM 6202 N N . THR B 1 371 ? 7.516 -1.642 5.941 1 63.91 371 THR B N 1
ATOM 6203 C CA . THR B 1 371 ? 6.598 -2.539 6.633 1 63.91 371 THR B CA 1
ATOM 6204 C C . THR B 1 371 ? 5.633 -3.189 5.645 1 63.91 371 THR B C 1
ATOM 6206 O O . THR B 1 371 ? 5.234 -4.344 5.824 1 63.91 371 THR B O 1
ATOM 6209 N N . PHE B 1 372 ? 5.34 -2.463 4.688 1 69.38 372 PHE B N 1
ATOM 6210 C CA . PHE B 1 372 ? 4.449 -3.012 3.672 1 69.38 372 PHE B CA 1
ATOM 6211 C C . PHE B 1 372 ? 5.047 -4.27 3.051 1 69.38 372 PHE B C 1
ATOM 6213 O O . PHE B 1 372 ? 4.332 -5.242 2.799 1 69.38 372 PHE B O 1
ATOM 6220 N N . PHE B 1 373 ? 6.32 -4.34 2.955 1 73.06 373 PHE B N 1
ATOM 6221 C CA . PHE B 1 373 ? 6.992 -5.488 2.363 1 73.06 373 PHE B CA 1
ATOM 6222 C C . PHE B 1 373 ? 6.934 -6.691 3.295 1 73.06 373 PHE B C 1
ATOM 6224 O O . PHE B 1 373 ? 6.715 -7.82 2.85 1 73.06 373 PHE B O 1
ATOM 6231 N N . ASN B 1 374 ? 7.074 -6.414 4.527 1 76.62 374 ASN B N 1
ATOM 6232 C CA . ASN B 1 374 ? 7.016 -7.496 5.504 1 76.62 374 ASN B CA 1
ATOM 6233 C C . ASN B 1 374 ? 5.629 -8.125 5.562 1 76.62 374 ASN B C 1
ATOM 6235 O O . ASN B 1 374 ? 5.5 -9.352 5.652 1 76.62 374 ASN B O 1
ATOM 6239 N N . GLN B 1 375 ? 4.676 -7.273 5.461 1 77.38 375 GLN B N 1
ATOM 6240 C CA . GLN B 1 375 ? 3.303 -7.766 5.516 1 77.38 375 GLN B CA 1
ATOM 6241 C C . GLN B 1 375 ? 2.967 -8.594 4.277 1 77.38 375 GLN B C 1
ATOM 6243 O O . GLN B 1 375 ? 2.408 -9.688 4.391 1 77.38 375 GLN B O 1
ATOM 6248 N N . MET B 1 376 ? 3.324 -8.07 3.139 1 82.25 376 MET B N 1
ATOM 6249 C CA . MET B 1 376 ? 3.049 -8.781 1.897 1 82.25 376 MET B CA 1
ATOM 6250 C C . MET B 1 376 ? 3.822 -10.094 1.842 1 82.25 376 MET B C 1
ATOM 6252 O O . MET B 1 376 ? 3.303 -11.109 1.372 1 82.25 376 MET B O 1
ATOM 6256 N N . SER B 1 377 ? 5.043 -9.992 2.275 1 85.25 377 SER B N 1
ATOM 6257 C CA . SER B 1 377 ? 5.867 -11.188 2.312 1 85.25 377 SER B CA 1
ATOM 6258 C C . SER B 1 377 ? 5.219 -12.281 3.158 1 85.25 377 SER B C 1
ATOM 6260 O O . SER B 1 377 ? 5.133 -13.438 2.732 1 85.25 377 SER B O 1
ATOM 6262 N N . THR B 1 378 ? 4.754 -11.977 4.305 1 87.06 378 THR B N 1
ATOM 6263 C CA . THR B 1 378 ? 4.129 -12.938 5.203 1 87.06 378 THR B CA 1
ATOM 6264 C C . THR B 1 378 ? 2.867 -13.523 4.578 1 87.06 378 THR B C 1
ATOM 6266 O O . THR B 1 378 ? 2.646 -14.734 4.633 1 87.06 378 THR B O 1
ATOM 6269 N N . LEU B 1 379 ? 2.127 -12.664 3.973 1 86.12 379 LEU B N 1
ATOM 6270 C CA . LEU B 1 379 ? 0.871 -13.109 3.379 1 86.12 379 LEU B CA 1
ATOM 6271 C C . LEU B 1 379 ? 1.125 -14.07 2.227 1 86.12 379 LEU B C 1
ATOM 6273 O O . LEU B 1 379 ? 0.463 -15.109 2.123 1 86.12 379 LEU B O 1
ATOM 6277 N N . ILE B 1 380 ? 2.074 -13.797 1.414 1 86.31 380 ILE B N 1
ATOM 6278 C CA . ILE B 1 380 ? 2.381 -14.648 0.268 1 86.31 380 ILE B CA 1
ATOM 6279 C C . ILE B 1 380 ? 2.977 -15.969 0.749 1 86.31 380 ILE B C 1
ATOM 6281 O O . ILE B 1 380 ? 2.596 -17.047 0.267 1 86.31 380 ILE B O 1
ATOM 6285 N N . CYS B 1 381 ? 3.873 -15.898 1.707 1 90.12 381 CYS B N 1
ATOM 6286 C CA . CYS B 1 381 ? 4.469 -17.109 2.262 1 90.12 381 CYS B CA 1
ATOM 6287 C C . CYS B 1 381 ? 3.4 -18.016 2.871 1 90.12 381 CYS B C 1
ATOM 6289 O O . CYS B 1 381 ? 3.402 -19.219 2.646 1 90.12 381 CYS B O 1
ATOM 6291 N N . LEU B 1 382 ? 2.5 -17.406 3.555 1 88.94 382 LEU B N 1
ATOM 6292 C CA . LEU B 1 382 ? 1.417 -18.172 4.164 1 88.94 382 LEU B CA 1
ATOM 6293 C C . LEU B 1 382 ? 0.523 -18.781 3.094 1 88.94 382 LEU B C 1
ATOM 6295 O O . LEU B 1 382 ? 0.124 -19.953 3.211 1 88.94 382 LEU B O 1
ATOM 6299 N N . THR B 1 383 ? 0.26 -18 2.117 1 88.12 383 THR B N 1
ATOM 6300 C CA . THR B 1 383 ? -0.601 -18.469 1.038 1 88.12 383 THR B CA 1
ATOM 6301 C C . THR B 1 383 ? 0.006 -19.688 0.36 1 88.12 383 THR B C 1
ATOM 6303 O O . THR B 1 383 ? -0.668 -20.719 0.189 1 88.12 383 THR B O 1
ATOM 6306 N N . VAL B 1 384 ? 1.233 -19.609 -0.016 1 90.75 384 VAL B N 1
ATOM 6307 C CA . VAL B 1 384 ? 1.89 -20.703 -0.722 1 90.75 384 VAL B CA 1
ATOM 6308 C C . VAL B 1 384 ? 2.037 -21.906 0.209 1 90.75 384 VAL B C 1
ATOM 6310 O O . VAL B 1 384 ? 1.81 -23.047 -0.2 1 90.75 384 VAL B O 1
ATOM 6313 N N . THR B 1 385 ? 2.342 -21.641 1.477 1 92.31 385 THR B N 1
ATOM 6314 C CA . THR B 1 385 ? 2.492 -22.719 2.443 1 92.31 385 THR B CA 1
ATOM 6315 C C . THR B 1 385 ? 1.168 -23.453 2.646 1 92.31 385 THR B C 1
ATOM 6317 O O . THR B 1 385 ? 1.115 -24.688 2.57 1 92.31 385 THR B O 1
ATOM 6320 N N . TYR B 1 386 ? 0.134 -22.719 2.814 1 91.06 386 TYR B N 1
ATOM 6321 C CA . TYR B 1 386 ? -1.18 -23.328 2.973 1 91.06 386 TYR B CA 1
ATOM 6322 C C . TYR B 1 386 ? -1.617 -24.016 1.686 1 91.06 386 TYR B C 1
ATOM 6324 O O . TYR B 1 386 ? -2.295 -25.047 1.726 1 91.06 386 TYR B O 1
ATOM 6332 N N . SER B 1 387 ? -1.255 -23.375 0.599 1 92.31 387 SER B N 1
ATOM 6333 C CA . SER B 1 387 ? -1.625 -23.984 -0.678 1 92.31 387 SER B CA 1
ATOM 6334 C C . SER B 1 387 ? -1.012 -25.375 -0.833 1 92.31 387 SER B C 1
ATOM 6336 O O . SER B 1 387 ? -1.691 -26.312 -1.25 1 92.31 387 SER B O 1
ATOM 6338 N N . ILE B 1 388 ? 0.231 -25.516 -0.436 1 91.75 388 ILE B N 1
ATOM 6339 C CA . ILE B 1 388 ? 0.904 -26.797 -0.557 1 91.75 388 ILE B CA 1
ATOM 6340 C C . ILE B 1 388 ? 0.311 -27.781 0.445 1 91.75 388 ILE B C 1
ATOM 6342 O O . ILE B 1 388 ? 0.089 -28.953 0.117 1 91.75 388 ILE B O 1
ATOM 6346 N N . ILE B 1 389 ? 0.072 -27.344 1.61 1 92.44 389 ILE B N 1
ATOM 6347 C CA . ILE B 1 389 ? -0.451 -28.203 2.664 1 92.44 389 ILE B CA 1
ATOM 6348 C C . ILE B 1 389 ? -1.841 -28.719 2.275 1 92.44 389 ILE B C 1
ATOM 6350 O O . ILE B 1 389 ? -2.115 -29.906 2.342 1 92.44 389 ILE B O 1
ATOM 6354 N N . TYR B 1 390 ? -2.668 -27.875 1.788 1 92.06 390 TYR B N 1
ATOM 6355 C CA . TYR B 1 390 ? -4.043 -28.25 1.473 1 92.06 390 TYR B CA 1
ATOM 6356 C C . TYR B 1 390 ? -4.109 -29.031 0.172 1 92.06 390 TYR B C 1
ATOM 6358 O O . TYR B 1 390 ? -4.949 -29.922 0.02 1 92.06 390 TYR B O 1
ATOM 6366 N N . THR B 1 391 ? -3.248 -28.703 -0.754 1 92.69 391 THR B N 1
ATOM 6367 C CA . THR B 1 391 ? -3.285 -29.422 -2.02 1 92.69 391 THR B CA 1
ATOM 6368 C C . THR B 1 391 ? -2.738 -30.828 -1.85 1 92.69 391 THR B C 1
ATOM 6370 O O . THR B 1 391 ? -3.369 -31.812 -2.275 1 92.69 391 THR B O 1
ATOM 6373 N N . LEU B 1 392 ? -1.605 -30.984 -1.174 1 90.56 392 LEU B N 1
ATOM 6374 C CA . LEU B 1 392 ? -0.991 -32.281 -1.011 1 90.56 392 LEU B CA 1
ATOM 6375 C C . LEU B 1 392 ? -1.692 -33.094 0.083 1 90.56 392 LEU B C 1
ATOM 6377 O O . LEU B 1 392 ? -1.755 -34.312 0.018 1 90.56 392 LEU B O 1
ATOM 6381 N N . GLY B 1 393 ? -2.219 -32.438 1.061 1 88.5 393 GLY B N 1
ATOM 6382 C CA . GLY B 1 393 ? -2.85 -33.125 2.174 1 88.5 393 GLY B CA 1
ATOM 6383 C C . GLY B 1 393 ? -4.332 -33.375 1.957 1 88.5 393 GLY B C 1
ATOM 6384 O O . GLY B 1 393 ? -4.793 -34.5 2.053 1 88.5 393 GLY B O 1
ATOM 6385 N N . CYS B 1 394 ? -5.059 -32.344 1.599 1 87.88 394 CYS B N 1
ATOM 6386 C CA . CYS B 1 394 ? -6.512 -32.438 1.497 1 87.88 394 CYS B CA 1
ATOM 6387 C C . CYS B 1 394 ? -6.938 -32.781 0.078 1 87.88 394 CYS B C 1
ATOM 6389 O O . CYS B 1 394 ? -7.602 -33.812 -0.14 1 87.88 394 CYS B O 1
ATOM 6391 N N . PHE B 1 395 ? -6.523 -32.094 -0.896 1 91.75 395 PHE B N 1
ATOM 6392 C CA . PHE B 1 395 ? -6.938 -32.312 -2.279 1 91.75 395 PHE B CA 1
ATOM 6393 C C . PHE B 1 395 ? -6.52 -33.688 -2.764 1 91.75 395 PHE B C 1
ATOM 6395 O O . PHE B 1 395 ? -7.363 -34.5 -3.195 1 91.75 395 PHE B O 1
ATOM 6402 N N . MET B 1 396 ? -5.262 -34.031 -2.646 1 90.62 396 MET B N 1
ATOM 6403 C CA . MET B 1 396 ? -4.758 -35.312 -3.086 1 90.62 396 MET B CA 1
ATOM 6404 C C . MET B 1 396 ? -5.27 -36.438 -2.184 1 90.62 396 MET B C 1
ATOM 6406 O O . MET B 1 396 ? -5.492 -37.562 -2.643 1 90.62 396 MET B O 1
ATOM 6410 N N . GLY B 1 397 ? -5.465 -36.125 -0.886 1 89 397 GLY B N 1
ATOM 6411 C CA . GLY B 1 397 ? -6.039 -37.094 0.016 1 89 397 GLY B CA 1
ATOM 6412 C C . GLY B 1 397 ? -7.453 -37.5 -0.359 1 89 397 GLY B C 1
ATOM 6413 O O . GLY B 1 397 ? -7.797 -38.688 -0.336 1 89 397 GLY B O 1
ATOM 6414 N N . ILE B 1 398 ? -8.234 -36.531 -0.756 1 88.56 398 ILE B N 1
ATOM 6415 C CA . ILE B 1 398 ? -9.617 -36.812 -1.138 1 88.56 398 ILE B CA 1
ATOM 6416 C C . ILE B 1 398 ? -9.648 -37.562 -2.471 1 88.56 398 ILE B C 1
ATOM 6418 O O . ILE B 1 398 ? -10.484 -38.438 -2.672 1 88.56 398 ILE B O 1
ATOM 6422 N N . LEU B 1 399 ? -8.711 -37.281 -3.35 1 86.69 399 LEU B N 1
ATOM 6423 C CA . LEU B 1 399 ? -8.656 -37.969 -4.641 1 86.69 399 LEU B CA 1
ATOM 6424 C C . LEU B 1 399 ? -8.289 -39.438 -4.465 1 86.69 399 LEU B C 1
ATOM 6426 O O . LEU B 1 399 ? -8.695 -40.281 -5.262 1 86.69 399 LEU B O 1
ATOM 6430 N N . ARG B 1 400 ? -7.48 -39.594 -3.453 1 86.06 400 ARG B N 1
ATOM 6431 C CA . ARG B 1 400 ? -7.109 -40.969 -3.174 1 86.06 400 ARG B CA 1
ATOM 6432 C C . ARG B 1 400 ? -8.297 -41.781 -2.65 1 86.06 400 ARG B C 1
ATOM 6434 O O . ARG B 1 400 ? -8.406 -42.969 -2.893 1 86.06 400 ARG B O 1
ATOM 6441 N N . LEU B 1 401 ? -9.188 -41.094 -1.986 1 83.62 401 LEU B N 1
ATOM 6442 C CA . LEU B 1 401 ? -10.32 -41.75 -1.35 1 83.62 401 LEU B CA 1
ATOM 6443 C C . LEU B 1 401 ? -11.484 -41.906 -2.326 1 83.62 401 LEU B C 1
ATOM 6445 O O . LEU B 1 401 ? -12.281 -42.844 -2.205 1 83.62 401 LEU B O 1
ATOM 6449 N N . LEU B 1 402 ? -11.547 -41.031 -3.27 1 76.88 402 LEU B N 1
ATOM 6450 C CA . LEU B 1 402 ? -12.688 -41.062 -4.184 1 76.88 402 LEU B CA 1
ATOM 6451 C C . LEU B 1 402 ? -12.484 -42.094 -5.285 1 76.88 402 LEU B C 1
ATOM 6453 O O . LEU B 1 402 ? -11.352 -42.312 -5.727 1 76.88 402 LEU B O 1
ATOM 6457 N N . ASN B 1 403 ? -13.461 -42.844 -5.59 1 63.28 403 ASN B N 1
ATOM 6458 C CA . ASN B 1 403 ? -13.461 -43.906 -6.598 1 63.28 403 ASN B CA 1
ATOM 6459 C C . ASN B 1 403 ? -13.336 -43.344 -8.008 1 63.28 403 ASN B C 1
ATOM 6461 O O . ASN B 1 403 ? -14.039 -42.406 -8.359 1 63.28 403 ASN B O 1
ATOM 6465 N N . PRO B 1 404 ? -12.266 -43.781 -8.641 1 62.47 404 PRO B N 1
ATOM 6466 C CA . PRO B 1 404 ? -12.031 -43.281 -10.008 1 62.47 404 PRO B CA 1
ATOM 6467 C C . PRO B 1 404 ? -13.273 -43.375 -10.883 1 62.47 404 PRO B C 1
ATOM 6469 O O . PRO B 1 404 ? -13.477 -42.531 -11.758 1 62.47 404 PRO B O 1
ATOM 6472 N N . GLY B 1 405 ? -14.062 -44.312 -10.609 1 61.56 405 GLY B N 1
ATOM 6473 C CA . GLY B 1 405 ? -15.297 -44.438 -11.375 1 61.56 405 GLY B CA 1
ATOM 6474 C C . GLY B 1 405 ? -16.219 -43.25 -11.203 1 61.56 405 GLY B C 1
ATOM 6475 O O . GLY B 1 405 ? -16.875 -42.844 -12.156 1 61.56 405 GLY B O 1
ATOM 6476 N N . GLN B 1 406 ? -16.219 -42.781 -10.117 1 59.78 406 GLN B N 1
ATOM 6477 C CA . GLN B 1 406 ? -17.062 -41.625 -9.773 1 59.78 406 GLN B CA 1
ATOM 6478 C C . GLN B 1 406 ? -16.531 -40.344 -10.406 1 59.78 406 GLN B C 1
ATOM 6480 O O . GLN B 1 406 ? -17.312 -39.5 -10.828 1 59.78 406 GLN B O 1
ATOM 6485 N N . LEU B 1 407 ? -15.234 -40.312 -10.531 1 64.56 407 LEU B N 1
ATOM 6486 C CA . LEU B 1 407 ? -14.617 -39.125 -11.102 1 64.56 407 LEU B CA 1
ATOM 6487 C C . LEU B 1 407 ? -14.797 -39.094 -12.617 1 64.56 407 LEU B C 1
ATOM 6489 O O . LEU B 1 407 ? -14.867 -38 -13.219 1 64.56 407 LEU B O 1
ATOM 6493 N N . GLU B 1 408 ? -14.898 -40.281 -13.133 1 64.62 408 GLU B N 1
ATOM 6494 C CA . GLU B 1 408 ? -15.117 -40.344 -14.57 1 64.62 408 GLU B CA 1
ATOM 6495 C C . GLU B 1 408 ? -16.516 -39.875 -14.945 1 64.62 408 GLU B C 1
ATOM 6497 O O . GLU B 1 408 ? -16.734 -39.406 -16.062 1 64.62 408 GLU B O 1
ATOM 6502 N N . LYS B 1 409 ? -17.297 -40 -13.938 1 59 409 LYS B N 1
ATOM 6503 C CA . LYS B 1 409 ? -18.641 -39.5 -14.195 1 59 409 LYS B CA 1
ATOM 6504 C C . LYS B 1 409 ? -18.688 -38 -14.297 1 59 409 LYS B C 1
ATOM 6506 O O . LYS B 1 409 ? -19.594 -37.438 -14.898 1 59 409 LYS B O 1
ATOM 6511 N N . GLY B 1 410 ? -17.688 -37.344 -13.867 1 64.5 410 GLY B N 1
ATOM 6512 C CA . GLY B 1 410 ? -17.641 -35.906 -13.859 1 64.5 410 GLY B CA 1
ATOM 6513 C C . GLY B 1 410 ? -17.031 -35.312 -15.109 1 64.5 410 GLY B C 1
ATOM 6514 O O . GLY B 1 410 ? -16.797 -34.094 -15.188 1 64.5 410 GLY B O 1
ATOM 6515 N N . ASN B 1 411 ? -16.828 -36.188 -15.992 1 68.75 411 ASN B N 1
ATOM 6516 C CA . ASN B 1 411 ? -16.234 -35.75 -17.266 1 68.75 411 ASN B CA 1
ATOM 6517 C C . ASN B 1 411 ? -17.172 -34.844 -18.047 1 68.75 411 ASN B C 1
ATOM 6519 O O . ASN B 1 411 ? -18.344 -35.188 -18.219 1 68.75 411 ASN B O 1
ATOM 6523 N N . ILE B 1 412 ? -16.719 -33.625 -18.219 1 70.31 412 ILE B N 1
ATOM 6524 C CA . ILE B 1 412 ? -17.531 -32.594 -18.859 1 70.31 412 ILE B CA 1
ATOM 6525 C C . ILE B 1 412 ? -18.062 -33.094 -20.188 1 70.31 412 ILE B C 1
ATOM 6527 O O . ILE B 1 412 ? -19.156 -32.719 -20.609 1 70.31 412 ILE B O 1
ATOM 6531 N N . GLU B 1 413 ? -17.25 -34 -20.875 1 65.06 413 GLU B N 1
ATOM 6532 C CA . GLU B 1 413 ? -17.734 -34.531 -22.156 1 65.06 413 GLU B CA 1
ATOM 6533 C C . GLU B 1 413 ? -19.047 -35.281 -21.969 1 65.06 413 GLU B C 1
ATOM 6535 O O . GLU B 1 413 ? -19.953 -35.188 -22.797 1 65.06 413 GLU B O 1
ATOM 6540 N N . VAL B 1 414 ? -19.016 -35.969 -20.938 1 62.06 414 VAL B N 1
ATOM 6541 C CA . VAL B 1 414 ? -20.266 -36.688 -20.656 1 62.06 414 VAL B CA 1
ATOM 6542 C C . VAL B 1 414 ? -21.375 -35.688 -20.328 1 62.06 414 VAL B C 1
ATOM 6544 O O . VAL B 1 414 ? -22.516 -35.844 -20.781 1 62.06 414 VAL B O 1
ATOM 6547 N N . TRP B 1 415 ? -20.875 -34.625 -19.734 1 58.59 415 TRP B N 1
ATOM 6548 C CA . TRP B 1 415 ? -21.875 -33.625 -19.375 1 58.59 415 TRP B CA 1
ATOM 6549 C C . TRP B 1 415 ? -22.312 -32.812 -20.594 1 58.59 415 TRP B C 1
ATOM 6551 O O . TRP B 1 415 ? -23.5 -32.531 -20.766 1 58.59 415 TRP B O 1
ATOM 6561 N N . ILE B 1 416 ? -21.328 -32.406 -21.344 1 62.62 416 ILE B N 1
ATOM 6562 C CA . ILE B 1 416 ? -21.688 -31.688 -22.562 1 62.62 416 ILE B CA 1
ATOM 6563 C C . ILE B 1 416 ? -22.547 -32.562 -23.453 1 62.62 416 ILE B C 1
ATOM 6565 O O . ILE B 1 416 ? -23.516 -32.125 -24.062 1 62.62 416 ILE B O 1
ATOM 6569 N N . ALA B 1 417 ? -22.125 -33.844 -23.562 1 60.28 417 ALA B N 1
ATOM 6570 C CA . ALA B 1 417 ? -22.938 -34.812 -24.328 1 60.28 417 ALA B CA 1
ATOM 6571 C C . ALA B 1 417 ? -24.344 -34.938 -23.75 1 60.28 417 ALA B C 1
ATOM 6573 O O . ALA B 1 417 ? -25.328 -35 -24.5 1 60.28 417 ALA B O 1
ATOM 6574 N N . PHE B 1 418 ? -24.297 -34.844 -22.516 1 55.84 418 PHE B N 1
ATOM 6575 C CA . PHE B 1 418 ? -25.578 -34.906 -21.828 1 55.84 418 PHE B CA 1
ATOM 6576 C C . PHE B 1 418 ? -26.406 -33.656 -22.109 1 55.84 418 PHE B C 1
ATOM 6578 O O . PHE B 1 418 ? -27.594 -33.75 -22.422 1 55.84 418 PHE B O 1
ATOM 6585 N N . CYS B 1 419 ? -25.719 -32.531 -21.938 1 56.78 419 CYS B N 1
ATOM 6586 C CA . CYS B 1 419 ? -26.422 -31.281 -22.203 1 56.78 419 CYS B CA 1
ATOM 6587 C C . CYS B 1 419 ? -26.844 -31.203 -23.656 1 56.78 419 CYS B C 1
ATOM 6589 O O . CYS B 1 419 ? -27.953 -30.734 -23.969 1 56.78 419 CYS B O 1
ATOM 6591 N N . ARG B 1 420 ? -25.938 -31.484 -24.531 1 58.09 420 ARG B N 1
ATOM 6592 C CA . ARG B 1 420 ? -26.266 -31.484 -25.969 1 58.09 420 ARG B CA 1
ATOM 6593 C C . ARG B 1 420 ? -27.406 -32.469 -26.266 1 58.09 420 ARG B C 1
ATOM 6595 O O . ARG B 1 420 ? -28.281 -32.156 -27.078 1 58.09 420 ARG B O 1
ATOM 6602 N N . SER B 1 421 ? -27.266 -33.594 -25.719 1 59.16 421 SER B N 1
ATOM 6603 C CA . SER B 1 421 ? -28.344 -34.562 -25.953 1 59.16 421 SER B CA 1
ATOM 6604 C C . SER B 1 421 ? -29.688 -34.031 -25.453 1 59.16 421 SER B C 1
ATOM 6606 O O . SER B 1 421 ? -30.719 -34.281 -26.047 1 59.16 421 SER B O 1
ATOM 6608 N N . ARG B 1 422 ? -29.562 -33.344 -24.5 1 56.03 422 ARG B N 1
ATOM 6609 C CA . ARG B 1 422 ? -30.797 -32.781 -23.969 1 56.03 422 ARG B CA 1
ATOM 6610 C C . ARG B 1 422 ? -31.266 -31.594 -24.812 1 56.03 422 ARG B C 1
ATOM 6612 O O . ARG B 1 422 ? -32.469 -31.359 -24.953 1 56.03 422 ARG B O 1
ATOM 6619 N N . TRP B 1 423 ? -30.328 -30.844 -25.156 1 56.78 423 TRP B N 1
ATOM 6620 C CA . TRP B 1 423 ? -30.703 -29.719 -26 1 56.78 423 TRP B CA 1
ATOM 6621 C C . TRP B 1 423 ? -31.188 -30.203 -27.359 1 56.78 423 TRP B C 1
ATOM 6623 O O . TRP B 1 423 ? -32.156 -29.672 -27.922 1 56.78 423 TRP B O 1
ATOM 6633 N N . LEU B 1 424 ? -30.594 -31.172 -27.906 1 54.69 424 LEU B N 1
ATOM 6634 C CA . LEU B 1 424 ? -31.078 -31.719 -29.172 1 54.69 424 LEU B CA 1
ATOM 6635 C C . LEU B 1 424 ? -32.406 -32.406 -29 1 54.69 424 LEU B C 1
ATOM 6637 O O . LEU B 1 424 ? -33.188 -32.531 -29.938 1 54.69 424 LEU B O 1
ATOM 6641 N N . GLN B 1 425 ? -32.719 -32.938 -28.047 1 46.47 425 GLN B N 1
ATOM 6642 C CA . GLN B 1 425 ? -34.031 -33.531 -27.922 1 46.47 425 GLN B CA 1
ATOM 6643 C C . GLN B 1 425 ? -35.125 -32.469 -27.719 1 46.47 425 GLN B C 1
ATOM 6645 O O . GLN B 1 425 ? -36.312 -32.781 -27.781 1 46.47 425 GLN B O 1
ATOM 6650 N N . LYS B 1 426 ? -34.688 -31.375 -27.688 1 35.41 426 LYS B N 1
ATOM 6651 C CA . LYS B 1 426 ? -35.75 -30.375 -27.75 1 35.41 426 LYS B CA 1
ATOM 6652 C C . LYS B 1 426 ? -35.875 -29.797 -29.172 1 35.41 426 LYS B C 1
ATOM 6654 O O . LYS B 1 426 ? -34.875 -29.406 -29.766 1 35.41 426 LYS B O 1
#

Foldseek 3Di:
DLLVLLLVLLVVFAFALDDPPQFPPPDCVVVVVVCVLCVVVDPPQSQFKKKKKKFFWADFQQCDPPHCPPVNNPPGRGHTDGHPLADPQDVQLLVLLVVVQVCLQAAAQPFPQLPDDRHFFDDDPQFKFRLSVVLCVVVVNDDGGDPVVLVSSVVPQVPDWTPHCHPVPGGQCVQFPDDPNDGRMGMMMGTTSHGLSDGLVRVVVVVVVVVVSLVVSLVVRPRNGNRMDMDIDPSNVSNVVRVVLVVLLVVLVVPQLVVQLVVLCVLLLFNVLSVLLSVLLSSLLSNLSSVCSVVVHHRDPLNSVLSNVLSVVLSVLSSQLSNQLVVCVVVPNQALVSSLVRSCVVCVVVLVVVLVVQLVVLVVLCPPRTVSSVVNSVSSNSSSVSSSCSCNPPSSVVSSVDRPVVRVVRRVVVVVVVVVVVVVVD/DLLVLLLVLLVVFAFQLDDPPQFPPPDCVVVVVVCVLCVVVPDVQSQFKKKKKKFFWADQQQCDPVHCPPVNNPPGSGHTDGHPLADCQDVQQLVLLVVLQVCLQAAAAPFPQLPDDRHFFDDDPQFKFRVSVVLCVVVVNDDGGDPVVLVSSVVPQVPDWTPHCHPNGGGQCVQFPDDPNDGRMGMMMGTTSHGLSDGLVRVVVVVVVVVVSLVVSLVVRPRNGNRMDMDIDPSNVVNVVRVVLVVLLVVLVVPQLVVQLVVLCVLLLFNVLSVLLSVLLSSLLSNLSSVCSVVVHHRDPLNSVLSNVLSVVLSVLSSQLSNQLVVCVVVPNQALVSSLVRSCVVCVVVLVVVLVVQLVVLVVLCPPRTVSSVVNSVSSNSSSVSSSCSCVPPSSVVSSVDRPVVRVVRRVVVVVVVVVVVVVVD

Radius of gyration: 33.26 Å; Cα contacts (8 Å, |Δi|>4): 1428; chains: 2; bounding box: 79×96×64 Å